Protein AF-A0A0R3TKX2-F1 (afdb_monomer_lite)

pLDDT: mean 76.36, std 22.13, range [23.97, 97.56]

Foldseek 3Di:
DVVVVVLVVLLPDPDDDPQNLLVSLCVQDPPVPFQADPVAAEEEEEEEDEPCVSLLSVLSNPPRVLVSLVSYHYAYEYEYADDPFFGFLQLSQLVLVVVLVCQQVDPDPPPPSYDHFKYKHAYSQKAQPDSPQDSDDDPFKEQQAQKEDEPVGIDGDDPLFQDHIIMDGPVNCVQLLTWFRPATFDDQRRNSSSLSCVQSPGDYHYDDPNSRYIYGYPPPPDTDHDPCNVVCNVVQRHPVSSVVGHSVPSDWDFPDWDDRPRHIYTYIYPDLPVVLVVCVVVVNLVVSLVSQVVDPLLLPALVSLLSNLVSCVSVVVLVVSLVSLVVVVVLVCPDDDDDPDDDDDDPDPPPDDPPPRPPSHVPPDDPPDDPLLSQLSSLQSNLVSCVSVVNNVSSLVSLLVSCVSPVPPVVSLVVCQQQVVDDPVNLVVLLVDPPPPDDPLVSVQSSLVSVPLDLQSRDPDRDPVPVVCCPPLVSLVSVLRNCVLLLQLVSNLVSLVVSCVVVVPDPSSLLSNLVSCLQQLVLVVLVVSLVVCCVVPVLALSSLQSQLSSCVSVVVLVSSLVSLVSSCVSPVLPLSSLQSNLVSCVSVLVLVSSLVSLVSSCNNPVSDLVSLLSNLLSCVVVVVLVVSLVSLVVSCVVPVQALSSLLSNLVSCVVVVVLVSSLVSLVSSVVSVLVSFQRGQLLVCLVSLQSNLVSCVSVVVLVSSLVSLVLSCVSPPLDLVSLQSNLVSCVVVVVLVSSLVSLVSSQVVDPDPVVNPVSVVSNVVSVVSVVVVVVVVPDDDDDDDDDDDDDDDDPPDDDDDDDDDDDDDDDDDDDDDDDDDPDDDDDDDDDDDDDDDDDRSVVSNDPPDDDDDDDDDDDDDDDDDDDDDDDDDDDDDDDDD

InterPro domains:
  IPR003859 Beta-1,4-galactosyltransferase [PR02050] (77-96)
  IPR003859 Beta-1,4-galactosyltransferase [PR02050] (118-137)
  IPR003859 Beta-1,4-galactosyltransferase [PR02050] (156-177)
  IPR003859 Beta-1,4-galactosyltransferase [PR02050] (178-196)
  IPR011990 Tetratricopeptide-like helical domain superfamily [G3DSA:1.25.40.10] (267-771)
  IPR011990 Tetratricopeptide-like helical domain superfamily [SSF48452] (273-504)
  IPR011990 Tetratricopeptide-like helical domain superfamily [SSF48452] (468-758)
  IPR019734 Tetratricopeptide repeat [PS50005] (686-719)
  IPR019734 Tetratricopeptide repeat [PS50005] (720-753)
  IPR019734 Tetratricopeptide repeat [SM00028] (269-302)
  IPR019734 Tetratricopeptide repeat [SM00028] (376-409)
  IPR019734 Tetratricopeptide repeat [SM00028] (473-506)
  IPR019734 Tetratricopeptide repeat [SM00028] (541-574)
  IPR019734 Tetratricopeptide repeat [SM00028] (575-608)
  IPR019734 Tetratricopeptide repeat [SM00028] (609-642)
  IPR019734 Tetratricopeptide repeat [SM00028] (686-719)
  IPR019734 Tetratricopeptide repeat [SM00028] (720-753)
  IPR027791 Galactosyltransferase, C-terminal [PF02709] (151-218)
  IPR027995 Galactosyltransferase, N-terminal [PF13733] (29-138)
  IPR029044 Nucleotide-diphospho-sugar transferases [G3DSA:3.90.550.10] (12-266)

Radius of gyration: 45.57 Å; chains: 1; bounding box: 114×72×145 Å

Structure (mmCIF, N/CA/C/O backbone):
data_AF-A0A0R3TKX2-F1
#
_entry.id   AF-A0A0R3TKX2-F1
#
loop_
_atom_site.group_PDB
_atom_site.id
_atom_site.type_symbol
_atom_site.label_atom_id
_atom_site.label_alt_id
_atom_site.label_comp_id
_atom_site.label_asym_id
_atom_site.label_entity_id
_atom_site.label_seq_id
_atom_site.pdbx_PDB_ins_code
_atom_site.Cartn_x
_atom_site.Cartn_y
_atom_site.Cartn_z
_atom_site.occupancy
_atom_site.B_iso_or_equiv
_atom_site.auth_seq_id
_atom_site.auth_comp_id
_atom_site.auth_asym_id
_atom_site.auth_atom_id
_atom_site.pdbx_PDB_model_num
ATOM 1 N N . MET A 1 1 ? -3.413 26.072 -56.556 1.00 30.45 1 MET A N 1
ATOM 2 C CA . MET A 1 1 ? -3.102 27.086 -55.526 1.00 30.45 1 MET A CA 1
ATOM 3 C C . MET A 1 1 ? -3.637 26.719 -54.142 1.00 30.45 1 MET A C 1
ATOM 5 O O . MET A 1 1 ? -2.856 26.841 -53.213 1.00 30.45 1 MET A O 1
ATOM 9 N N . SER A 1 2 ? -4.860 26.186 -53.974 1.00 31.34 2 SER A N 1
ATOM 10 C CA . SER A 1 2 ? -5.341 25.721 -52.649 1.00 31.34 2 SER A CA 1
ATOM 11 C C . SER A 1 2 ? -4.441 24.648 -52.010 1.00 31.34 2 SER A C 1
ATOM 13 O O . SER A 1 2 ? -4.045 24.799 -50.864 1.00 31.34 2 SER A O 1
ATOM 15 N N . LYS A 1 3 ? -3.979 23.656 -52.790 1.00 36.16 3 LYS A N 1
ATOM 16 C CA . LYS A 1 3 ? -3.030 22.618 -52.326 1.00 36.16 3 LYS A CA 1
ATOM 17 C C . LYS A 1 3 ? -1.671 23.153 -51.838 1.00 36.16 3 LYS A C 1
ATOM 19 O O . LYS A 1 3 ? -1.008 22.490 -51.055 1.00 36.16 3 LYS A O 1
ATOM 24 N N . ILE A 1 4 ? -1.239 24.326 -52.311 1.00 40.38 4 ILE A N 1
ATOM 25 C CA . ILE A 1 4 ? 0.057 24.926 -51.936 1.00 40.38 4 ILE A CA 1
ATOM 26 C C . ILE A 1 4 ? -0.070 25.688 -50.609 1.00 40.38 4 ILE A C 1
ATOM 28 O O . ILE A 1 4 ? 0.871 25.683 -49.821 1.00 40.38 4 ILE A O 1
ATOM 32 N N . HIS A 1 5 ? -1.242 26.279 -50.343 1.00 35.53 5 HIS A N 1
ATOM 33 C CA . HIS A 1 5 ? -1.545 26.973 -49.090 1.00 35.53 5 HIS A CA 1
ATOM 34 C C . HIS A 1 5 ? -1.652 25.992 -47.905 1.00 35.53 5 HIS A C 1
ATOM 36 O O . HIS A 1 5 ? -1.100 26.260 -46.841 1.00 35.53 5 HIS A O 1
ATOM 42 N N . ASP A 1 6 ? -2.232 24.803 -48.119 1.00 44.94 6 ASP A N 1
ATOM 43 C CA . ASP A 1 6 ? -2.278 23.731 -47.107 1.00 44.94 6 ASP A CA 1
ATOM 44 C C . ASP A 1 6 ? -0.886 23.173 -46.763 1.00 44.94 6 ASP A C 1
ATOM 46 O O . ASP A 1 6 ? -0.589 22.906 -45.599 1.00 44.94 6 ASP A O 1
ATOM 50 N N . LEU A 1 7 ? 0.010 23.054 -47.750 1.00 46.72 7 LEU A N 1
ATOM 51 C CA . LEU A 1 7 ? 1.398 22.621 -47.536 1.00 46.72 7 LEU A CA 1
ATOM 52 C C . LEU A 1 7 ? 2.183 23.606 -46.656 1.00 46.72 7 LEU A C 1
ATOM 54 O O . LEU A 1 7 ? 2.959 23.176 -45.808 1.00 46.72 7 LEU A O 1
ATOM 58 N N . THR A 1 8 ? 1.955 24.916 -46.806 1.00 45.56 8 THR A N 1
ATOM 59 C CA . THR A 1 8 ? 2.656 25.939 -46.008 1.00 45.56 8 THR A CA 1
ATOM 60 C C . THR A 1 8 ? 2.175 25.968 -44.558 1.00 45.56 8 THR A C 1
ATOM 62 O O . THR A 1 8 ? 2.999 26.092 -43.664 1.00 45.56 8 THR A O 1
ATOM 65 N N . VAL A 1 9 ? 0.874 25.793 -44.300 1.00 48.12 9 VAL A N 1
ATOM 66 C CA . VAL A 1 9 ? 0.319 25.721 -42.930 1.00 48.12 9 VAL A CA 1
ATOM 67 C C . VAL A 1 9 ? 0.715 24.415 -42.224 1.00 48.12 9 VAL A C 1
ATOM 69 O O . VAL A 1 9 ? 0.910 24.396 -41.011 1.00 48.12 9 VAL A O 1
ATOM 72 N N . THR A 1 10 ? 0.886 23.325 -42.978 1.00 50.16 10 THR A N 1
ATOM 73 C CA . THR A 1 10 ? 1.264 22.008 -42.436 1.00 50.16 10 THR A CA 1
ATOM 74 C C . THR A 1 10 ? 2.757 21.920 -42.097 1.00 50.16 10 THR A C 1
ATOM 76 O O . THR A 1 10 ? 3.102 21.328 -41.081 1.00 50.16 10 THR A O 1
ATOM 79 N N . LEU A 1 11 ? 3.635 22.576 -42.869 1.00 50.88 11 LEU A N 1
ATOM 80 C CA . LEU A 1 11 ? 5.092 22.625 -42.640 1.00 50.88 11 LEU A CA 1
ATOM 81 C C . LEU A 1 11 ? 5.507 23.225 -41.282 1.00 50.88 11 LEU A C 1
ATOM 83 O O . LEU A 1 11 ? 6.601 22.934 -40.808 1.00 50.88 11 LEU A O 1
ATOM 87 N N . TYR A 1 12 ? 4.643 24.027 -40.651 1.00 52.47 12 TYR A N 1
ATOM 88 C CA . TYR A 1 12 ? 4.894 24.653 -39.345 1.00 52.47 12 TYR A CA 1
ATOM 89 C C . TYR A 1 12 ? 4.168 23.966 -38.178 1.00 52.47 12 TYR A C 1
ATOM 91 O O . TYR A 1 12 ? 4.162 24.497 -37.066 1.00 52.47 12 TYR A O 1
ATOM 99 N N . LYS A 1 13 ? 3.561 22.788 -38.387 1.00 58.41 13 LYS A N 1
ATOM 100 C CA . LYS A 1 13 ? 3.035 21.987 -37.274 1.00 58.41 13 LYS A CA 1
ATOM 101 C C . LYS A 1 13 ? 4.197 21.320 -36.518 1.00 58.41 13 LYS A C 1
ATOM 103 O O . LYS A 1 13 ? 4.960 20.584 -37.140 1.00 58.41 13 LYS A O 1
ATOM 108 N N . PRO A 1 14 ? 4.322 21.519 -35.194 1.00 54.50 14 PRO A N 1
ATOM 109 C CA . PRO A 1 14 ? 5.411 20.931 -34.409 1.00 54.50 14 PRO A CA 1
ATOM 110 C C . PRO A 1 14 ? 5.346 19.393 -34.326 1.00 54.50 14 PRO A C 1
ATOM 112 O O . PRO A 1 14 ? 6.389 18.755 -34.220 1.00 54.50 14 PRO A O 1
ATOM 115 N N . ASP A 1 15 ? 4.155 18.797 -34.472 1.00 63.62 15 ASP A N 1
ATOM 116 C CA . ASP A 1 15 ? 3.900 17.366 -34.233 1.00 63.62 15 ASP A CA 1
ATOM 117 C C . ASP A 1 15 ? 3.436 16.609 -35.488 1.00 63.62 15 ASP A C 1
ATOM 119 O O . ASP A 1 15 ? 2.397 15.952 -35.506 1.00 63.62 15 ASP A O 1
ATOM 123 N N . LEU A 1 16 ? 4.201 16.713 -36.572 1.00 74.31 16 LEU A N 1
ATOM 124 C CA . LEU A 1 16 ? 3.937 15.971 -37.805 1.00 74.31 16 LEU A CA 1
ATOM 125 C C . LEU A 1 16 ? 4.215 14.467 -37.651 1.00 74.31 16 LEU A C 1
ATOM 127 O O . LEU A 1 16 ? 5.288 14.055 -37.197 1.00 74.31 16 LEU A O 1
ATOM 131 N N . THR A 1 17 ? 3.262 13.638 -38.078 1.00 82.81 17 THR A N 1
ATOM 132 C CA . THR A 1 17 ? 3.419 12.179 -38.133 1.00 82.81 17 THR A CA 1
ATOM 133 C C . THR A 1 17 ? 4.178 11.739 -39.389 1.00 82.81 17 THR A C 1
ATOM 135 O O . THR A 1 17 ? 4.122 12.387 -40.435 1.00 82.81 17 THR A O 1
ATOM 138 N N . TYR A 1 18 ? 4.847 10.581 -39.334 1.00 84.44 18 TYR A N 1
ATOM 139 C CA . TYR A 1 18 ? 5.553 10.022 -40.498 1.00 84.44 18 TYR A CA 1
ATOM 140 C C . TYR A 1 18 ? 4.631 9.739 -41.694 1.00 84.44 18 TYR A C 1
ATOM 142 O O . TYR A 1 18 ? 5.050 9.905 -42.839 1.00 84.44 18 TYR A O 1
ATOM 150 N N . ALA A 1 19 ? 3.368 9.379 -41.441 1.00 84.12 19 ALA A N 1
ATOM 151 C CA . ALA A 1 19 ? 2.365 9.191 -42.485 1.00 84.12 19 ALA A CA 1
ATOM 152 C C . ALA A 1 19 ? 2.000 10.510 -43.189 1.00 84.12 19 ALA A C 1
ATOM 154 O O . ALA A 1 19 ? 1.897 10.549 -44.414 1.00 84.12 19 ALA A O 1
ATOM 155 N N . GLU A 1 20 ? 1.850 11.608 -42.441 1.00 83.50 20 GLU A N 1
ATOM 156 C CA . GLU A 1 20 ? 1.605 12.935 -43.021 1.00 83.50 20 GLU A CA 1
ATOM 157 C C . GLU A 1 20 ? 2.812 13.422 -43.832 1.00 83.50 20 GLU A C 1
ATOM 159 O O . GLU A 1 20 ? 2.642 13.969 -44.922 1.00 83.50 20 GLU A O 1
ATOM 164 N N . MET A 1 21 ? 4.032 13.176 -43.344 1.00 85.38 21 MET A N 1
ATOM 165 C CA . MET A 1 21 ? 5.265 13.487 -44.073 1.00 85.38 21 MET A CA 1
ATOM 166 C C . MET A 1 21 ? 5.357 12.716 -45.396 1.00 85.38 21 MET A C 1
ATOM 168 O O . MET A 1 21 ? 5.667 13.311 -46.429 1.00 85.38 21 MET A O 1
ATOM 172 N N . ASP A 1 22 ? 5.036 11.418 -45.391 1.00 85.25 22 ASP A N 1
ATOM 173 C CA . ASP A 1 22 ? 4.975 10.603 -46.608 1.00 85.25 22 ASP A CA 1
ATOM 174 C C . ASP A 1 22 ? 3.894 11.091 -47.583 1.00 85.25 22 ASP A C 1
ATOM 176 O O . ASP A 1 22 ? 4.131 11.173 -48.792 1.00 85.25 22 ASP A O 1
ATOM 180 N N . GLY A 1 23 ? 2.721 11.473 -47.068 1.00 83.62 23 GLY A N 1
ATOM 181 C CA . GLY A 1 23 ? 1.644 12.059 -47.863 1.00 83.62 23 GLY A CA 1
ATOM 182 C C . GLY A 1 23 ? 2.067 13.364 -48.542 1.00 83.62 23 GLY A C 1
ATOM 183 O O . GLY A 1 23 ? 1.855 13.535 -49.742 1.00 83.62 23 GLY A O 1
ATOM 184 N N . MET A 1 24 ? 2.736 14.261 -47.811 1.00 81.62 24 MET A N 1
ATOM 185 C CA . MET A 1 24 ? 3.262 15.516 -48.362 1.00 81.62 24 MET A CA 1
ATOM 186 C C . MET A 1 24 ? 4.357 15.287 -49.408 1.00 81.62 24 MET A C 1
ATOM 188 O O . MET A 1 24 ? 4.347 15.942 -50.452 1.00 81.62 24 MET A O 1
ATOM 192 N N . ALA A 1 25 ? 5.274 14.346 -49.165 1.00 81.19 25 ALA A N 1
ATOM 193 C CA . ALA A 1 25 ? 6.288 13.971 -50.146 1.00 81.19 25 ALA A CA 1
ATOM 194 C C . ALA A 1 25 ? 5.640 13.421 -51.430 1.00 81.19 25 ALA A C 1
ATOM 196 O O . ALA A 1 25 ? 6.000 13.844 -52.528 1.00 81.19 25 ALA A O 1
ATOM 197 N N . SER A 1 26 ? 4.607 12.583 -51.294 1.00 81.12 26 SER A N 1
ATOM 198 C CA . SER A 1 26 ? 3.851 12.012 -52.420 1.00 81.12 26 SER A CA 1
ATOM 199 C C . SER A 1 26 ? 3.075 13.058 -53.234 1.00 81.12 26 SER A C 1
ATOM 201 O O . SER A 1 26 ? 2.848 12.873 -54.423 1.00 81.12 26 SER A O 1
ATOM 203 N N . LEU A 1 27 ? 2.673 14.183 -52.629 1.00 77.62 27 LEU A N 1
ATOM 204 C CA . LEU A 1 27 ? 2.037 15.291 -53.361 1.00 77.62 27 LEU A CA 1
ATOM 205 C C . LEU A 1 27 ? 3.020 16.059 -54.253 1.00 77.62 27 LEU A C 1
ATOM 207 O O . LEU A 1 27 ? 2.603 16.687 -55.226 1.00 77.62 27 LEU A O 1
ATOM 211 N N . ARG A 1 28 ? 4.307 16.056 -53.894 1.00 70.75 28 ARG A N 1
ATOM 212 C CA . ARG A 1 28 ? 5.374 16.749 -54.627 1.00 70.75 28 ARG A CA 1
ATOM 213 C C . ARG A 1 28 ? 6.048 15.846 -55.662 1.00 70.75 28 ARG A C 1
ATOM 215 O O . ARG A 1 28 ? 6.665 16.356 -56.593 1.00 70.75 28 ARG A O 1
ATOM 222 N N . TYR A 1 29 ? 5.929 14.533 -55.488 1.00 68.38 29 TYR A N 1
ATOM 223 C CA . TYR A 1 29 ? 6.631 13.518 -56.255 1.00 68.38 29 TYR A CA 1
ATOM 224 C C . TYR A 1 29 ? 5.720 12.311 -56.532 1.00 68.38 29 TYR A C 1
ATOM 226 O O . TYR A 1 29 ? 5.333 11.604 -55.603 1.00 68.38 29 TYR A O 1
ATOM 234 N N . ASP A 1 30 ? 5.429 12.044 -57.810 1.00 66.88 30 ASP A N 1
ATOM 235 C CA . ASP A 1 30 ? 4.774 10.806 -58.252 1.00 66.88 30 ASP A CA 1
ATOM 236 C C . ASP A 1 30 ? 5.814 9.838 -58.840 1.00 66.88 30 ASP A C 1
ATOM 238 O O . ASP A 1 30 ? 6.438 10.104 -59.873 1.00 66.88 30 ASP A O 1
ATOM 242 N N . LYS A 1 31 ? 5.982 8.678 -58.192 1.00 62.91 31 LYS A N 1
ATOM 243 C CA . LYS A 1 31 ? 6.887 7.604 -58.638 1.00 62.91 31 LYS A CA 1
ATOM 244 C C . LYS A 1 31 ? 6.578 7.111 -60.053 1.00 62.91 31 LYS A C 1
ATOM 246 O O . LYS A 1 31 ? 7.491 6.641 -60.731 1.00 62.91 31 LYS A O 1
ATOM 251 N N . ASN A 1 32 ? 5.326 7.206 -60.496 1.00 61.66 32 ASN A N 1
ATOM 252 C CA . ASN A 1 32 ? 4.887 6.687 -61.791 1.00 61.66 32 ASN A CA 1
ATOM 253 C C . ASN A 1 32 ? 5.266 7.599 -62.969 1.00 61.66 32 ASN A C 1
ATOM 255 O O . ASN A 1 32 ? 5.314 7.131 -64.106 1.00 61.66 32 ASN A O 1
ATOM 259 N N . GLU A 1 33 ? 5.572 8.875 -62.716 1.00 67.31 33 GLU A N 1
ATOM 260 C CA . GLU A 1 33 ? 5.948 9.843 -63.758 1.00 67.31 33 GLU A CA 1
ATOM 261 C C . GLU A 1 33 ? 7.466 9.885 -64.031 1.00 67.31 33 GLU A C 1
ATOM 263 O O . GLU A 1 33 ? 7.911 10.435 -65.044 1.00 67.31 33 GLU A O 1
ATOM 268 N N . CYS A 1 34 ? 8.287 9.263 -63.177 1.00 70.88 34 CYS A N 1
ATOM 269 C CA . CYS A 1 34 ? 9.744 9.272 -63.313 1.00 70.88 34 CYS A CA 1
ATOM 270 C C . CYS A 1 34 ? 10.253 8.262 -64.347 1.00 70.88 34 CYS A C 1
ATOM 272 O O . CYS A 1 34 ? 10.063 7.050 -64.235 1.00 70.88 34 CYS A O 1
ATOM 274 N N . ARG A 1 35 ? 11.016 8.749 -65.331 1.00 73.06 35 ARG A N 1
ATOM 275 C CA . ARG A 1 35 ? 11.704 7.895 -66.309 1.00 73.06 35 ARG A CA 1
ATOM 276 C C . ARG A 1 35 ? 13.008 7.362 -65.722 1.00 73.06 35 ARG A C 1
ATOM 278 O O . ARG A 1 35 ? 14.055 7.993 -65.834 1.00 73.06 35 ARG A O 1
ATOM 285 N N . ILE A 1 36 ? 12.941 6.183 -65.112 1.00 75.75 36 ILE A N 1
ATOM 286 C CA . ILE A 1 36 ? 14.120 5.506 -64.560 1.00 75.75 36 ILE A CA 1
ATOM 287 C C . ILE A 1 36 ? 14.999 4.985 -65.700 1.00 75.75 36 ILE A C 1
ATOM 289 O O . ILE A 1 36 ? 14.564 4.193 -66.542 1.00 75.75 36 ILE A O 1
ATOM 293 N N . ASN A 1 37 ? 16.267 5.387 -65.698 1.00 73.31 37 ASN A N 1
ATOM 294 C CA . ASN A 1 37 ? 17.264 4.830 -66.587 1.00 73.31 37 ASN A CA 1
ATOM 295 C C . ASN A 1 37 ? 17.725 3.468 -66.048 1.00 73.31 37 ASN A C 1
ATOM 297 O O . ASN A 1 37 ? 18.511 3.387 -65.106 1.00 73.31 37 ASN A O 1
ATOM 301 N N . LYS A 1 38 ? 17.263 2.383 -66.682 1.00 68.25 38 LYS A N 1
ATOM 302 C CA . LYS A 1 38 ? 17.618 1.001 -66.308 1.00 68.25 38 LYS A CA 1
ATOM 303 C C . LYS A 1 38 ? 19.120 0.697 -66.399 1.00 68.25 38 LYS A C 1
ATOM 305 O O . LYS A 1 38 ? 19.544 -0.333 -65.889 1.00 68.25 38 LYS A O 1
ATOM 310 N N . SER A 1 39 ? 19.920 1.551 -67.048 1.00 64.69 39 SER A N 1
ATOM 311 C CA . SER A 1 39 ? 21.379 1.397 -67.091 1.00 64.69 39 SER A CA 1
ATOM 312 C C . SER A 1 39 ? 22.084 1.869 -65.813 1.00 64.69 39 SER A C 1
ATOM 314 O O . SER A 1 39 ? 23.280 1.626 -65.671 1.00 64.69 39 SER A O 1
ATOM 316 N N . LEU A 1 40 ? 21.394 2.580 -64.914 1.00 69.12 40 LEU A N 1
ATOM 317 C CA . LEU A 1 40 ? 21.941 3.021 -63.631 1.00 69.12 40 LEU A CA 1
ATOM 318 C C . LEU A 1 40 ? 21.664 1.971 -62.550 1.00 69.12 40 LEU A C 1
ATOM 320 O O . LEU A 1 40 ? 20.541 1.488 -62.407 1.00 69.12 40 LEU A O 1
ATOM 324 N N . SER A 1 41 ? 22.693 1.631 -61.773 1.00 70.25 41 SER A N 1
ATOM 325 C CA . SER A 1 41 ? 22.568 0.683 -60.665 1.00 70.25 41 SER A CA 1
ATOM 326 C C . SER A 1 41 ? 21.635 1.218 -59.579 1.00 70.25 41 SER A C 1
ATOM 328 O O . SER A 1 41 ? 21.754 2.371 -59.164 1.00 70.25 41 SER A O 1
ATOM 330 N N . LYS A 1 42 ? 20.745 0.355 -59.079 1.00 87.50 42 LYS A N 1
ATOM 331 C CA . LYS A 1 42 ? 19.898 0.653 -57.921 1.00 87.50 42 LYS A CA 1
ATOM 332 C C . LYS A 1 42 ? 20.762 0.818 -56.663 1.00 87.50 42 LYS A C 1
ATOM 334 O O . LYS A 1 42 ? 21.679 0.024 -56.444 1.00 87.50 42 LYS A O 1
ATOM 339 N N . PHE A 1 43 ? 20.463 1.809 -55.828 1.00 92.56 43 PHE A N 1
ATOM 340 C CA . PHE A 1 43 ? 21.148 2.018 -54.546 1.00 92.56 43 PHE A CA 1
ATOM 341 C C . PHE A 1 43 ? 20.167 2.357 -53.418 1.00 92.56 43 PHE A C 1
ATOM 343 O O . PHE A 1 43 ? 19.044 2.794 -53.667 1.00 92.56 43 PHE A O 1
ATOM 350 N N . LEU A 1 44 ? 20.594 2.135 -52.175 1.00 95.56 44 LEU A N 1
ATOM 351 C CA . LEU A 1 44 ? 19.810 2.419 -50.973 1.00 95.56 44 LEU A CA 1
ATOM 352 C C . LEU A 1 44 ? 20.439 3.576 -50.195 1.00 95.56 44 LEU A C 1
ATOM 354 O O . LEU A 1 44 ? 21.623 3.521 -49.862 1.00 95.56 44 LEU A O 1
ATOM 358 N N . ILE A 1 45 ? 19.657 4.604 -49.878 1.00 96.56 45 ILE A N 1
ATOM 359 C CA . ILE A 1 45 ? 20.080 5.693 -48.994 1.00 96.56 45 ILE A CA 1
ATOM 360 C C . ILE A 1 45 ? 19.758 5.296 -47.559 1.00 96.56 45 ILE A C 1
ATOM 362 O O . ILE A 1 45 ? 18.603 5.031 -47.244 1.00 96.56 45 ILE A O 1
ATOM 366 N N . VAL A 1 46 ? 20.768 5.264 -46.695 1.00 97.56 46 VAL A N 1
ATOM 367 C CA . VAL A 1 46 ? 20.631 4.924 -45.278 1.00 97.56 46 VAL A CA 1
ATOM 368 C C . VAL A 1 46 ? 20.824 6.183 -44.445 1.00 97.56 46 VAL A C 1
ATOM 370 O O . VAL A 1 46 ? 21.897 6.788 -44.480 1.00 97.56 46 VAL A O 1
ATOM 373 N N . ILE A 1 47 ? 19.792 6.547 -43.686 1.00 96.62 47 ILE A N 1
ATOM 374 C CA . ILE A 1 47 ? 19.738 7.774 -42.890 1.00 96.62 47 ILE A CA 1
ATOM 375 C C . ILE A 1 47 ? 19.596 7.412 -41.409 1.00 96.62 47 ILE A C 1
ATOM 377 O O . ILE A 1 47 ? 18.537 6.928 -41.001 1.00 96.62 47 ILE A O 1
ATOM 381 N N . PRO A 1 48 ? 20.627 7.642 -40.583 1.00 94.75 48 PRO A N 1
ATOM 382 C CA . PRO A 1 48 ? 20.524 7.518 -39.140 1.00 94.75 48 PRO A CA 1
ATOM 383 C C . PRO A 1 48 ? 19.867 8.780 -38.569 1.00 94.75 48 PRO A C 1
ATOM 385 O O . PRO A 1 48 ? 20.295 9.897 -38.862 1.00 94.75 48 PRO A O 1
ATOM 388 N N . ALA A 1 49 ? 18.845 8.612 -37.733 1.00 90.50 49 ALA A N 1
ATOM 389 C CA . ALA A 1 49 ? 18.107 9.728 -37.150 1.00 90.50 49 ALA A CA 1
ATOM 390 C C . ALA A 1 49 ? 17.873 9.543 -35.644 1.00 90.50 49 ALA A C 1
ATOM 392 O O . ALA A 1 49 ? 17.696 8.429 -35.150 1.00 90.50 49 ALA A O 1
ATOM 393 N N . LYS A 1 50 ? 17.856 10.659 -34.915 1.00 87.25 50 LYS A N 1
ATOM 394 C CA . LYS A 1 50 ? 17.344 10.767 -33.547 1.00 87.25 50 LYS A CA 1
ATOM 395 C C . LYS A 1 50 ? 16.802 12.179 -33.367 1.00 87.25 50 LYS A C 1
ATOM 397 O O . LYS A 1 50 ? 17.570 13.128 -33.489 1.00 87.25 50 LYS A O 1
ATOM 402 N N . ASP A 1 51 ? 15.497 12.303 -33.143 1.00 81.56 51 ASP A N 1
ATOM 403 C CA . ASP A 1 51 ? 14.822 13.594 -32.960 1.00 81.56 51 ASP A CA 1
ATOM 404 C C . ASP A 1 51 ? 15.019 14.570 -34.148 1.00 81.56 51 ASP A C 1
ATOM 406 O O . ASP A 1 51 ? 15.080 15.783 -33.975 1.00 81.56 51 ASP A O 1
ATOM 410 N N . ARG A 1 52 ? 15.116 14.037 -35.381 1.00 85.75 52 ARG A N 1
ATOM 411 C CA . ARG A 1 52 ? 15.367 14.793 -36.635 1.00 85.75 52 ARG A CA 1
ATOM 412 C C . ARG A 1 52 ? 14.148 14.848 -37.571 1.00 85.75 52 ARG A C 1
ATOM 414 O O . ARG A 1 52 ? 14.281 14.743 -38.789 1.00 85.75 52 ARG A O 1
ATOM 421 N N . ARG A 1 53 ? 12.926 14.930 -37.030 1.00 84.75 53 ARG A N 1
ATOM 422 C CA . ARG A 1 53 ? 11.692 14.843 -37.847 1.00 84.75 53 ARG A CA 1
ATOM 423 C C . ARG A 1 53 ? 11.553 15.981 -38.857 1.00 84.75 53 ARG A C 1
ATOM 425 O O . ARG A 1 53 ? 11.167 15.736 -39.996 1.00 84.75 53 ARG A O 1
ATOM 432 N N . GLN A 1 54 ? 11.888 17.205 -38.454 1.00 82.88 54 GLN A N 1
ATOM 433 C CA . GLN A 1 54 ? 11.832 18.368 -39.345 1.00 82.88 54 GLN A CA 1
ATOM 434 C C . GLN A 1 54 ? 12.844 18.235 -40.490 1.00 82.88 54 GLN A C 1
ATOM 436 O O . GLN A 1 54 ? 12.494 18.448 -41.651 1.00 82.88 54 GLN A O 1
ATOM 441 N N . ASP A 1 55 ? 14.056 17.765 -40.190 1.00 87.81 55 ASP A N 1
ATOM 442 C CA . ASP A 1 55 ? 15.079 17.533 -41.211 1.00 87.81 55 ASP A CA 1
ATOM 443 C C . ASP A 1 55 ? 14.685 16.419 -42.170 1.00 87.81 55 ASP A C 1
ATOM 445 O O . ASP A 1 55 ? 14.880 16.540 -43.379 1.00 87.81 55 ASP A O 1
ATOM 449 N N . LEU A 1 56 ? 14.059 15.358 -41.651 1.00 90.06 56 LEU A N 1
ATOM 450 C CA . LEU A 1 56 ? 13.534 14.290 -42.489 1.00 90.06 56 LEU A CA 1
ATOM 451 C C . LEU A 1 56 ? 12.478 14.817 -43.464 1.00 90.06 56 LEU A C 1
ATOM 453 O O . LEU A 1 56 ? 12.475 14.412 -44.624 1.00 90.06 56 LEU A O 1
ATOM 457 N N . LEU A 1 57 ? 11.599 15.725 -43.033 1.00 88.00 57 LEU A N 1
ATOM 458 C CA . LEU A 1 57 ? 10.603 16.317 -43.925 1.00 88.00 57 LEU A CA 1
ATOM 459 C C . LEU A 1 57 ? 11.274 17.096 -45.060 1.00 88.00 57 LEU A C 1
ATOM 461 O O . LEU A 1 57 ? 10.965 16.865 -46.230 1.00 88.00 57 LEU A O 1
ATOM 465 N N . GLN A 1 58 ? 12.226 17.969 -44.727 1.00 87.12 58 GLN A N 1
ATOM 466 C CA . GLN A 1 58 ? 12.985 18.739 -45.713 1.00 87.12 58 GLN A CA 1
ATOM 467 C C . GLN A 1 58 ? 13.708 17.811 -46.705 1.00 87.12 58 GLN A C 1
ATOM 469 O O . GLN A 1 58 ? 13.662 18.026 -47.920 1.00 87.12 58 GLN A O 1
ATOM 474 N N . PHE A 1 59 ? 14.312 16.735 -46.195 1.00 91.38 59 PHE A N 1
ATOM 475 C CA . PHE A 1 59 ? 14.998 15.722 -46.989 1.00 91.38 59 PHE A CA 1
ATOM 476 C C . PHE A 1 59 ? 14.050 14.999 -47.956 1.00 91.38 59 PHE A C 1
ATOM 478 O O . PHE A 1 59 ? 14.332 14.913 -49.155 1.00 91.38 59 PHE A O 1
ATOM 485 N N . LEU A 1 60 ? 12.903 14.518 -47.464 1.00 89.94 60 LEU A N 1
ATOM 486 C CA . LEU A 1 60 ? 11.898 13.799 -48.258 1.00 89.94 60 LEU A CA 1
ATOM 487 C C . LEU A 1 60 ? 11.221 14.688 -49.307 1.00 89.94 60 LEU A C 1
ATOM 489 O O . LEU A 1 60 ? 10.814 14.193 -50.354 1.00 89.94 60 LEU A O 1
ATOM 493 N N . LEU A 1 61 ? 11.123 15.996 -49.069 1.00 87.44 61 LEU A N 1
ATOM 494 C CA . LEU A 1 61 ? 10.594 16.940 -50.054 1.00 87.44 61 LEU A CA 1
ATOM 495 C C . LEU A 1 61 ? 11.580 17.233 -51.196 1.00 87.44 61 LEU A C 1
ATOM 497 O O . LEU A 1 61 ? 11.149 17.651 -52.273 1.00 87.44 61 LEU A O 1
ATOM 501 N N . TYR A 1 62 ? 12.881 17.029 -50.981 1.00 88.44 62 TYR A N 1
ATOM 502 C CA . TYR A 1 62 ? 13.925 17.343 -51.957 1.00 88.44 62 TYR A CA 1
ATOM 503 C C . TYR A 1 62 ? 14.416 16.106 -52.725 1.00 88.44 62 TYR A C 1
ATOM 505 O O . TYR A 1 62 ? 14.402 16.080 -53.957 1.00 88.44 62 TYR A O 1
ATOM 513 N N . MET A 1 63 ? 14.840 15.063 -52.010 1.00 89.56 63 MET A N 1
ATOM 514 C CA . MET A 1 63 ? 15.654 13.975 -52.568 1.00 89.56 63 MET A CA 1
ATOM 515 C C . MET A 1 63 ? 14.932 13.068 -53.579 1.00 89.56 63 MET A C 1
ATOM 517 O O . MET A 1 63 ? 15.520 12.782 -54.624 1.00 89.56 63 MET A O 1
ATOM 521 N N . PRO A 1 64 ? 13.666 12.653 -53.370 1.00 87.00 64 PRO A N 1
ATOM 522 C CA . PRO A 1 64 ? 12.921 11.900 -54.383 1.00 87.00 64 PRO A CA 1
ATOM 523 C C . PRO A 1 64 ? 12.800 12.657 -55.714 1.00 87.00 64 PRO A C 1
ATOM 525 O O . PRO A 1 64 ? 13.030 12.085 -56.781 1.00 87.00 64 PRO A O 1
ATOM 528 N N . SER A 1 65 ? 12.534 13.968 -55.654 1.00 83.69 65 SER A N 1
ATOM 529 C CA . SER A 1 65 ? 12.461 14.834 -56.841 1.00 83.69 65 SER A CA 1
ATOM 530 C C . SER A 1 65 ? 13.823 14.966 -57.531 1.00 83.69 65 SER A C 1
ATOM 532 O O . SER A 1 65 ? 13.909 14.882 -58.757 1.00 83.69 65 SER A O 1
ATOM 534 N N . TYR A 1 66 ? 14.897 15.115 -56.749 1.00 87.19 66 TYR A N 1
ATOM 535 C CA . TYR A 1 66 ? 16.271 15.185 -57.251 1.00 87.19 66 TYR A CA 1
ATOM 536 C C . TYR A 1 66 ? 16.660 13.931 -58.053 1.00 87.19 66 TYR A C 1
ATOM 538 O O . TYR A 1 66 ? 17.140 14.034 -59.183 1.00 87.19 66 TYR A O 1
ATOM 546 N N . PHE A 1 67 ? 16.397 12.734 -57.523 1.00 86.31 67 PHE A N 1
ATOM 547 C CA . PHE A 1 67 ? 16.750 11.488 -58.215 1.00 86.31 67 PHE A CA 1
ATOM 548 C C . PHE A 1 67 ? 15.807 11.126 -59.361 1.00 86.31 67 PHE A C 1
ATOM 550 O O . PHE A 1 67 ? 16.253 10.502 -60.325 1.00 86.31 67 PHE A O 1
ATOM 557 N N . CYS A 1 68 ? 14.545 11.569 -59.311 1.00 81.25 68 CYS A N 1
ATOM 558 C CA . CYS A 1 68 ? 13.649 11.510 -60.468 1.00 81.25 68 CYS A CA 1
ATOM 559 C C . CYS A 1 68 ? 14.269 12.208 -61.677 1.00 81.25 68 CYS A C 1
ATOM 561 O O . CYS A 1 68 ? 14.309 11.649 -62.771 1.00 81.25 68 CYS A O 1
ATOM 563 N N . PHE A 1 69 ? 14.793 13.418 -61.452 1.00 81.81 69 PHE A N 1
ATOM 564 C CA . PHE A 1 69 ? 15.431 14.221 -62.486 1.00 81.81 69 PHE A CA 1
ATOM 565 C C . PHE A 1 69 ? 16.684 13.536 -63.050 1.00 81.81 69 PHE A C 1
ATOM 567 O O . PHE A 1 69 ? 16.901 13.551 -64.259 1.00 81.81 69 PHE A O 1
ATOM 574 N N . GLN A 1 70 ? 17.474 12.871 -62.200 1.00 81.94 70 GLN A N 1
ATOM 575 C CA . GLN A 1 70 ? 18.645 12.097 -62.632 1.00 81.94 70 GLN A CA 1
ATOM 576 C C . GLN A 1 70 ? 18.302 10.758 -63.313 1.00 81.94 70 GLN A C 1
ATOM 578 O O . GLN A 1 70 ? 19.189 10.103 -63.863 1.00 81.94 70 GLN A O 1
ATOM 583 N N . GLY A 1 71 ? 17.041 10.315 -63.264 1.00 80.06 71 GLY A N 1
ATOM 584 C CA . GLY A 1 71 ? 16.625 8.996 -63.744 1.00 80.06 71 GLY A CA 1
ATOM 585 C C . GLY A 1 71 ? 17.209 7.836 -62.927 1.00 80.06 71 GLY A C 1
ATOM 586 O O . GLY A 1 71 ? 17.356 6.735 -63.458 1.00 80.06 71 GLY A O 1
ATOM 587 N N . ALA A 1 72 ? 17.569 8.065 -61.662 1.00 81.88 72 ALA A N 1
ATOM 588 C CA . ALA A 1 72 ? 18.194 7.064 -60.803 1.00 81.88 72 ALA A CA 1
ATOM 589 C C . ALA A 1 72 ? 17.152 6.223 -60.044 1.00 81.88 72 ALA A C 1
ATOM 591 O O . ALA A 1 72 ? 16.142 6.739 -59.568 1.00 81.88 72 ALA A O 1
ATOM 592 N N . SER A 1 73 ? 17.411 4.919 -59.892 1.00 83.69 73 SER A N 1
ATOM 593 C CA . SER A 1 73 ? 16.577 4.034 -59.071 1.00 83.69 73 SER A CA 1
ATOM 594 C C . SER A 1 73 ? 17.102 4.005 -57.635 1.00 83.69 73 SER A C 1
ATOM 596 O O . SER A 1 73 ? 18.173 3.454 -57.385 1.00 83.69 73 SER A O 1
ATOM 598 N N . MET A 1 74 ? 16.334 4.544 -56.689 1.00 88.38 74 MET A N 1
ATOM 599 C CA . MET A 1 74 ? 16.705 4.582 -55.271 1.00 88.38 74 MET A CA 1
ATOM 600 C C . MET A 1 74 ? 15.582 4.103 -54.350 1.00 88.38 74 MET A C 1
ATOM 602 O O . MET A 1 74 ? 14.421 4.035 -54.747 1.00 88.38 74 MET A O 1
ATOM 606 N N . ASP A 1 75 ? 15.938 3.806 -53.106 1.00 91.25 75 ASP A N 1
ATOM 607 C CA . ASP A 1 75 ? 15.008 3.819 -51.981 1.00 91.25 75 ASP A CA 1
ATOM 608 C C . ASP A 1 75 ? 15.678 4.486 -50.776 1.00 91.25 75 ASP A C 1
ATOM 610 O O . ASP A 1 75 ? 16.908 4.563 -50.696 1.00 91.25 75 ASP A O 1
ATOM 614 N N . ILE A 1 76 ? 14.862 4.986 -49.850 1.00 94.50 76 ILE A N 1
ATOM 615 C CA . ILE A 1 76 ? 15.311 5.666 -48.634 1.00 94.50 76 ILE A CA 1
ATOM 616 C C . ILE A 1 76 ? 14.962 4.787 -47.434 1.00 94.50 76 ILE A C 1
ATOM 618 O O . ILE A 1 76 ? 13.812 4.380 -47.278 1.00 94.50 76 ILE A O 1
ATOM 622 N N . LEU A 1 77 ? 15.951 4.518 -46.587 1.00 96.62 77 LEU A N 1
ATOM 623 C CA . LEU A 1 77 ? 15.828 3.787 -45.333 1.00 96.62 77 LEU A CA 1
ATOM 624 C C . LEU A 1 77 ? 16.212 4.707 -44.173 1.00 96.62 77 LEU A C 1
ATOM 626 O O . LEU A 1 77 ? 17.380 5.059 -44.009 1.00 96.62 77 LEU A O 1
ATOM 630 N N . VAL A 1 78 ? 15.225 5.076 -43.363 1.00 96.00 78 VAL A N 1
ATOM 631 C CA . VAL A 1 78 ? 15.412 5.876 -42.151 1.00 96.00 78 VAL A CA 1
ATOM 632 C C . VAL A 1 78 ? 15.499 4.932 -40.963 1.00 96.00 78 VAL A C 1
ATOM 634 O O . VAL A 1 78 ? 14.565 4.174 -40.708 1.00 96.00 78 VAL A O 1
ATOM 637 N N . VAL A 1 79 ? 16.608 4.979 -40.231 1.00 94.94 79 VAL A N 1
ATOM 638 C CA . VAL A 1 79 ? 16.810 4.188 -39.014 1.00 94.94 79 VAL A CA 1
ATOM 639 C C . VAL A 1 79 ? 16.842 5.133 -37.827 1.00 94.94 79 VAL A C 1
ATOM 641 O O . VAL A 1 79 ? 17.815 5.858 -37.617 1.00 94.94 79 VAL A O 1
ATOM 644 N N . GLU A 1 80 ? 15.751 5.144 -37.071 1.00 90.31 80 GLU A N 1
ATOM 645 C CA . GLU A 1 80 ? 15.563 6.026 -35.929 1.00 90.31 80 GLU A CA 1
ATOM 646 C C . GLU A 1 80 ? 15.955 5.335 -34.618 1.00 90.31 80 GLU A C 1
ATOM 648 O O . GLU A 1 80 ? 15.576 4.187 -34.354 1.00 90.31 80 GLU A O 1
ATOM 653 N N . GLN A 1 81 ? 16.712 6.047 -33.781 1.00 86.00 81 GLN A N 1
ATOM 654 C CA . GLN A 1 81 ? 17.003 5.652 -32.405 1.00 86.00 81 GLN A CA 1
ATOM 655 C C . GLN A 1 81 ? 16.020 6.341 -31.456 1.00 86.00 81 GLN A C 1
ATOM 657 O O . GLN A 1 81 ? 16.100 7.548 -31.255 1.00 86.00 81 GLN A O 1
ATOM 662 N N . ARG A 1 82 ? 15.129 5.572 -30.822 1.00 71.25 82 ARG A N 1
ATOM 663 C CA . ARG A 1 82 ? 14.080 6.114 -29.933 1.00 71.25 82 ARG A CA 1
ATOM 664 C C . ARG A 1 82 ? 14.518 6.318 -28.476 1.00 71.25 82 ARG A C 1
ATOM 666 O O . ARG A 1 82 ? 13.745 6.817 -27.668 1.00 71.25 82 ARG A O 1
ATOM 673 N N . SER A 1 83 ? 15.717 5.879 -28.097 1.00 64.50 83 SER A N 1
ATOM 674 C CA . SER A 1 83 ? 16.122 5.873 -26.688 1.00 64.50 83 SER A CA 1
ATOM 675 C C . SER A 1 83 ? 16.588 7.243 -26.178 1.00 64.50 83 SER A C 1
ATOM 677 O O . SER A 1 83 ? 17.189 8.023 -26.920 1.00 64.50 83 SER A O 1
ATOM 679 N N . ASN A 1 84 ? 16.370 7.511 -24.883 1.00 58.56 84 ASN A N 1
ATOM 680 C CA . ASN A 1 84 ? 16.877 8.718 -24.213 1.00 58.56 84 ASN A CA 1
ATOM 681 C C . ASN A 1 84 ? 18.418 8.741 -24.127 1.00 58.56 84 ASN A C 1
ATOM 683 O O . ASN A 1 84 ? 18.997 9.806 -23.942 1.00 58.56 84 ASN A O 1
ATOM 687 N N . GLY A 1 85 ? 19.092 7.601 -24.322 1.00 63.88 85 GLY A N 1
ATOM 688 C CA . GLY A 1 85 ? 20.551 7.494 -24.315 1.00 63.88 85 GLY A CA 1
ATOM 689 C C . GLY A 1 85 ? 21.258 8.163 -25.501 1.00 63.88 85 GLY A C 1
ATOM 690 O O . GLY A 1 85 ? 20.650 8.569 -26.493 1.00 63.88 85 GLY A O 1
ATOM 691 N N . SER A 1 86 ? 22.583 8.266 -25.407 1.00 81.56 86 SER A N 1
ATOM 692 C CA . SER A 1 86 ? 23.459 8.914 -26.392 1.00 81.56 86 SER A CA 1
ATOM 693 C C . SER A 1 86 ? 23.245 8.420 -27.832 1.00 81.56 86 SER A C 1
ATOM 695 O O . SER A 1 86 ? 23.128 7.216 -28.086 1.00 81.56 86 SER A O 1
ATOM 697 N N . PHE A 1 87 ? 23.229 9.347 -28.795 1.00 87.12 87 PHE A N 1
ATOM 698 C CA . PHE A 1 87 ? 23.045 9.028 -30.218 1.00 87.12 87 PHE A CA 1
ATOM 699 C C . PHE A 1 87 ? 24.206 8.176 -30.741 1.00 87.12 87 PHE A C 1
ATOM 701 O O . PHE A 1 87 ? 25.362 8.482 -30.461 1.00 87.12 87 PHE A O 1
ATOM 708 N N . ASN A 1 88 ? 23.937 7.113 -31.504 1.00 91.19 88 ASN A N 1
ATOM 709 C CA . ASN A 1 88 ? 24.996 6.296 -32.096 1.00 91.19 88 ASN A CA 1
ATOM 710 C C . ASN A 1 88 ? 24.788 6.074 -33.595 1.00 91.19 88 ASN A C 1
ATOM 712 O O . ASN A 1 88 ? 24.210 5.079 -34.030 1.00 91.19 88 ASN A O 1
ATOM 716 N N . LYS A 1 89 ? 25.331 7.001 -34.384 1.00 93.19 89 LYS A N 1
ATOM 717 C CA . LYS A 1 89 ? 25.269 7.001 -35.850 1.00 93.19 89 LYS A CA 1
ATOM 718 C C . LYS A 1 89 ? 25.763 5.684 -36.469 1.00 93.19 89 LYS A C 1
ATOM 720 O O . LYS A 1 89 ? 25.092 5.110 -37.324 1.00 93.19 89 LYS A O 1
ATOM 725 N N . GLY A 1 90 ? 26.914 5.182 -36.013 1.00 94.00 90 GLY A N 1
ATOM 726 C CA . GLY A 1 90 ? 27.539 3.976 -36.565 1.00 94.00 90 GLY A CA 1
ATOM 727 C C . GLY A 1 90 ? 26.720 2.699 -36.352 1.00 94.00 90 GLY A C 1
ATOM 728 O O . GLY A 1 90 ? 26.577 1.897 -37.275 1.00 94.00 90 GLY A O 1
ATOM 729 N N . LEU A 1 91 ? 26.103 2.540 -35.178 1.00 92.81 91 LEU A N 1
ATOM 730 C CA . LEU A 1 91 ? 25.207 1.422 -34.884 1.00 92.81 91 LEU A CA 1
ATOM 731 C C . LEU A 1 91 ? 23.976 1.441 -35.788 1.00 92.81 91 LEU A C 1
ATOM 733 O O . LEU A 1 91 ? 23.579 0.384 -36.266 1.00 92.81 91 LEU A O 1
ATOM 737 N N . LEU A 1 92 ? 23.387 2.612 -36.042 1.00 94.88 92 LEU A N 1
ATOM 738 C CA . LEU A 1 92 ? 22.203 2.731 -36.898 1.00 94.88 92 LEU A CA 1
ATOM 739 C C . LEU A 1 92 ? 22.520 2.379 -38.354 1.00 94.88 92 LEU A C 1
ATOM 741 O O . LEU A 1 92 ? 21.752 1.652 -38.983 1.00 94.88 92 LEU A O 1
ATOM 745 N N . PHE A 1 93 ? 23.687 2.789 -38.862 1.00 96.81 93 PHE A N 1
ATOM 746 C CA . PHE A 1 93 ? 24.177 2.317 -40.159 1.00 96.81 93 PHE A CA 1
ATOM 747 C C . PHE A 1 93 ? 24.320 0.795 -40.194 1.00 96.81 93 PHE A C 1
ATOM 749 O O . PHE A 1 93 ? 23.850 0.141 -41.123 1.00 96.81 93 PHE A O 1
ATOM 756 N N . ASN A 1 94 ? 24.938 0.209 -39.170 1.00 96.94 94 ASN A N 1
ATOM 757 C CA . ASN A 1 94 ? 25.115 -1.237 -39.105 1.00 96.94 94 ASN A CA 1
ATOM 758 C C . ASN A 1 94 ? 23.776 -1.986 -38.983 1.00 96.94 94 ASN A C 1
ATOM 760 O O . ASN A 1 94 ? 23.595 -3.021 -39.623 1.00 96.94 94 ASN A O 1
ATOM 764 N N . ALA A 1 95 ? 22.831 -1.466 -38.197 1.00 95.00 95 ALA A N 1
ATOM 765 C CA . ALA A 1 95 ? 21.488 -2.019 -38.047 1.00 95.00 95 ALA A CA 1
ATOM 766 C C . ALA A 1 95 ? 20.737 -2.026 -39.385 1.00 95.00 95 ALA A C 1
ATOM 768 O O . ALA A 1 95 ? 20.153 -3.044 -39.748 1.00 95.00 95 ALA A O 1
ATOM 769 N N . ALA A 1 96 ? 20.837 -0.940 -40.159 1.00 96.31 96 ALA A N 1
ATOM 770 C CA . ALA A 1 96 ? 20.265 -0.849 -41.500 1.00 96.31 96 ALA A CA 1
ATOM 771 C C . ALA A 1 96 ? 20.761 -1.979 -42.413 1.00 96.31 96 ALA A C 1
ATOM 773 O O . ALA A 1 96 ? 19.970 -2.691 -43.028 1.00 96.31 96 ALA A O 1
ATOM 774 N N . ILE A 1 97 ? 22.081 -2.179 -42.461 1.00 96.88 97 ILE A N 1
ATOM 775 C CA . ILE A 1 97 ? 22.700 -3.215 -43.296 1.00 96.88 97 ILE A CA 1
ATOM 776 C C . ILE A 1 97 ? 22.286 -4.614 -42.836 1.00 96.88 97 ILE A C 1
ATOM 778 O O . ILE A 1 97 ? 22.041 -5.485 -43.667 1.00 96.88 97 ILE A O 1
ATOM 782 N N . ARG A 1 98 ? 22.136 -4.835 -41.527 1.00 94.44 98 ARG A N 1
ATOM 783 C CA . ARG A 1 98 ? 21.654 -6.115 -40.997 1.00 94.44 98 ARG A CA 1
ATOM 784 C C . ARG A 1 98 ? 20.196 -6.396 -41.348 1.00 94.44 98 ARG A C 1
ATOM 786 O O . ARG A 1 98 ? 19.880 -7.550 -41.621 1.00 94.44 98 ARG A O 1
ATOM 793 N N . GLU A 1 99 ? 19.321 -5.391 -41.371 1.00 94.25 99 GLU A N 1
ATOM 794 C CA . GLU A 1 99 ? 17.948 -5.586 -41.860 1.00 94.25 99 GLU A CA 1
ATOM 795 C C . GLU A 1 99 ? 17.907 -5.879 -43.363 1.00 94.25 99 GLU A C 1
ATOM 797 O O . GLU A 1 99 ? 17.134 -6.732 -43.790 1.00 94.25 99 GLU A O 1
ATOM 802 N N . VAL A 1 100 ? 18.779 -5.255 -44.160 1.00 94.31 100 VAL A N 1
ATOM 803 C CA . VAL A 1 100 ? 18.927 -5.587 -45.588 1.00 94.31 100 VAL A CA 1
ATOM 804 C C . VAL A 1 100 ? 19.411 -7.029 -45.772 1.00 94.31 100 VAL A C 1
ATOM 806 O O . VAL A 1 100 ? 18.844 -7.776 -46.566 1.00 94.31 100 VAL A O 1
ATOM 809 N N . ASP A 1 101 ? 20.411 -7.469 -45.003 1.00 92.88 101 ASP A N 1
ATOM 810 C CA . ASP A 1 101 ? 20.896 -8.855 -45.041 1.00 92.88 101 ASP A CA 1
ATOM 811 C C . ASP A 1 101 ? 19.794 -9.862 -44.643 1.00 92.88 101 ASP A C 1
ATOM 813 O O . ASP A 1 101 ? 19.688 -10.945 -45.229 1.00 92.88 101 ASP A O 1
ATOM 817 N N . ARG A 1 102 ? 18.933 -9.509 -43.678 1.00 91.25 102 ARG A N 1
ATOM 818 C CA . ARG A 1 102 ? 17.758 -10.316 -43.306 1.00 91.25 102 ARG A CA 1
ATOM 819 C C . ARG A 1 102 ? 16.702 -10.346 -44.404 1.00 91.25 102 ARG A C 1
ATOM 821 O O . ARG A 1 102 ? 16.176 -11.416 -44.679 1.00 91.25 102 ARG A O 1
ATOM 828 N N . ALA A 1 103 ? 16.417 -9.216 -45.047 1.00 90.44 103 ALA A N 1
ATOM 829 C CA . ALA A 1 103 ? 15.497 -9.162 -46.181 1.00 90.44 103 ALA A CA 1
ATOM 830 C C . ALA A 1 103 ? 15.995 -10.038 -47.345 1.00 90.44 103 ALA A C 1
ATOM 832 O O . ALA A 1 103 ? 15.223 -10.801 -47.915 1.00 90.44 103 ALA A O 1
ATOM 833 N N . ASN A 1 104 ? 17.302 -10.009 -47.632 1.00 88.62 104 ASN A N 1
ATOM 834 C CA . ASN A 1 104 ? 17.932 -10.839 -48.665 1.00 88.62 104 ASN A CA 1
ATOM 835 C C . ASN A 1 104 ? 17.901 -12.347 -48.356 1.00 88.62 104 ASN A C 1
ATOM 837 O O . ASN A 1 104 ? 17.875 -13.159 -49.278 1.00 88.62 104 ASN A O 1
ATOM 841 N N . SER A 1 105 ? 17.950 -12.729 -47.077 1.00 86.19 105 SER A N 1
ATOM 842 C CA . SER A 1 105 ? 17.926 -14.134 -46.631 1.00 86.19 105 SER A CA 1
ATOM 843 C C . SER A 1 105 ? 16.529 -14.636 -46.246 1.00 86.19 105 SER A C 1
ATOM 845 O O . SER A 1 105 ? 16.357 -15.821 -45.959 1.00 86.19 105 SER A O 1
ATOM 847 N N . GLY A 1 106 ? 15.536 -13.746 -46.224 1.00 79.31 106 GLY A N 1
ATOM 848 C CA . GLY A 1 106 ? 14.164 -14.039 -45.838 1.00 79.31 106 GLY A CA 1
ATOM 849 C C . GLY A 1 106 ? 13.389 -14.820 -46.898 1.00 79.31 106 GLY A C 1
ATOM 850 O O . GLY A 1 106 ? 13.767 -14.909 -48.062 1.00 79.31 106 GLY A O 1
ATOM 851 N N . SER A 1 107 ? 12.243 -15.369 -46.494 1.00 71.69 107 SER A N 1
ATOM 852 C CA . SER A 1 107 ? 11.360 -16.142 -47.376 1.00 71.69 107 SER A CA 1
ATOM 853 C C . SER A 1 107 ? 10.549 -15.287 -48.356 1.00 71.69 107 SER A C 1
ATOM 855 O O . SER A 1 107 ? 9.884 -15.848 -49.223 1.00 71.69 107 SER A O 1
ATOM 857 N N . ASN A 1 108 ? 10.557 -13.955 -48.213 1.00 80.25 108 ASN A N 1
ATOM 858 C CA . ASN A 1 108 ? 9.846 -13.036 -49.098 1.00 80.25 108 ASN A CA 1
ATOM 859 C C . ASN A 1 108 ? 10.801 -12.460 -50.165 1.00 80.25 108 ASN A C 1
ATOM 861 O O . ASN A 1 108 ? 11.502 -11.489 -49.880 1.00 80.25 108 ASN A O 1
ATOM 865 N N . PRO A 1 109 ? 10.802 -12.986 -51.404 1.00 73.81 109 PRO A N 1
ATOM 866 C CA . PRO A 1 109 ? 11.675 -12.500 -52.475 1.00 73.81 109 PRO A CA 1
ATOM 867 C C . PRO A 1 109 ? 11.295 -11.098 -52.982 1.00 73.81 109 PRO A C 1
ATOM 869 O O . PRO A 1 109 ? 12.020 -10.519 -53.787 1.00 73.81 109 PRO A O 1
ATOM 872 N N . HIS A 1 110 ? 10.158 -10.556 -52.534 1.00 81.94 110 HIS A N 1
ATOM 873 C CA . HIS A 1 110 ? 9.660 -9.230 -52.892 1.00 81.94 110 HIS A CA 1
ATOM 874 C C . HIS A 1 110 ? 9.792 -8.211 -51.750 1.00 81.94 110 HIS A C 1
ATOM 876 O O . HIS A 1 110 ? 9.149 -7.163 -51.801 1.00 81.94 110 HIS A O 1
ATOM 882 N N . ASP A 1 111 ? 10.594 -8.490 -50.714 1.00 87.62 111 ASP A N 1
ATOM 883 C CA . ASP A 1 111 ? 10.877 -7.490 -49.680 1.00 87.62 111 ASP A CA 1
ATOM 884 C C . ASP A 1 111 ? 11.539 -6.255 -50.313 1.00 87.62 111 ASP A C 1
ATOM 886 O O . ASP A 1 111 ? 12.517 -6.357 -51.055 1.00 87.62 111 ASP A O 1
ATOM 890 N N . ARG A 1 112 ? 11.002 -5.068 -50.010 1.00 89.19 112 ARG A N 1
ATOM 891 C CA . ARG A 1 112 ? 11.480 -3.795 -50.550 1.00 89.19 112 ARG A CA 1
ATOM 892 C C . ARG A 1 112 ? 12.955 -3.532 -50.262 1.00 89.19 112 ARG A C 1
ATOM 894 O O . ARG A 1 112 ? 13.581 -2.848 -51.062 1.00 89.19 112 ARG A O 1
ATOM 901 N N . LEU A 1 113 ? 13.497 -4.051 -49.158 1.00 91.06 113 LEU A N 1
ATOM 902 C CA . LEU A 1 113 ? 14.906 -3.891 -48.784 1.00 91.06 113 LEU A CA 1
ATOM 903 C C . LEU A 1 113 ? 15.833 -4.941 -49.418 1.00 91.06 113 LEU A C 1
ATOM 905 O O . LEU A 1 113 ? 17.047 -4.844 -49.248 1.00 91.06 113 LEU A O 1
ATOM 909 N N . ALA A 1 114 ? 15.303 -5.923 -50.154 1.00 89.50 114 ALA A N 1
ATOM 910 C CA . ALA A 1 114 ? 16.112 -6.944 -50.808 1.00 89.50 114 ALA A CA 1
ATOM 911 C C . ALA A 1 114 ? 16.735 -6.450 -52.133 1.00 89.50 114 ALA A C 1
ATOM 913 O O . ALA A 1 114 ? 16.188 -5.599 -52.839 1.00 89.50 114 ALA A O 1
ATOM 914 N N . GLY A 1 115 ? 17.887 -7.019 -52.495 1.00 87.19 115 GLY A N 1
ATOM 915 C CA . GLY A 1 115 ? 18.523 -6.845 -53.806 1.00 87.19 115 GLY A CA 1
ATOM 916 C C . GLY A 1 115 ? 19.404 -5.602 -53.980 1.00 87.19 115 GLY A C 1
ATOM 917 O O . GLY A 1 115 ? 19.728 -5.260 -55.118 1.00 87.19 115 GLY A O 1
ATOM 918 N N . TYR A 1 116 ? 19.804 -4.919 -52.901 1.00 91.69 116 TYR A N 1
ATOM 919 C CA . TYR A 1 116 ? 20.767 -3.808 -52.976 1.00 91.69 116 TYR A CA 1
ATOM 920 C C . TYR A 1 116 ? 22.188 -4.258 -52.657 1.00 91.69 116 TYR A C 1
ATOM 922 O O . TYR A 1 116 ? 22.437 -4.866 -51.620 1.00 91.69 116 TYR A O 1
ATOM 930 N N . ASP A 1 117 ? 23.128 -3.832 -53.501 1.00 92.31 117 ASP A N 1
ATOM 931 C CA . ASP A 1 117 ? 24.570 -4.015 -53.296 1.00 92.31 117 ASP A CA 1
ATOM 932 C C . ASP A 1 117 ? 25.337 -2.695 -53.121 1.00 92.31 117 ASP A C 1
ATOM 934 O O . ASP A 1 1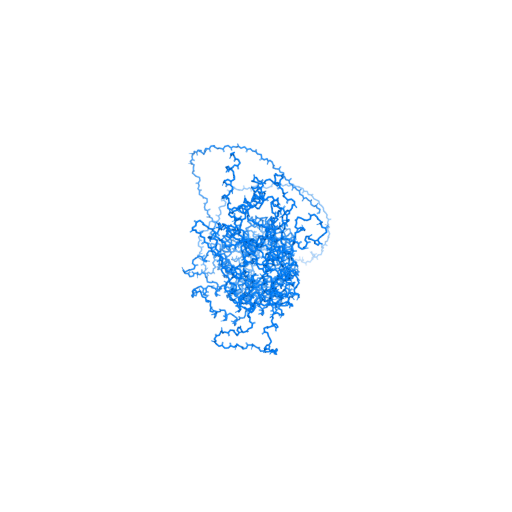17 ? 26.536 -2.711 -52.826 1.00 92.31 117 ASP A O 1
ATOM 938 N N . CYS A 1 118 ? 24.665 -1.554 -53.299 1.00 94.81 118 CYS A N 1
ATOM 939 C CA . CYS A 1 118 ? 25.234 -0.213 -53.195 1.00 94.81 118 CYS A CA 1
ATOM 940 C C . CYS A 1 118 ? 24.435 0.630 -52.193 1.00 94.81 118 CYS A C 1
ATOM 942 O O . CYS A 1 118 ? 23.215 0.756 -52.313 1.00 94.81 118 CYS A O 1
ATOM 944 N N . PHE A 1 119 ? 25.134 1.214 -51.221 1.00 97.00 119 PHE A N 1
ATOM 945 C CA . PHE A 1 119 ? 24.557 1.926 -50.082 1.00 97.00 119 PHE A CA 1
ATOM 946 C C . PHE A 1 119 ? 25.156 3.322 -49.967 1.00 97.00 119 PHE A C 1
ATOM 948 O O . PHE A 1 119 ? 26.375 3.469 -50.008 1.00 97.00 119 PHE A O 1
ATOM 955 N N . ALA A 1 120 ? 24.314 4.332 -49.778 1.00 96.81 120 ALA A N 1
ATOM 956 C CA . ALA A 1 120 ? 24.726 5.686 -49.437 1.00 96.81 120 ALA A CA 1
ATOM 957 C C . ALA A 1 120 ? 24.529 5.894 -47.932 1.00 96.81 120 ALA A C 1
ATOM 959 O O . ALA A 1 120 ? 23.395 5.981 -47.467 1.00 96.81 120 ALA A O 1
ATOM 960 N N . PHE A 1 121 ? 25.616 5.964 -47.167 1.00 97.38 121 PHE A N 1
ATOM 961 C CA . PHE A 1 121 ? 25.559 6.422 -45.779 1.00 97.38 121 PHE A CA 1
ATOM 962 C C . PHE A 1 121 ? 25.425 7.937 -45.797 1.00 97.38 121 PHE A C 1
ATOM 964 O O . PHE A 1 121 ? 26.326 8.610 -46.300 1.00 97.38 121 PHE A O 1
ATOM 971 N N . HIS A 1 122 ? 24.287 8.442 -45.324 1.00 96.50 122 HIS A N 1
ATOM 972 C CA . HIS A 1 122 ? 23.850 9.801 -45.608 1.00 96.50 122 HIS A CA 1
ATOM 973 C C . HIS A 1 122 ? 23.410 10.548 -44.342 1.00 96.50 122 HIS A C 1
ATOM 975 O O . HIS A 1 122 ? 22.538 10.087 -43.609 1.00 96.50 122 HIS A O 1
ATOM 981 N N . ASP A 1 123 ? 23.966 11.739 -44.124 1.00 94.00 123 ASP A N 1
ATOM 982 C CA . ASP A 1 123 ? 23.517 12.681 -43.094 1.00 94.00 123 ASP A CA 1
ATOM 983 C C . ASP A 1 123 ? 22.203 13.357 -43.512 1.00 94.00 123 ASP A C 1
ATOM 985 O O . ASP A 1 123 ? 22.103 13.891 -44.616 1.00 94.00 123 ASP A O 1
ATOM 989 N N . ILE A 1 124 ? 21.195 13.360 -42.640 1.00 92.38 124 ILE A N 1
ATOM 990 C CA . ILE A 1 124 ? 19.841 13.837 -42.974 1.00 92.38 124 ILE A CA 1
ATOM 991 C C . ILE A 1 124 ? 19.765 15.321 -43.368 1.00 92.38 124 ILE A C 1
ATOM 993 O O . ILE A 1 124 ? 18.865 15.727 -44.094 1.00 92.38 124 ILE A O 1
ATOM 997 N N . ASP A 1 125 ? 20.725 16.121 -42.914 1.00 90.38 125 ASP A N 1
ATOM 998 C CA . ASP A 1 125 ? 20.761 17.577 -43.065 1.00 90.38 125 ASP A CA 1
ATOM 999 C C . ASP A 1 125 ? 21.615 18.063 -44.240 1.00 90.38 125 ASP A C 1
ATOM 1001 O O . ASP A 1 125 ? 21.909 19.255 -44.340 1.00 90.38 125 ASP A O 1
ATOM 1005 N N . LYS A 1 126 ? 22.040 17.162 -45.132 1.00 91.88 126 LYS A N 1
ATOM 1006 C CA . LYS A 1 126 ? 22.856 17.503 -46.302 1.00 91.88 126 LYS A CA 1
ATOM 1007 C C . LYS A 1 126 ? 22.059 17.307 -47.585 1.00 91.88 126 LYS A C 1
ATOM 1009 O O . LYS A 1 126 ? 21.526 16.233 -47.821 1.00 91.88 126 LYS A O 1
ATOM 1014 N N . LEU A 1 127 ? 22.019 18.310 -48.457 1.00 92.69 127 LEU A N 1
ATOM 1015 C CA . LEU A 1 127 ? 21.372 18.203 -49.772 1.00 92.69 127 LEU A CA 1
ATOM 1016 C C . LEU A 1 127 ? 22.361 18.562 -50.886 1.00 92.69 127 LEU A C 1
ATOM 1018 O O . LEU A 1 127 ? 23.129 19.512 -50.722 1.00 92.69 127 LEU A O 1
ATOM 1022 N N . PRO A 1 128 ? 22.388 17.831 -52.014 1.00 92.00 128 PRO A N 1
ATOM 1023 C CA . PRO A 1 128 ? 23.276 18.168 -53.122 1.00 92.00 128 PRO A CA 1
ATOM 1024 C C . PRO A 1 128 ? 22.885 19.525 -53.719 1.00 92.00 128 PRO A C 1
ATOM 1026 O O . PRO A 1 128 ? 21.712 19.788 -53.963 1.00 92.00 128 PRO A O 1
ATOM 1029 N N . VAL A 1 129 ? 23.864 20.398 -53.973 1.00 88.56 129 VAL A N 1
ATOM 1030 C CA . VAL A 1 129 ? 23.594 21.726 -54.561 1.00 88.56 129 VAL A CA 1
ATOM 1031 C C . VAL A 1 129 ? 23.423 21.640 -56.076 1.00 88.56 129 VAL A C 1
ATOM 1033 O O . VAL A 1 129 ? 22.592 22.339 -56.655 1.00 88.56 129 VAL A O 1
ATOM 1036 N N . TYR A 1 130 ? 24.205 20.779 -56.725 1.00 86.00 130 TYR A N 1
ATOM 1037 C CA . TYR A 1 130 ? 24.224 20.657 -58.179 1.00 86.00 130 TYR A CA 1
ATOM 1038 C C . TYR A 1 130 ? 23.418 19.441 -58.662 1.00 86.00 130 TYR A C 1
ATOM 1040 O O . TYR A 1 130 ? 23.427 18.389 -58.016 1.00 86.00 130 TYR A O 1
ATOM 1048 N N . PRO A 1 131 ? 22.750 19.535 -59.826 1.00 80.62 131 PRO A N 1
ATOM 1049 C CA . PRO A 1 131 ? 21.846 18.495 -60.324 1.00 80.62 131 PRO A CA 1
ATOM 1050 C C . PRO A 1 131 ? 22.549 17.212 -60.787 1.00 80.62 131 PRO A C 1
ATOM 1052 O O . PRO A 1 131 ? 21.892 16.189 -60.934 1.00 80.62 131 PRO A O 1
ATOM 1055 N N . ASN A 1 132 ? 23.868 17.239 -60.996 1.00 78.19 132 ASN A N 1
ATOM 1056 C CA . ASN A 1 132 ? 24.615 16.154 -61.644 1.00 78.19 132 ASN A CA 1
ATOM 1057 C C . ASN A 1 132 ? 25.553 15.391 -60.692 1.00 78.19 132 ASN A C 1
ATOM 1059 O O . ASN A 1 132 ? 26.516 14.785 -61.154 1.00 78.19 132 ASN A O 1
ATOM 1063 N N . VAL A 1 133 ? 25.317 15.421 -59.375 1.00 84.81 133 VAL A N 1
ATOM 1064 C CA . VAL A 1 133 ? 26.180 14.703 -58.423 1.00 84.81 133 VAL A CA 1
ATOM 1065 C C . VAL A 1 133 ? 25.941 13.191 -58.549 1.00 84.81 133 VAL A C 1
ATOM 1067 O O . VAL A 1 133 ? 24.815 12.740 -58.323 1.00 84.81 133 VAL A O 1
ATOM 1070 N N . PRO A 1 134 ? 26.961 12.382 -58.903 1.00 81.50 134 PRO A N 1
ATOM 1071 C CA . PRO A 1 134 ? 26.758 10.970 -59.206 1.00 81.50 134 PRO A CA 1
ATOM 1072 C C . PRO A 1 134 ? 26.775 10.093 -57.942 1.00 81.50 134 PRO A C 1
ATOM 1074 O O . PRO A 1 134 ? 27.838 9.772 -57.401 1.00 81.50 134 PRO A O 1
ATOM 1077 N N . TYR A 1 135 ? 25.599 9.619 -57.523 1.00 90.50 135 TYR A N 1
ATOM 1078 C CA . TYR A 1 135 ? 25.427 8.623 -56.452 1.00 90.50 135 TYR A CA 1
ATOM 1079 C C . TYR A 1 135 ? 25.786 7.214 -56.937 1.00 90.50 135 TYR A C 1
ATOM 1081 O O . TYR A 1 135 ? 24.932 6.375 -57.211 1.00 90.50 135 TYR A O 1
ATOM 1089 N N . ILE A 1 136 ? 27.087 6.958 -57.088 1.00 89.75 136 ILE A N 1
ATOM 1090 C CA . ILE A 1 136 ? 27.603 5.718 -57.678 1.00 89.75 136 ILE A CA 1
ATOM 1091 C C . ILE A 1 136 ? 28.652 5.095 -56.758 1.00 89.75 136 ILE A C 1
ATOM 1093 O O . ILE A 1 136 ? 29.592 5.766 -56.323 1.00 89.75 136 ILE A O 1
ATOM 1097 N N . CYS A 1 137 ? 28.532 3.792 -56.507 1.00 92.38 137 CYS A N 1
ATOM 1098 C CA . CYS A 1 137 ? 29.571 3.020 -55.836 1.00 92.38 137 CYS A CA 1
ATOM 1099 C C . CYS A 1 137 ? 30.784 2.801 -56.753 1.00 92.38 137 CYS A C 1
ATOM 1101 O O . CYS A 1 137 ? 30.645 2.394 -57.906 1.00 92.38 137 CYS A O 1
ATOM 1103 N N . LYS A 1 138 ? 31.988 3.035 -56.224 1.00 93.31 138 LYS A N 1
ATOM 1104 C CA . LYS A 1 138 ? 33.265 2.781 -56.912 1.00 93.31 138 LYS A CA 1
ATOM 1105 C C . LYS A 1 138 ? 33.947 1.538 -56.331 1.00 93.31 138 LYS A C 1
ATOM 1107 O O . LYS A 1 138 ? 33.427 0.895 -55.421 1.00 93.31 138 LYS A O 1
ATOM 1112 N N . SER A 1 139 ? 35.122 1.182 -56.853 1.00 92.88 139 SER A N 1
ATOM 1113 C CA . SER A 1 139 ? 35.931 0.052 -56.358 1.00 92.88 139 SER A CA 1
ATOM 1114 C C . SER A 1 139 ? 36.356 0.204 -54.889 1.00 92.88 139 SER A C 1
ATOM 1116 O O . SER A 1 139 ? 36.552 -0.802 -54.205 1.00 92.88 139 SER A O 1
ATOM 1118 N N . GLY A 1 140 ? 36.418 1.436 -54.379 1.00 94.44 140 GLY A N 1
ATOM 1119 C CA . GLY A 1 140 ? 36.546 1.770 -52.959 1.00 94.44 140 GLY A CA 1
ATOM 1120 C C . GLY A 1 140 ? 35.466 2.762 -52.498 1.00 94.44 140 GLY A C 1
ATOM 1121 O O . GLY A 1 140 ? 34.652 3.186 -53.327 1.00 94.44 140 GLY A O 1
ATOM 1122 N N . PRO A 1 141 ? 35.449 3.134 -51.202 1.00 96.50 141 PRO A N 1
ATOM 1123 C CA . PRO A 1 141 ? 34.493 4.093 -50.652 1.00 96.50 141 PRO A CA 1
ATOM 1124 C C . PRO A 1 141 ? 34.486 5.399 -51.448 1.00 96.50 141 PRO A C 1
ATOM 1126 O O . PRO A 1 141 ? 35.545 5.979 -51.696 1.00 96.50 141 PRO A O 1
ATOM 1129 N N . HIS A 1 142 ? 33.310 5.868 -51.858 1.00 95.31 142 HIS A N 1
ATOM 1130 C CA . HIS A 1 142 ? 33.169 7.095 -52.643 1.00 95.31 142 HIS A CA 1
ATOM 1131 C C . HIS A 1 142 ? 32.541 8.185 -51.776 1.00 95.31 142 HIS A C 1
ATOM 1133 O O . HIS A 1 142 ? 31.331 8.210 -51.569 1.00 95.31 142 HIS A O 1
ATOM 1139 N N . CYS A 1 143 ? 33.381 9.064 -51.235 1.00 94.44 143 CYS A N 1
ATOM 1140 C CA . CYS A 1 143 ? 32.948 10.207 -50.441 1.00 94.44 143 CYS A CA 1
ATOM 1141 C C . CYS A 1 143 ? 32.465 11.304 -51.386 1.00 94.44 143 CYS A C 1
ATOM 1143 O O . CYS A 1 143 ? 33.272 11.838 -52.144 1.00 94.44 143 CYS A O 1
ATOM 1145 N N . LEU A 1 144 ? 31.171 11.618 -51.353 1.00 93.25 144 LEU A N 1
ATOM 1146 C CA . LEU A 1 144 ? 30.558 12.582 -52.267 1.00 93.25 144 LEU A CA 1
ATOM 1147 C C . LEU A 1 144 ? 30.684 14.026 -51.781 1.00 93.25 144 LEU A C 1
ATOM 1149 O O . LEU A 1 144 ? 30.519 14.933 -52.579 1.00 93.25 144 LEU A O 1
ATOM 1153 N N . MET A 1 145 ? 30.980 14.268 -50.505 1.00 92.69 145 MET A N 1
ATOM 1154 C CA . MET A 1 145 ? 31.036 15.622 -49.952 1.00 92.69 145 MET A CA 1
ATOM 1155 C C . MET A 1 145 ? 32.480 16.081 -49.726 1.00 92.69 145 MET A C 1
ATOM 1157 O O . MET A 1 145 ? 33.220 15.503 -48.928 1.00 92.69 145 MET A O 1
ATOM 1161 N N . THR A 1 146 ? 32.869 17.169 -50.387 1.00 90.25 146 THR A N 1
ATOM 1162 C CA . THR A 1 146 ? 34.150 17.865 -50.167 1.00 90.25 146 THR A CA 1
ATOM 1163 C C . THR A 1 146 ? 33.963 19.284 -49.638 1.00 90.25 146 THR A C 1
ATOM 1165 O O . THR A 1 146 ? 34.879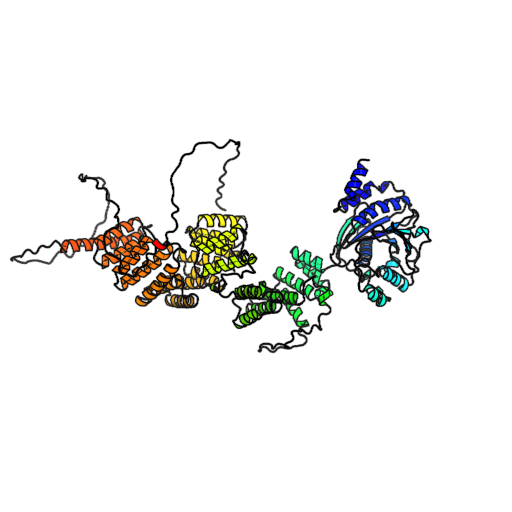 19.823 -49.021 1.00 90.25 146 THR A O 1
ATOM 1168 N N . GLU A 1 147 ? 32.784 19.874 -49.837 1.00 91.00 147 GLU A N 1
ATOM 1169 C CA . GLU A 1 147 ? 32.436 21.222 -49.394 1.00 91.00 147 GLU A CA 1
ATOM 1170 C C . GLU A 1 147 ? 31.023 21.238 -48.802 1.00 91.00 147 GLU A C 1
ATOM 1172 O O . GLU A 1 147 ? 30.073 20.744 -49.412 1.00 91.00 147 GLU A O 1
ATOM 1177 N N . ARG A 1 148 ? 30.896 21.831 -47.613 1.00 90.44 148 ARG A N 1
ATOM 1178 C CA . ARG A 1 148 ? 29.616 22.145 -46.970 1.00 90.44 148 ARG A CA 1
ATOM 1179 C C . ARG A 1 148 ? 29.312 23.621 -47.170 1.00 90.44 148 ARG A C 1
ATOM 1181 O O . ARG A 1 148 ? 30.133 24.452 -46.788 1.00 90.44 148 ARG A O 1
ATOM 1188 N N . ARG A 1 149 ? 28.156 23.942 -47.741 1.00 88.25 149 ARG A N 1
ATOM 1189 C CA . ARG A 1 149 ? 27.631 25.303 -47.889 1.00 88.25 149 ARG A CA 1
ATOM 1190 C C . ARG A 1 149 ? 26.482 25.534 -46.930 1.00 88.25 149 ARG A C 1
ATOM 1192 O O . ARG A 1 149 ? 25.686 24.638 -46.688 1.00 88.25 149 ARG A O 1
ATOM 1199 N N . TYR A 1 150 ? 26.380 26.755 -46.450 1.00 86.38 150 TYR A N 1
ATOM 1200 C CA . TYR A 1 150 ? 25.273 27.251 -45.652 1.00 86.38 150 TYR A CA 1
ATOM 1201 C C . TYR A 1 150 ? 25.060 28.738 -45.964 1.00 86.38 150 TYR A C 1
ATOM 1203 O O . TYR A 1 150 ? 25.840 29.332 -46.706 1.00 86.38 150 TYR A O 1
ATOM 1211 N N . GLU A 1 151 ? 24.008 29.357 -45.428 1.00 78.56 151 GLU A N 1
ATOM 1212 C CA . GLU A 1 151 ? 23.644 30.742 -45.781 1.00 78.56 151 GLU A CA 1
ATOM 1213 C C . GLU A 1 151 ? 24.767 31.758 -45.523 1.00 78.56 151 GLU A C 1
ATOM 1215 O O . GLU A 1 151 ? 24.977 32.673 -46.315 1.00 78.56 151 GLU A O 1
ATOM 1220 N N . SER A 1 152 ? 25.529 31.572 -44.443 1.00 77.56 152 SER A N 1
ATOM 1221 C CA . SER A 1 152 ? 26.599 32.480 -44.019 1.00 77.56 152 SER A CA 1
ATOM 1222 C C . SER A 1 152 ? 27.994 32.145 -44.574 1.00 77.56 152 SER A C 1
ATOM 1224 O O . SER A 1 152 ? 28.951 32.852 -44.255 1.00 77.56 152 SER A O 1
ATOM 1226 N N . GLY A 1 153 ? 28.152 31.098 -45.398 1.00 86.00 153 GLY A N 1
ATOM 1227 C CA . GLY A 1 153 ? 29.449 30.747 -45.988 1.00 86.00 153 GLY A CA 1
ATOM 1228 C C . GLY A 1 153 ? 29.620 29.278 -46.381 1.00 86.00 153 GLY A C 1
ATOM 1229 O O . GLY A 1 153 ? 28.666 28.563 -46.681 1.00 86.00 153 GLY A O 1
ATOM 1230 N N . PHE A 1 154 ? 30.874 28.821 -46.416 1.00 87.94 154 PHE A N 1
ATOM 1231 C CA . PHE A 1 154 ? 31.218 27.442 -46.764 1.00 87.94 154 PHE A CA 1
ATOM 1232 C C . PHE A 1 154 ? 32.405 26.914 -45.950 1.00 87.94 154 PHE A C 1
ATOM 1234 O O . PHE A 1 154 ? 33.228 27.678 -45.442 1.00 87.94 154 PHE A O 1
ATOM 1241 N N . ARG A 1 155 ? 32.513 25.585 -45.848 1.00 87.62 155 ARG A N 1
ATOM 1242 C CA . ARG A 1 155 ? 33.590 24.882 -45.144 1.00 87.62 155 ARG A CA 1
ATOM 1243 C C . ARG A 1 155 ? 34.071 23.680 -45.954 1.00 87.62 155 ARG A C 1
ATOM 1245 O O . ARG A 1 155 ? 33.292 22.777 -46.263 1.00 87.62 155 ARG A O 1
ATOM 1252 N N . ILE A 1 156 ? 35.365 23.653 -46.263 1.00 87.31 156 ILE A N 1
ATOM 1253 C CA . ILE A 1 156 ? 36.006 22.546 -46.987 1.00 87.31 156 ILE A CA 1
ATOM 1254 C C . ILE A 1 156 ? 36.344 21.420 -46.003 1.00 87.31 156 ILE A C 1
ATOM 1256 O O . ILE A 1 156 ? 36.846 21.664 -44.903 1.00 87.31 156 ILE A O 1
ATOM 1260 N N . SER A 1 157 ? 36.061 20.180 -46.393 1.00 86.69 157 SER A N 1
ATOM 1261 C CA . SER A 1 157 ? 36.400 18.984 -45.619 1.00 86.69 157 SER A CA 1
ATOM 1262 C C . SER A 1 157 ? 37.905 18.698 -45.661 1.00 86.69 157 SER A C 1
ATOM 1264 O O . SER A 1 157 ? 38.547 18.821 -46.702 1.00 86.69 157 SER A O 1
ATOM 1266 N N . TYR A 1 158 ? 38.479 18.280 -44.532 1.00 88.94 158 TYR A N 1
ATOM 1267 C CA . TYR A 1 158 ? 39.896 17.913 -44.447 1.00 88.94 158 TYR A CA 1
ATOM 1268 C C . TYR A 1 158 ? 40.180 16.562 -45.130 1.00 88.94 158 TYR A C 1
ATOM 1270 O O . TYR A 1 158 ? 39.279 15.765 -45.392 1.00 88.94 158 TYR A O 1
ATOM 1278 N N . SER A 1 159 ? 41.450 16.283 -45.436 1.00 85.19 159 SER A N 1
ATOM 1279 C CA . SER A 1 159 ? 41.847 15.160 -46.305 1.00 85.19 159 SER A CA 1
ATOM 1280 C C . SER A 1 159 ? 41.474 13.772 -45.766 1.00 85.19 159 SER A C 1
ATOM 1282 O O . SER A 1 159 ? 41.188 12.866 -46.558 1.00 85.19 159 SER A O 1
ATOM 1284 N N . THR A 1 160 ? 41.430 13.603 -44.442 1.00 88.69 160 THR A N 1
ATOM 1285 C CA . THR A 1 160 ? 41.046 12.353 -43.766 1.00 88.69 160 THR A CA 1
ATOM 1286 C C . THR A 1 160 ? 39.555 12.246 -43.443 1.00 88.69 160 THR A C 1
ATOM 1288 O O . THR A 1 160 ? 39.123 11.221 -42.941 1.00 88.69 160 THR A O 1
ATOM 1291 N N . PHE A 1 161 ? 38.737 13.244 -43.776 1.00 89.62 161 PHE A N 1
ATOM 1292 C CA . PHE A 1 161 ? 37.303 13.217 -43.484 1.00 89.62 161 PHE A CA 1
ATOM 1293 C C . PHE A 1 161 ? 36.563 12.193 -44.361 1.00 89.62 161 PHE A C 1
ATOM 1295 O O . PHE A 1 161 ? 36.561 12.332 -45.590 1.00 89.62 161 PHE A O 1
ATOM 1302 N N . LEU A 1 162 ? 35.908 11.191 -43.770 1.00 93.25 162 LEU A N 1
ATOM 1303 C CA . LEU A 1 162 ? 35.063 10.229 -44.486 1.00 93.25 162 LEU A CA 1
ATOM 1304 C C . LEU A 1 162 ? 33.651 10.196 -43.882 1.00 93.25 162 LEU A C 1
ATOM 1306 O O . LEU A 1 162 ? 33.268 9.236 -43.225 1.00 93.25 162 LEU A O 1
ATOM 1310 N N . GLY A 1 163 ? 32.881 11.255 -44.137 1.00 89.94 163 GLY A N 1
ATOM 1311 C CA . GLY A 1 163 ? 31.532 11.442 -43.599 1.00 89.94 163 GLY A CA 1
ATOM 1312 C C . GLY A 1 163 ? 30.618 12.260 -44.511 1.00 89.94 163 GLY A C 1
ATOM 1313 O O . GLY A 1 163 ? 30.940 12.516 -45.677 1.00 89.94 163 GLY A O 1
ATOM 1314 N N . GLY A 1 164 ? 29.473 12.692 -43.982 1.00 90.06 164 GLY A N 1
ATOM 1315 C CA . GLY A 1 164 ? 28.431 13.398 -44.732 1.00 90.06 164 GLY A CA 1
ATOM 1316 C C . GLY A 1 164 ? 27.648 12.471 -45.652 1.00 90.06 164 GLY A C 1
ATOM 1317 O O . GLY A 1 164 ? 26.566 12.013 -45.303 1.00 90.06 164 GLY A O 1
ATOM 1318 N N . ILE A 1 165 ? 28.200 12.212 -46.840 1.00 95.19 165 ILE A N 1
ATOM 1319 C CA . ILE A 1 165 ? 27.631 11.275 -47.807 1.00 95.19 165 ILE A CA 1
ATOM 1320 C C . ILE A 1 165 ? 28.747 10.398 -48.358 1.00 95.19 165 ILE A C 1
ATOM 1322 O O . ILE A 1 165 ? 29.665 10.882 -49.032 1.00 95.19 165 ILE A O 1
ATOM 1326 N N . VAL A 1 166 ? 28.673 9.098 -48.081 1.00 96.62 166 VAL A N 1
ATOM 1327 C CA . VAL A 1 166 ? 29.673 8.126 -48.533 1.00 96.62 166 VAL A CA 1
ATOM 1328 C C . VAL A 1 166 ? 28.988 6.903 -49.127 1.00 96.62 166 VAL A C 1
ATOM 1330 O O . VAL A 1 166 ? 28.175 6.253 -48.473 1.00 96.62 166 VAL A O 1
ATOM 1333 N N . MET A 1 167 ? 29.341 6.573 -50.370 1.00 96.56 167 MET A N 1
ATOM 1334 C CA . MET A 1 167 ? 28.857 5.369 -51.040 1.00 96.56 167 MET A CA 1
ATOM 1335 C C . MET A 1 167 ? 29.758 4.179 -50.715 1.00 96.56 167 MET A C 1
ATOM 1337 O O . MET A 1 167 ? 30.981 4.254 -50.887 1.00 96.56 167 MET A O 1
ATOM 1341 N N . PHE A 1 168 ? 29.141 3.061 -50.345 1.00 97.25 168 PHE A N 1
ATOM 1342 C CA . PHE A 1 168 ? 29.801 1.787 -50.099 1.00 97.25 168 PHE A CA 1
ATOM 1343 C C . PHE A 1 168 ? 29.105 0.644 -50.831 1.00 97.25 168 PHE A C 1
ATOM 1345 O O . PHE A 1 168 ? 27.880 0.574 -50.896 1.00 97.25 168 PHE A O 1
ATOM 1352 N N . THR A 1 169 ? 29.889 -0.313 -51.320 1.00 96.88 169 THR A N 1
ATOM 1353 C CA . THR A 1 169 ? 29.349 -1.615 -51.732 1.00 96.88 169 THR A CA 1
ATOM 1354 C C . THR A 1 169 ? 29.177 -2.544 -50.532 1.00 96.88 169 THR A C 1
ATOM 1356 O O . THR A 1 169 ? 29.917 -2.434 -49.546 1.00 96.88 169 THR A O 1
ATOM 1359 N N . ARG A 1 170 ? 28.282 -3.539 -50.630 1.00 95.12 170 ARG A N 1
ATOM 1360 C CA . ARG A 1 170 ? 28.107 -4.564 -49.580 1.00 95.12 170 ARG A CA 1
ATOM 1361 C C . ARG A 1 170 ? 29.427 -5.238 -49.191 1.00 95.12 170 ARG A C 1
ATOM 1363 O O . ARG A 1 170 ? 29.690 -5.468 -48.010 1.00 95.12 170 ARG A O 1
ATOM 1370 N N . LYS A 1 171 ? 30.279 -5.505 -50.187 1.00 96.00 171 LYS A N 1
ATOM 1371 C CA . LYS A 1 171 ? 31.602 -6.126 -50.026 1.00 96.00 171 LYS A CA 1
ATOM 1372 C C . LYS A 1 171 ? 32.605 -5.218 -49.308 1.00 96.00 171 LYS A C 1
ATOM 1374 O O . LYS A 1 171 ? 33.461 -5.710 -48.577 1.00 96.00 171 LYS A O 1
ATOM 1379 N N . GLN A 1 172 ? 32.533 -3.901 -49.512 1.00 97.19 172 GLN A N 1
ATOM 1380 C CA . GLN A 1 172 ? 33.377 -2.944 -48.787 1.00 97.19 172 GLN A CA 1
ATOM 1381 C C . GLN A 1 172 ? 32.980 -2.878 -47.311 1.00 97.19 172 GLN A C 1
ATOM 1383 O O . GLN A 1 172 ? 33.852 -2.999 -46.453 1.00 97.19 172 GLN A O 1
ATOM 1388 N N . LEU A 1 173 ? 31.677 -2.780 -47.019 1.00 96.88 173 LEU A N 1
ATOM 1389 C CA . LEU A 1 173 ? 31.163 -2.774 -45.645 1.00 96.88 173 LEU A CA 1
ATOM 1390 C C . LEU A 1 173 ? 31.531 -4.059 -44.896 1.00 96.88 173 LEU A C 1
ATOM 1392 O O . LEU A 1 173 ? 31.914 -4.003 -43.733 1.00 96.88 173 LEU A O 1
ATOM 1396 N N . GLU A 1 174 ? 31.506 -5.211 -45.566 1.00 95.44 174 GLU A N 1
ATOM 1397 C CA . GLU A 1 174 ? 31.927 -6.482 -44.967 1.00 95.44 174 GLU A CA 1
ATOM 1398 C C . GLU A 1 174 ? 33.402 -6.497 -44.548 1.00 95.44 174 GLU A C 1
ATOM 1400 O O . GLU A 1 174 ? 33.746 -6.957 -43.453 1.00 95.44 174 GLU A O 1
ATOM 1405 N N . LYS A 1 175 ? 34.274 -5.986 -45.428 1.00 96.12 175 LYS A N 1
ATOM 1406 C CA . LYS A 1 175 ? 35.717 -5.897 -45.182 1.00 96.12 175 LYS A CA 1
ATOM 1407 C C . LYS A 1 175 ? 36.021 -4.942 -44.036 1.00 96.12 175 LYS A C 1
ATOM 1409 O O . LYS A 1 175 ? 36.804 -5.285 -43.161 1.00 96.12 175 LYS A O 1
ATOM 1414 N N . MET A 1 176 ? 35.378 -3.777 -44.031 1.00 96.31 176 MET A N 1
ATOM 1415 C CA . MET A 1 176 ? 35.547 -2.746 -43.001 1.00 96.31 176 MET A CA 1
ATOM 1416 C C . MET A 1 176 ? 34.865 -3.097 -41.671 1.00 96.31 176 MET A C 1
ATOM 1418 O O . MET A 1 176 ? 35.042 -2.380 -40.688 1.00 96.31 176 MET A O 1
ATOM 1422 N N . ASN A 1 177 ? 34.070 -4.174 -41.637 1.00 96.56 177 ASN A N 1
ATOM 1423 C CA . ASN A 1 177 ? 33.141 -4.460 -40.548 1.00 96.56 177 ASN A CA 1
ATOM 1424 C C . ASN A 1 177 ? 32.218 -3.256 -40.262 1.00 96.56 177 ASN A C 1
ATOM 1426 O O . ASN A 1 177 ? 32.003 -2.903 -39.112 1.00 96.56 177 ASN A O 1
ATOM 1430 N N . GLY A 1 178 ? 31.692 -2.598 -41.297 1.00 95.75 178 GLY A N 1
ATOM 1431 C CA . GLY A 1 178 ? 30.813 -1.429 -41.176 1.00 95.75 178 GLY A CA 1
ATOM 1432 C C . GLY A 1 178 ? 31.429 -0.243 -40.423 1.00 95.75 178 GLY A C 1
ATOM 1433 O O . GLY A 1 178 ? 32.637 -0.014 -40.485 1.00 95.75 178 GLY A O 1
ATOM 1434 N N . ALA A 1 179 ? 30.580 0.524 -39.736 1.00 96.06 179 ALA A N 1
ATOM 1435 C CA . ALA A 1 179 ? 30.978 1.654 -38.890 1.00 96.06 179 ALA A CA 1
ATOM 1436 C C . ALA A 1 179 ? 31.224 1.205 -37.436 1.00 96.06 179 ALA A C 1
ATOM 1438 O O . ALA A 1 179 ? 30.714 0.166 -37.023 1.00 96.06 179 ALA A O 1
ATOM 1439 N N . SER A 1 180 ? 31.965 1.969 -36.627 1.00 94.50 180 SER A N 1
ATOM 1440 C CA . SER A 1 180 ? 32.119 1.661 -35.192 1.00 94.50 180 SER A CA 1
ATOM 1441 C C . SER A 1 180 ? 30.810 1.848 -34.418 1.00 94.50 180 SER A C 1
ATOM 1443 O O . SER A 1 180 ? 30.124 2.855 -34.583 1.00 94.50 180 SER A O 1
ATOM 1445 N N . ASN A 1 181 ? 30.495 0.921 -33.505 1.00 92.25 181 ASN A N 1
ATOM 1446 C CA . ASN A 1 181 ? 29.382 1.072 -32.561 1.00 92.25 181 ASN A CA 1
ATOM 1447 C C . ASN A 1 181 ? 29.800 1.802 -31.271 1.00 92.25 181 ASN A C 1
ATOM 1449 O O . ASN A 1 181 ? 28.970 1.979 -30.376 1.00 92.25 181 ASN A O 1
ATOM 1453 N N . SER A 1 182 ? 31.068 2.200 -31.141 1.00 89.12 182 SER A N 1
ATOM 1454 C CA . SER A 1 182 ? 31.644 2.717 -29.891 1.00 89.12 182 SER A CA 1
ATOM 1455 C C . SER A 1 182 ? 31.546 4.235 -29.744 1.00 89.12 182 SER A C 1
ATOM 1457 O O . SER A 1 182 ? 31.608 4.737 -28.626 1.00 89.12 182 SER A O 1
ATOM 1459 N N . PHE A 1 183 ? 31.357 4.973 -30.839 1.00 88.94 183 PHE A N 1
ATOM 1460 C CA . PHE A 1 183 ? 31.191 6.426 -30.783 1.00 88.94 183 PHE A CA 1
ATOM 1461 C C . PHE A 1 183 ? 29.763 6.774 -30.348 1.00 88.94 183 PHE A C 1
ATOM 1463 O O . PHE A 1 183 ? 28.792 6.552 -31.074 1.00 88.94 183 PHE A O 1
ATOM 1470 N N . LEU A 1 184 ? 29.631 7.250 -29.111 1.00 87.81 184 LEU A N 1
ATOM 1471 C CA . LEU A 1 184 ? 28.392 7.764 -28.531 1.00 87.81 184 LEU A CA 1
ATOM 1472 C C . LEU A 1 184 ? 28.393 9.288 -28.633 1.00 87.81 184 LEU A C 1
ATOM 1474 O O . LEU A 1 184 ? 29.375 9.908 -28.254 1.00 87.81 184 LEU A O 1
ATOM 1478 N N . ASN A 1 185 ? 27.285 9.883 -29.063 1.00 89.25 185 ASN A N 1
ATOM 1479 C CA . ASN A 1 185 ? 27.163 11.307 -29.378 1.00 89.25 185 ASN A CA 1
ATOM 1480 C C . ASN A 1 185 ? 28.085 11.748 -30.532 1.00 89.25 185 ASN A C 1
ATOM 1482 O O . ASN A 1 185 ? 28.591 10.920 -31.287 1.00 89.25 185 ASN A O 1
ATOM 1486 N N . TRP A 1 186 ? 28.234 13.058 -30.731 1.00 86.69 186 TRP A N 1
ATOM 1487 C CA . TRP A 1 186 ? 28.873 13.615 -31.921 1.00 86.69 186 TRP A CA 1
ATOM 1488 C C . TRP A 1 186 ? 30.405 13.616 -31.825 1.00 86.69 186 TRP A C 1
ATOM 1490 O O . TRP A 1 186 ? 30.975 14.048 -30.817 1.00 86.69 186 TRP A O 1
ATOM 1500 N N . GLY A 1 187 ? 31.071 13.225 -32.915 1.00 88.69 187 GLY A N 1
ATOM 1501 C CA . GLY A 1 187 ? 32.499 13.426 -33.136 1.00 88.69 187 GLY A CA 1
ATOM 1502 C C . GLY A 1 187 ? 33.331 12.142 -33.129 1.00 88.69 187 GLY A C 1
ATOM 1503 O O . GLY A 1 187 ? 33.232 11.315 -32.223 1.00 88.69 187 GLY A O 1
ATOM 1504 N N . GLY A 1 188 ? 34.241 12.056 -34.103 1.00 89.50 188 GLY A N 1
ATOM 1505 C CA . GLY A 1 188 ? 35.229 10.989 -34.275 1.00 89.50 188 GLY A CA 1
ATOM 1506 C C . GLY A 1 188 ? 34.744 9.783 -35.085 1.00 89.50 188 GLY A C 1
ATOM 1507 O O . GLY A 1 188 ? 35.562 9.013 -35.575 1.00 89.50 188 GLY A O 1
ATOM 1508 N N . GLU A 1 189 ? 33.441 9.636 -35.311 1.00 92.81 189 GLU A N 1
ATOM 1509 C CA . GLU A 1 189 ? 32.872 8.500 -36.039 1.00 92.81 189 GLU A CA 1
ATOM 1510 C C . GLU A 1 189 ? 33.224 8.499 -37.537 1.00 92.81 189 GLU A C 1
ATOM 1512 O O . GLU A 1 189 ? 33.548 7.454 -38.103 1.00 92.81 189 GLU A O 1
ATOM 1517 N N . ASP A 1 190 ? 33.222 9.675 -38.173 1.00 92.38 190 ASP A N 1
ATOM 1518 C CA . ASP A 1 190 ? 33.588 9.834 -39.586 1.00 92.38 190 ASP A CA 1
ATOM 1519 C C . ASP A 1 190 ? 35.108 9.633 -39.802 1.00 92.38 190 ASP A C 1
ATOM 1521 O O . ASP A 1 190 ? 35.551 9.168 -40.856 1.00 92.38 190 ASP A O 1
ATOM 1525 N N . ASP A 1 191 ? 35.925 9.946 -38.790 1.00 93.88 191 ASP A N 1
ATOM 1526 C CA . ASP A 1 191 ? 37.376 9.711 -38.801 1.00 93.88 191 ASP A CA 1
ATOM 1527 C C . ASP A 1 191 ? 37.705 8.224 -38.606 1.00 93.88 191 ASP A C 1
ATOM 1529 O O . ASP A 1 191 ? 38.604 7.681 -39.255 1.00 93.88 191 ASP A O 1
ATOM 1533 N N . ASP A 1 192 ? 36.946 7.530 -37.755 1.00 94.81 192 ASP A N 1
ATOM 1534 C CA . ASP A 1 192 ? 37.055 6.082 -37.591 1.00 94.81 192 ASP A CA 1
ATOM 1535 C C . ASP A 1 192 ? 36.689 5.340 -38.885 1.00 94.81 192 ASP A C 1
ATOM 1537 O O . ASP A 1 192 ? 37.399 4.417 -39.285 1.00 94.81 192 ASP A O 1
ATOM 1541 N N . LEU A 1 193 ? 35.662 5.791 -39.616 1.00 94.56 193 LEU A N 1
ATOM 1542 C CA . LEU A 1 193 ? 35.339 5.248 -40.941 1.00 94.56 193 LEU A CA 1
ATOM 1543 C C . LEU A 1 193 ? 36.520 5.345 -41.912 1.00 94.56 193 LEU A C 1
ATOM 1545 O O . LEU A 1 193 ? 36.807 4.385 -42.639 1.00 94.56 193 LEU A O 1
ATOM 1549 N N . TRP A 1 194 ? 37.234 6.475 -41.916 1.00 94.56 194 TRP A N 1
ATOM 1550 C CA . TRP A 1 194 ? 38.456 6.613 -42.705 1.00 94.56 194 TRP A CA 1
ATOM 1551 C C . TRP A 1 194 ? 39.526 5.614 -42.249 1.00 94.56 194 TRP A C 1
ATOM 1553 O O . TRP A 1 194 ? 40.152 4.959 -43.090 1.00 94.56 194 TRP A O 1
ATOM 1563 N N . ASN A 1 195 ? 39.717 5.458 -40.933 1.00 94.38 195 ASN A N 1
ATOM 1564 C CA . ASN A 1 195 ? 40.735 4.565 -40.369 1.00 94.38 195 ASN A CA 1
ATOM 1565 C C . ASN A 1 195 ? 40.467 3.122 -40.790 1.00 94.38 195 ASN A C 1
ATOM 1567 O O . ASN A 1 195 ? 41.368 2.444 -41.284 1.00 94.38 195 ASN A O 1
ATOM 1571 N N . ARG A 1 196 ? 39.208 2.686 -40.707 1.00 95.44 196 ARG A N 1
ATOM 1572 C CA . ARG A 1 196 ? 38.764 1.365 -41.165 1.00 95.44 196 ARG A CA 1
ATOM 1573 C C . ARG A 1 196 ? 39.068 1.140 -42.635 1.00 95.44 196 ARG A C 1
ATOM 1575 O O . ARG A 1 196 ? 39.638 0.107 -42.976 1.00 95.44 196 ARG A O 1
ATOM 1582 N N . ALA A 1 197 ? 38.748 2.105 -43.502 1.00 95.38 197 ALA A N 1
ATOM 1583 C CA . ALA A 1 197 ? 39.042 2.004 -44.932 1.00 95.38 197 ALA A CA 1
ATOM 1584 C C . ALA A 1 197 ? 40.550 1.847 -45.191 1.00 95.38 197 ALA A C 1
ATOM 1586 O O . ALA A 1 197 ? 40.953 1.021 -46.015 1.00 95.38 197 ALA A O 1
ATOM 1587 N N . LYS A 1 198 ? 41.387 2.577 -44.442 1.00 94.38 198 LYS A N 1
ATOM 1588 C CA . LYS A 1 198 ? 42.848 2.450 -44.503 1.00 94.38 198 LYS A CA 1
ATOM 1589 C C . LYS A 1 198 ? 43.359 1.103 -44.002 1.00 94.38 198 LYS A C 1
ATOM 1591 O O . LYS A 1 198 ? 44.196 0.510 -44.672 1.00 94.38 198 LYS A O 1
ATOM 1596 N N . ILE A 1 199 ? 42.855 0.611 -42.870 1.00 94.81 199 ILE A N 1
ATOM 1597 C CA . ILE A 1 199 ? 43.247 -0.677 -42.274 1.00 94.81 199 ILE A CA 1
ATOM 1598 C C . ILE A 1 199 ? 43.065 -1.825 -43.276 1.00 94.81 199 ILE A C 1
ATOM 1600 O O . ILE A 1 199 ? 43.883 -2.741 -43.325 1.00 94.81 199 ILE A O 1
ATOM 1604 N N . VAL A 1 200 ? 42.018 -1.763 -44.105 1.00 95.50 200 VAL A N 1
ATOM 1605 C CA . VAL A 1 200 ? 41.724 -2.784 -45.124 1.00 95.50 200 VAL A CA 1
ATOM 1606 C C . VAL A 1 200 ? 42.223 -2.429 -46.529 1.00 95.50 200 VAL A C 1
ATOM 1608 O O . VAL A 1 200 ? 41.826 -3.075 -47.501 1.00 95.50 200 VAL A O 1
ATOM 1611 N N . ASN A 1 201 ? 43.103 -1.427 -46.647 1.00 95.12 201 ASN A N 1
ATOM 1612 C CA . ASN A 1 201 ? 43.729 -0.976 -47.894 1.00 95.12 201 ASN A CA 1
ATOM 1613 C C . ASN A 1 201 ? 42.733 -0.610 -49.013 1.00 95.12 201 ASN A C 1
ATOM 1615 O O . ASN A 1 201 ? 42.961 -0.913 -50.186 1.00 95.12 201 ASN A O 1
ATOM 1619 N N . LEU A 1 202 ? 41.622 0.050 -48.674 1.00 95.56 202 LEU A N 1
ATOM 1620 C CA . LEU A 1 202 ? 40.684 0.588 -49.660 1.00 95.56 202 LEU A CA 1
ATOM 1621 C C . LEU A 1 202 ? 41.033 2.037 -50.026 1.00 95.56 202 LEU A C 1
ATOM 1623 O O . LEU A 1 202 ? 41.215 2.893 -49.162 1.00 95.56 202 LEU A O 1
ATOM 1627 N N . THR A 1 203 ? 41.076 2.332 -51.326 1.00 95.12 203 THR A N 1
ATOM 1628 C CA . THR A 1 203 ? 41.264 3.698 -51.832 1.00 95.12 203 THR A CA 1
ATOM 1629 C C . THR A 1 203 ? 39.955 4.481 -51.756 1.00 95.12 203 THR A C 1
ATOM 1631 O O . THR A 1 203 ? 38.946 4.063 -52.322 1.00 95.12 203 THR A O 1
ATOM 1634 N N . VAL A 1 204 ? 39.974 5.634 -51.083 1.00 94.50 204 VAL A N 1
ATOM 1635 C CA . VAL A 1 204 ? 38.824 6.546 -51.013 1.00 94.50 204 VAL A CA 1
ATOM 1636 C C . VAL A 1 204 ? 38.776 7.417 -52.268 1.00 94.50 204 VAL A C 1
ATOM 1638 O O . VAL A 1 204 ? 39.748 8.093 -52.604 1.00 94.50 204 VAL A O 1
ATOM 1641 N N . TYR A 1 205 ? 37.631 7.427 -52.943 1.00 94.00 205 TYR A N 1
ATOM 1642 C CA . TYR A 1 205 ? 37.358 8.279 -54.096 1.00 94.00 205 TYR A CA 1
ATOM 1643 C C . TYR A 1 205 ? 36.651 9.559 -53.653 1.00 94.00 205 TYR A C 1
ATOM 1645 O O . TYR A 1 205 ? 35.755 9.506 -52.810 1.00 94.00 205 TYR A O 1
ATOM 1653 N N . ARG A 1 206 ? 37.018 10.695 -54.253 1.00 91.06 206 ARG A N 1
ATOM 1654 C CA . ARG A 1 206 ? 36.392 12.004 -54.017 1.00 91.06 206 ARG A CA 1
ATOM 1655 C C . ARG A 1 206 ? 36.046 12.700 -55.345 1.00 91.06 206 ARG A C 1
ATOM 1657 O O . ARG A 1 206 ? 36.745 12.450 -56.334 1.00 91.06 206 ARG A O 1
ATOM 1664 N N . PRO A 1 207 ? 34.989 13.525 -55.387 1.00 87.50 207 PRO A N 1
ATOM 1665 C CA . PRO A 1 207 ? 34.581 14.297 -56.560 1.00 87.50 207 PRO A CA 1
ATOM 1666 C C . PRO A 1 207 ? 35.535 15.453 -56.883 1.00 87.50 207 PRO A C 1
ATOM 1668 O O . PRO A 1 207 ? 36.355 15.859 -56.056 1.00 87.50 207 PRO A O 1
ATOM 1671 N N . LYS A 1 208 ? 35.410 15.997 -58.099 1.00 76.94 208 LYS A N 1
ATOM 1672 C CA . LYS A 1 208 ? 36.091 17.234 -58.516 1.00 76.94 208 LYS A CA 1
ATOM 1673 C C . LYS A 1 208 ? 35.196 18.442 -58.201 1.00 76.94 208 LYS A C 1
ATOM 1675 O O . LYS A 1 208 ? 34.004 18.373 -58.462 1.00 76.94 208 LYS A O 1
ATOM 1680 N N . GLN A 1 209 ? 35.787 19.520 -57.668 1.00 72.00 209 GLN A N 1
ATOM 1681 C CA . GLN A 1 209 ? 35.167 20.804 -57.263 1.00 72.00 209 GLN A CA 1
ATOM 1682 C C . GLN A 1 209 ? 33.628 20.804 -57.145 1.00 72.00 209 GLN A C 1
ATOM 1684 O O . GLN A 1 209 ? 33.108 20.525 -56.068 1.00 72.00 209 GLN A O 1
ATOM 1689 N N . GLU A 1 210 ? 32.905 21.111 -58.225 1.00 76.75 210 GLU A N 1
ATOM 1690 C CA . GLU A 1 210 ? 31.451 21.339 -58.209 1.00 76.75 210 GLU A CA 1
ATOM 1691 C C . GLU A 1 210 ? 30.631 20.090 -57.846 1.00 76.75 210 GLU A C 1
ATOM 1693 O O . GLU A 1 210 ? 29.600 20.199 -57.193 1.00 76.75 210 GLU A O 1
ATOM 1698 N N . GLU A 1 211 ? 31.107 18.884 -58.157 1.00 83.88 211 GLU A N 1
ATOM 1699 C CA . GLU A 1 211 ? 30.402 17.632 -57.839 1.00 83.88 211 GLU A CA 1
ATOM 1700 C C . GLU A 1 211 ? 30.386 17.314 -56.330 1.00 83.88 211 GLU A C 1
ATOM 1702 O O . GLU A 1 211 ? 29.674 16.409 -55.899 1.00 83.88 211 GLU A O 1
ATOM 1707 N N . GLY A 1 212 ? 31.184 18.028 -55.526 1.00 88.50 212 GLY A N 1
ATOM 1708 C CA . GLY A 1 212 ? 31.379 17.759 -54.102 1.00 88.50 212 GLY A CA 1
ATOM 1709 C C . GLY A 1 212 ? 30.688 18.718 -53.135 1.00 88.50 212 GLY A C 1
ATOM 1710 O O . GLY A 1 212 ? 31.012 18.708 -51.943 1.00 88.50 212 GLY A O 1
ATOM 1711 N N . VAL A 1 213 ? 29.788 19.568 -53.633 1.00 90.94 213 VAL A N 1
ATOM 1712 C CA . VAL A 1 213 ? 29.184 20.671 -52.873 1.00 90.94 213 VAL A CA 1
ATOM 1713 C C . VAL A 1 213 ? 27.781 20.315 -52.376 1.00 90.94 213 VAL A C 1
ATOM 1715 O O . VAL A 1 213 ? 26.870 20.065 -53.170 1.00 90.94 213 VAL A O 1
ATOM 1718 N N . TYR A 1 214 ? 27.601 20.362 -51.056 1.00 93.00 214 TYR A N 1
ATOM 1719 C CA . TYR A 1 214 ? 26.342 20.056 -50.374 1.00 93.00 214 TYR A CA 1
ATOM 1720 C C . TYR A 1 214 ? 25.904 21.207 -49.469 1.00 93.00 214 TYR A C 1
ATOM 1722 O O . TYR A 1 214 ? 26.734 21.807 -48.790 1.00 93.00 214 TYR A O 1
ATOM 1730 N N . TYR A 1 215 ? 24.607 21.502 -49.447 1.00 91.56 215 TYR A N 1
ATOM 1731 C CA . TYR A 1 215 ? 23.997 22.473 -48.545 1.00 91.56 215 TYR A CA 1
ATOM 1732 C C . TYR A 1 215 ? 23.649 21.802 -47.211 1.00 91.56 215 TYR A C 1
ATOM 1734 O O . TYR A 1 215 ? 23.000 20.756 -47.209 1.00 91.56 215 TYR A O 1
ATOM 1742 N N . GLU A 1 216 ? 24.102 22.385 -46.100 1.00 89.31 216 GLU A N 1
ATOM 1743 C CA . GLU A 1 216 ? 23.768 21.991 -44.728 1.00 89.31 216 GLU A CA 1
ATOM 1744 C C . GLU A 1 216 ? 22.734 22.972 -44.176 1.00 89.31 216 GLU A C 1
ATOM 1746 O O . GLU A 1 216 ? 23.045 24.145 -43.971 1.00 89.31 216 GLU A O 1
ATOM 1751 N N . PHE A 1 217 ? 21.501 22.500 -43.987 1.00 83.06 217 PHE A N 1
ATOM 1752 C CA . PHE A 1 217 ? 20.358 23.366 -43.670 1.00 83.06 217 PHE A CA 1
ATOM 1753 C C . PHE A 1 217 ? 20.006 23.436 -42.175 1.00 83.06 217 PHE A C 1
ATOM 1755 O O . PHE A 1 217 ? 19.197 24.273 -41.793 1.00 83.06 217 PHE A O 1
ATOM 1762 N N . ASP A 1 218 ? 20.630 22.606 -41.332 1.00 78.06 218 ASP A N 1
ATOM 1763 C CA . ASP A 1 218 ? 20.404 22.559 -39.879 1.00 78.06 218 ASP A CA 1
ATOM 1764 C C . ASP A 1 218 ? 21.730 22.713 -39.107 1.00 78.06 218 ASP A C 1
ATOM 1766 O O . ASP A 1 218 ? 22.379 21.755 -38.672 1.00 78.06 218 ASP A O 1
ATOM 1770 N N . ILE A 1 219 ? 22.191 23.962 -39.019 1.00 69.00 219 ILE A N 1
ATOM 1771 C CA . ILE A 1 219 ? 23.496 24.323 -38.438 1.00 69.00 219 ILE A CA 1
ATOM 1772 C C . ILE A 1 219 ? 23.395 24.490 -36.918 1.00 69.00 219 ILE A C 1
ATOM 1774 O O . ILE A 1 219 ? 24.363 24.214 -36.206 1.00 69.00 219 ILE A O 1
ATOM 1778 N N . ASP A 1 220 ? 22.225 24.906 -36.431 1.00 70.81 220 ASP A N 1
ATOM 1779 C CA . ASP A 1 220 ? 21.983 25.272 -35.033 1.00 70.81 220 ASP A CA 1
ATOM 1780 C C . ASP A 1 220 ? 21.552 24.083 -34.158 1.00 70.81 220 ASP A C 1
ATOM 1782 O O . ASP A 1 220 ? 21.361 24.232 -32.947 1.00 70.81 220 ASP A O 1
ATOM 1786 N N . HIS A 1 221 ? 21.445 22.880 -34.734 1.00 75.94 221 HIS A N 1
ATOM 1787 C CA . HIS A 1 221 ? 21.177 21.662 -33.977 1.00 75.94 221 HIS A CA 1
ATOM 1788 C C . HIS A 1 221 ? 22.168 21.481 -32.822 1.00 75.94 221 HIS A C 1
ATOM 1790 O O . HIS A 1 221 ? 23.390 21.464 -33.008 1.00 75.94 221 HIS A O 1
ATOM 1796 N N . LYS A 1 222 ? 21.651 21.274 -31.606 1.00 75.19 222 LYS A N 1
ATOM 1797 C CA . LYS A 1 222 ? 22.471 21.109 -30.402 1.00 75.19 222 LYS A CA 1
ATOM 1798 C C . LYS A 1 222 ? 23.235 19.780 -30.442 1.00 75.19 222 LYS A C 1
ATOM 1800 O O . LYS A 1 222 ? 22.702 18.720 -30.122 1.00 75.19 222 LYS A O 1
ATOM 1805 N N . ARG A 1 223 ? 24.524 19.835 -30.785 1.00 81.12 223 ARG A N 1
ATOM 1806 C CA . ARG A 1 223 ? 25.410 18.660 -30.846 1.00 81.12 223 ARG A CA 1
ATOM 1807 C C . ARG A 1 223 ? 26.121 18.444 -29.511 1.00 81.12 223 ARG A C 1
ATOM 1809 O O . ARG A 1 223 ? 27.061 19.160 -29.174 1.00 81.12 223 ARG A O 1
ATOM 1816 N N . ILE A 1 224 ? 25.691 17.437 -28.750 1.00 83.88 224 ILE A N 1
ATOM 1817 C CA . ILE A 1 224 ? 26.439 16.957 -27.577 1.00 83.88 224 ILE A CA 1
ATOM 1818 C C . ILE A 1 224 ? 27.701 16.254 -28.090 1.00 83.88 224 ILE A C 1
ATOM 1820 O O . ILE A 1 224 ? 27.602 15.314 -28.873 1.00 83.88 224 ILE A O 1
ATOM 1824 N N . MET A 1 225 ? 28.885 16.711 -27.688 1.00 86.94 225 MET A N 1
ATOM 1825 C CA . MET A 1 225 ? 30.145 16.118 -28.145 1.00 86.94 225 MET A CA 1
ATOM 1826 C C . MET A 1 225 ? 30.526 14.910 -27.293 1.00 86.94 225 MET A C 1
ATOM 1828 O O . MET A 1 225 ? 30.386 14.935 -26.073 1.00 86.94 225 MET A O 1
ATOM 1832 N N . ASN A 1 226 ? 31.071 13.878 -27.930 1.00 86.62 226 ASN A N 1
ATOM 1833 C CA . ASN A 1 226 ? 31.668 12.747 -27.231 1.00 86.62 226 ASN A CA 1
ATOM 1834 C C . ASN A 1 226 ? 32.964 13.193 -26.512 1.00 86.62 226 ASN A C 1
ATOM 1836 O O . ASN A 1 226 ? 33.884 13.669 -27.202 1.00 86.62 226 ASN A O 1
ATOM 1840 N N . PRO A 1 227 ? 33.068 13.066 -25.172 1.00 86.38 227 PRO A N 1
ATOM 1841 C CA . PRO A 1 227 ? 34.279 13.435 -24.438 1.00 86.38 227 PRO A CA 1
ATOM 1842 C C . PRO A 1 227 ? 35.470 12.538 -24.807 1.00 86.38 227 PRO A C 1
ATOM 1844 O O . PRO A 1 227 ? 36.573 13.046 -24.995 1.00 86.38 227 PRO A O 1
ATOM 1847 N N . ASP A 1 228 ? 35.226 11.249 -25.053 1.00 87.62 228 ASP A N 1
ATOM 1848 C CA . ASP A 1 228 ? 36.260 10.223 -25.243 1.00 87.62 228 ASP A CA 1
ATOM 1849 C C . ASP A 1 228 ? 36.676 10.047 -26.713 1.00 87.62 228 ASP A C 1
ATOM 1851 O O . ASP A 1 228 ? 37.442 9.145 -27.054 1.00 87.62 228 ASP A O 1
ATOM 1855 N N . ARG A 1 229 ? 36.169 10.883 -27.632 1.00 86.94 229 ARG A N 1
ATOM 1856 C CA . ARG A 1 229 ? 36.362 10.704 -29.088 1.00 86.94 229 ARG A CA 1
ATOM 1857 C C . ARG A 1 229 ? 37.825 10.575 -29.506 1.00 86.94 229 ARG A C 1
ATOM 1859 O O . ARG A 1 229 ? 38.136 9.789 -30.396 1.00 86.94 229 ARG A O 1
ATOM 1866 N N . PHE A 1 230 ? 38.718 11.342 -28.881 1.00 90.75 230 PHE A N 1
ATOM 1867 C CA . PHE A 1 230 ? 40.140 11.326 -29.220 1.00 90.75 230 PHE A CA 1
ATOM 1868 C C . PHE A 1 230 ? 40.827 10.065 -28.694 1.00 90.75 230 PHE A C 1
ATOM 1870 O O . PHE A 1 230 ? 41.602 9.454 -29.428 1.00 90.75 230 PHE A O 1
ATOM 1877 N N . ASP A 1 231 ? 40.481 9.628 -27.483 1.00 88.25 231 ASP A N 1
ATOM 1878 C CA . ASP A 1 231 ? 41.017 8.403 -26.887 1.00 88.25 231 ASP A CA 1
ATOM 1879 C C . ASP A 1 231 ? 40.535 7.164 -27.641 1.00 88.25 231 ASP A C 1
ATOM 1881 O O . ASP A 1 231 ? 41.317 6.252 -27.914 1.00 88.25 231 ASP A O 1
ATOM 1885 N N . LEU A 1 232 ? 39.264 7.148 -28.053 1.00 88.19 232 LEU A N 1
ATOM 1886 C CA . LEU A 1 232 ? 38.712 6.097 -28.904 1.00 88.19 232 LEU A CA 1
ATOM 1887 C C . LEU A 1 232 ? 39.447 6.030 -30.247 1.00 88.19 232 LEU A C 1
ATOM 1889 O O . LEU A 1 232 ? 39.865 4.945 -30.652 1.00 88.19 232 LEU A O 1
ATOM 1893 N N . LEU A 1 233 ? 39.658 7.171 -30.910 1.00 90.31 233 LEU A N 1
ATOM 1894 C CA . LEU A 1 233 ? 40.386 7.230 -32.180 1.00 90.31 233 LEU A CA 1
ATOM 1895 C C . LEU A 1 233 ? 41.848 6.794 -32.052 1.00 90.31 233 LEU A C 1
ATOM 1897 O O . LEU A 1 233 ? 42.357 6.115 -32.942 1.00 90.31 233 LEU A O 1
ATOM 1901 N N . ALA A 1 234 ? 42.526 7.161 -30.965 1.00 87.56 234 ALA A N 1
ATOM 1902 C CA . ALA A 1 234 ? 43.919 6.789 -30.740 1.00 87.56 234 ALA A CA 1
ATOM 1903 C C . ALA A 1 234 ? 44.067 5.292 -30.420 1.00 87.56 234 ALA A C 1
ATOM 1905 O O . ALA A 1 234 ? 44.907 4.605 -31.003 1.00 87.56 234 ALA A O 1
ATOM 1906 N N . ASN A 1 235 ? 43.223 4.768 -29.527 1.00 81.06 235 ASN A N 1
ATOM 1907 C CA . ASN A 1 235 ? 43.386 3.426 -28.968 1.00 81.06 235 ASN A CA 1
ATOM 1908 C C . ASN A 1 235 ? 42.735 2.321 -29.812 1.00 81.06 235 ASN A C 1
ATOM 1910 O O . ASN A 1 235 ? 43.079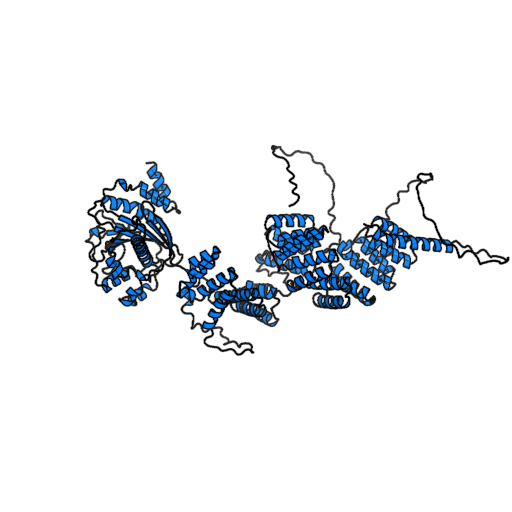 1.147 -29.661 1.00 81.06 235 ASN A O 1
ATOM 1914 N N . ARG A 1 236 ? 41.801 2.663 -30.711 1.00 78.19 236 ARG A N 1
ATOM 1915 C CA . ARG A 1 236 ? 41.028 1.686 -31.501 1.00 78.19 236 ARG A CA 1
ATOM 1916 C C . ARG A 1 236 ? 41.363 1.684 -32.991 1.00 78.19 236 ARG A C 1
ATOM 1918 O O . ARG A 1 236 ? 40.583 1.167 -33.787 1.00 78.19 236 ARG A O 1
ATOM 1925 N N . ASN A 1 237 ? 42.543 2.172 -33.367 1.00 82.56 237 ASN A N 1
ATOM 1926 C CA . ASN A 1 237 ? 42.997 2.247 -34.757 1.00 82.56 237 ASN A CA 1
ATOM 1927 C C . ASN A 1 237 ? 43.845 1.032 -35.194 1.00 82.56 237 ASN A C 1
ATOM 1929 O O . ASN A 1 237 ? 44.999 1.171 -35.599 1.00 82.56 237 ASN A O 1
ATOM 1933 N N . ASN A 1 238 ? 43.314 -0.187 -35.070 1.00 90.06 238 ASN A N 1
ATOM 1934 C CA . ASN A 1 238 ? 43.969 -1.389 -35.590 1.00 90.06 238 ASN A CA 1
ATOM 1935 C C . ASN A 1 238 ? 42.956 -2.443 -36.070 1.00 90.06 238 ASN A C 1
ATOM 1937 O O . ASN A 1 238 ? 41.758 -2.366 -35.805 1.00 90.06 238 ASN A O 1
ATOM 1941 N N . TYR A 1 239 ? 43.445 -3.449 -36.800 1.00 91.88 239 TYR A N 1
ATOM 1942 C CA . TYR A 1 239 ? 42.589 -4.485 -37.387 1.00 91.88 239 TYR A CA 1
ATOM 1943 C C . TYR A 1 239 ? 41.811 -5.290 -36.336 1.00 91.88 239 TYR A C 1
ATOM 1945 O O . TYR A 1 239 ? 40.649 -5.624 -36.559 1.00 91.88 239 TYR A O 1
ATOM 1953 N N . LYS A 1 240 ? 42.428 -5.579 -35.183 1.00 90.00 240 LYS A N 1
ATOM 1954 C CA . LYS A 1 240 ? 41.785 -6.344 -34.109 1.00 90.00 240 LYS A CA 1
ATOM 1955 C C . LYS A 1 240 ? 40.606 -5.563 -33.525 1.00 90.00 240 LYS A C 1
ATOM 1957 O O . LYS A 1 240 ? 39.488 -6.063 -33.533 1.00 90.00 240 LYS A O 1
ATOM 1962 N N . SER A 1 241 ? 40.826 -4.309 -33.127 1.00 86.62 241 SER A N 1
ATOM 1963 C CA . SER A 1 241 ? 39.769 -3.451 -32.576 1.00 86.62 241 SER A CA 1
ATOM 1964 C C . SER A 1 241 ? 38.636 -3.183 -33.570 1.00 86.62 241 SER A C 1
ATOM 1966 O O . SER A 1 241 ? 37.484 -3.091 -33.155 1.00 86.62 241 SER A O 1
ATOM 1968 N N . MET A 1 242 ? 38.938 -3.093 -34.871 1.00 92.75 242 MET A N 1
ATOM 1969 C CA . MET A 1 242 ? 37.933 -2.980 -35.936 1.00 92.75 242 MET A CA 1
ATOM 1970 C C . MET A 1 242 ? 37.075 -4.247 -36.063 1.00 92.75 242 MET A C 1
ATOM 1972 O O . MET A 1 242 ? 35.872 -4.160 -36.310 1.00 92.75 242 MET A O 1
ATOM 1976 N N . MET A 1 243 ? 37.671 -5.432 -35.912 1.00 92.38 243 MET A N 1
ATOM 1977 C CA . MET A 1 243 ? 36.936 -6.696 -36.004 1.00 92.38 243 MET A CA 1
ATOM 1978 C C . MET A 1 243 ? 36.132 -7.023 -34.747 1.00 92.38 243 MET A C 1
ATOM 1980 O O . MET A 1 243 ? 35.133 -7.727 -34.867 1.00 92.38 243 MET A O 1
ATOM 1984 N N . ASP A 1 244 ? 36.508 -6.468 -33.595 1.00 89.81 244 ASP A N 1
ATOM 1985 C CA . ASP A 1 244 ? 35.781 -6.603 -32.325 1.00 89.81 244 ASP A CA 1
ATOM 1986 C C . ASP A 1 244 ? 34.638 -5.577 -32.171 1.00 89.81 244 ASP A C 1
ATOM 1988 O O . ASP A 1 244 ? 33.835 -5.667 -31.243 1.00 89.81 244 ASP A O 1
ATOM 1992 N N . ASP A 1 245 ? 34.534 -4.598 -33.074 1.00 89.38 245 ASP A N 1
ATOM 1993 C CA . ASP A 1 245 ? 33.509 -3.555 -33.036 1.00 89.38 245 ASP A CA 1
ATOM 1994 C C . ASP A 1 245 ? 33.086 -3.112 -34.433 1.00 89.38 245 ASP A C 1
ATOM 1996 O O . ASP A 1 245 ? 33.843 -2.451 -35.142 1.00 89.38 245 ASP A O 1
ATOM 2000 N N . GLY A 1 246 ? 31.850 -3.428 -34.810 1.00 92.69 246 GLY A N 1
ATOM 2001 C CA . GLY A 1 246 ? 31.241 -2.931 -36.035 1.00 92.69 246 GLY A CA 1
ATOM 2002 C C . GLY A 1 246 ? 29.998 -3.713 -36.449 1.00 92.69 246 GLY A C 1
ATOM 2003 O O . GLY A 1 246 ? 29.229 -4.157 -35.596 1.00 92.69 246 GLY A O 1
ATOM 2004 N N . LEU A 1 247 ? 29.798 -3.903 -37.751 1.00 94.44 247 LEU A N 1
ATOM 2005 C CA . LEU A 1 247 ? 28.622 -4.536 -38.354 1.00 94.44 247 LEU A CA 1
ATOM 2006 C C . LEU A 1 247 ? 28.282 -5.898 -37.733 1.00 94.44 247 LEU A C 1
ATOM 2008 O O . LEU A 1 247 ? 27.128 -6.156 -37.384 1.00 94.44 247 LEU A O 1
ATOM 2012 N N . ARG A 1 248 ? 29.281 -6.767 -37.547 1.00 90.75 248 ARG A N 1
ATOM 2013 C CA . ARG A 1 248 ? 29.081 -8.103 -36.961 1.00 90.75 248 ARG A CA 1
ATOM 2014 C C . ARG A 1 248 ? 28.618 -8.043 -35.502 1.00 90.75 248 ARG A C 1
ATOM 2016 O O . ARG A 1 248 ? 27.788 -8.855 -35.096 1.00 90.75 248 ARG A O 1
ATOM 2023 N N . GLN A 1 249 ? 29.100 -7.056 -34.750 1.00 91.94 249 GLN A N 1
ATOM 2024 C CA . GLN A 1 249 ? 28.817 -6.851 -33.324 1.00 91.94 249 GLN A CA 1
ATOM 2025 C C . GLN A 1 249 ? 27.663 -5.878 -33.059 1.00 91.94 249 GLN A C 1
ATOM 2027 O O . GLN A 1 249 ? 27.365 -5.586 -31.903 1.00 91.94 249 GLN A O 1
ATOM 2032 N N . ALA A 1 250 ? 27.004 -5.373 -34.104 1.00 86.19 250 ALA A N 1
ATOM 2033 C CA . ALA A 1 250 ? 25.877 -4.466 -33.959 1.00 86.19 250 ALA A CA 1
ATOM 2034 C C . ALA A 1 250 ? 24.723 -5.158 -33.219 1.00 86.19 250 ALA A C 1
ATOM 2036 O O . ALA A 1 250 ? 24.041 -6.026 -33.772 1.00 86.19 250 ALA A O 1
ATOM 2037 N N . ASN A 1 251 ? 24.528 -4.765 -31.960 1.00 80.44 251 ASN A N 1
ATOM 2038 C CA . ASN A 1 251 ? 23.453 -5.236 -31.100 1.00 80.44 251 ASN A CA 1
ATOM 2039 C C . ASN A 1 251 ? 22.363 -4.167 -31.015 1.00 80.44 251 ASN A C 1
ATOM 2041 O O . ASN A 1 251 ? 22.610 -3.051 -30.560 1.00 80.44 251 ASN A O 1
ATOM 2045 N N . TYR A 1 252 ? 21.168 -4.517 -31.469 1.00 81.00 252 TYR A N 1
ATOM 2046 C CA . TYR A 1 252 ? 20.008 -3.641 -31.487 1.00 81.00 252 TYR A CA 1
ATOM 2047 C C . TYR A 1 252 ? 18.741 -4.494 -31.499 1.00 81.00 252 TYR A C 1
ATOM 2049 O O . TYR A 1 252 ? 18.750 -5.645 -31.949 1.00 81.00 252 TYR A O 1
ATOM 2057 N N . LYS A 1 253 ? 17.633 -3.912 -31.039 1.00 75.00 253 LYS A N 1
ATOM 2058 C CA . LYS A 1 253 ? 16.308 -4.504 -31.208 1.00 75.00 253 LYS A CA 1
ATOM 2059 C C . LYS A 1 253 ? 15.489 -3.642 -32.156 1.00 75.00 253 LYS A C 1
ATOM 2061 O O . LYS A 1 253 ? 15.286 -2.459 -31.887 1.00 75.00 253 LYS A O 1
ATOM 2066 N N . LEU A 1 254 ? 15.004 -4.254 -33.235 1.00 79.44 254 LEU A N 1
ATOM 2067 C CA . LEU A 1 254 ? 13.970 -3.660 -34.071 1.00 79.44 254 LEU A CA 1
ATOM 2068 C C . LEU A 1 254 ? 12.663 -3.641 -33.268 1.00 79.44 254 LEU A C 1
ATOM 2070 O O . LEU A 1 254 ? 12.173 -4.689 -32.843 1.00 79.44 254 LEU A O 1
ATOM 2074 N N . VAL A 1 255 ? 12.151 -2.445 -33.003 1.00 75.88 255 VAL A N 1
ATOM 2075 C CA . VAL A 1 255 ? 10.870 -2.229 -32.322 1.00 75.88 255 VAL A CA 1
ATOM 2076 C C . VAL A 1 255 ? 9.741 -2.313 -33.329 1.00 75.88 255 VAL A C 1
ATOM 2078 O O . VAL A 1 255 ? 8.745 -2.985 -33.088 1.00 75.88 255 VAL A O 1
ATOM 2081 N N . GLU A 1 256 ? 9.920 -1.628 -34.453 1.00 78.81 256 GLU A N 1
ATOM 2082 C CA . GLU A 1 256 ? 8.890 -1.442 -35.458 1.00 78.81 256 GLU A CA 1
ATOM 2083 C C . GLU A 1 256 ? 9.541 -1.189 -36.819 1.00 78.81 256 GLU A C 1
ATOM 2085 O O . GLU A 1 256 ? 10.586 -0.538 -36.904 1.00 78.81 256 GLU A O 1
ATOM 2090 N N . ARG A 1 257 ? 8.916 -1.713 -37.874 1.00 87.81 257 ARG A N 1
ATOM 2091 C CA . ARG A 1 257 ? 9.233 -1.416 -39.270 1.00 87.81 257 ARG A CA 1
ATOM 2092 C C . ARG A 1 257 ? 7.947 -0.982 -39.958 1.00 87.81 257 ARG A C 1
ATOM 2094 O O . ARG A 1 257 ? 6.958 -1.708 -39.887 1.00 87.81 257 ARG A O 1
ATOM 2101 N N . VAL A 1 258 ? 7.987 0.157 -40.641 1.00 86.69 258 VAL A N 1
ATOM 2102 C CA . VAL A 1 258 ? 6.869 0.660 -41.447 1.00 86.69 258 VAL A CA 1
ATOM 2103 C C . VAL A 1 258 ? 7.378 1.029 -42.835 1.00 86.69 258 VAL A C 1
ATOM 2105 O O . VAL A 1 258 ? 8.308 1.825 -42.978 1.00 86.69 258 VAL A O 1
ATOM 2108 N N . ASP A 1 259 ? 6.757 0.459 -43.863 1.00 90.38 259 ASP A N 1
ATOM 2109 C CA . ASP A 1 259 ? 7.097 0.704 -45.263 1.00 90.38 259 ASP A CA 1
ATOM 2110 C C . ASP A 1 259 ? 6.126 1.759 -45.829 1.00 90.38 259 ASP A C 1
ATOM 2112 O O . ASP A 1 259 ? 5.035 1.431 -46.292 1.00 90.38 259 ASP A O 1
ATOM 2116 N N . TYR A 1 260 ? 6.512 3.037 -45.770 1.00 89.06 260 TYR A N 1
ATOM 2117 C CA . TYR A 1 260 ? 5.770 4.160 -46.367 1.00 89.06 260 TYR A CA 1
ATOM 2118 C C . TYR A 1 260 ? 5.977 4.225 -47.883 1.00 89.06 260 TYR A C 1
ATOM 2120 O O . TYR A 1 260 ? 6.847 3.545 -48.415 1.00 89.06 260 TYR A O 1
ATOM 2128 N N . ASN A 1 261 ? 5.257 5.067 -48.629 1.00 85.12 261 ASN A N 1
ATOM 2129 C CA . ASN A 1 261 ? 5.431 5.108 -50.085 1.00 85.12 261 ASN A CA 1
ATOM 2130 C C . ASN A 1 261 ? 6.834 5.583 -50.488 1.00 85.12 261 ASN A C 1
ATOM 2132 O O . ASN A 1 261 ? 7.471 4.974 -51.353 1.00 85.12 261 ASN A O 1
ATOM 2136 N N . ASN A 1 262 ? 7.365 6.625 -49.848 1.00 84.50 262 ASN A N 1
ATOM 2137 C CA . ASN A 1 262 ? 8.631 7.252 -50.235 1.00 84.50 262 ASN A CA 1
ATOM 2138 C C . ASN A 1 262 ? 9.854 6.682 -49.510 1.00 84.50 262 ASN A C 1
ATOM 2140 O O . ASN A 1 262 ? 10.942 6.678 -50.083 1.00 84.50 262 ASN A O 1
ATOM 2144 N N . PHE A 1 263 ? 9.687 6.117 -48.314 1.00 89.75 263 PHE A N 1
ATOM 2145 C CA . PHE A 1 263 ? 10.788 5.596 -47.497 1.00 89.75 263 PHE A CA 1
ATOM 2146 C C . PHE A 1 263 ? 10.362 4.391 -46.650 1.00 89.75 263 PHE A C 1
ATOM 2148 O O . PHE A 1 263 ? 9.178 4.139 -46.458 1.00 89.75 263 PHE A O 1
ATOM 2155 N N . VAL A 1 264 ? 11.336 3.640 -46.148 1.00 89.00 264 VAL A N 1
ATOM 2156 C CA . VAL A 1 264 ? 11.144 2.615 -45.117 1.00 89.00 264 VAL A CA 1
ATOM 2157 C C . VAL A 1 264 ? 11.660 3.178 -43.800 1.00 89.00 264 VAL A C 1
ATOM 2159 O O . VAL A 1 264 ? 12.762 3.725 -43.750 1.00 89.00 264 VAL A O 1
ATOM 2162 N N . TRP A 1 265 ? 10.870 3.057 -42.740 1.00 89.38 265 TRP A N 1
ATOM 2163 C CA . TRP A 1 265 ? 11.228 3.506 -41.401 1.00 89.38 265 TRP A CA 1
ATOM 2164 C C . TRP A 1 265 ? 11.474 2.309 -40.491 1.00 89.38 265 TRP A C 1
ATOM 2166 O O . TRP A 1 265 ? 10.625 1.425 -40.368 1.00 89.38 265 TRP A O 1
ATOM 2176 N N . LEU A 1 266 ? 12.639 2.294 -39.848 1.00 85.06 266 LEU A N 1
ATOM 2177 C CA . LEU A 1 266 ? 13.009 1.335 -38.819 1.00 85.06 266 LEU A CA 1
ATOM 2178 C C . LEU A 1 266 ? 13.164 2.065 -37.495 1.00 85.06 266 LEU A C 1
ATOM 2180 O O . LEU A 1 266 ? 13.992 2.963 -37.362 1.00 85.06 266 LEU A O 1
ATOM 2184 N N . ASN A 1 267 ? 12.422 1.617 -36.496 1.00 72.50 267 ASN A N 1
ATOM 2185 C CA . ASN A 1 267 ? 12.552 2.091 -35.133 1.00 72.50 267 ASN A CA 1
ATOM 2186 C C . ASN A 1 267 ? 13.409 1.103 -34.338 1.00 72.50 267 ASN A C 1
ATOM 2188 O O . ASN A 1 267 ? 13.060 -0.075 -34.207 1.00 72.50 267 ASN A O 1
ATOM 2192 N N . THR A 1 268 ? 14.532 1.571 -33.801 1.00 57.12 268 THR A N 1
ATOM 2193 C CA . THR A 1 268 ? 15.483 0.741 -33.058 1.00 57.12 268 THR A CA 1
ATOM 2194 C C . THR A 1 268 ? 15.719 1.285 -31.651 1.00 57.12 268 THR A C 1
ATOM 2196 O O . THR A 1 268 ? 15.777 2.494 -31.421 1.00 57.12 268 THR A O 1
ATOM 2199 N N . ILE A 1 269 ? 15.867 0.377 -30.683 1.00 58.06 269 ILE A N 1
ATOM 2200 C CA . ILE A 1 269 ? 16.283 0.717 -29.316 1.00 58.06 269 ILE A CA 1
ATOM 2201 C C . ILE A 1 269 ? 17.671 0.129 -29.068 1.00 58.06 269 ILE A C 1
ATOM 2203 O O . ILE A 1 269 ? 17.904 -1.063 -29.290 1.00 58.06 269 ILE A O 1
ATOM 2207 N N . LYS A 1 270 ? 18.577 0.989 -28.589 1.00 51.97 270 LYS A N 1
ATOM 2208 C CA . LYS A 1 270 ? 19.917 0.625 -28.115 1.00 51.97 270 LYS A CA 1
ATOM 2209 C C . LYS A 1 270 ? 19.927 0.262 -26.620 1.00 51.97 270 LYS A C 1
ATOM 2211 O O . LYS A 1 270 ? 20.721 -0.575 -26.192 1.00 51.97 270 LYS A O 1
ATOM 2216 N N . ASP A 1 271 ? 18.990 0.809 -25.847 1.00 63.69 271 ASP A N 1
ATOM 2217 C CA . ASP A 1 271 ? 18.980 0.702 -24.387 1.00 63.69 271 ASP A CA 1
ATOM 2218 C C . ASP A 1 271 ? 18.103 -0.466 -23.925 1.00 63.69 271 ASP A C 1
ATOM 2220 O O . ASP A 1 271 ? 16.886 -0.362 -23.768 1.00 63.69 271 ASP A O 1
ATOM 2224 N N . THR A 1 272 ? 18.748 -1.616 -23.714 1.00 65.44 272 THR A N 1
ATOM 2225 C CA . THR A 1 272 ? 18.100 -2.830 -23.183 1.00 65.44 272 THR A CA 1
ATOM 2226 C C . THR A 1 272 ? 17.430 -2.565 -21.826 1.00 65.44 272 THR A C 1
ATOM 2228 O O . THR A 1 272 ? 16.384 -3.146 -21.558 1.00 65.44 272 THR A O 1
ATOM 2231 N N . LEU A 1 273 ? 17.990 -1.656 -21.014 1.00 69.75 273 LEU A N 1
ATOM 2232 C CA . LEU A 1 273 ? 17.433 -1.233 -19.724 1.00 69.75 273 LEU A CA 1
ATOM 2233 C C . LEU A 1 273 ? 16.111 -0.475 -19.883 1.00 69.75 273 LEU A C 1
ATOM 2235 O O . LEU A 1 273 ? 15.120 -0.896 -19.309 1.00 69.75 273 LEU A O 1
ATOM 2239 N N . LEU A 1 274 ? 16.045 0.533 -20.758 1.00 69.50 274 LEU A N 1
ATOM 2240 C CA . LEU A 1 274 ? 14.806 1.286 -20.993 1.00 69.50 274 LEU A CA 1
ATOM 2241 C C . LEU A 1 274 ? 13.673 0.378 -21.493 1.00 69.50 274 LEU A C 1
ATOM 2243 O O . LEU A 1 274 ? 12.517 0.511 -21.100 1.00 69.50 274 LEU A O 1
ATOM 2247 N N . LEU A 1 275 ? 14.003 -0.576 -22.366 1.00 72.56 275 LEU A N 1
ATOM 2248 C CA . LEU A 1 275 ? 13.034 -1.572 -22.806 1.00 72.56 275 LEU A CA 1
ATOM 2249 C C . LEU A 1 275 ? 12.614 -2.509 -21.664 1.00 72.56 275 LEU A C 1
ATOM 2251 O O . LEU A 1 275 ? 11.444 -2.884 -21.605 1.00 72.56 275 LEU A O 1
ATOM 2255 N N . ALA A 1 276 ? 13.539 -2.902 -20.786 1.00 79.50 276 ALA A N 1
ATOM 2256 C CA . ALA A 1 276 ? 13.209 -3.679 -19.598 1.00 79.50 276 ALA A CA 1
ATOM 2257 C C . ALA A 1 276 ? 12.268 -2.892 -18.675 1.00 79.50 276 ALA A C 1
ATOM 2259 O O . ALA A 1 276 ? 11.253 -3.449 -18.270 1.00 79.50 276 ALA A O 1
ATOM 2260 N N . ASP A 1 277 ? 12.511 -1.599 -18.455 1.00 80.62 277 ASP A N 1
ATOM 2261 C CA . ASP A 1 277 ? 11.652 -0.730 -17.643 1.00 80.62 277 ASP A CA 1
ATOM 2262 C C . ASP A 1 277 ? 10.238 -0.626 -18.222 1.00 80.62 277 ASP A C 1
ATOM 2264 O O . ASP A 1 277 ? 9.249 -0.791 -17.508 1.00 80.62 277 ASP A O 1
ATOM 2268 N N . VAL A 1 278 ? 10.112 -0.440 -19.541 1.00 81.62 278 VAL A N 1
ATOM 2269 C CA . VAL A 1 278 ? 8.804 -0.444 -20.221 1.00 81.62 278 VAL A CA 1
ATOM 2270 C C . VAL A 1 278 ? 8.101 -1.793 -20.054 1.00 81.62 278 VAL A C 1
ATOM 2272 O O . VAL A 1 278 ? 6.900 -1.836 -19.784 1.00 81.62 278 VAL A O 1
ATOM 2275 N N . LEU A 1 279 ? 8.828 -2.908 -20.184 1.00 84.06 279 LEU A N 1
ATOM 2276 C CA . LEU A 1 279 ? 8.255 -4.243 -19.995 1.00 84.06 279 LEU A CA 1
ATOM 2277 C C . LEU A 1 279 ? 7.785 -4.458 -18.550 1.00 84.06 279 LEU A C 1
ATOM 2279 O O . LEU A 1 279 ? 6.677 -4.960 -18.359 1.00 84.06 279 LEU A O 1
ATOM 2283 N N . ILE A 1 280 ? 8.573 -4.038 -17.559 1.00 89.81 280 ILE A N 1
ATOM 2284 C CA . ILE A 1 280 ? 8.240 -4.117 -16.130 1.00 89.81 280 ILE A CA 1
ATOM 2285 C C . ILE A 1 280 ? 6.991 -3.288 -15.824 1.00 89.81 280 ILE A C 1
ATOM 2287 O O . ILE A 1 280 ? 6.045 -3.811 -15.235 1.00 89.81 280 ILE A O 1
ATOM 2291 N N . ASN A 1 281 ? 6.941 -2.040 -16.296 1.00 87.50 281 ASN A N 1
ATOM 2292 C CA . ASN A 1 281 ? 5.798 -1.148 -16.095 1.00 87.50 281 ASN A CA 1
ATOM 2293 C C . ASN A 1 281 ? 4.534 -1.637 -16.818 1.00 87.50 281 ASN A C 1
ATOM 2295 O O . ASN A 1 281 ? 3.425 -1.415 -16.344 1.00 87.50 281 ASN A O 1
ATOM 2299 N N . SER A 1 282 ? 4.685 -2.366 -17.928 1.00 87.88 282 SER A N 1
ATOM 2300 C CA . SER A 1 282 ? 3.569 -3.024 -18.624 1.00 87.88 282 SER A CA 1
ATOM 2301 C C . SER A 1 282 ? 3.127 -4.360 -17.999 1.00 87.88 282 SER A C 1
ATOM 2303 O O . SER A 1 282 ? 2.255 -5.029 -18.553 1.00 87.88 282 SER A O 1
ATOM 2305 N N . GLY A 1 283 ? 3.742 -4.790 -16.889 1.00 89.81 283 GLY A N 1
ATOM 2306 C CA . GLY A 1 283 ? 3.436 -6.053 -16.204 1.00 89.81 283 GLY A CA 1
ATOM 2307 C C . GLY A 1 283 ? 3.995 -7.313 -16.881 1.00 89.81 283 GLY A C 1
ATOM 2308 O O . GLY A 1 283 ? 3.647 -8.432 -16.511 1.00 89.81 283 GLY A O 1
ATOM 2309 N N . GLN A 1 284 ? 4.869 -7.174 -17.880 1.00 91.19 284 GLN A N 1
ATOM 2310 C CA . GLN A 1 284 ? 5.404 -8.283 -18.680 1.00 91.19 284 GLN A CA 1
ATOM 2311 C C . GLN A 1 284 ? 6.741 -8.799 -18.129 1.00 91.19 284 GLN A C 1
ATOM 2313 O O . GLN A 1 284 ? 7.761 -8.839 -18.825 1.00 91.19 284 GLN A O 1
ATOM 2318 N N . TYR A 1 285 ? 6.732 -9.225 -16.867 1.00 93.38 285 TYR A N 1
ATOM 2319 C CA . TYR A 1 285 ? 7.933 -9.551 -16.091 1.00 93.38 285 TYR A CA 1
ATOM 2320 C C . TYR A 1 285 ? 8.787 -10.681 -16.695 1.00 93.38 285 TYR A C 1
ATOM 2322 O O . TYR A 1 285 ? 10.003 -10.540 -16.800 1.00 93.38 285 TYR A O 1
ATOM 2330 N N . HIS A 1 286 ? 8.185 -11.772 -17.188 1.00 91.62 286 HIS A N 1
ATOM 2331 C CA . HIS A 1 286 ? 8.943 -12.878 -17.803 1.00 91.62 286 HIS A CA 1
ATOM 2332 C C . HIS A 1 286 ? 9.734 -12.448 -19.048 1.00 91.62 286 HIS A C 1
ATOM 2334 O O . HIS A 1 286 ? 10.859 -12.900 -19.260 1.00 91.62 286 HIS A O 1
ATOM 2340 N N . ARG A 1 287 ? 9.174 -11.538 -19.858 1.00 84.88 287 ARG A N 1
ATOM 2341 C CA . ARG A 1 287 ? 9.859 -10.995 -21.041 1.00 84.88 287 ARG A CA 1
ATOM 2342 C C . ARG A 1 287 ? 11.014 -10.082 -20.643 1.00 84.88 287 ARG A C 1
ATOM 2344 O O . ARG A 1 287 ? 12.037 -10.092 -21.323 1.00 84.88 287 ARG A O 1
ATOM 2351 N N . ALA A 1 288 ? 10.855 -9.314 -19.564 1.00 86.19 288 ALA A N 1
ATOM 2352 C CA . ALA A 1 288 ? 11.923 -8.485 -19.013 1.00 86.19 288 ALA A CA 1
ATOM 2353 C C . ALA A 1 288 ? 13.080 -9.348 -18.478 1.00 86.19 288 ALA A C 1
ATOM 2355 O O . ALA A 1 288 ? 14.234 -9.080 -18.801 1.00 86.19 288 ALA A O 1
ATOM 2356 N N . ILE A 1 289 ? 12.780 -10.434 -17.756 1.00 88.75 289 ILE A N 1
ATOM 2357 C CA . ILE A 1 289 ? 13.784 -11.382 -17.242 1.00 88.75 289 ILE A CA 1
ATOM 2358 C C . ILE A 1 289 ? 14.597 -12.005 -18.383 1.00 88.75 289 ILE A C 1
ATOM 2360 O O . ILE A 1 289 ? 15.826 -12.022 -18.326 1.00 88.75 289 ILE A O 1
ATOM 2364 N N . ASP A 1 290 ? 13.934 -12.514 -19.424 1.00 84.06 290 ASP A N 1
ATOM 2365 C CA . ASP A 1 290 ? 14.613 -13.104 -20.585 1.00 84.06 290 ASP A CA 1
ATOM 2366 C C . ASP A 1 290 ? 15.472 -12.059 -21.320 1.00 84.06 290 ASP A C 1
ATOM 2368 O O . ASP A 1 290 ? 16.637 -12.302 -21.633 1.00 84.06 290 ASP A O 1
ATOM 2372 N N . LEU A 1 291 ? 14.944 -10.845 -21.513 1.00 78.56 291 LEU A N 1
ATOM 2373 C CA . LEU A 1 291 ? 15.679 -9.737 -22.124 1.00 78.56 291 LEU A CA 1
ATOM 2374 C C . LEU A 1 291 ? 16.958 -9.377 -21.348 1.00 78.56 291 LEU A C 1
ATOM 2376 O O . LEU A 1 291 ? 18.015 -9.225 -21.962 1.00 78.56 291 LEU A O 1
ATOM 2380 N N . LEU A 1 292 ? 16.867 -9.247 -20.022 1.00 80.38 292 LEU A N 1
ATOM 2381 C CA . LEU A 1 292 ? 17.994 -8.877 -19.163 1.00 80.38 292 LEU A CA 1
ATOM 2382 C C . LEU A 1 292 ? 19.031 -10.007 -19.059 1.00 80.38 292 LEU A C 1
ATOM 2384 O O . LEU A 1 292 ? 20.228 -9.734 -19.095 1.00 80.38 292 LEU A O 1
ATOM 2388 N N . ASN A 1 293 ? 18.603 -11.273 -19.018 1.00 79.50 293 ASN A N 1
ATOM 2389 C CA . ASN A 1 293 ? 19.516 -12.421 -18.954 1.00 79.50 293 ASN A CA 1
ATOM 2390 C C . ASN A 1 293 ? 20.294 -12.671 -20.253 1.00 79.50 293 ASN A C 1
ATOM 2392 O O . ASN A 1 293 ? 21.405 -13.199 -20.199 1.00 79.50 293 ASN A O 1
ATOM 2396 N N . ARG A 1 294 ? 19.738 -12.298 -21.414 1.00 73.62 294 ARG A N 1
ATOM 2397 C CA . ARG A 1 294 ? 20.420 -12.414 -22.717 1.00 73.62 294 ARG A CA 1
ATOM 2398 C C . ARG A 1 294 ? 21.626 -11.484 -22.849 1.00 73.62 294 ARG A C 1
ATOM 2400 O O . ARG A 1 294 ? 22.496 -11.743 -23.676 1.00 73.62 294 ARG A O 1
ATOM 2407 N N . ASN A 1 295 ? 21.674 -10.400 -22.076 1.00 63.84 295 ASN A N 1
ATOM 2408 C CA . ASN A 1 295 ? 22.780 -9.452 -22.091 1.00 63.84 295 ASN A CA 1
ATOM 2409 C C . ASN A 1 295 ? 23.718 -9.723 -20.907 1.00 63.84 295 ASN A C 1
ATOM 2411 O O . ASN A 1 295 ? 23.435 -9.322 -19.782 1.00 63.84 295 ASN A O 1
ATOM 2415 N N . GLU A 1 296 ? 24.850 -10.378 -21.176 1.00 62.53 296 GLU A N 1
ATOM 2416 C CA . GLU A 1 296 ? 25.834 -10.793 -20.164 1.00 62.53 296 GLU A CA 1
ATOM 2417 C C . GLU A 1 296 ? 26.278 -9.634 -19.255 1.00 62.53 296 GLU A C 1
ATOM 2419 O O . GLU A 1 296 ? 26.264 -9.764 -18.034 1.00 62.53 296 GLU A O 1
ATOM 2424 N N . LYS A 1 297 ? 26.531 -8.449 -19.828 1.00 60.78 297 LYS A N 1
ATOM 2425 C CA . LYS A 1 297 ? 26.956 -7.263 -19.065 1.00 60.78 297 LYS A CA 1
ATOM 2426 C C . LYS A 1 297 ? 25.882 -6.752 -18.103 1.00 60.78 297 LYS A C 1
ATOM 2428 O O . LYS A 1 297 ? 26.203 -6.324 -17.000 1.00 60.78 297 LYS A O 1
ATOM 2433 N N . LEU A 1 298 ? 24.609 -6.788 -18.504 1.00 65.50 298 LEU A N 1
ATOM 2434 C CA . LEU A 1 298 ? 23.499 -6.350 -17.646 1.00 65.50 298 LEU A CA 1
ATOM 2435 C C . LEU A 1 298 ? 23.131 -7.405 -16.605 1.00 65.50 298 LEU A C 1
ATOM 2437 O O . LEU A 1 298 ? 22.788 -7.057 -15.481 1.00 65.50 298 LEU A O 1
ATOM 2441 N N . ARG A 1 299 ? 23.250 -8.687 -16.955 1.00 69.62 299 ARG A N 1
ATOM 2442 C CA . ARG A 1 299 ? 23.083 -9.799 -16.016 1.00 69.62 299 ARG A CA 1
ATOM 2443 C C . ARG A 1 299 ? 24.124 -9.763 -14.891 1.00 69.62 299 ARG A C 1
ATOM 2445 O O . ARG A 1 299 ? 23.854 -10.221 -13.781 1.00 69.62 299 ARG A O 1
ATOM 2452 N N . GLU A 1 300 ? 25.314 -9.240 -15.164 1.00 67.31 300 GLU A N 1
ATOM 2453 C CA . GLU A 1 300 ? 26.375 -9.077 -14.166 1.00 67.31 300 GLU A CA 1
ATOM 2454 C C . GLU A 1 300 ? 26.342 -7.733 -13.435 1.00 67.31 300 GLU A C 1
ATOM 2456 O O . GLU A 1 300 ? 26.809 -7.666 -12.300 1.00 67.31 300 GLU A O 1
ATOM 2461 N N . SER A 1 301 ? 25.741 -6.702 -14.035 1.00 70.31 301 SER A N 1
ATOM 2462 C CA . SER A 1 301 ? 25.555 -5.388 -13.415 1.00 70.31 301 SER A CA 1
ATOM 2463 C C . SER A 1 301 ? 24.685 -5.456 -12.157 1.00 70.31 301 SER A C 1
ATOM 2465 O O . SER A 1 301 ? 23.673 -6.163 -12.113 1.00 70.31 301 SER A O 1
ATOM 2467 N N . TYR A 1 302 ? 25.038 -4.650 -11.153 1.00 74.94 302 TYR A N 1
ATOM 2468 C CA . TYR A 1 302 ? 24.290 -4.553 -9.903 1.00 74.94 302 TYR A CA 1
ATOM 2469 C C . TYR A 1 302 ? 22.832 -4.103 -10.129 1.00 74.94 302 TYR A C 1
ATOM 2471 O O . TYR A 1 302 ? 21.898 -4.728 -9.620 1.00 74.94 302 TYR A O 1
ATOM 2479 N N . TYR A 1 303 ? 22.615 -3.098 -10.988 1.00 78.31 303 TYR A N 1
ATOM 2480 C CA . TYR A 1 303 ? 21.277 -2.596 -11.328 1.00 78.31 303 TYR A CA 1
ATOM 2481 C C . TYR A 1 303 ? 20.452 -3.602 -12.146 1.00 78.31 303 TYR A C 1
ATOM 2483 O O . TYR A 1 303 ? 19.280 -3.837 -11.854 1.00 78.31 303 TYR A O 1
ATOM 2491 N N . GLY A 1 304 ? 21.064 -4.271 -13.129 1.00 77.19 304 GLY A N 1
ATOM 2492 C CA . GLY A 1 304 ? 20.364 -5.275 -13.936 1.00 77.19 304 GLY A CA 1
ATOM 2493 C C . GLY A 1 304 ? 19.905 -6.482 -13.112 1.00 77.19 304 GLY A C 1
ATOM 2494 O O . GLY A 1 304 ? 18.776 -6.948 -13.271 1.00 77.19 304 GLY A O 1
ATOM 2495 N N . ARG A 1 305 ? 20.725 -6.944 -12.159 1.00 84.88 305 ARG A N 1
ATOM 2496 C CA . ARG A 1 305 ? 20.327 -7.991 -11.205 1.00 84.88 305 ARG A CA 1
ATOM 2497 C C . ARG A 1 305 ? 19.187 -7.540 -10.287 1.00 84.88 305 ARG A C 1
ATOM 2499 O O . ARG A 1 305 ? 18.318 -8.354 -9.982 1.00 84.88 305 ARG A O 1
ATOM 2506 N N . PHE A 1 306 ? 19.163 -6.271 -9.872 1.00 88.06 306 PHE A N 1
ATOM 2507 C CA . PHE A 1 306 ? 18.069 -5.720 -9.065 1.00 88.06 306 PHE A CA 1
ATOM 2508 C C . PHE A 1 306 ? 16.743 -5.763 -9.832 1.00 88.06 306 PHE A C 1
ATOM 2510 O O . PHE A 1 306 ? 15.763 -6.298 -9.314 1.00 88.06 306 PHE A O 1
ATOM 2517 N N . LEU A 1 307 ? 16.732 -5.324 -11.095 1.00 88.38 307 LEU A N 1
ATOM 2518 C CA . LEU A 1 307 ? 15.546 -5.408 -11.954 1.00 88.38 307 LEU A CA 1
ATOM 2519 C C . LEU A 1 307 ? 15.086 -6.859 -12.172 1.00 88.38 307 LEU A C 1
ATOM 2521 O O . LEU A 1 307 ? 13.889 -7.144 -12.114 1.00 88.38 307 LEU A O 1
ATOM 2525 N N . ILE A 1 308 ? 16.019 -7.800 -12.367 1.00 89.81 308 ILE A N 1
ATOM 2526 C CA . ILE A 1 308 ? 15.696 -9.232 -12.482 1.00 89.81 308 ILE A CA 1
ATOM 2527 C C . ILE A 1 308 ? 15.038 -9.749 -11.192 1.00 89.81 308 ILE A C 1
ATOM 2529 O O . ILE A 1 308 ? 14.001 -10.412 -11.259 1.00 89.81 308 ILE A O 1
ATOM 2533 N N . ALA A 1 309 ? 15.605 -9.441 -10.022 1.00 92.38 309 ALA A N 1
ATOM 2534 C CA . ALA A 1 309 ? 15.043 -9.848 -8.734 1.00 92.38 309 ALA A CA 1
ATOM 2535 C C . ALA A 1 309 ? 13.649 -9.245 -8.501 1.00 92.38 309 ALA A C 1
ATOM 2537 O O . ALA A 1 309 ? 12.741 -9.944 -8.047 1.00 92.38 309 ALA A O 1
ATOM 2538 N N . GLN A 1 310 ? 13.451 -7.977 -8.872 1.00 93.81 310 GLN A N 1
ATOM 2539 C CA . GLN A 1 310 ? 12.157 -7.303 -8.789 1.00 93.81 310 GLN A CA 1
ATOM 2540 C C . GLN A 1 310 ? 11.108 -7.983 -9.681 1.00 93.81 310 GLN A C 1
ATOM 2542 O O . GLN A 1 310 ? 9.980 -8.211 -9.241 1.00 93.81 310 GLN A O 1
ATOM 2547 N N . CYS A 1 311 ? 11.480 -8.372 -10.906 1.00 94.00 311 CYS A N 1
ATOM 2548 C CA . CYS A 1 311 ? 10.601 -9.128 -11.799 1.00 94.00 311 CYS A CA 1
ATOM 2549 C C . CYS A 1 311 ? 10.208 -10.484 -11.198 1.00 94.00 311 CYS A C 1
ATOM 2551 O O . CYS A 1 311 ? 9.028 -10.829 -11.201 1.00 94.00 311 CYS A O 1
ATOM 2553 N N . TYR A 1 312 ? 11.169 -11.239 -10.652 1.00 94.50 312 TYR A N 1
ATOM 2554 C CA . TYR A 1 312 ? 10.879 -12.519 -9.998 1.00 94.50 312 TYR A CA 1
ATOM 2555 C C . TYR A 1 312 ? 9.946 -12.355 -8.797 1.00 94.50 312 TYR A C 1
ATOM 2557 O O . TYR A 1 312 ? 8.993 -13.121 -8.661 1.00 94.50 312 TYR A O 1
ATOM 2565 N N . PHE A 1 313 ? 10.157 -11.324 -7.974 1.00 94.50 313 PHE A N 1
ATOM 2566 C CA . PHE A 1 313 ? 9.274 -11.011 -6.852 1.00 94.50 313 PHE A CA 1
ATOM 2567 C C . PHE A 1 313 ? 7.835 -10.729 -7.313 1.00 94.50 313 PHE A C 1
ATOM 2569 O O . PHE A 1 313 ? 6.892 -11.281 -6.747 1.00 94.50 313 PHE A O 1
ATOM 2576 N N . LYS A 1 314 ? 7.653 -9.936 -8.379 1.00 92.50 314 LYS A N 1
ATOM 2577 C CA . LYS A 1 314 ? 6.328 -9.655 -8.964 1.00 92.50 314 LYS A CA 1
ATOM 2578 C C . LYS A 1 314 ? 5.675 -10.886 -9.609 1.00 92.50 314 LYS A C 1
ATOM 2580 O O . LYS A 1 314 ? 4.454 -10.976 -9.626 1.00 92.50 314 LYS A O 1
ATOM 2585 N N . CYS A 1 315 ? 6.467 -11.849 -10.079 1.00 91.44 315 CYS A N 1
ATOM 2586 C CA . CYS A 1 315 ? 6.001 -13.160 -10.545 1.00 91.44 315 CYS A CA 1
ATOM 2587 C C . CYS A 1 315 ? 5.713 -14.169 -9.415 1.00 91.44 315 CYS A C 1
ATOM 2589 O O . CYS A 1 315 ? 5.411 -15.320 -9.719 1.00 91.44 315 CYS A O 1
ATOM 2591 N N . HIS A 1 316 ? 5.844 -13.789 -8.137 1.00 90.62 316 HIS A N 1
ATOM 2592 C CA . HIS A 1 316 ? 5.784 -14.697 -6.978 1.00 90.62 316 HIS A CA 1
ATOM 2593 C C . HIS A 1 316 ? 6.870 -15.799 -6.955 1.00 90.62 316 HIS A C 1
ATOM 2595 O O . HIS A 1 316 ? 6.761 -16.770 -6.208 1.00 90.62 316 HIS A O 1
ATOM 2601 N N . GLY A 1 317 ? 7.952 -15.637 -7.726 1.00 91.88 317 GLY A N 1
ATOM 2602 C CA . GLY A 1 317 ? 9.148 -16.488 -7.700 1.00 91.88 317 GLY A CA 1
ATOM 2603 C C . GLY A 1 317 ? 10.116 -16.052 -6.600 1.00 91.88 317 GLY A C 1
ATOM 2604 O O . GLY A 1 317 ? 11.168 -15.471 -6.870 1.00 91.88 317 GLY A O 1
ATOM 2605 N N . PHE A 1 318 ? 9.727 -16.240 -5.336 1.00 92.94 318 PHE A N 1
ATOM 2606 C CA . PHE A 1 318 ? 10.461 -15.690 -4.187 1.00 92.94 318 PHE A CA 1
ATOM 2607 C C . PHE A 1 318 ? 11.846 -16.323 -3.984 1.00 92.94 318 PHE A C 1
ATOM 2609 O O . PHE A 1 318 ? 12.777 -15.638 -3.564 1.00 92.94 318 PHE A O 1
ATOM 2616 N N . VAL A 1 319 ? 12.005 -17.611 -4.299 1.00 91.88 319 VAL A N 1
ATOM 2617 C CA . VAL A 1 319 ? 13.284 -18.326 -4.152 1.00 91.88 319 VAL A CA 1
ATOM 2618 C C . VAL A 1 319 ? 14.272 -17.880 -5.231 1.00 91.88 319 VAL A C 1
ATOM 2620 O O . VAL A 1 319 ? 15.442 -17.639 -4.948 1.00 91.88 319 VAL A O 1
ATOM 2623 N N . GLU A 1 320 ? 13.801 -17.710 -6.463 1.00 90.81 320 GLU A N 1
ATOM 2624 C CA . GLU A 1 320 ? 14.583 -17.203 -7.588 1.00 90.81 320 GLU A CA 1
ATOM 2625 C C . GLU A 1 320 ? 15.017 -15.756 -7.352 1.00 90.81 320 GLU A C 1
ATOM 2627 O O . GLU A 1 320 ? 16.183 -15.426 -7.574 1.00 90.81 320 GLU A O 1
ATOM 2632 N N . ALA A 1 321 ? 14.110 -14.915 -6.841 1.00 91.56 321 ALA A N 1
ATOM 2633 C CA . ALA A 1 321 ? 14.435 -13.553 -6.432 1.00 91.56 321 ALA A CA 1
ATOM 2634 C C . ALA A 1 321 ? 15.545 -13.545 -5.370 1.00 91.56 321 ALA A C 1
ATOM 2636 O O . ALA A 1 321 ? 16.530 -12.823 -5.524 1.00 91.56 321 ALA A O 1
ATOM 2637 N N . LEU A 1 322 ? 15.433 -14.390 -4.337 1.00 90.06 322 LEU A N 1
ATOM 2638 C CA . LEU A 1 322 ? 16.439 -14.494 -3.279 1.00 90.06 322 LEU A CA 1
ATOM 2639 C C . LEU A 1 322 ? 17.799 -14.955 -3.821 1.00 90.06 322 LEU A C 1
ATOM 2641 O O . LEU A 1 322 ? 18.811 -14.324 -3.536 1.00 90.06 322 LEU A O 1
ATOM 2645 N N . ASN A 1 323 ? 17.825 -15.974 -4.685 1.00 87.00 323 ASN A N 1
ATOM 2646 C CA . ASN A 1 323 ? 19.057 -16.458 -5.314 1.00 87.00 323 ASN A CA 1
ATOM 2647 C C . ASN A 1 323 ? 19.779 -15.357 -6.108 1.00 87.00 323 ASN A C 1
ATOM 2649 O O . ASN A 1 323 ? 21.007 -15.274 -6.093 1.00 87.00 323 ASN A O 1
ATOM 2653 N N . VAL A 1 324 ? 19.040 -14.501 -6.821 1.00 85.25 324 VAL A N 1
ATOM 2654 C CA . VAL A 1 324 ? 19.634 -13.368 -7.552 1.00 85.25 324 VAL A CA 1
ATOM 2655 C C . VAL A 1 324 ? 20.206 -12.330 -6.581 1.00 85.25 324 VAL A C 1
ATOM 2657 O O . VAL A 1 324 ? 21.309 -11.834 -6.815 1.00 85.25 324 VAL A O 1
ATOM 2660 N N . LEU A 1 325 ? 19.499 -12.041 -5.484 1.00 84.25 325 LEU A N 1
ATOM 2661 C CA . LEU A 1 325 ? 19.901 -11.063 -4.465 1.00 84.25 325 LEU A CA 1
ATOM 2662 C C . LEU A 1 325 ? 21.089 -11.529 -3.608 1.00 84.25 325 LEU A C 1
ATOM 2664 O O . LEU A 1 325 ? 21.931 -10.707 -3.250 1.00 84.25 325 LEU A O 1
ATOM 2668 N N . ASP A 1 326 ? 21.196 -12.815 -3.280 1.00 78.50 326 ASP A N 1
ATOM 2669 C CA . ASP A 1 326 ? 22.307 -13.363 -2.484 1.00 78.50 326 ASP A CA 1
ATOM 2670 C C . ASP A 1 326 ? 23.611 -13.401 -3.295 1.00 78.50 326 ASP A C 1
ATOM 2672 O O . ASP A 1 326 ? 24.697 -13.092 -2.794 1.00 78.50 326 ASP A O 1
ATOM 2676 N N . ASN A 1 327 ? 23.501 -13.670 -4.599 1.00 67.19 327 ASN A N 1
ATOM 2677 C CA . ASN A 1 327 ? 24.625 -13.618 -5.536 1.00 67.19 327 ASN A CA 1
ATOM 2678 C C . ASN A 1 327 ? 25.186 -12.199 -5.744 1.00 67.19 327 ASN A C 1
ATOM 2680 O O . ASN A 1 327 ? 26.292 -12.049 -6.269 1.00 67.19 327 ASN A O 1
ATOM 2684 N N . MET A 1 328 ? 24.462 -11.147 -5.346 1.00 65.88 328 MET A N 1
ATOM 2685 C CA . MET A 1 328 ? 25.005 -9.784 -5.311 1.00 65.88 328 MET A CA 1
ATOM 2686 C C . MET A 1 328 ? 25.995 -9.582 -4.152 1.00 65.88 328 MET A C 1
ATOM 2688 O O . MET A 1 328 ? 26.968 -8.849 -4.309 1.00 65.88 328 MET A O 1
ATOM 2692 N N . GLU A 1 329 ? 25.794 -10.247 -3.009 1.00 55.66 329 GLU A N 1
ATOM 2693 C CA . GLU A 1 329 ? 26.643 -10.092 -1.816 1.00 55.66 329 GLU A CA 1
ATOM 2694 C C . GLU A 1 329 ? 27.903 -10.956 -1.861 1.00 55.66 329 GLU A C 1
ATOM 2696 O O . GLU A 1 329 ? 28.940 -10.557 -1.332 1.00 55.66 329 GLU A O 1
ATOM 2701 N N . ALA A 1 330 ? 27.850 -12.119 -2.515 1.00 44.66 330 ALA A N 1
ATOM 2702 C CA . ALA A 1 330 ? 29.019 -12.984 -2.691 1.00 44.66 330 ALA A CA 1
ATOM 2703 C C . ALA A 1 330 ? 30.191 -12.258 -3.388 1.00 44.66 330 ALA A C 1
ATOM 2705 O O . ALA A 1 330 ? 31.350 -12.517 -3.066 1.00 44.66 330 ALA A O 1
ATOM 2706 N N . ASN A 1 331 ? 29.887 -11.288 -4.260 1.00 38.62 331 ASN A N 1
ATOM 2707 C CA . ASN A 1 331 ? 30.879 -10.446 -4.934 1.00 38.62 331 ASN A CA 1
ATOM 2708 C C . ASN A 1 331 ? 31.387 -9.269 -4.077 1.00 38.62 331 ASN A C 1
ATOM 2710 O O . ASN A 1 331 ? 32.460 -8.748 -4.360 1.00 38.62 331 ASN A O 1
ATOM 2714 N N . GLN A 1 332 ? 30.672 -8.871 -3.016 1.00 43.50 332 GLN A N 1
ATOM 2715 C CA . GLN A 1 332 ? 31.155 -7.894 -2.024 1.00 43.50 332 GLN A CA 1
ATOM 2716 C C . GLN A 1 332 ? 31.945 -8.564 -0.882 1.00 43.50 332 GLN A C 1
ATOM 2718 O O . GLN A 1 332 ? 32.804 -7.945 -0.259 1.00 43.50 332 GLN A O 1
ATOM 2723 N N . ARG A 1 333 ? 31.672 -9.846 -0.596 1.00 39.66 333 ARG A N 1
ATOM 2724 C CA . ARG A 1 333 ? 32.183 -10.596 0.568 1.00 39.66 333 ARG A CA 1
ATOM 2725 C C . ARG A 1 333 ? 33.439 -11.437 0.316 1.00 39.66 333 ARG A C 1
ATOM 2727 O O . ARG A 1 333 ? 33.826 -12.203 1.199 1.00 39.66 333 ARG A O 1
ATOM 2734 N N . SER A 1 334 ? 34.149 -11.278 -0.804 1.00 33.53 334 SER A N 1
ATOM 2735 C CA . SER A 1 334 ? 35.413 -11.999 -1.064 1.00 33.53 334 SER A CA 1
ATOM 2736 C C . SER A 1 334 ? 36.596 -11.585 -0.161 1.00 33.53 334 SER A C 1
ATOM 2738 O O . SER A 1 334 ? 37.739 -11.915 -0.468 1.00 33.53 334 SER A O 1
ATOM 2740 N N . GLY A 1 335 ? 36.343 -10.891 0.958 1.00 32.94 335 GLY A N 1
ATOM 2741 C CA . GLY A 1 335 ? 37.349 -10.491 1.947 1.00 32.94 335 GLY A CA 1
ATOM 2742 C C . GLY A 1 335 ? 37.067 -10.860 3.411 1.00 32.94 335 GLY A C 1
ATOM 2743 O O . GLY A 1 335 ? 37.996 -10.793 4.208 1.00 32.94 335 GLY A O 1
ATOM 2744 N N . LEU A 1 336 ? 35.858 -11.274 3.817 1.00 29.59 336 LEU A N 1
ATOM 2745 C CA . LEU A 1 336 ? 35.541 -11.462 5.248 1.00 29.59 336 LEU A CA 1
ATOM 2746 C C . LEU A 1 336 ? 34.673 -12.706 5.498 1.00 29.59 336 LEU A C 1
ATOM 2748 O O . LEU A 1 336 ? 33.490 -12.742 5.168 1.00 29.59 336 LEU A O 1
ATOM 2752 N N . ARG A 1 337 ? 35.270 -13.733 6.123 1.00 24.89 337 ARG A N 1
ATOM 2753 C CA . ARG A 1 337 ? 34.553 -14.884 6.699 1.00 24.89 337 ARG A CA 1
ATOM 2754 C C . ARG A 1 337 ? 33.962 -14.485 8.054 1.00 24.89 337 ARG A C 1
ATOM 2756 O O . ARG A 1 337 ? 34.714 -14.040 8.915 1.00 24.89 337 ARG A O 1
ATOM 2763 N N . PHE A 1 338 ? 32.670 -14.726 8.282 1.00 33.34 338 PHE A N 1
ATOM 2764 C CA . PHE A 1 338 ? 32.056 -14.581 9.608 1.00 33.34 338 PHE A CA 1
ATOM 2765 C C . PHE A 1 338 ? 31.712 -15.941 10.220 1.00 33.34 338 PHE A C 1
ATOM 2767 O O . PHE A 1 338 ? 31.015 -16.752 9.615 1.00 33.34 338 PHE A O 1
ATOM 2774 N N . SER A 1 339 ? 32.185 -16.166 11.447 1.00 25.11 339 SER A N 1
ATOM 2775 C CA . SER A 1 339 ? 31.615 -17.140 12.375 1.00 25.11 339 SER A CA 1
ATOM 2776 C C . SER A 1 339 ? 30.405 -16.516 13.073 1.00 25.11 339 SER A C 1
ATOM 2778 O O . SER A 1 339 ? 30.471 -15.387 13.558 1.00 25.11 339 SER A O 1
ATOM 2780 N N . SER A 1 340 ? 29.316 -17.273 13.149 1.00 32.69 340 SER A N 1
ATOM 2781 C CA . SER A 1 340 ? 28.094 -16.981 13.899 1.00 32.69 340 SER A CA 1
ATOM 2782 C C . SER A 1 340 ? 28.396 -16.665 15.372 1.00 32.69 340 SER A C 1
ATOM 2784 O O . SER A 1 340 ? 28.782 -17.570 16.111 1.00 32.69 340 SER A O 1
ATOM 2786 N N . GLY A 1 341 ? 28.212 -15.415 15.814 1.00 31.11 341 GLY A N 1
ATOM 2787 C CA . GLY A 1 341 ? 28.197 -15.122 17.255 1.00 31.11 341 GLY A CA 1
ATOM 2788 C C . GLY A 1 341 ? 28.481 -13.698 17.746 1.00 31.11 341 GLY A C 1
ATOM 2789 O O . GLY A 1 341 ? 28.284 -13.471 18.933 1.00 31.11 341 GLY A O 1
ATOM 2790 N N . ALA A 1 342 ? 28.908 -12.729 16.927 1.00 26.16 342 ALA A N 1
ATOM 2791 C CA . ALA A 1 342 ? 29.249 -11.396 17.446 1.00 26.16 342 ALA A CA 1
ATOM 2792 C C . ALA A 1 342 ? 28.766 -10.245 16.552 1.00 26.16 342 ALA A C 1
ATOM 2794 O O . ALA A 1 342 ? 28.928 -10.284 15.333 1.00 26.16 342 ALA A O 1
ATOM 2795 N N . PHE A 1 343 ? 28.202 -9.218 17.203 1.00 29.97 343 PHE A N 1
ATOM 2796 C CA . PHE A 1 343 ? 28.001 -7.861 16.688 1.00 29.97 343 PHE A CA 1
ATOM 2797 C C . PHE A 1 343 ? 29.244 -7.412 15.908 1.00 29.97 343 PHE A C 1
ATOM 2799 O O . PHE A 1 343 ? 30.350 -7.387 16.451 1.00 29.97 343 PHE A O 1
ATOM 2806 N N . ILE A 1 344 ? 29.072 -7.086 14.629 1.00 32.38 344 ILE A N 1
ATOM 2807 C CA . ILE A 1 344 ? 30.184 -6.701 13.762 1.00 32.38 344 ILE A CA 1
ATOM 2808 C C . ILE A 1 344 ? 30.562 -5.250 14.062 1.00 32.38 344 ILE A C 1
ATOM 2810 O O . ILE A 1 344 ? 29.751 -4.333 13.965 1.00 32.38 344 ILE A O 1
ATOM 2814 N N . HIS A 1 345 ? 31.821 -5.090 14.452 1.00 23.97 345 HIS A N 1
ATOM 2815 C CA . HIS A 1 345 ? 32.524 -3.849 14.738 1.00 23.97 345 HIS A CA 1
ATOM 2816 C C . HIS A 1 345 ? 32.698 -3.004 13.457 1.00 23.97 345 HIS A C 1
ATOM 2818 O O . HIS A 1 345 ? 33.098 -3.530 12.419 1.00 23.97 345 HIS A O 1
ATOM 2824 N N . PHE A 1 346 ? 32.436 -1.694 13.539 1.00 25.69 346 PHE A N 1
ATOM 2825 C CA . PHE A 1 346 ? 32.669 -0.705 12.472 1.00 25.69 346 PHE A CA 1
ATOM 2826 C C . PHE A 1 346 ? 34.151 -0.611 12.054 1.00 25.69 346 PHE A C 1
ATOM 2828 O O . PHE A 1 346 ? 35.010 -0.636 12.946 1.00 25.69 346 PHE A O 1
ATOM 2835 N N . PRO A 1 347 ? 34.481 -0.346 10.771 1.00 30.38 347 PRO A N 1
ATOM 2836 C CA . PRO A 1 347 ? 35.769 0.222 10.402 1.00 30.38 347 PRO A CA 1
ATOM 2837 C C . PRO A 1 347 ? 35.709 1.764 10.321 1.00 30.38 347 PRO A C 1
ATOM 2839 O O . PRO A 1 347 ? 35.104 2.339 9.426 1.00 30.38 347 PRO A O 1
ATOM 2842 N N . ASN A 1 348 ? 36.426 2.388 11.263 1.00 29.67 348 ASN A N 1
ATOM 2843 C CA . ASN A 1 348 ? 36.982 3.753 11.326 1.00 29.67 348 ASN A CA 1
ATOM 2844 C C . ASN A 1 348 ? 36.064 5.014 11.354 1.00 29.67 348 ASN A C 1
ATOM 2846 O O . ASN A 1 348 ? 35.105 5.137 10.598 1.00 29.67 348 ASN A O 1
ATOM 2850 N N . PRO A 1 349 ? 36.429 6.049 12.149 1.00 34.00 349 PRO A N 1
ATOM 2851 C CA . PRO A 1 349 ? 35.606 7.229 12.453 1.00 34.00 349 PRO A CA 1
ATOM 2852 C C . PRO A 1 349 ? 35.607 8.310 11.351 1.00 34.00 349 PRO A C 1
ATOM 2854 O O . PRO A 1 349 ? 35.426 9.489 11.641 1.00 34.00 349 PRO A O 1
ATOM 2857 N N . LYS A 1 350 ? 35.856 7.938 10.089 1.00 35.03 350 LYS A N 1
ATOM 2858 C CA . LYS A 1 350 ? 35.898 8.875 8.947 1.00 35.03 350 LYS A CA 1
ATOM 2859 C C . LYS A 1 350 ? 34.993 8.502 7.767 1.00 35.03 350 LYS A C 1
ATOM 2861 O O . LYS A 1 350 ? 35.052 9.185 6.753 1.00 35.03 350 LYS A O 1
ATOM 2866 N N . GLY A 1 351 ? 34.153 7.471 7.887 1.00 35.78 351 GLY A N 1
ATOM 2867 C CA . GLY A 1 351 ? 33.012 7.278 6.980 1.00 35.78 351 GLY A CA 1
ATOM 2868 C C . GLY A 1 351 ? 33.337 7.192 5.483 1.00 35.78 351 GLY A C 1
ATOM 2869 O O . GLY A 1 351 ? 32.534 7.632 4.669 1.00 35.78 351 GLY A O 1
ATOM 2870 N N . GLN A 1 352 ? 34.490 6.641 5.096 1.00 28.16 352 GLN A N 1
ATOM 2871 C CA . GLN A 1 352 ? 34.742 6.269 3.702 1.00 28.16 352 GLN A CA 1
ATOM 2872 C C . GLN A 1 352 ? 34.649 4.750 3.566 1.00 28.16 352 GLN A C 1
ATOM 2874 O O . GLN A 1 352 ? 35.475 4.024 4.118 1.00 28.16 352 GLN A O 1
ATOM 2879 N N . LEU A 1 353 ? 33.629 4.286 2.834 1.00 33.75 353 LEU A N 1
ATOM 2880 C CA . LEU A 1 353 ? 33.621 2.944 2.259 1.00 33.75 353 LEU A CA 1
ATOM 2881 C C . LEU A 1 353 ? 34.793 2.839 1.277 1.00 33.75 353 LEU A C 1
ATOM 2883 O O . LEU A 1 353 ? 34.961 3.710 0.421 1.00 33.75 353 LEU A O 1
ATOM 2887 N N . ASP A 1 354 ? 35.577 1.767 1.386 1.00 27.86 354 ASP A N 1
ATOM 2888 C CA . ASP A 1 354 ? 36.580 1.394 0.389 1.00 27.86 354 ASP A CA 1
ATOM 2889 C C . ASP A 1 354 ? 35.873 1.122 -0.955 1.00 27.86 354 ASP A C 1
ATOM 2891 O O . ASP A 1 354 ? 35.368 0.035 -1.227 1.00 27.86 354 ASP A O 1
ATOM 2895 N N . LEU A 1 355 ? 35.805 2.155 -1.797 1.00 36.88 355 LEU A N 1
ATOM 2896 C CA . LEU A 1 355 ? 35.146 2.208 -3.111 1.00 36.88 355 LEU A CA 1
ATOM 2897 C C . LEU A 1 355 ? 35.920 1.472 -4.225 1.00 36.88 355 LEU A C 1
ATOM 2899 O O . LEU A 1 355 ? 35.745 1.747 -5.410 1.00 36.88 355 LEU A O 1
ATOM 2903 N N . THR A 1 356 ? 36.809 0.540 -3.888 1.00 30.62 356 THR A N 1
ATOM 2904 C CA . THR A 1 356 ? 37.810 0.026 -4.838 1.00 30.62 356 THR A CA 1
ATOM 2905 C C . THR A 1 356 ? 37.312 -1.093 -5.765 1.00 30.62 356 THR A C 1
ATOM 2907 O O . THR A 1 356 ? 38.083 -1.549 -6.608 1.00 30.62 356 THR A O 1
ATOM 2910 N N . ALA A 1 357 ? 36.033 -1.497 -5.698 1.00 35.19 357 ALA A N 1
ATOM 2911 C CA . ALA A 1 357 ? 35.487 -2.596 -6.513 1.00 35.19 357 ALA A CA 1
ATOM 2912 C C . ALA A 1 357 ? 34.408 -2.237 -7.570 1.00 35.19 357 ALA A C 1
ATOM 2914 O O . ALA A 1 357 ? 34.011 -3.125 -8.318 1.00 35.19 357 ALA A O 1
ATOM 2915 N N . SER A 1 358 ? 33.939 -0.988 -7.714 1.00 41.31 358 SER A N 1
ATOM 2916 C CA . SER A 1 358 ? 32.721 -0.681 -8.511 1.00 41.31 358 SER A CA 1
ATOM 2917 C C . SER A 1 358 ? 32.919 0.188 -9.765 1.00 41.31 358 SER A C 1
ATOM 2919 O O . SER A 1 358 ? 32.020 0.925 -10.171 1.00 41.31 358 SER A O 1
ATOM 2921 N N . VAL A 1 359 ? 34.061 0.078 -10.455 1.00 38.62 359 VAL A N 1
ATOM 2922 C CA . VAL A 1 359 ? 34.320 0.834 -11.706 1.00 38.62 359 VAL A CA 1
ATOM 2923 C C . VAL A 1 359 ? 33.308 0.505 -12.831 1.00 38.62 359 VAL A C 1
ATOM 2925 O O . VAL A 1 359 ? 33.157 1.284 -13.768 1.00 38.62 359 VAL A O 1
ATOM 2928 N N . LEU A 1 360 ? 32.553 -0.599 -12.733 1.00 41.47 360 LEU A N 1
ATOM 2929 C CA . LEU A 1 360 ? 31.499 -0.971 -13.692 1.00 41.47 360 LEU A CA 1
ATOM 2930 C C . LEU A 1 360 ? 30.086 -0.445 -13.359 1.00 41.47 360 LEU A C 1
ATOM 2932 O O . LEU A 1 360 ? 29.252 -0.393 -14.263 1.00 41.47 360 LEU A O 1
ATOM 2936 N N . ASP A 1 361 ? 29.795 -0.022 -12.124 1.00 49.12 361 ASP A N 1
ATOM 2937 C CA . ASP A 1 361 ? 28.400 0.184 -11.684 1.00 49.12 361 ASP A CA 1
ATOM 2938 C C . ASP A 1 361 ? 27.839 1.590 -11.933 1.00 49.12 361 ASP A C 1
ATOM 2940 O O . ASP A 1 361 ? 26.629 1.744 -12.078 1.00 49.12 361 ASP A O 1
ATOM 2944 N N . HIS A 1 362 ? 28.680 2.618 -12.084 1.00 50.03 362 HIS A N 1
ATOM 2945 C CA . HIS A 1 362 ? 28.190 3.972 -12.389 1.00 50.03 362 HIS A CA 1
ATOM 2946 C C . HIS A 1 362 ? 27.620 4.118 -13.805 1.00 50.03 362 HIS A C 1
ATOM 2948 O O . HIS A 1 362 ? 26.877 5.055 -14.076 1.00 50.03 362 HIS A O 1
ATOM 2954 N N . THR A 1 363 ? 27.956 3.202 -14.714 1.00 48.81 363 THR A N 1
ATOM 2955 C CA . THR A 1 363 ? 27.604 3.335 -16.136 1.00 48.81 363 THR A CA 1
ATOM 2956 C C . THR A 1 363 ? 26.145 3.014 -16.463 1.00 48.81 363 THR A C 1
ATOM 2958 O O . THR A 1 363 ? 25.667 3.432 -17.515 1.00 48.81 363 THR A O 1
ATOM 2961 N N . TYR A 1 364 ? 25.435 2.298 -15.585 1.00 56.69 364 TYR A N 1
ATOM 2962 C CA . TYR A 1 364 ? 24.059 1.836 -15.822 1.00 56.69 364 TYR A CA 1
ATOM 2963 C C . TYR A 1 364 ? 23.033 2.406 -14.834 1.00 56.69 364 TYR A C 1
ATOM 2965 O O . TYR A 1 364 ? 21.861 2.042 -14.907 1.00 56.69 364 TYR A O 1
ATOM 2973 N N . LEU A 1 365 ? 23.463 3.266 -13.906 1.00 62.31 365 LEU A N 1
ATOM 2974 C CA . LEU A 1 365 ? 22.572 3.907 -12.942 1.00 62.31 365 LEU A CA 1
ATOM 2975 C C . LEU A 1 365 ? 21.750 5.017 -13.620 1.00 62.31 365 LEU A C 1
ATOM 2977 O O . LEU A 1 365 ? 22.309 5.788 -14.404 1.00 62.31 365 LEU A O 1
ATOM 2981 N N . PRO A 1 366 ? 20.446 5.134 -13.310 1.00 62.31 366 PRO A N 1
ATOM 2982 C CA . PRO A 1 366 ? 19.650 6.290 -13.709 1.00 62.31 366 PRO A CA 1
ATOM 2983 C C . PRO A 1 366 ? 20.226 7.598 -13.146 1.00 62.31 366 PRO A C 1
ATOM 2985 O O . PRO A 1 366 ? 20.829 7.613 -12.069 1.00 62.31 366 PRO A O 1
ATOM 2988 N N . GLU A 1 367 ? 20.016 8.711 -13.853 1.00 57.91 367 GLU A N 1
ATOM 2989 C CA . GLU A 1 367 ? 20.438 10.036 -13.382 1.00 57.91 367 GLU A CA 1
ATOM 2990 C C . GLU A 1 367 ? 19.821 10.351 -12.008 1.00 57.91 367 GLU A C 1
ATOM 2992 O O . GLU A 1 367 ? 18.619 10.197 -11.802 1.00 57.91 367 GLU A O 1
ATOM 2997 N N . GLY A 1 368 ? 20.656 10.782 -11.058 1.00 60.44 368 GLY A N 1
ATOM 2998 C CA . GLY A 1 368 ? 20.233 11.125 -9.695 1.00 60.44 368 GLY A CA 1
ATOM 2999 C C . GLY A 1 368 ? 20.199 9.961 -8.696 1.00 60.44 368 GLY A C 1
ATOM 3000 O O . GLY A 1 368 ? 20.033 10.216 -7.507 1.00 60.44 368 GLY A O 1
ATOM 3001 N N . VAL A 1 369 ? 20.409 8.710 -9.128 1.00 66.88 369 VAL A N 1
ATOM 3002 C CA . VAL A 1 369 ? 20.437 7.541 -8.229 1.00 66.88 369 VAL A CA 1
ATOM 3003 C C . VAL A 1 369 ? 21.864 7.254 -7.767 1.00 66.88 369 VAL A C 1
ATOM 3005 O O . VAL A 1 369 ? 22.753 6.971 -8.573 1.00 66.88 369 VAL A O 1
ATOM 3008 N N . SER A 1 370 ? 22.096 7.293 -6.454 1.00 72.12 370 SER A N 1
ATOM 3009 C CA . SER A 1 370 ? 23.377 6.890 -5.870 1.00 72.12 370 SER A CA 1
ATOM 3010 C C . SER A 1 370 ? 23.463 5.370 -5.691 1.00 72.12 370 SER A C 1
ATOM 3012 O O . SER A 1 370 ? 22.460 4.657 -5.617 1.00 72.12 370 SER A O 1
ATOM 3014 N N . VAL A 1 371 ? 24.688 4.859 -5.545 1.00 71.00 371 VAL A N 1
ATOM 3015 C CA . VAL A 1 371 ? 24.913 3.445 -5.205 1.00 71.00 371 VAL A CA 1
ATOM 3016 C C . VAL A 1 371 ? 24.275 3.098 -3.850 1.00 71.00 371 VAL A C 1
ATOM 3018 O O . VAL A 1 371 ? 23.731 2.008 -3.717 1.00 71.00 371 VAL A O 1
ATOM 3021 N N . SER A 1 372 ? 24.267 4.025 -2.879 1.00 70.06 372 SER A N 1
ATOM 3022 C CA . SER A 1 372 ? 23.658 3.810 -1.554 1.00 70.06 372 SER A CA 1
ATOM 3023 C C . SER A 1 372 ? 22.129 3.684 -1.597 1.00 70.06 372 SER A C 1
ATOM 3025 O O . SER A 1 372 ? 21.554 2.854 -0.897 1.00 70.06 372 SER A O 1
ATOM 3027 N N . MET A 1 373 ? 21.455 4.445 -2.465 1.00 77.50 373 MET A N 1
ATOM 3028 C CA . MET A 1 373 ? 20.006 4.314 -2.678 1.00 77.50 373 MET A CA 1
ATOM 3029 C C . MET A 1 373 ? 19.658 2.958 -3.304 1.00 77.50 373 MET A C 1
ATOM 3031 O O . MET A 1 373 ? 18.678 2.310 -2.927 1.00 77.50 373 MET A O 1
ATOM 3035 N N . LEU A 1 374 ? 20.489 2.488 -4.242 1.00 81.88 374 LEU A N 1
ATOM 3036 C CA . LEU A 1 374 ? 20.293 1.184 -4.868 1.00 81.88 374 LEU A CA 1
ATOM 3037 C C . LEU A 1 374 ? 20.564 0.031 -3.887 1.00 81.88 374 LEU A C 1
ATOM 3039 O O . LEU A 1 374 ? 19.783 -0.917 -3.849 1.00 81.88 374 LEU A O 1
ATOM 3043 N N . THR A 1 375 ? 21.612 0.104 -3.060 1.00 83.00 375 THR A N 1
ATOM 3044 C CA . THR A 1 375 ? 21.886 -0.915 -2.026 1.00 83.00 375 THR A CA 1
ATOM 3045 C C . THR A 1 375 ? 20.790 -0.953 -0.958 1.00 83.00 375 THR A C 1
ATOM 3047 O O . THR A 1 375 ? 20.400 -2.043 -0.521 1.00 83.00 375 THR A O 1
ATOM 3050 N N . SER A 1 376 ? 20.238 0.206 -0.581 1.00 84.94 376 SER A N 1
ATOM 3051 C CA . SER A 1 376 ? 19.055 0.287 0.281 1.00 84.94 376 SER A CA 1
ATOM 3052 C C . SER A 1 376 ? 17.850 -0.412 -0.359 1.00 84.94 376 SER A C 1
ATOM 3054 O O . SER A 1 376 ? 17.266 -1.316 0.241 1.00 84.94 376 SER A O 1
ATOM 3056 N N . SER A 1 377 ? 17.554 -0.103 -1.626 1.00 89.19 377 SER A N 1
ATOM 3057 C CA . SER A 1 377 ? 16.445 -0.707 -2.384 1.00 89.19 377 SER A CA 1
ATOM 3058 C C . SER A 1 377 ? 16.581 -2.229 -2.540 1.00 89.19 377 SER A C 1
ATOM 3060 O O . SER A 1 377 ? 15.596 -2.965 -2.443 1.00 89.19 377 SER A O 1
ATOM 3062 N N . VAL A 1 378 ? 17.804 -2.728 -2.745 1.00 89.12 378 VAL A N 1
ATOM 3063 C CA . VAL A 1 378 ? 18.118 -4.167 -2.779 1.00 89.12 378 VAL A CA 1
ATOM 3064 C C . VAL A 1 378 ? 17.816 -4.823 -1.428 1.00 89.12 378 VAL A C 1
ATOM 3066 O O . VAL A 1 378 ? 17.177 -5.878 -1.382 1.00 89.12 378 VAL A O 1
ATOM 3069 N N . SER A 1 379 ? 18.231 -4.192 -0.328 1.00 88.88 379 SER A N 1
ATOM 3070 C CA . SER A 1 379 ? 17.998 -4.691 1.034 1.00 88.88 379 SER A CA 1
ATOM 3071 C C . SER A 1 379 ? 16.508 -4.684 1.392 1.00 88.88 379 SER A C 1
ATOM 3073 O O . SER A 1 379 ? 15.998 -5.664 1.939 1.00 88.88 379 SER A O 1
ATOM 3075 N N . LEU A 1 380 ? 15.778 -3.636 0.994 1.00 93.25 380 LEU A N 1
ATOM 3076 C CA . LEU A 1 380 ? 14.326 -3.532 1.141 1.00 93.25 380 LEU A CA 1
ATOM 3077 C C . LEU A 1 380 ? 13.607 -4.673 0.404 1.00 93.25 380 LEU A C 1
ATOM 3079 O O . LEU A 1 380 ? 12.784 -5.376 0.997 1.00 93.25 380 LEU A O 1
ATOM 3083 N N . LEU A 1 381 ? 13.957 -4.910 -0.867 1.00 93.75 381 LEU A N 1
ATOM 3084 C CA . LEU A 1 381 ? 13.385 -6.000 -1.661 1.00 93.75 381 LEU A CA 1
ATOM 3085 C C . LEU A 1 381 ? 13.678 -7.368 -1.032 1.00 93.75 381 LEU A C 1
ATOM 3087 O O . LEU A 1 381 ? 12.796 -8.228 -0.994 1.00 93.75 381 LEU A O 1
ATOM 3091 N N . ARG A 1 382 ? 14.881 -7.570 -0.481 1.00 91.44 382 ARG A N 1
ATOM 3092 C CA . ARG A 1 382 ? 15.215 -8.805 0.240 1.00 91.44 382 ARG A CA 1
ATOM 3093 C C . ARG A 1 382 ? 14.356 -8.979 1.495 1.00 91.44 382 ARG A C 1
ATOM 3095 O O . ARG A 1 382 ? 13.866 -10.080 1.749 1.00 91.44 382 ARG A O 1
ATOM 3102 N N . GLY A 1 383 ? 14.115 -7.900 2.240 1.00 91.50 383 GLY A N 1
ATOM 3103 C CA . GLY A 1 383 ? 13.171 -7.884 3.358 1.00 91.50 383 GLY A CA 1
ATOM 3104 C C . GLY A 1 383 ? 11.778 -8.364 2.938 1.00 91.50 383 GLY A C 1
ATOM 3105 O O . GLY A 1 383 ? 11.237 -9.291 3.543 1.00 91.50 383 GLY A O 1
ATOM 3106 N N . HIS A 1 384 ? 11.248 -7.829 1.833 1.00 92.62 384 HIS A N 1
ATOM 3107 C CA . HIS A 1 384 ? 9.947 -8.231 1.277 1.00 92.62 384 HIS A CA 1
ATOM 3108 C C . HIS A 1 384 ? 9.893 -9.700 0.854 1.00 92.62 384 HIS A C 1
ATOM 3110 O O . HIS A 1 384 ? 8.919 -10.394 1.154 1.00 92.62 384 HIS A O 1
ATOM 3116 N N . VAL A 1 385 ? 10.947 -10.200 0.205 1.00 93.44 385 VAL A N 1
ATOM 3117 C CA . VAL A 1 385 ? 11.073 -11.619 -0.160 1.00 93.44 385 VAL A CA 1
ATOM 3118 C C . VAL A 1 385 ? 11.053 -12.503 1.091 1.00 93.44 385 VAL A C 1
ATOM 3120 O O . VAL A 1 385 ? 10.336 -13.502 1.127 1.00 93.44 385 VAL A O 1
ATOM 3123 N N . HIS A 1 386 ? 11.769 -12.130 2.155 1.00 91.25 386 HIS A N 1
ATOM 3124 C CA . HIS A 1 386 ? 11.754 -12.883 3.410 1.00 91.25 386 HIS A CA 1
ATOM 3125 C C . HIS A 1 386 ? 10.397 -12.851 4.116 1.00 91.25 386 HIS A C 1
ATOM 3127 O O . HIS A 1 386 ? 9.984 -13.881 4.648 1.00 91.25 386 HIS A O 1
ATOM 3133 N N . VAL A 1 387 ? 9.673 -11.726 4.089 1.00 88.62 387 VAL A N 1
ATOM 3134 C CA . VAL A 1 387 ? 8.289 -11.662 4.594 1.00 88.62 387 VAL A CA 1
ATOM 3135 C C . VAL A 1 387 ? 7.378 -12.601 3.803 1.00 88.62 387 VAL A C 1
ATOM 3137 O O . VAL A 1 387 ? 6.570 -13.308 4.405 1.00 88.62 387 VAL A O 1
ATOM 3140 N N . ALA A 1 388 ? 7.513 -12.648 2.476 1.00 87.62 388 ALA A N 1
ATOM 3141 C CA . ALA A 1 388 ? 6.739 -13.555 1.629 1.00 87.62 388 ALA A CA 1
ATOM 3142 C C . ALA A 1 388 ? 7.063 -15.037 1.901 1.00 87.62 388 ALA A C 1
ATOM 3144 O O . ALA A 1 388 ? 6.166 -15.876 1.895 1.00 87.62 388 ALA A O 1
ATOM 3145 N N . LEU A 1 389 ? 8.323 -15.346 2.223 1.00 88.56 389 LEU A N 1
ATOM 3146 C CA . LEU A 1 389 ? 8.785 -16.673 2.649 1.00 88.56 389 LEU A CA 1
ATOM 3147 C C . LEU A 1 389 ? 8.515 -16.979 4.136 1.00 88.56 389 LEU A C 1
ATOM 3149 O O . LEU A 1 389 ? 8.949 -18.017 4.631 1.00 88.56 389 LEU A O 1
ATOM 3153 N N . ASN A 1 390 ? 7.813 -16.097 4.855 1.00 85.56 390 ASN A N 1
ATOM 3154 C CA . ASN A 1 390 ? 7.494 -16.222 6.281 1.00 85.56 390 ASN A CA 1
ATOM 3155 C C . ASN A 1 390 ? 8.719 -16.245 7.231 1.00 85.56 390 ASN A C 1
ATOM 3157 O O . ASN A 1 390 ? 8.633 -16.703 8.369 1.00 85.56 390 ASN A O 1
ATOM 3161 N N . ASN A 1 391 ? 9.857 -15.698 6.797 1.00 88.25 391 ASN A N 1
ATOM 3162 C CA . ASN A 1 391 ? 11.093 -15.572 7.576 1.00 88.25 391 ASN A CA 1
ATOM 3163 C C . ASN A 1 391 ? 11.219 -14.171 8.201 1.00 88.25 391 ASN A C 1
ATOM 3165 O O . ASN A 1 391 ? 12.075 -13.370 7.819 1.00 88.25 391 ASN A O 1
ATOM 3169 N N . ILE A 1 392 ? 10.374 -13.874 9.193 1.00 84.19 392 ILE A N 1
ATOM 3170 C CA . ILE A 1 392 ? 10.248 -12.529 9.791 1.00 84.19 392 ILE A CA 1
ATOM 3171 C C . ILE A 1 392 ? 11.565 -12.039 10.420 1.00 84.19 392 ILE A C 1
ATOM 3173 O O . ILE A 1 392 ? 11.932 -10.880 10.252 1.00 84.19 392 ILE A O 1
ATOM 3177 N N . ALA A 1 393 ? 12.317 -12.914 11.095 1.00 82.81 393 ALA A N 1
ATOM 3178 C CA . ALA A 1 393 ? 13.573 -12.531 11.748 1.00 82.81 393 ALA A CA 1
ATOM 3179 C C . ALA A 1 393 ? 14.616 -11.993 10.751 1.00 82.81 393 ALA A C 1
ATOM 3181 O O . ALA A 1 393 ? 15.256 -10.977 11.007 1.00 82.81 393 ALA A O 1
ATOM 3182 N N . LEU A 1 394 ? 14.752 -12.643 9.590 1.00 86.38 394 LEU A N 1
ATOM 3183 C CA . LEU A 1 394 ? 15.658 -12.197 8.529 1.00 86.38 394 LEU A CA 1
ATOM 3184 C C . LEU A 1 394 ? 15.121 -10.961 7.806 1.00 86.38 394 LEU A C 1
ATOM 3186 O O . LEU A 1 394 ? 15.904 -10.094 7.423 1.00 86.38 394 LEU A O 1
ATOM 3190 N N . ALA A 1 395 ? 13.800 -10.848 7.647 1.00 88.19 395 ALA A N 1
ATOM 3191 C CA . ALA A 1 395 ? 13.189 -9.653 7.077 1.00 88.19 395 ALA A CA 1
ATOM 3192 C C . ALA A 1 395 ? 13.531 -8.401 7.895 1.00 88.19 395 ALA A C 1
ATOM 3194 O O . ALA A 1 395 ? 13.983 -7.409 7.332 1.00 88.19 395 ALA A O 1
ATOM 3195 N N . ILE A 1 396 ? 13.416 -8.483 9.225 1.00 83.88 396 ILE A N 1
ATOM 3196 C CA . ILE A 1 396 ? 13.761 -7.393 10.148 1.00 83.88 396 ILE A CA 1
ATOM 3197 C C . ILE A 1 396 ? 15.212 -6.942 9.957 1.00 83.88 396 ILE A C 1
ATOM 3199 O O . ILE A 1 396 ? 15.474 -5.746 9.866 1.00 83.88 396 ILE A O 1
ATOM 3203 N N . VAL A 1 397 ? 16.156 -7.883 9.875 1.00 85.31 397 VAL A N 1
ATOM 3204 C CA . VAL A 1 397 ? 17.579 -7.558 9.678 1.00 85.31 397 VAL A CA 1
ATOM 3205 C C . VAL A 1 397 ? 17.791 -6.797 8.368 1.00 85.31 397 VAL A C 1
ATOM 3207 O O . VAL A 1 397 ? 18.494 -5.791 8.359 1.00 85.31 397 VAL A O 1
ATOM 3210 N N . ASN A 1 398 ? 17.147 -7.232 7.284 1.00 86.62 398 ASN A N 1
ATOM 3211 C CA . ASN A 1 398 ? 17.277 -6.590 5.976 1.00 86.62 398 ASN A CA 1
ATOM 3212 C C . ASN A 1 398 ? 16.592 -5.218 5.908 1.00 86.62 398 ASN A C 1
ATOM 3214 O O . ASN A 1 398 ? 17.137 -4.309 5.290 1.00 86.62 398 ASN A O 1
ATOM 3218 N N . TYR A 1 399 ? 15.448 -5.030 6.571 1.00 88.00 399 TYR A N 1
ATOM 3219 C CA . TYR A 1 399 ? 14.820 -3.710 6.665 1.00 88.00 399 TYR A CA 1
ATOM 3220 C C . TYR A 1 399 ? 15.664 -2.732 7.491 1.00 88.00 399 TYR A C 1
ATOM 3222 O O . TYR A 1 399 ? 15.818 -1.579 7.096 1.00 88.00 399 TYR A O 1
ATOM 3230 N N . LYS A 1 400 ? 16.279 -3.191 8.593 1.00 83.00 400 LYS A N 1
ATOM 3231 C CA . LYS A 1 400 ? 17.235 -2.368 9.355 1.00 83.00 400 LYS A CA 1
ATOM 3232 C C . LYS A 1 400 ? 18.431 -1.974 8.498 1.00 83.00 400 LYS A C 1
ATOM 3234 O O . LYS A 1 400 ? 18.882 -0.838 8.575 1.00 83.00 400 LYS A O 1
ATOM 3239 N N . GLU A 1 401 ? 18.930 -2.892 7.676 1.00 83.12 401 GLU A N 1
ATOM 3240 C CA . GLU A 1 401 ? 20.027 -2.593 6.758 1.00 83.12 401 GLU A CA 1
ATOM 3241 C C . GLU A 1 401 ? 19.611 -1.594 5.671 1.00 83.12 401 GLU A C 1
ATOM 3243 O O . GLU A 1 401 ? 20.326 -0.626 5.441 1.00 83.12 401 GLU A O 1
ATOM 3248 N N . ALA A 1 402 ? 18.426 -1.748 5.073 1.00 85.19 402 ALA A N 1
ATOM 3249 C CA . ALA A 1 402 ? 17.901 -0.799 4.090 1.00 85.19 402 ALA A CA 1
ATOM 3250 C C . ALA A 1 402 ? 17.843 0.633 4.648 1.00 85.19 402 ALA A C 1
ATOM 3252 O O . ALA A 1 402 ? 18.339 1.568 4.019 1.00 85.19 402 ALA A O 1
ATOM 3253 N N . PHE A 1 403 ? 17.316 0.786 5.864 1.00 81.94 403 PHE A N 1
ATOM 3254 C CA . PHE A 1 403 ? 17.213 2.079 6.534 1.00 81.94 403 PHE A CA 1
ATOM 3255 C C . PHE A 1 403 ? 18.580 2.661 6.944 1.00 81.94 403 PHE A C 1
ATOM 3257 O O . PHE A 1 403 ? 18.781 3.870 6.907 1.00 81.94 403 PHE A O 1
ATOM 3264 N N . ARG A 1 404 ? 19.559 1.814 7.292 1.00 77.75 404 ARG A N 1
ATOM 3265 C CA . ARG A 1 404 ? 20.940 2.262 7.562 1.00 77.75 404 ARG A CA 1
ATOM 3266 C C . ARG A 1 404 ? 21.640 2.804 6.320 1.00 77.75 404 ARG A C 1
ATOM 3268 O O . ARG A 1 404 ? 22.445 3.722 6.442 1.00 77.75 404 ARG A O 1
ATOM 3275 N N . GLN A 1 405 ? 21.377 2.208 5.160 1.00 75.62 405 GLN A N 1
ATOM 3276 C CA . GLN A 1 405 ? 21.978 2.612 3.886 1.00 75.62 405 GLN A CA 1
ATOM 3277 C C . GLN A 1 405 ? 21.330 3.886 3.326 1.00 75.62 405 GLN A C 1
ATOM 3279 O O . GLN A 1 405 ? 22.017 4.705 2.715 1.00 75.62 405 GLN A O 1
ATOM 3284 N N . ASP A 1 406 ? 20.025 4.055 3.552 1.00 76.06 406 ASP A N 1
ATOM 3285 C CA . ASP A 1 406 ? 19.266 5.244 3.170 1.00 76.06 406 ASP A CA 1
ATOM 3286 C C . ASP A 1 406 ? 18.233 5.615 4.256 1.00 76.06 406 ASP A C 1
ATOM 3288 O O . ASP A 1 406 ? 17.178 4.975 4.346 1.00 76.06 406 ASP A O 1
ATOM 3292 N N . PRO A 1 407 ? 18.498 6.670 5.054 1.00 76.25 407 PRO A N 1
ATOM 3293 C CA . PRO A 1 407 ? 17.567 7.172 6.068 1.00 76.25 407 PRO A CA 1
ATOM 3294 C C . PRO A 1 407 ? 16.236 7.700 5.510 1.00 76.25 407 PRO A C 1
ATOM 3296 O O . PRO A 1 407 ? 15.304 7.933 6.283 1.00 76.25 407 PRO A O 1
ATOM 3299 N N . PHE A 1 408 ? 16.130 7.904 4.192 1.00 78.44 408 PHE A N 1
ATOM 3300 C CA . PHE A 1 408 ? 14.903 8.331 3.512 1.00 78.44 408 PHE A CA 1
ATOM 3301 C C . PHE A 1 408 ? 14.059 7.160 3.000 1.00 78.44 408 PHE A C 1
ATOM 3303 O O . PHE A 1 408 ? 12.961 7.374 2.484 1.00 78.44 408 PHE A O 1
ATOM 3310 N N . CYS A 1 409 ? 14.518 5.915 3.173 1.00 83.75 409 CYS A N 1
ATOM 3311 C CA . CYS A 1 409 ? 13.742 4.720 2.858 1.00 83.75 409 CYS A CA 1
ATOM 3312 C C . CYS A 1 409 ? 12.625 4.505 3.899 1.00 83.75 409 CYS A C 1
ATOM 3314 O O . CYS A 1 409 ? 12.693 3.615 4.752 1.00 83.75 409 CYS A O 1
ATOM 3316 N N . PHE A 1 410 ? 11.580 5.336 3.832 1.00 81.75 410 PHE A N 1
ATOM 3317 C CA . PHE A 1 410 ? 10.448 5.302 4.760 1.00 81.75 410 PHE A CA 1
ATOM 3318 C C . PHE A 1 410 ? 9.720 3.954 4.743 1.00 81.75 410 PHE A C 1
ATOM 3320 O O . PHE A 1 410 ? 9.327 3.459 5.794 1.00 81.75 410 PHE A O 1
ATOM 3327 N N . GLU A 1 411 ? 9.620 3.304 3.579 1.00 87.12 411 GLU A N 1
ATOM 3328 C CA . GLU A 1 411 ? 8.985 1.987 3.463 1.00 87.12 411 GLU A CA 1
ATOM 3329 C C . GLU A 1 411 ? 9.667 0.942 4.366 1.00 87.12 411 GLU A C 1
ATOM 3331 O O . GLU A 1 411 ? 8.990 0.148 5.013 1.00 87.12 411 GLU A O 1
ATOM 3336 N N . ALA A 1 412 ? 11.001 0.947 4.481 1.00 86.31 412 ALA A N 1
ATOM 3337 C CA . ALA A 1 412 ? 11.699 0.028 5.385 1.00 86.31 412 ALA A CA 1
ATOM 3338 C C . ALA A 1 412 ? 11.324 0.284 6.852 1.00 86.31 412 ALA A C 1
ATOM 3340 O O . ALA A 1 412 ? 11.098 -0.660 7.615 1.00 86.31 412 ALA A O 1
ATOM 3341 N N . LEU A 1 413 ? 11.238 1.559 7.235 1.00 81.94 413 LEU A N 1
ATOM 3342 C CA . LEU A 1 413 ? 10.875 1.975 8.584 1.00 81.94 413 LEU A CA 1
ATOM 3343 C C . LEU A 1 413 ? 9.425 1.610 8.918 1.00 81.94 413 LEU A C 1
ATOM 3345 O O . LEU A 1 413 ? 9.176 1.021 9.968 1.00 81.94 413 LEU A O 1
ATOM 3349 N N . GLU A 1 414 ? 8.492 1.882 8.011 1.00 79.00 414 GLU A N 1
ATOM 3350 C CA . GLU A 1 414 ? 7.082 1.510 8.137 1.00 79.00 414 GLU A CA 1
ATOM 3351 C C . GLU A 1 414 ? 6.934 -0.004 8.359 1.00 79.00 414 GLU A C 1
ATOM 3353 O O . GLU A 1 414 ? 6.231 -0.450 9.270 1.00 79.00 414 GLU A O 1
ATOM 3358 N N . ARG A 1 415 ? 7.671 -0.829 7.598 1.00 83.81 415 ARG A N 1
ATOM 3359 C CA . ARG A 1 415 ? 7.671 -2.287 7.799 1.00 83.81 415 ARG A CA 1
ATOM 3360 C C . ARG A 1 415 ? 8.226 -2.681 9.163 1.00 83.81 415 ARG A C 1
ATOM 3362 O O . ARG A 1 415 ? 7.647 -3.553 9.810 1.00 83.81 415 ARG A O 1
ATOM 3369 N N . LEU A 1 416 ? 9.301 -2.048 9.631 1.00 80.06 416 LEU A N 1
ATOM 3370 C CA . LEU A 1 416 ? 9.859 -2.306 10.963 1.00 80.06 416 LEU A CA 1
ATOM 3371 C C . LEU A 1 416 ? 8.894 -1.924 12.089 1.00 80.06 416 LEU A C 1
ATOM 3373 O O . LEU A 1 416 ? 8.771 -2.686 13.051 1.00 80.06 416 LEU A O 1
ATOM 3377 N N . GLN A 1 417 ? 8.201 -0.792 11.953 1.00 75.56 417 GLN A N 1
ATOM 3378 C CA . GLN A 1 417 ? 7.165 -0.343 12.883 1.00 75.56 417 GLN A CA 1
ATOM 3379 C C . GLN A 1 417 ? 5.987 -1.327 12.897 1.00 75.56 417 GLN A C 1
ATOM 3381 O O . GLN A 1 417 ? 5.614 -1.807 13.964 1.00 75.56 417 GLN A O 1
ATOM 3386 N N . SER A 1 418 ? 5.484 -1.735 11.725 1.00 72.88 418 SER A N 1
ATOM 3387 C CA . SER A 1 418 ? 4.388 -2.715 11.610 1.00 72.88 418 SER A CA 1
ATOM 3388 C C . SER A 1 418 ? 4.714 -4.083 12.233 1.00 72.88 418 SER A C 1
ATOM 3390 O O . SER A 1 418 ? 3.824 -4.799 12.685 1.00 72.88 418 SER A O 1
ATOM 3392 N N . LEU A 1 419 ? 5.999 -4.457 12.270 1.00 73.06 419 LEU A N 1
ATOM 3393 C CA . LEU A 1 419 ? 6.485 -5.705 12.864 1.00 73.06 419 LEU A CA 1
ATOM 3394 C C . LEU A 1 419 ? 6.883 -5.566 14.343 1.00 73.06 419 LEU A C 1
ATOM 3396 O O . LEU A 1 419 ? 7.252 -6.578 14.944 1.00 73.06 419 LEU A O 1
ATOM 3400 N N . GLU A 1 420 ? 6.828 -4.354 14.909 1.00 67.75 420 GLU A N 1
ATOM 3401 C CA . GLU A 1 420 ? 7.309 -4.001 16.257 1.00 67.75 420 GLU A CA 1
ATOM 3402 C C . GLU A 1 420 ? 8.771 -4.403 16.509 1.00 67.75 420 GLU A C 1
ATOM 3404 O O . GLU A 1 420 ? 9.175 -4.804 17.599 1.00 67.75 420 GLU A O 1
ATOM 3409 N N . ALA A 1 421 ? 9.597 -4.322 15.470 1.00 68.75 421 ALA A N 1
ATOM 3410 C CA . ALA A 1 421 ? 10.944 -4.882 15.471 1.00 68.75 421 ALA A CA 1
ATOM 3411 C C . ALA A 1 421 ? 12.046 -3.906 15.936 1.00 68.75 421 ALA A C 1
ATOM 3413 O O . ALA A 1 421 ? 13.243 -4.216 15.837 1.00 68.75 421 ALA A O 1
ATOM 3414 N N . MET A 1 422 ? 11.645 -2.726 16.414 1.00 67.31 422 MET A N 1
ATOM 3415 C CA . MET A 1 422 ? 12.518 -1.621 16.815 1.00 67.31 422 MET A CA 1
ATOM 3416 C C . MET A 1 422 ? 12.847 -1.697 18.309 1.00 67.31 422 MET A C 1
ATOM 3418 O O . MET A 1 422 ? 11.965 -1.541 19.159 1.00 67.31 422 MET A O 1
ATOM 3422 N N . CYS A 1 423 ? 14.120 -1.913 18.650 1.00 68.25 423 CYS A N 1
ATOM 3423 C CA . CYS A 1 423 ? 14.568 -1.854 20.041 1.00 68.25 423 CYS A CA 1
ATOM 3424 C C . CYS A 1 423 ? 14.907 -0.414 20.461 1.00 68.25 423 CYS A C 1
ATOM 3426 O O . CYS A 1 423 ? 15.055 0.478 19.627 1.00 68.25 423 CYS A O 1
ATOM 3428 N N . GLU A 1 424 ? 15.054 -0.178 21.767 1.00 65.25 424 GLU A N 1
ATOM 3429 C CA . GLU A 1 424 ? 15.460 1.138 22.289 1.00 65.25 424 GLU A CA 1
ATOM 3430 C C . GLU A 1 424 ? 16.814 1.606 21.733 1.00 65.25 424 GLU A C 1
ATOM 3432 O O . GLU A 1 424 ? 17.047 2.804 21.582 1.00 65.25 424 GLU A O 1
ATOM 3437 N N . ASP A 1 425 ? 17.714 0.680 21.400 1.00 65.81 425 ASP A N 1
ATOM 3438 C CA . ASP A 1 425 ? 19.010 1.030 20.819 1.00 65.81 425 ASP A CA 1
ATOM 3439 C C . ASP A 1 425 ? 18.898 1.446 19.347 1.00 65.81 425 ASP A C 1
ATOM 3441 O O . ASP A 1 425 ? 19.609 2.362 18.933 1.00 65.81 425 ASP A O 1
ATOM 3445 N N . ASP A 1 426 ? 17.973 0.859 18.578 1.00 68.00 426 ASP A N 1
ATOM 3446 C CA . ASP A 1 426 ? 17.672 1.310 17.212 1.00 68.00 426 ASP A CA 1
ATOM 3447 C C . ASP A 1 426 ? 17.086 2.733 17.236 1.00 68.00 426 ASP A C 1
ATOM 3449 O O . ASP A 1 426 ? 17.451 3.580 16.426 1.00 68.00 426 ASP A O 1
ATOM 3453 N N . GLN A 1 427 ? 16.237 3.032 18.224 1.00 65.56 427 GLN A N 1
ATOM 3454 C CA . GLN A 1 427 ? 15.661 4.365 18.430 1.00 65.56 427 GLN A CA 1
ATOM 3455 C C . GLN A 1 427 ? 16.735 5.414 18.756 1.00 65.56 427 GLN A C 1
ATOM 3457 O O . GLN A 1 427 ? 16.748 6.497 18.174 1.00 65.56 427 GLN A O 1
ATOM 3462 N N . LYS A 1 428 ? 17.706 5.076 19.614 1.00 67.44 428 LYS A N 1
ATOM 3463 C CA . LYS A 1 428 ? 18.869 5.943 19.888 1.00 67.44 428 LYS A CA 1
ATOM 3464 C C . LYS A 1 428 ? 19.768 6.148 18.669 1.00 67.44 428 LYS A C 1
ATOM 3466 O O . LYS A 1 428 ? 20.532 7.110 18.646 1.00 67.44 428 LYS A O 1
ATOM 3471 N N . GLN A 1 429 ? 19.776 5.215 17.716 1.00 67.44 429 GLN A N 1
ATOM 3472 C CA . GLN A 1 429 ? 20.495 5.389 16.452 1.00 67.44 429 GLN A CA 1
ATOM 3473 C C . GLN A 1 429 ? 19.731 6.326 15.518 1.00 67.44 429 GLN A C 1
ATOM 3475 O O . GLN A 1 429 ? 20.365 7.177 14.901 1.00 67.44 429 GLN A O 1
ATOM 3480 N N . ILE A 1 430 ? 18.396 6.232 15.479 1.00 66.69 430 ILE A N 1
ATOM 3481 C CA . ILE A 1 430 ? 17.548 7.157 14.717 1.00 66.69 430 ILE A CA 1
ATOM 3482 C C . ILE A 1 430 ? 17.736 8.596 15.196 1.00 66.69 430 ILE A C 1
ATOM 3484 O O . ILE A 1 430 ? 17.998 9.470 14.381 1.00 66.69 430 ILE A O 1
ATOM 3488 N N . SER A 1 431 ? 17.724 8.829 16.511 1.00 63.41 431 SER A N 1
ATOM 3489 C CA . SER A 1 431 ? 17.932 10.164 17.100 1.00 63.41 431 SER A CA 1
ATOM 3490 C C . SER A 1 431 ? 19.359 10.718 16.941 1.00 63.41 431 SER A C 1
ATOM 3492 O O . SER A 1 431 ? 19.714 11.732 17.535 1.00 63.41 431 SER A O 1
ATOM 3494 N N . LYS A 1 432 ? 20.251 9.973 16.279 1.00 66.19 432 LYS A N 1
ATOM 3495 C CA . LYS A 1 432 ? 21.639 10.359 15.987 1.00 66.19 432 LYS A CA 1
ATOM 3496 C C . LYS A 1 432 ? 21.906 10.415 14.483 1.00 66.19 432 LYS A C 1
ATOM 3498 O O . LYS A 1 432 ? 23.064 10.563 14.091 1.00 66.19 432 LYS A O 1
ATOM 3503 N N . LEU A 1 433 ? 20.877 10.240 13.653 1.00 65.44 433 LEU A N 1
ATOM 3504 C CA . LEU A 1 433 ? 21.004 10.341 12.206 1.00 65.44 433 LEU A CA 1
ATOM 3505 C C . LEU A 1 433 ? 21.327 11.783 11.830 1.00 65.44 433 LEU A C 1
ATOM 3507 O O . LEU A 1 433 ? 20.560 12.702 12.103 1.00 65.44 433 LEU A O 1
ATOM 3511 N N . ASP A 1 434 ? 22.465 11.966 11.171 1.00 60.28 434 ASP A N 1
ATOM 3512 C CA . ASP A 1 434 ? 22.833 13.250 10.591 1.00 60.28 434 ASP A CA 1
ATOM 3513 C C . ASP A 1 434 ? 22.047 13.410 9.279 1.00 60.28 434 ASP A C 1
ATOM 3515 O O . ASP A 1 434 ? 22.474 12.960 8.212 1.00 60.28 434 ASP A O 1
ATOM 3519 N N . LEU A 1 435 ? 20.825 13.947 9.370 1.00 66.25 435 LEU A N 1
ATOM 3520 C CA . LEU A 1 435 ? 19.959 14.214 8.218 1.00 66.25 435 LEU A CA 1
ATOM 3521 C C . LEU A 1 435 ? 20.511 15.414 7.435 1.00 66.25 435 LEU A C 1
ATOM 3523 O O . LEU A 1 435 ? 20.058 16.552 7.575 1.00 66.25 435 LEU A O 1
ATOM 3527 N N . VAL A 1 436 ? 21.532 15.151 6.618 1.00 58.59 436 VAL A N 1
ATOM 3528 C CA . VAL A 1 436 ? 22.220 16.160 5.804 1.00 58.59 436 VAL A CA 1
ATOM 3529 C C . VAL A 1 436 ? 21.205 16.913 4.935 1.00 58.59 436 VAL A C 1
ATOM 3531 O O . VAL A 1 436 ? 20.569 16.328 4.062 1.00 58.59 436 VAL A O 1
ATOM 3534 N N . GLY A 1 437 ? 21.075 18.224 5.162 1.00 59.31 437 GLY A N 1
ATOM 3535 C CA . GLY A 1 437 ? 20.203 19.115 4.385 1.00 59.31 437 GLY A CA 1
ATOM 3536 C C . GLY A 1 437 ? 18.912 19.561 5.083 1.00 59.31 437 GLY A C 1
ATOM 3537 O O . GLY A 1 437 ? 18.234 20.437 4.548 1.00 59.31 437 GLY A O 1
ATOM 3538 N N . PHE A 1 438 ? 18.591 19.038 6.271 1.00 64.69 438 PHE A N 1
ATOM 3539 C CA . PHE A 1 438 ? 17.430 19.476 7.058 1.00 64.69 438 PHE A CA 1
ATOM 3540 C C . PHE A 1 438 ? 17.807 20.509 8.129 1.00 64.69 438 PHE A C 1
ATOM 3542 O O . PHE A 1 438 ? 18.904 20.481 8.689 1.00 64.69 438 PHE A O 1
ATOM 3549 N N . SER A 1 439 ? 16.892 21.444 8.417 1.00 68.12 439 SER A N 1
ATOM 3550 C CA . SER A 1 439 ? 17.024 22.323 9.584 1.00 68.12 439 SER A CA 1
ATOM 3551 C C . SER A 1 439 ? 16.847 21.508 10.877 1.00 68.12 439 SER A C 1
ATOM 3553 O O . SER A 1 439 ? 16.152 20.491 10.857 1.00 68.12 439 SER A O 1
ATOM 3555 N N . PRO A 1 440 ? 17.398 21.949 12.024 1.00 70.62 440 PRO A N 1
ATOM 3556 C CA . PRO A 1 440 ? 17.227 21.252 13.304 1.00 70.62 440 PRO A CA 1
ATOM 3557 C C . PRO A 1 440 ? 15.755 20.994 13.677 1.00 70.62 440 PRO A C 1
ATOM 3559 O O . PRO A 1 440 ? 15.428 19.978 14.285 1.00 70.62 440 PRO A O 1
ATOM 3562 N N . GLU A 1 441 ? 14.856 21.896 13.276 1.00 65.94 441 GLU A N 1
ATOM 3563 C CA . GLU A 1 441 ? 13.407 21.781 13.489 1.00 65.94 441 GLU A CA 1
ATOM 3564 C C . GLU A 1 441 ? 12.783 20.672 12.629 1.00 65.94 441 GLU A C 1
ATOM 3566 O O . GLU A 1 441 ? 11.937 19.921 13.110 1.00 65.94 441 GLU A O 1
ATOM 3571 N N . MET A 1 442 ? 13.226 20.534 11.375 1.00 65.50 442 MET A N 1
ATOM 3572 C CA . MET A 1 442 ? 12.799 19.450 10.488 1.00 65.50 442 MET A CA 1
ATOM 3573 C C . MET A 1 442 ? 13.336 18.099 10.941 1.00 65.50 442 MET A C 1
ATOM 3575 O O . MET A 1 442 ? 12.600 17.119 10.906 1.00 65.50 442 MET A O 1
ATOM 3579 N N . THR A 1 443 ? 14.583 18.048 11.411 1.00 69.38 443 THR A N 1
ATOM 3580 C CA . THR A 1 443 ? 15.162 16.833 11.994 1.00 69.38 443 THR A CA 1
ATOM 3581 C C . THR A 1 443 ? 14.327 16.358 13.177 1.00 69.38 443 THR A C 1
ATOM 3583 O O . THR A 1 443 ? 13.956 15.192 13.220 1.00 69.38 443 THR A O 1
ATOM 3586 N N . SER A 1 444 ? 13.918 17.266 14.072 1.00 67.94 444 SER A N 1
ATOM 3587 C CA . SER A 1 444 ? 13.048 16.920 15.203 1.00 67.94 444 SER A CA 1
ATOM 3588 C C . SER A 1 444 ? 11.666 16.410 14.770 1.00 67.94 444 SER A C 1
ATOM 3590 O O . SER A 1 444 ? 11.142 15.487 15.393 1.00 67.94 444 SER A O 1
ATOM 3592 N N . LEU A 1 445 ? 11.073 16.968 13.706 1.00 67.94 445 LEU A N 1
ATOM 3593 C CA . LEU A 1 445 ? 9.789 16.490 13.181 1.00 67.94 445 LEU A CA 1
ATOM 3594 C C . LEU A 1 445 ? 9.919 15.113 12.513 1.00 67.94 445 LEU A C 1
ATOM 3596 O O . LEU A 1 445 ? 9.096 14.236 12.760 1.00 67.94 445 LEU A O 1
ATOM 3600 N N . VAL A 1 446 ? 10.951 14.910 11.692 1.00 68.88 446 VAL A N 1
ATOM 3601 C CA . VAL A 1 446 ? 11.228 13.619 11.042 1.00 68.88 446 VAL A CA 1
ATOM 3602 C C . VAL A 1 446 ? 11.531 12.551 12.092 1.00 68.88 446 VAL A C 1
ATOM 3604 O O . VAL A 1 446 ? 10.990 11.454 12.012 1.00 68.88 446 VAL A O 1
ATOM 3607 N N . GLU A 1 447 ? 12.301 12.881 13.131 1.00 68.00 447 GLU A N 1
ATOM 3608 C CA . GLU A 1 447 ? 12.507 12.006 14.287 1.00 68.00 447 GLU A CA 1
ATOM 3609 C C . GLU A 1 447 ? 11.184 11.668 14.984 1.00 68.00 447 GLU A C 1
ATOM 3611 O O . GLU A 1 447 ? 10.942 10.499 15.271 1.00 68.00 447 GLU A O 1
ATOM 3616 N N . ALA A 1 448 ? 10.292 12.639 15.205 1.00 65.19 448 ALA A N 1
ATOM 3617 C CA . ALA A 1 448 ? 8.981 12.377 15.803 1.00 65.19 448 ALA A CA 1
ATOM 3618 C C . ALA A 1 448 ? 8.119 11.438 14.938 1.00 65.19 448 ALA A C 1
ATOM 3620 O O . ALA A 1 448 ? 7.493 10.518 15.464 1.00 65.19 448 ALA A O 1
ATOM 3621 N N . ILE A 1 449 ? 8.135 11.613 13.611 1.00 66.81 449 ILE A N 1
ATOM 3622 C CA . ILE A 1 449 ? 7.461 10.714 12.659 1.00 66.81 449 ILE A CA 1
ATOM 3623 C C . ILE A 1 449 ? 8.096 9.312 12.702 1.00 66.81 449 ILE A C 1
ATOM 3625 O O . ILE A 1 449 ? 7.395 8.299 12.657 1.00 66.81 449 ILE A O 1
ATOM 3629 N N . TYR A 1 450 ? 9.422 9.229 12.824 1.00 66.50 450 TYR A N 1
ATOM 3630 C CA . TYR A 1 450 ? 10.161 7.966 12.802 1.00 66.50 450 TYR A CA 1
ATOM 3631 C C . TYR A 1 450 ? 10.069 7.173 14.110 1.00 66.50 450 TYR A C 1
ATOM 3633 O O . TYR A 1 450 ? 10.107 5.939 14.097 1.00 66.50 450 TYR A O 1
ATOM 3641 N N . MET A 1 451 ? 9.920 7.857 15.244 1.00 61.50 451 MET A N 1
ATOM 3642 C CA . MET A 1 451 ? 9.920 7.261 16.582 1.00 61.50 451 MET A CA 1
ATOM 3643 C C . MET A 1 451 ? 8.567 6.678 17.007 1.00 61.50 451 MET A C 1
ATOM 3645 O O . MET A 1 451 ? 8.470 6.199 18.137 1.00 61.50 451 MET A O 1
ATOM 3649 N N . ARG A 1 452 ? 7.566 6.665 16.107 1.00 61.88 452 ARG A N 1
ATOM 3650 C CA . ARG A 1 452 ? 6.195 6.136 16.263 1.00 61.88 452 ARG A CA 1
ATOM 3651 C C . ARG A 1 452 ? 6.161 4.784 16.997 1.00 61.88 452 ARG A C 1
ATOM 3653 O O . ARG A 1 452 ? 6.160 3.721 16.383 1.00 61.88 452 ARG A O 1
ATOM 3660 N N . LYS A 1 453 ? 6.142 4.831 18.332 1.00 50.62 453 LYS A N 1
ATOM 3661 C CA . LYS A 1 453 ? 5.885 3.681 19.214 1.00 50.62 453 LYS A CA 1
ATOM 3662 C C . LYS A 1 453 ? 4.511 3.790 19.858 1.00 50.62 453 LYS A C 1
ATOM 3664 O O . LYS A 1 453 ? 3.811 2.789 19.945 1.00 50.62 453 LYS A O 1
ATOM 3669 N N . HIS A 1 454 ? 4.105 5.001 20.236 1.00 55.00 454 HIS A N 1
ATOM 3670 C CA . HIS A 1 454 ? 2.797 5.275 20.813 1.00 55.00 454 HIS A CA 1
ATOM 3671 C C . HIS A 1 454 ? 2.215 6.543 20.178 1.00 55.00 454 HIS A C 1
ATOM 3673 O O . HIS A 1 454 ? 2.936 7.536 20.068 1.00 55.00 454 HIS A O 1
ATOM 3679 N N . PRO A 1 455 ? 0.931 6.543 19.770 1.00 55.25 455 PRO A N 1
ATOM 3680 C CA . PRO A 1 455 ? 0.266 7.744 19.264 1.00 55.25 455 PRO A CA 1
ATOM 3681 C C . PRO A 1 455 ? 0.369 8.924 20.241 1.00 55.25 455 PRO A C 1
ATOM 3683 O O . PRO A 1 455 ? 0.414 10.068 19.806 1.00 55.25 455 PRO A O 1
ATOM 3686 N N . GLU A 1 456 ? 0.465 8.631 21.547 1.00 53.97 456 GLU A N 1
ATOM 3687 C CA . GLU A 1 456 ? 0.498 9.581 22.671 1.00 53.97 456 GLU A CA 1
ATOM 3688 C C . GLU A 1 456 ? 1.697 10.539 22.689 1.00 53.97 456 GLU A C 1
ATOM 3690 O O . GLU A 1 456 ? 1.592 11.623 23.260 1.00 53.97 456 GLU A O 1
ATOM 3695 N N . ASP A 1 457 ? 2.800 10.180 22.025 1.00 57.75 457 ASP A N 1
ATOM 3696 C CA . ASP A 1 457 ? 4.040 10.967 22.014 1.00 57.75 457 ASP A CA 1
ATOM 3697 C C . ASP A 1 457 ? 4.113 11.968 20.842 1.00 57.75 457 ASP A C 1
ATOM 3699 O O . ASP A 1 457 ? 5.115 12.670 20.678 1.00 57.75 457 ASP A O 1
ATOM 3703 N N . PHE A 1 458 ? 3.074 12.048 20.000 1.00 61.94 458 PHE A N 1
ATOM 3704 C CA . PHE A 1 458 ? 3.079 12.933 18.836 1.00 61.94 458 PHE A CA 1
ATOM 3705 C C . PHE A 1 458 ? 2.948 14.413 19.252 1.00 61.94 458 PHE A C 1
ATOM 3707 O O . PHE A 1 458 ? 1.999 14.777 19.955 1.00 61.94 458 PHE A O 1
ATOM 3714 N N . PRO A 1 459 ? 3.854 15.311 18.815 1.00 62.88 459 PRO A N 1
ATOM 3715 C CA . PRO A 1 459 ? 3.786 16.717 19.191 1.00 62.88 459 PRO A CA 1
ATOM 3716 C C . PRO A 1 459 ? 2.543 17.375 18.580 1.00 62.88 459 PRO A C 1
ATOM 3718 O O . PRO A 1 459 ? 2.421 17.523 17.367 1.00 62.88 459 PRO A O 1
ATOM 3721 N N . THR A 1 460 ? 1.627 17.843 19.430 1.00 61.16 460 THR A N 1
ATOM 3722 C CA . THR A 1 460 ? 0.402 18.537 18.990 1.00 61.16 460 THR A CA 1
ATOM 3723 C C . THR A 1 460 ? 0.673 19.910 18.363 1.00 61.16 460 THR A C 1
ATOM 3725 O O . THR A 1 460 ? -0.204 20.462 17.702 1.00 61.16 460 THR A O 1
ATOM 3728 N N . ASN A 1 461 ? 1.870 20.475 18.572 1.00 63.94 461 ASN A N 1
ATOM 3729 C CA . ASN A 1 461 ? 2.292 21.768 18.035 1.00 63.94 461 ASN A CA 1
ATOM 3730 C C . ASN A 1 461 ? 3.434 21.588 17.030 1.00 63.94 461 ASN A C 1
ATOM 3732 O O . ASN A 1 461 ? 4.551 21.234 17.403 1.00 63.94 461 ASN A O 1
ATOM 3736 N N . ILE A 1 462 ? 3.150 21.890 15.765 1.00 64.75 462 ILE A N 1
ATOM 3737 C CA . ILE A 1 462 ? 4.143 21.933 14.689 1.00 64.75 462 ILE A CA 1
ATOM 3738 C C . ILE A 1 462 ? 4.907 23.269 14.792 1.00 64.75 462 ILE A C 1
ATOM 3740 O O . ILE A 1 462 ? 4.260 24.303 14.982 1.00 64.75 462 ILE A O 1
ATOM 3744 N N . PRO A 1 463 ? 6.252 23.290 14.691 1.00 63.56 463 PRO A N 1
ATOM 3745 C CA . PRO A 1 463 ? 7.044 24.523 14.754 1.00 63.56 463 PRO A CA 1
ATOM 3746 C C . PRO A 1 463 ? 6.620 25.570 13.708 1.00 63.56 463 PRO A C 1
ATOM 3748 O O . PRO A 1 463 ? 6.275 25.214 12.582 1.00 63.56 463 PRO A O 1
ATOM 3751 N N . CYS A 1 464 ? 6.730 26.867 14.035 1.00 54.50 464 CYS A N 1
ATOM 3752 C CA . CYS A 1 464 ? 6.285 27.984 13.178 1.00 54.50 464 CYS A CA 1
ATOM 3753 C C . CYS A 1 464 ? 6.973 28.081 11.794 1.00 54.50 464 CYS A C 1
ATOM 3755 O O . CYS A 1 464 ? 6.552 28.881 10.968 1.00 54.50 464 CYS A O 1
ATOM 3757 N N . GLY A 1 465 ? 8.020 27.294 11.515 1.00 59.78 465 GLY A N 1
ATOM 3758 C CA . GLY A 1 465 ? 8.660 27.207 10.192 1.00 59.78 465 GLY A CA 1
ATOM 3759 C C . GLY A 1 465 ? 8.056 26.154 9.252 1.00 59.78 465 GLY A C 1
ATOM 3760 O O . GLY A 1 465 ? 8.421 26.109 8.081 1.00 59.78 465 GLY A O 1
ATOM 3761 N N . LEU A 1 466 ? 7.147 25.308 9.751 1.00 65.25 466 LEU A N 1
ATOM 3762 C CA . LEU A 1 466 ? 6.610 24.125 9.064 1.00 65.25 466 LEU A CA 1
ATOM 3763 C C . LEU A 1 466 ? 5.088 24.164 8.916 1.00 65.25 466 LEU A C 1
ATOM 3765 O O . LEU A 1 466 ? 4.438 23.128 8.799 1.00 65.25 466 LEU A O 1
ATOM 3769 N N . GLU A 1 467 ? 4.517 25.368 8.887 1.00 67.00 467 GLU A N 1
ATOM 3770 C CA . GLU A 1 467 ? 3.076 25.583 8.727 1.00 67.00 467 GLU A CA 1
ATOM 3771 C C . GLU A 1 467 ? 2.452 24.821 7.540 1.00 67.00 467 GLU A C 1
ATOM 3773 O O . GLU A 1 467 ? 1.378 24.255 7.744 1.00 67.00 467 GLU A O 1
ATOM 3778 N N . PRO A 1 468 ? 3.101 24.678 6.361 1.00 70.50 468 PRO A N 1
ATOM 3779 C CA . PRO A 1 468 ? 2.541 23.887 5.260 1.00 70.50 468 PRO A CA 1
ATOM 3780 C C . PRO A 1 468 ? 2.349 22.398 5.590 1.00 70.50 468 PRO A C 1
ATOM 3782 O O . PRO A 1 468 ? 1.433 21.769 5.072 1.00 70.50 468 PRO A O 1
ATOM 3785 N N . LEU A 1 469 ? 3.173 21.820 6.476 1.00 68.38 469 LEU A N 1
ATOM 3786 C CA . LEU A 1 469 ? 3.058 20.408 6.874 1.00 68.38 469 LEU A CA 1
ATOM 3787 C C . LEU A 1 469 ? 1.876 20.155 7.814 1.00 68.38 469 LEU A C 1
ATOM 3789 O O . LEU A 1 469 ? 1.452 19.012 7.963 1.00 68.38 469 LEU A O 1
ATOM 3793 N N . LYS A 1 470 ? 1.306 21.204 8.421 1.00 70.69 470 LYS A N 1
ATOM 3794 C CA . LYS A 1 470 ? 0.091 21.098 9.240 1.00 70.69 470 LYS A CA 1
ATOM 3795 C C . LYS A 1 470 ? -1.115 20.625 8.437 1.00 70.69 470 LYS A C 1
ATOM 3797 O O . LYS A 1 470 ? -2.021 20.028 9.010 1.00 70.69 470 LYS A O 1
ATOM 3802 N N . GLU A 1 471 ? -1.114 20.899 7.138 1.00 75.00 471 GLU A N 1
ATOM 3803 C CA . GLU A 1 471 ? -2.155 20.469 6.210 1.00 75.00 471 GLU A CA 1
ATOM 3804 C C . GLU A 1 471 ? -1.824 19.129 5.528 1.00 75.00 471 GLU A C 1
ATOM 3806 O O . GLU A 1 471 ? -2.656 18.602 4.797 1.00 75.00 471 GLU A O 1
ATOM 3811 N N . SER A 1 472 ? -0.644 18.540 5.783 1.00 79.25 472 SER A N 1
ATOM 3812 C CA . SER A 1 472 ? -0.272 17.232 5.221 1.00 79.25 472 SER A CA 1
ATOM 3813 C C . SER A 1 472 ? -1.162 16.133 5.787 1.00 79.25 472 SER A C 1
ATOM 3815 O O . SER A 1 472 ? -1.349 16.040 7.006 1.00 79.25 472 SER A O 1
ATOM 3817 N N . PHE A 1 473 ? -1.658 15.252 4.919 1.00 78.06 473 PHE A N 1
ATOM 3818 C CA . PHE A 1 473 ? -2.587 14.201 5.322 1.00 78.06 473 PHE A CA 1
ATOM 3819 C C . PHE A 1 473 ? -1.976 13.260 6.372 1.00 78.06 473 PHE A C 1
ATOM 3821 O O . PHE A 1 473 ? -2.678 12.873 7.301 1.00 78.06 473 PHE A O 1
ATOM 3828 N N . GLU A 1 474 ? -0.679 12.934 6.292 1.00 76.00 474 GLU A N 1
ATOM 3829 C CA . GLU A 1 474 ? -0.013 12.040 7.248 1.00 76.00 474 GLU A CA 1
ATOM 3830 C C . GLU A 1 474 ? 0.028 12.642 8.652 1.00 76.00 474 GLU A C 1
ATOM 3832 O O . GLU A 1 474 ? -0.191 11.949 9.643 1.00 76.00 474 GLU A O 1
ATOM 3837 N N . VAL A 1 475 ? 0.287 13.947 8.754 1.00 76.25 475 VAL A N 1
ATOM 3838 C CA . VAL A 1 475 ? 0.345 14.659 10.038 1.00 76.25 475 VAL A CA 1
ATOM 3839 C C . VAL A 1 475 ? -1.045 14.735 10.662 1.00 76.25 475 VAL A C 1
ATOM 3841 O O . VAL A 1 475 ? -1.211 14.476 11.855 1.00 76.25 475 VAL A O 1
ATOM 3844 N N . ILE A 1 476 ? -2.054 15.038 9.845 1.00 79.12 476 ILE A N 1
ATOM 3845 C CA . ILE A 1 476 ? -3.453 15.087 10.268 1.00 79.12 476 ILE A CA 1
ATOM 3846 C C . ILE A 1 476 ? -3.950 13.688 10.681 1.00 79.12 476 ILE A C 1
ATOM 3848 O O . ILE A 1 476 ? -4.643 13.557 11.691 1.00 79.12 476 ILE A O 1
ATOM 3852 N N . LEU A 1 477 ? -3.569 12.633 9.956 1.00 82.44 477 LEU A N 1
ATOM 3853 C CA . LEU A 1 477 ? -3.925 11.251 10.279 1.00 82.44 477 LEU A CA 1
ATOM 3854 C C . LEU A 1 477 ? -3.259 10.782 11.579 1.00 82.44 477 LEU A C 1
ATOM 3856 O O . LEU A 1 477 ? -3.934 10.216 12.435 1.00 82.44 477 LEU A O 1
ATOM 3860 N N . ASN A 1 478 ? -1.975 11.092 11.784 1.00 77.69 478 ASN A N 1
ATOM 3861 C CA . ASN A 1 478 ? -1.280 10.811 13.045 1.00 77.69 478 ASN A CA 1
ATOM 3862 C C . ASN A 1 478 ? -1.944 11.531 14.228 1.00 77.69 478 ASN A C 1
ATOM 3864 O O . ASN A 1 478 ? -2.110 10.957 15.304 1.00 77.69 478 ASN A O 1
ATOM 3868 N N . LEU A 1 479 ? -2.396 12.771 14.022 1.00 79.44 479 LEU A N 1
ATOM 3869 C CA . LEU A 1 479 ? -3.176 13.496 15.019 1.00 79.44 479 LEU A CA 1
ATOM 3870 C C . LEU A 1 479 ? -4.526 12.807 15.297 1.00 79.44 479 LEU A C 1
ATOM 3872 O O . LEU A 1 479 ? -4.964 12.756 16.447 1.00 79.44 479 LEU A O 1
ATOM 3876 N N . ALA A 1 480 ? -5.182 12.251 14.275 1.00 84.44 480 ALA A N 1
ATOM 3877 C CA . ALA A 1 480 ? -6.406 11.468 14.439 1.00 84.44 480 ALA A CA 1
ATOM 3878 C C . ALA A 1 480 ? -6.163 10.188 15.260 1.00 84.44 480 ALA A C 1
ATOM 3880 O O . ALA A 1 480 ? -6.964 9.868 16.136 1.00 84.44 480 ALA A O 1
ATOM 3881 N N . GLU A 1 481 ? -5.052 9.486 15.033 1.00 80.31 481 GLU A N 1
ATOM 3882 C CA . GLU A 1 481 ? -4.657 8.310 15.820 1.00 80.31 481 GLU A CA 1
ATOM 3883 C C . GLU A 1 481 ? -4.318 8.650 17.275 1.00 80.31 481 GLU A C 1
ATOM 3885 O O . GLU A 1 481 ? -4.708 7.913 18.181 1.00 80.31 481 GLU A O 1
ATOM 3890 N N . PHE A 1 482 ? -3.657 9.785 17.520 1.00 79.12 482 PHE A N 1
ATOM 3891 C CA . PHE A 1 482 ? -3.458 10.313 18.872 1.00 79.12 482 PHE A CA 1
ATOM 3892 C C . PHE A 1 482 ? -4.798 10.560 19.570 1.00 79.12 482 PHE A C 1
ATOM 3894 O O . PHE A 1 482 ? -5.038 10.093 20.682 1.00 79.12 482 PHE A O 1
ATOM 3901 N N . TYR A 1 483 ? -5.723 11.254 18.900 1.00 81.94 483 TYR A N 1
ATOM 3902 C CA . TYR A 1 483 ? -7.053 11.483 19.460 1.00 81.94 483 TYR A CA 1
ATOM 3903 C C . TYR A 1 483 ? -7.839 10.180 19.667 1.00 81.94 483 TYR A C 1
ATOM 3905 O O . TYR A 1 483 ? -8.666 10.110 20.577 1.00 81.94 483 TYR A O 1
ATOM 3913 N N . LEU A 1 484 ? -7.575 9.146 18.865 1.00 83.44 484 LEU A N 1
ATOM 3914 C CA . LEU A 1 484 ? -8.156 7.819 19.032 1.00 83.44 484 LEU A CA 1
ATOM 3915 C C . LEU A 1 484 ? -7.613 7.110 20.280 1.00 83.44 484 LEU A C 1
ATOM 3917 O O . LEU A 1 484 ? -8.413 6.520 21.005 1.00 83.44 484 LEU A O 1
ATOM 3921 N N . SER A 1 485 ? -6.308 7.193 20.570 1.00 77.19 485 SER A N 1
ATOM 3922 C CA . SER A 1 485 ? -5.719 6.552 21.760 1.00 77.19 485 SER A CA 1
ATOM 3923 C C . SER A 1 485 ? -6.249 7.153 23.062 1.00 77.19 485 SER A C 1
ATOM 3925 O O . SER A 1 485 ? -6.541 6.424 24.007 1.00 77.19 485 SER A O 1
ATOM 3927 N N . ILE A 1 486 ? -6.496 8.467 23.078 1.00 77.88 486 ILE A N 1
ATOM 3928 C CA . ILE A 1 486 ? -7.129 9.153 24.213 1.00 77.88 486 ILE A CA 1
ATOM 3929 C C . ILE A 1 486 ? -8.671 9.076 24.199 1.00 77.88 486 ILE A C 1
ATOM 3931 O O . ILE A 1 486 ? -9.327 9.764 24.979 1.00 77.88 486 ILE A O 1
ATOM 3935 N N . ASN A 1 487 ? -9.270 8.254 23.325 1.00 79.38 487 ASN A N 1
ATOM 3936 C CA . ASN A 1 487 ? -10.719 8.030 23.192 1.00 79.38 487 ASN A CA 1
ATOM 3937 C C . ASN A 1 487 ? -11.564 9.283 22.866 1.00 79.38 487 ASN A C 1
ATOM 3939 O O . ASN A 1 487 ? -12.740 9.381 23.223 1.00 79.38 487 ASN A O 1
ATOM 3943 N N . HIS A 1 488 ? -10.998 10.251 22.146 1.00 84.06 488 HIS A N 1
ATOM 3944 C CA . HIS A 1 488 ? -11.651 11.514 21.797 1.00 84.06 488 HIS A CA 1
ATOM 3945 C C . HIS A 1 488 ? -12.369 11.446 20.429 1.00 84.06 488 HIS A C 1
ATOM 3947 O O . HIS A 1 488 ? -12.056 12.190 19.494 1.00 84.06 488 HIS A O 1
ATOM 3953 N N . TYR A 1 489 ? -13.377 10.576 20.304 1.00 86.81 489 TYR A N 1
ATOM 3954 C CA . TYR A 1 489 ? -13.985 10.191 19.017 1.00 86.81 489 TYR A CA 1
ATOM 3955 C C . TYR A 1 489 ? -14.566 11.340 18.174 1.00 86.81 489 TYR A C 1
ATOM 3957 O O . TYR A 1 489 ? -14.505 11.267 16.948 1.00 86.81 489 TYR A O 1
ATOM 3965 N N . LYS A 1 490 ? -15.085 12.422 18.778 1.00 86.69 490 LYS A N 1
ATOM 3966 C CA . LYS A 1 490 ? -15.637 13.556 18.005 1.00 86.69 490 LYS A CA 1
ATOM 3967 C C . LYS A 1 490 ? -14.573 14.311 17.205 1.00 86.69 490 LYS A C 1
ATOM 3969 O O . LYS A 1 490 ? -14.784 14.576 16.028 1.00 86.69 490 LYS A O 1
ATOM 3974 N N . LYS A 1 491 ? -13.411 14.592 17.807 1.00 86.25 491 LYS A N 1
ATOM 3975 C CA . LYS A 1 491 ? -12.277 15.209 17.092 1.00 86.25 491 LYS A CA 1
ATOM 3976 C C . LYS A 1 491 ? -11.734 14.282 16.017 1.00 86.25 491 LYS A C 1
ATOM 3978 O O . LYS A 1 491 ? -11.442 14.744 14.924 1.00 86.25 491 LYS A O 1
ATOM 3983 N N . VAL A 1 492 ? -11.647 12.977 16.298 1.00 90.44 492 VAL A N 1
ATOM 3984 C CA . VAL A 1 492 ? -11.245 11.994 15.277 1.00 90.44 492 VAL A CA 1
ATOM 3985 C C . VAL A 1 492 ? -12.215 12.037 14.097 1.00 90.44 492 VAL A C 1
ATOM 3987 O O . VAL A 1 492 ? -11.778 12.057 12.951 1.00 90.44 492 VAL A O 1
ATOM 3990 N N . TYR A 1 493 ? -13.524 12.117 14.352 1.00 91.75 493 TYR A N 1
ATOM 3991 C CA . TYR A 1 493 ? -14.525 12.264 13.298 1.00 91.75 493 TYR A CA 1
ATOM 3992 C C . TYR A 1 493 ? -14.335 13.551 12.485 1.00 91.75 493 TYR A C 1
ATOM 3994 O O . TYR A 1 493 ? -14.327 13.481 11.262 1.00 91.75 493 TYR A O 1
ATOM 4002 N N . GLU A 1 494 ? -14.157 14.706 13.129 1.00 90.38 494 GLU A N 1
ATOM 4003 C CA . GLU A 1 494 ? -13.927 15.989 12.441 1.00 90.38 494 GLU A CA 1
ATOM 4004 C C . GLU A 1 494 ? -12.677 15.939 11.554 1.00 90.38 494 GLU A C 1
ATOM 4006 O O . GLU A 1 494 ? -12.715 16.334 10.391 1.00 90.38 494 GLU A O 1
ATOM 4011 N N . ILE A 1 495 ? -11.585 15.390 12.090 1.00 89.56 495 ILE A N 1
ATOM 4012 C CA . ILE A 1 495 ? -10.308 15.269 11.391 1.00 89.56 495 ILE A CA 1
ATOM 4013 C C . ILE A 1 495 ? -10.414 14.309 10.200 1.00 89.56 495 ILE A C 1
ATOM 4015 O O . ILE A 1 495 ? -10.026 14.654 9.088 1.00 89.56 495 ILE A O 1
ATOM 4019 N N . THR A 1 496 ? -10.958 13.110 10.418 1.00 92.00 496 THR A N 1
ATOM 4020 C CA . THR A 1 496 ? -11.097 12.099 9.357 1.00 92.00 496 THR A CA 1
ATOM 4021 C C . THR A 1 496 ? -12.111 12.511 8.294 1.00 92.00 496 THR A C 1
ATOM 4023 O O . THR A 1 496 ? -11.884 12.241 7.123 1.00 92.00 496 THR A O 1
ATOM 4026 N N . SER A 1 497 ? -13.188 13.214 8.663 1.00 91.31 497 SER A N 1
ATOM 4027 C CA . SER A 1 497 ? -14.138 13.765 7.685 1.00 91.31 497 SER A CA 1
ATOM 4028 C C . SER A 1 497 ? -13.459 14.797 6.792 1.00 91.31 497 SER A C 1
ATOM 4030 O O . SER A 1 497 ? -13.620 14.734 5.582 1.00 91.31 497 SER A O 1
ATOM 4032 N N . ARG A 1 498 ? -12.630 15.680 7.368 1.00 90.12 498 ARG A N 1
ATOM 4033 C CA . ARG A 1 498 ? -11.848 16.650 6.595 1.00 90.12 498 ARG A CA 1
ATOM 4034 C C . ARG A 1 498 ? -10.881 15.970 5.622 1.00 90.12 498 ARG A C 1
ATOM 4036 O O . ARG A 1 498 ? -10.811 16.375 4.471 1.00 90.12 498 ARG A O 1
ATOM 4043 N N . ILE A 1 499 ? -10.183 14.913 6.054 1.00 88.88 499 ILE A N 1
ATOM 4044 C CA . ILE A 1 499 ? -9.310 14.135 5.155 1.00 88.88 499 ILE A CA 1
ATOM 4045 C C . ILE A 1 499 ? -10.121 13.542 3.996 1.00 88.88 499 ILE A C 1
ATOM 4047 O O . ILE A 1 499 ? -9.680 13.609 2.856 1.00 88.88 499 ILE A O 1
ATOM 4051 N N . LEU A 1 500 ? -11.299 12.975 4.272 1.00 89.50 500 LEU A N 1
ATOM 4052 C CA . LEU A 1 500 ? -12.138 12.346 3.248 1.00 89.50 500 LEU A CA 1
ATOM 4053 C C . LEU A 1 500 ? -12.883 13.352 2.351 1.00 89.50 500 LEU A C 1
ATOM 4055 O O . LEU A 1 500 ? -13.356 12.970 1.284 1.00 89.50 500 LEU A O 1
ATOM 4059 N N . GLU A 1 501 ? -12.996 14.620 2.749 1.00 89.06 501 GLU A N 1
ATOM 4060 C CA . GLU A 1 501 ? -13.458 15.695 1.861 1.00 89.06 501 GLU A CA 1
ATOM 4061 C C . GLU A 1 501 ? -12.411 16.004 0.778 1.00 89.06 501 GLU A C 1
ATOM 4063 O O . GLU A 1 501 ? -12.779 16.179 -0.386 1.00 89.06 501 GLU A O 1
ATOM 4068 N N . ASP A 1 502 ? -11.123 16.008 1.143 1.00 86.81 502 ASP A N 1
ATOM 4069 C CA . ASP A 1 502 ? -10.005 16.272 0.226 1.00 86.81 502 ASP A CA 1
ATOM 4070 C C . ASP A 1 502 ? -9.610 15.025 -0.596 1.00 86.81 502 ASP A C 1
ATOM 4072 O O . ASP A 1 502 ? -9.416 15.105 -1.811 1.00 86.81 502 ASP A O 1
ATOM 4076 N N . ASP A 1 503 ? -9.524 13.860 0.054 1.00 86.81 503 ASP A N 1
ATOM 4077 C CA . ASP A 1 503 ? -9.233 12.551 -0.543 1.00 86.81 503 ASP A CA 1
ATOM 4078 C C . ASP A 1 503 ? -10.276 11.506 -0.095 1.00 86.81 503 ASP A C 1
ATOM 4080 O O . ASP A 1 503 ? -10.066 10.771 0.879 1.00 86.81 503 ASP A O 1
ATOM 4084 N N . PRO A 1 504 ? -11.404 11.385 -0.825 1.00 85.19 504 PRO A N 1
ATOM 4085 C CA . PRO A 1 504 ? -12.503 10.490 -0.456 1.00 85.19 504 PRO A CA 1
ATOM 4086 C C . PRO A 1 504 ? -12.140 9.006 -0.368 1.00 85.19 504 PRO A C 1
ATOM 4088 O O . PRO A 1 504 ? -12.924 8.219 0.165 1.00 85.19 504 PRO A O 1
ATOM 4091 N N . LEU A 1 505 ? -11.000 8.594 -0.929 1.00 81.31 505 LEU A N 1
ATOM 4092 C CA . LEU A 1 505 ? -10.622 7.189 -1.088 1.00 81.31 505 LEU A CA 1
ATOM 4093 C C . LEU A 1 505 ? -9.314 6.845 -0.366 1.00 81.31 505 LEU A C 1
ATOM 4095 O O . LEU A 1 505 ? -8.698 5.821 -0.672 1.00 81.31 505 LEU A O 1
ATOM 4099 N N . ASN A 1 506 ? -8.919 7.654 0.619 1.00 86.75 506 ASN A N 1
ATOM 4100 C CA . ASN A 1 506 ? -7.697 7.438 1.378 1.00 86.75 506 ASN A CA 1
ATOM 4101 C C . ASN A 1 506 ? -7.712 6.083 2.132 1.00 86.75 506 ASN A C 1
ATOM 4103 O O . ASN A 1 506 ? -8.517 5.900 3.055 1.00 86.75 506 ASN A O 1
ATOM 4107 N N . PRO A 1 507 ? -6.824 5.127 1.799 1.00 81.38 507 PRO A N 1
ATOM 4108 C CA . PRO A 1 507 ? -6.893 3.764 2.328 1.00 81.38 507 PRO A CA 1
ATOM 4109 C C . PRO A 1 507 ? -6.561 3.663 3.822 1.00 81.38 507 PRO A C 1
ATOM 4111 O O . PRO A 1 507 ? -7.088 2.775 4.488 1.00 81.38 507 PRO A O 1
ATOM 4114 N N . GLU A 1 508 ? -5.736 4.569 4.351 1.00 83.50 508 GLU A N 1
ATOM 4115 C CA . GLU A 1 508 ? -5.311 4.569 5.757 1.00 83.50 508 GLU A CA 1
ATOM 4116 C C . GLU A 1 508 ? -6.337 5.275 6.661 1.00 83.50 508 GLU A C 1
ATOM 4118 O O . GLU A 1 508 ? -6.560 4.879 7.805 1.00 83.50 508 GLU A O 1
ATOM 4123 N N . CYS A 1 509 ? -7.029 6.296 6.142 1.00 90.06 509 CYS A N 1
ATOM 4124 C CA . CYS A 1 509 ? -8.049 7.031 6.892 1.00 90.06 509 CYS A CA 1
ATOM 4125 C C . CYS A 1 509 ? -9.368 6.250 7.028 1.00 90.06 509 CYS A C 1
ATOM 4127 O O . CYS A 1 509 ? -10.008 6.257 8.086 1.00 90.06 509 CYS A O 1
ATOM 4129 N N . LEU A 1 510 ? -9.780 5.552 5.965 1.00 91.94 510 LEU A N 1
ATOM 4130 C CA . LEU A 1 510 ? -11.076 4.875 5.886 1.00 91.94 510 LEU A CA 1
ATOM 4131 C C . LEU A 1 510 ? -11.347 3.865 7.028 1.00 91.94 510 LEU A C 1
ATOM 4133 O O . LEU A 1 510 ? -12.451 3.912 7.578 1.00 91.94 510 LEU A O 1
ATOM 4137 N N . PRO A 1 511 ? -10.415 2.981 7.456 1.00 91.31 511 PRO A N 1
ATOM 4138 C CA . PRO A 1 511 ? -10.664 2.041 8.551 1.00 91.31 511 PRO A CA 1
ATOM 4139 C C . PRO A 1 511 ? -10.952 2.751 9.878 1.00 91.31 511 PRO A C 1
ATOM 4141 O O . PRO A 1 511 ? -11.849 2.337 10.623 1.00 91.31 511 PRO A O 1
ATOM 4144 N N . ILE A 1 512 ? -10.229 3.844 10.151 1.00 90.62 512 ILE A N 1
ATOM 4145 C CA . ILE A 1 512 ? -10.425 4.681 11.339 1.00 90.62 512 ILE A CA 1
ATOM 4146 C C . ILE A 1 512 ? -11.786 5.372 11.246 1.00 90.62 512 ILE A C 1
ATOM 4148 O O . ILE A 1 512 ? -12.591 5.263 12.171 1.00 90.62 512 ILE A O 1
ATOM 4152 N N . HIS A 1 513 ? -12.090 6.008 10.114 1.00 93.88 513 HIS A N 1
ATOM 4153 C CA . HIS A 1 513 ? -13.347 6.726 9.921 1.00 93.88 513 HIS A CA 1
ATOM 4154 C C . HIS A 1 513 ? -14.574 5.808 10.060 1.00 93.88 513 HIS A C 1
ATOM 4156 O O . HIS A 1 513 ? -15.499 6.123 10.807 1.00 93.88 513 HIS A O 1
ATOM 4162 N N . ILE A 1 514 ? -14.558 4.625 9.435 1.00 94.62 514 ILE A N 1
ATOM 4163 C CA . ILE A 1 514 ? -15.623 3.609 9.549 1.00 94.62 514 ILE A CA 1
ATOM 4164 C C . ILE A 1 514 ? -15.824 3.179 11.008 1.00 94.62 514 ILE A C 1
ATOM 4166 O O . ILE A 1 514 ? -16.960 3.079 11.484 1.00 94.62 514 ILE A O 1
ATOM 4170 N N . SER A 1 515 ? -14.726 2.946 11.731 1.00 91.50 515 SER A N 1
ATOM 4171 C CA . SER A 1 515 ? -14.770 2.563 13.145 1.00 91.50 515 SER A CA 1
ATOM 4172 C C . SER A 1 515 ? -15.369 3.677 14.009 1.00 91.50 515 SER A C 1
ATOM 4174 O O . SER A 1 515 ? -16.167 3.407 14.902 1.00 91.50 515 SER A O 1
ATOM 4176 N N . ILE A 1 516 ? -15.067 4.942 13.715 1.00 91.81 516 ILE A N 1
ATOM 4177 C CA . ILE A 1 516 ? -15.629 6.086 14.440 1.00 91.81 516 ILE A CA 1
ATOM 4178 C C . ILE A 1 516 ? -17.104 6.322 14.107 1.00 91.81 516 ILE A C 1
ATOM 4180 O O . ILE A 1 516 ? -17.890 6.568 15.020 1.00 91.81 516 ILE A O 1
ATOM 4184 N N . LEU A 1 517 ? -17.518 6.187 12.843 1.00 92.88 517 LEU A N 1
ATOM 4185 C CA . LEU A 1 517 ? -18.933 6.249 12.457 1.00 92.88 517 LEU A CA 1
ATOM 4186 C C . LEU A 1 517 ? -19.769 5.223 13.231 1.00 92.88 517 LEU A C 1
ATOM 4188 O O . LEU A 1 517 ? -20.866 5.529 13.697 1.00 92.88 517 LEU A O 1
ATOM 4192 N N . LYS A 1 518 ? -19.213 4.021 13.416 1.00 91.50 518 LYS A N 1
ATOM 4193 C CA . LYS A 1 518 ? -19.777 2.962 14.256 1.00 91.50 518 LYS A CA 1
ATOM 4194 C C . LYS A 1 518 ? -19.855 3.372 15.730 1.00 91.50 518 LYS A C 1
ATOM 4196 O O . LYS A 1 518 ? -20.908 3.197 16.335 1.00 91.50 518 LYS A O 1
ATOM 4201 N N . MET A 1 519 ? -18.777 3.914 16.299 1.00 87.19 519 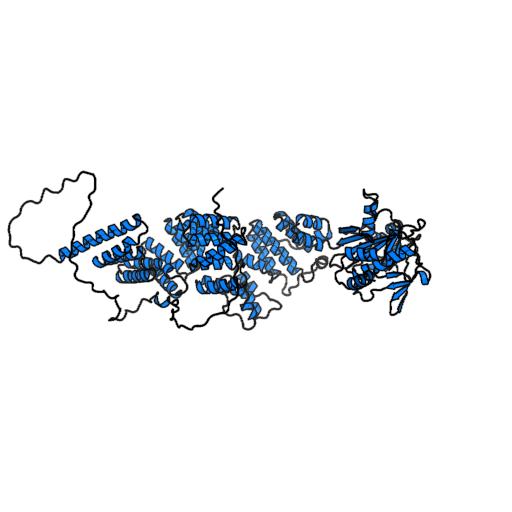MET A N 1
ATOM 4202 C CA . MET A 1 519 ? -18.725 4.332 17.711 1.00 87.19 519 MET A CA 1
ATOM 4203 C C . MET A 1 519 ? -19.642 5.524 18.030 1.00 87.19 519 MET A C 1
ATOM 4205 O O . MET A 1 519 ? -20.150 5.623 19.144 1.00 87.19 519 MET A O 1
ATOM 4209 N N . LEU A 1 520 ? -19.874 6.413 17.061 1.00 89.06 520 LEU A N 1
ATOM 4210 C CA . LEU A 1 520 ? -20.774 7.567 17.171 1.00 89.06 520 LEU A CA 1
ATOM 4211 C C . LEU A 1 520 ? -22.216 7.270 16.717 1.00 89.06 520 LEU A C 1
ATOM 4213 O O . LEU A 1 520 ? -23.034 8.186 16.688 1.00 89.06 520 LEU A O 1
ATOM 4217 N N . ASP A 1 521 ? -22.525 6.018 16.363 1.00 89.31 521 ASP A N 1
ATOM 4218 C CA . ASP A 1 521 ? -23.833 5.549 15.871 1.00 89.31 521 ASP A CA 1
ATOM 4219 C C . ASP A 1 521 ? -24.387 6.332 14.658 1.00 89.31 521 ASP A C 1
ATOM 4221 O O . ASP A 1 521 ? -25.593 6.478 14.451 1.00 89.31 521 ASP A O 1
ATOM 4225 N N . LYS A 1 522 ? -23.489 6.820 13.792 1.00 91.81 522 LYS A N 1
ATOM 4226 C CA . LYS A 1 522 ? -23.821 7.515 12.537 1.00 91.81 522 LYS A CA 1
ATOM 4227 C C . LYS A 1 522 ? -24.123 6.519 11.416 1.00 91.81 522 LYS A C 1
ATOM 4229 O O . LYS A 1 522 ? -23.381 6.373 10.446 1.00 91.81 522 LYS A O 1
ATOM 4234 N N . THR A 1 523 ? -25.224 5.789 11.570 1.00 93.06 523 THR A N 1
ATOM 4235 C CA . THR A 1 523 ? -25.599 4.671 10.684 1.00 93.06 523 THR A CA 1
ATOM 4236 C C . THR A 1 523 ? -25.893 5.079 9.240 1.00 93.06 523 THR A C 1
ATOM 4238 O O . THR A 1 523 ? -25.559 4.321 8.329 1.00 93.06 523 THR A O 1
ATOM 4241 N N . ASN A 1 524 ? -26.470 6.264 9.018 1.00 94.62 524 ASN A N 1
ATOM 4242 C CA . ASN A 1 524 ? -26.781 6.776 7.678 1.00 94.62 524 ASN A CA 1
ATOM 4243 C C . ASN A 1 524 ? -25.510 7.098 6.881 1.00 94.62 524 ASN A C 1
ATOM 4245 O O . ASN A 1 524 ? -25.368 6.648 5.745 1.00 94.62 524 ASN A O 1
ATOM 4249 N N . ASP A 1 525 ? -24.568 7.811 7.501 1.00 92.69 525 ASP A N 1
ATOM 4250 C CA . ASP A 1 525 ? -23.287 8.171 6.883 1.00 92.69 525 ASP A CA 1
ATOM 4251 C C . ASP A 1 525 ? -22.473 6.905 6.573 1.00 92.69 525 ASP A C 1
ATOM 4253 O O . ASP A 1 525 ? -21.931 6.744 5.480 1.00 92.69 525 ASP A O 1
ATOM 4257 N N . LEU A 1 526 ? -22.480 5.939 7.501 1.00 95.00 526 LEU A N 1
ATOM 4258 C CA . LEU A 1 526 ? -21.832 4.643 7.312 1.00 95.00 526 LEU A CA 1
ATOM 4259 C C . LEU A 1 526 ? -22.455 3.832 6.165 1.00 95.00 526 LEU A C 1
ATOM 4261 O O . LEU A 1 526 ? -21.732 3.170 5.423 1.00 95.00 526 LEU A O 1
ATOM 4265 N N . PHE A 1 527 ? -23.778 3.883 5.996 1.00 95.12 527 PHE A N 1
ATOM 4266 C CA . PHE A 1 527 ? -24.462 3.236 4.875 1.00 95.12 527 PHE A CA 1
ATOM 4267 C C . PHE A 1 527 ? -24.078 3.863 3.532 1.00 95.12 527 PHE A C 1
ATOM 4269 O O . PHE A 1 527 ? -23.769 3.140 2.583 1.00 95.12 527 PHE A O 1
ATOM 4276 N N . ALA A 1 528 ? -24.071 5.198 3.457 1.00 93.88 528 ALA A N 1
ATOM 4277 C CA . ALA A 1 528 ? -23.687 5.927 2.252 1.00 93.88 528 ALA A CA 1
ATOM 4278 C C . ALA A 1 528 ? -22.245 5.591 1.841 1.00 93.88 528 ALA A C 1
ATOM 4280 O O . ALA A 1 528 ? -22.011 5.176 0.703 1.00 93.88 528 ALA A O 1
ATOM 4281 N N . LEU A 1 529 ? -21.308 5.658 2.794 1.00 93.12 529 LEU A N 1
ATOM 4282 C CA . LEU A 1 529 ? -19.903 5.330 2.566 1.00 93.12 529 LEU A CA 1
ATOM 4283 C C . LEU A 1 529 ? -19.712 3.864 2.149 1.00 93.12 529 LEU A C 1
ATOM 4285 O O . LEU A 1 529 ? -18.973 3.575 1.210 1.00 93.12 529 LEU A O 1
ATOM 4289 N N . ALA A 1 530 ? -20.400 2.924 2.803 1.00 94.25 530 ALA A N 1
ATOM 4290 C CA . ALA A 1 530 ? -20.294 1.506 2.471 1.00 94.25 530 ALA A CA 1
ATOM 4291 C C . ALA A 1 530 ? -20.753 1.206 1.032 1.00 94.25 530 ALA A C 1
ATOM 4293 O O . ALA A 1 530 ? -20.065 0.483 0.310 1.00 94.25 530 ALA A O 1
ATOM 4294 N N . ASN A 1 531 ? -21.870 1.791 0.585 1.00 93.06 531 ASN A N 1
ATOM 4295 C CA . ASN A 1 531 ? -22.351 1.621 -0.790 1.00 93.06 531 ASN A CA 1
ATOM 4296 C C . ASN A 1 531 ? -21.408 2.258 -1.814 1.00 93.06 531 ASN A C 1
ATOM 4298 O O . ASN A 1 531 ? -21.119 1.650 -2.847 1.00 93.06 531 ASN A O 1
ATOM 4302 N N . GLN A 1 532 ? -20.881 3.447 -1.509 1.00 92.44 532 GLN A N 1
ATOM 4303 C CA . GLN A 1 532 ? -19.887 4.107 -2.349 1.00 92.44 532 GLN A CA 1
ATOM 4304 C C . GLN A 1 532 ? -18.644 3.221 -2.521 1.00 92.44 532 GLN A C 1
ATOM 4306 O O . GLN A 1 532 ? -18.241 2.942 -3.651 1.00 92.44 532 GLN A O 1
ATOM 4311 N N . LEU A 1 533 ? -18.087 2.691 -1.429 1.00 92.44 533 LEU A N 1
ATOM 4312 C CA . LEU A 1 533 ? -16.900 1.833 -1.474 1.00 92.44 533 LEU A CA 1
ATOM 4313 C C . LEU A 1 533 ? -17.133 0.530 -2.243 1.00 92.44 533 LEU A C 1
ATOM 4315 O O . LEU A 1 533 ? -16.248 0.101 -2.978 1.00 92.44 533 LEU A O 1
ATOM 4319 N N . VAL A 1 534 ? -18.309 -0.094 -2.125 1.00 93.56 534 VAL A N 1
ATOM 4320 C CA . VAL A 1 534 ? -18.635 -1.307 -2.897 1.00 93.56 534 VAL A CA 1
ATOM 4321 C C . VAL A 1 534 ? -18.756 -1.007 -4.391 1.00 93.56 534 VAL A C 1
ATOM 4323 O O . VAL A 1 534 ? -18.311 -1.817 -5.203 1.00 93.56 534 VAL A O 1
ATOM 4326 N N . SER A 1 535 ? -19.313 0.152 -4.759 1.00 91.50 535 SER A N 1
ATOM 4327 C CA . SER A 1 535 ? -19.446 0.554 -6.164 1.00 91.50 535 SER A CA 1
ATOM 4328 C C . SER A 1 535 ? -18.096 0.847 -6.835 1.00 91.50 535 SER A C 1
ATOM 4330 O O . SER A 1 535 ? -17.911 0.510 -8.002 1.00 91.50 535 SER A O 1
ATOM 4332 N N . ILE A 1 536 ? -17.138 1.415 -6.092 1.00 91.00 536 ILE A N 1
ATOM 4333 C CA . ILE A 1 536 ? -15.823 1.816 -6.615 1.00 91.00 536 ILE A CA 1
ATOM 4334 C C . ILE A 1 536 ? -14.797 0.676 -6.492 1.00 91.00 536 ILE A C 1
ATOM 4336 O O . ILE A 1 536 ? -14.055 0.403 -7.436 1.00 91.00 536 ILE A O 1
ATOM 4340 N N . TYR A 1 537 ? -14.766 -0.030 -5.356 1.00 88.31 537 TYR A N 1
ATOM 4341 C CA . TYR A 1 537 ? -13.767 -1.055 -5.031 1.00 88.31 537 TYR A CA 1
ATOM 4342 C C . TYR A 1 537 ? -14.389 -2.393 -4.587 1.00 88.31 537 TYR A C 1
ATOM 4344 O O . TYR A 1 537 ? -14.175 -2.842 -3.456 1.00 88.31 537 TYR A O 1
ATOM 4352 N N . PRO A 1 538 ? -15.079 -3.126 -5.480 1.00 90.62 538 PRO A N 1
ATOM 4353 C CA . PRO A 1 538 ? -15.747 -4.382 -5.121 1.00 90.62 538 PRO A CA 1
ATOM 4354 C C . PRO A 1 538 ? -14.785 -5.508 -4.703 1.00 90.62 538 PRO A C 1
ATOM 4356 O O . PRO A 1 538 ? -15.202 -6.465 -4.048 1.00 90.62 538 PRO A O 1
ATOM 4359 N N . LYS A 1 539 ? -13.504 -5.408 -5.083 1.00 89.44 539 LYS A N 1
ATOM 4360 C CA . LYS A 1 539 ? -12.437 -6.365 -4.740 1.00 89.44 539 LYS A CA 1
ATOM 4361 C C . LYS A 1 539 ? -11.577 -5.933 -3.547 1.00 89.44 539 LYS A C 1
ATOM 4363 O O . LYS A 1 539 ? -10.646 -6.640 -3.193 1.00 89.44 539 LYS A O 1
ATOM 4368 N N . SER A 1 540 ? -11.837 -4.770 -2.950 1.00 90.56 540 SER A N 1
ATOM 4369 C CA . SER A 1 540 ? -11.069 -4.323 -1.786 1.00 90.56 540 SER A CA 1
ATOM 4370 C C . SER A 1 540 ? -11.686 -4.850 -0.493 1.00 90.56 540 SER A C 1
ATOM 4372 O O . SER A 1 540 ? -12.907 -4.817 -0.317 1.00 90.56 540 SER A O 1
ATOM 4374 N N . ALA A 1 541 ? -10.843 -5.281 0.448 1.00 92.75 541 ALA A N 1
ATOM 4375 C CA . ALA A 1 541 ? -11.273 -5.707 1.778 1.00 92.75 541 ALA A CA 1
ATOM 4376 C C . ALA A 1 541 ? -12.027 -4.595 2.532 1.00 92.75 541 ALA A C 1
ATOM 4378 O O . ALA A 1 541 ? -12.958 -4.877 3.290 1.00 92.75 541 ALA A O 1
ATOM 4379 N N . ILE A 1 542 ? -11.681 -3.326 2.282 1.00 93.25 542 ILE A N 1
ATOM 4380 C CA . ILE A 1 542 ? -12.245 -2.182 3.006 1.00 93.25 542 ILE A CA 1
ATOM 4381 C C . ILE A 1 542 ? -13.734 -1.958 2.725 1.00 93.25 542 ILE A C 1
ATOM 4383 O O . ILE A 1 542 ? -14.492 -1.619 3.633 1.00 93.25 542 ILE A O 1
ATOM 4387 N N . ALA A 1 543 ? -14.181 -2.228 1.496 1.00 93.75 543 ALA A N 1
ATOM 4388 C CA . ALA A 1 543 ? -15.583 -2.101 1.107 1.00 93.75 543 ALA A CA 1
ATOM 4389 C C . ALA A 1 543 ? -16.461 -3.123 1.852 1.00 93.75 543 ALA A C 1
ATOM 4391 O O . ALA A 1 543 ? -17.531 -2.806 2.384 1.00 93.75 543 ALA A O 1
ATOM 4392 N N . TRP A 1 544 ? -15.971 -4.359 1.960 1.00 95.62 544 TRP A N 1
ATOM 4393 C CA . TRP A 1 544 ? -16.644 -5.433 2.692 1.00 95.62 544 TRP A CA 1
ATOM 4394 C C . TRP A 1 544 ? -16.587 -5.241 4.213 1.00 95.62 544 TRP A C 1
ATOM 4396 O O . TRP A 1 544 ? -17.504 -5.639 4.931 1.00 95.62 544 TRP A O 1
ATOM 4406 N N . PHE A 1 545 ? -15.552 -4.569 4.712 1.00 96.00 545 PHE A N 1
ATOM 4407 C CA . PHE A 1 545 ? -15.477 -4.147 6.106 1.00 96.00 545 PHE A CA 1
ATOM 4408 C C . PHE A 1 545 ? -16.467 -3.029 6.447 1.00 96.00 545 PHE A C 1
ATOM 4410 O O . PHE A 1 545 ? -17.140 -3.121 7.475 1.00 96.00 545 PHE A O 1
ATOM 4417 N N . ALA A 1 546 ? -16.623 -2.021 5.584 1.00 95.31 546 ALA A N 1
ATOM 4418 C CA . ALA A 1 546 ? -17.606 -0.952 5.767 1.00 95.31 546 ALA A CA 1
ATOM 4419 C C . ALA A 1 546 ? -19.039 -1.509 5.827 1.00 95.31 546 ALA A C 1
ATOM 4421 O O . ALA A 1 546 ? -19.777 -1.250 6.779 1.00 95.31 546 ALA A O 1
ATOM 4422 N N . THR A 1 547 ? -19.404 -2.352 4.855 1.00 95.38 547 THR A N 1
ATOM 4423 C CA . THR A 1 547 ? -20.719 -3.020 4.811 1.00 95.38 547 THR A CA 1
ATOM 4424 C C . THR A 1 547 ? -20.937 -3.953 6.002 1.00 95.38 547 THR A C 1
ATOM 4426 O O . THR A 1 547 ? -21.995 -3.916 6.629 1.00 95.38 547 THR A O 1
ATOM 4429 N N . GLY A 1 548 ? -19.927 -4.741 6.378 1.00 95.75 548 GLY A N 1
ATOM 4430 C CA . GLY A 1 548 ? -19.975 -5.589 7.568 1.00 95.75 548 GLY A CA 1
ATOM 4431 C C . GLY A 1 548 ? -20.195 -4.794 8.858 1.00 95.75 548 GLY A C 1
ATOM 4432 O O . GLY A 1 548 ? -21.038 -5.156 9.680 1.00 95.75 548 GLY A O 1
ATOM 4433 N N . THR A 1 549 ? -19.501 -3.666 9.008 1.00 95.75 549 THR A N 1
ATOM 4434 C CA . THR A 1 549 ? -19.625 -2.769 10.167 1.00 95.75 549 THR A CA 1
ATOM 4435 C C . THR A 1 549 ? -20.995 -2.086 10.213 1.00 95.75 549 THR A C 1
ATOM 4437 O O . THR A 1 549 ? -21.598 -1.994 11.285 1.00 95.75 549 THR A O 1
ATOM 4440 N N . TYR A 1 550 ? -21.544 -1.696 9.059 1.00 96.06 550 TYR A N 1
ATOM 4441 C CA . TYR A 1 550 ? -22.923 -1.214 8.939 1.00 96.06 550 TYR A CA 1
ATOM 4442 C C . TYR A 1 550 ? -23.945 -2.269 9.397 1.00 96.06 550 TYR A C 1
ATOM 4444 O O . TYR A 1 550 ? -24.838 -1.979 10.203 1.00 96.06 550 TYR A O 1
ATOM 4452 N N . CYS A 1 551 ? -23.795 -3.520 8.948 1.00 95.06 551 CYS A N 1
ATOM 4453 C CA . CYS A 1 551 ? -24.646 -4.627 9.388 1.00 95.06 551 CYS A CA 1
ATOM 4454 C C . CYS A 1 551 ? -24.544 -4.866 10.902 1.00 95.06 551 CYS A C 1
ATOM 4456 O O . CYS A 1 551 ? -25.558 -5.135 11.548 1.00 95.06 551 CYS A O 1
ATOM 4458 N N . LEU A 1 552 ? -23.356 -4.694 11.496 1.00 93.31 552 LEU A N 1
ATOM 4459 C CA . LEU A 1 552 ? -23.204 -4.731 12.951 1.00 93.31 552 LEU A CA 1
ATOM 4460 C C . LEU A 1 552 ? -23.977 -3.604 13.643 1.00 93.31 552 LEU A C 1
ATOM 4462 O O . LEU A 1 552 ? -24.467 -3.806 14.748 1.00 93.31 552 LEU A O 1
ATOM 4466 N N . SER A 1 553 ? -24.044 -2.395 13.073 1.00 91.06 553 SER A N 1
ATOM 4467 C CA . SER A 1 553 ? -24.769 -1.268 13.703 1.00 91.06 553 SER A CA 1
ATOM 4468 C C . SER A 1 553 ? -26.270 -1.476 13.666 1.00 91.06 553 SER A C 1
ATOM 4470 O O . SER A 1 553 ? -26.965 -1.195 14.634 1.00 91.06 553 SER A O 1
ATOM 4472 N N . THR A 1 554 ? -26.755 -2.078 12.586 1.00 92.44 554 THR A N 1
ATOM 4473 C CA . THR A 1 554 ? -28.165 -2.444 12.422 1.00 92.44 554 THR A CA 1
ATOM 4474 C C . THR A 1 554 ? -28.544 -3.761 13.114 1.00 92.44 554 THR A C 1
ATOM 4476 O O . THR A 1 554 ? -29.674 -4.217 12.961 1.00 92.44 554 THR A O 1
ATOM 4479 N N . ARG A 1 555 ? -27.625 -4.368 13.887 1.00 89.62 555 ARG A N 1
ATOM 4480 C CA . ARG A 1 555 ? -27.800 -5.643 14.617 1.00 89.62 555 ARG A CA 1
ATOM 4481 C C . ARG A 1 555 ? -28.166 -6.843 13.728 1.00 89.62 555 ARG A C 1
ATOM 4483 O O . ARG A 1 555 ? -28.783 -7.801 14.181 1.00 89.62 555 ARG A O 1
ATOM 4490 N N . LYS A 1 556 ? -27.763 -6.821 12.454 1.00 92.81 556 LYS A N 1
ATOM 4491 C CA . LYS A 1 556 ? -27.931 -7.933 11.500 1.00 92.81 556 LYS A CA 1
ATOM 4492 C C . LYS A 1 556 ? -26.675 -8.810 11.498 1.00 92.81 556 LYS A C 1
ATOM 4494 O O . LYS A 1 556 ? -25.865 -8.741 10.570 1.00 92.81 556 LYS A O 1
ATOM 4499 N N . HIS A 1 557 ? -26.488 -9.598 12.556 1.00 92.44 557 HIS A N 1
ATOM 4500 C CA . HIS A 1 557 ? -25.221 -10.293 12.825 1.00 92.44 557 HIS A CA 1
ATOM 4501 C C . HIS A 1 557 ? -24.847 -11.323 11.745 1.00 92.44 557 HIS A C 1
ATOM 4503 O O . HIS A 1 557 ? -23.699 -11.356 11.307 1.00 92.44 557 HIS A O 1
ATOM 4509 N N . ASP A 1 558 ? -25.808 -12.085 11.212 1.00 92.38 558 ASP A N 1
ATOM 4510 C CA . ASP A 1 558 ? -25.540 -13.068 10.150 1.00 92.38 558 ASP A CA 1
ATOM 4511 C C . ASP A 1 558 ? -24.978 -12.438 8.868 1.00 92.38 558 ASP A C 1
ATOM 4513 O O . ASP A 1 558 ? -24.009 -12.937 8.288 1.00 92.38 558 ASP A O 1
ATOM 4517 N N . LEU A 1 559 ? -25.562 -11.315 8.432 1.00 94.62 559 LEU A N 1
ATOM 4518 C CA . LEU A 1 559 ? -25.077 -10.569 7.267 1.00 94.62 559 LEU A CA 1
ATOM 4519 C C . LEU A 1 559 ? -23.705 -9.952 7.548 1.00 94.62 559 LEU A C 1
ATOM 4521 O O . LEU A 1 559 ? -22.815 -10.037 6.701 1.00 94.62 559 LEU A O 1
ATOM 4525 N N . ALA A 1 560 ? -23.501 -9.412 8.754 1.00 96.00 560 ALA A N 1
ATOM 4526 C CA . ALA A 1 560 ? -22.204 -8.891 9.169 1.00 96.00 560 ALA A CA 1
ATOM 4527 C C . ALA A 1 560 ? -21.105 -9.961 9.076 1.00 96.00 560 ALA A C 1
ATOM 4529 O O . ALA A 1 560 ? -20.078 -9.723 8.441 1.00 96.00 560 ALA A O 1
ATOM 4530 N N . LYS A 1 561 ? -21.341 -11.165 9.619 1.00 96.25 561 LYS A N 1
ATOM 4531 C CA . LYS A 1 561 ? -20.391 -12.290 9.551 1.00 96.25 561 LYS A CA 1
ATOM 4532 C C . LYS A 1 561 ? -20.041 -12.653 8.105 1.00 96.25 561 LYS A C 1
ATOM 4534 O O . LYS A 1 561 ? -18.870 -12.879 7.802 1.00 96.25 561 LYS A O 1
ATOM 4539 N N . ARG A 1 562 ? -21.021 -12.681 7.192 1.00 95.75 562 ARG A N 1
ATOM 4540 C CA . ARG A 1 562 ? -20.789 -12.981 5.764 1.00 95.75 562 ARG A CA 1
ATOM 4541 C C . ARG A 1 562 ? -19.894 -11.936 5.092 1.00 95.75 562 ARG A C 1
ATOM 4543 O O . ARG A 1 562 ? -18.905 -12.308 4.461 1.00 95.75 562 ARG A O 1
ATOM 4550 N N . HIS A 1 563 ? -20.203 -10.649 5.249 1.00 95.50 563 HIS A N 1
ATOM 4551 C CA . HIS A 1 563 ? -19.420 -9.573 4.632 1.00 95.50 563 HIS A CA 1
ATOM 4552 C C . HIS A 1 563 ? -18.011 -9.461 5.233 1.00 95.50 563 HIS A C 1
ATOM 4554 O O . HIS A 1 563 ? -17.039 -9.341 4.494 1.00 95.50 563 HIS A O 1
ATOM 4560 N N . LEU A 1 564 ? -17.862 -9.619 6.550 1.00 96.38 564 LEU A N 1
ATOM 4561 C CA . LEU A 1 564 ? -16.554 -9.575 7.216 1.00 96.38 564 LEU A CA 1
ATOM 4562 C C . LEU A 1 564 ? -15.671 -10.791 6.880 1.00 96.38 564 LEU A C 1
ATOM 4564 O O . LEU A 1 564 ? -14.459 -10.651 6.714 1.00 96.38 564 LEU A O 1
ATOM 4568 N N . ARG A 1 565 ? -16.257 -11.981 6.686 1.00 95.94 565 ARG A N 1
ATOM 4569 C CA . ARG A 1 565 ? -15.527 -13.143 6.139 1.00 95.94 565 ARG A CA 1
ATOM 4570 C C . ARG A 1 565 ? -15.030 -12.891 4.720 1.00 95.94 565 ARG A C 1
ATOM 4572 O O . ARG A 1 565 ? -13.929 -13.306 4.382 1.00 95.94 565 ARG A O 1
ATOM 4579 N N . LYS A 1 566 ? -15.808 -12.180 3.900 1.00 94.75 566 LYS A N 1
ATOM 4580 C CA . LYS A 1 566 ? -15.347 -11.757 2.576 1.00 94.75 566 LYS A CA 1
ATOM 4581 C C . LYS A 1 566 ? -14.194 -10.754 2.683 1.00 94.75 566 LYS A C 1
ATOM 4583 O O . LYS A 1 566 ? -13.179 -10.957 2.034 1.00 94.75 566 LYS A O 1
ATOM 4588 N N . ALA A 1 567 ? -14.289 -9.756 3.565 1.00 95.00 567 ALA A N 1
ATOM 4589 C CA . ALA A 1 567 ? -13.208 -8.793 3.801 1.00 95.00 567 ALA A CA 1
ATOM 4590 C C . ALA A 1 567 ? -11.882 -9.476 4.189 1.00 95.00 567 ALA A C 1
ATOM 4592 O O . ALA A 1 567 ? -10.842 -9.193 3.603 1.00 95.00 567 ALA A O 1
ATOM 4593 N N . THR A 1 568 ? -11.935 -10.424 5.128 1.00 94.00 568 THR A N 1
ATOM 4594 C CA . THR A 1 568 ? -10.757 -11.194 5.578 1.00 94.00 568 THR A CA 1
ATOM 4595 C C . THR A 1 568 ? -10.230 -12.186 4.535 1.00 94.00 568 THR A C 1
ATOM 4597 O O . THR A 1 568 ? -9.074 -12.602 4.619 1.00 94.00 568 THR A O 1
ATOM 4600 N N . HIS A 1 569 ? -11.052 -12.578 3.554 1.00 93.44 569 HIS A N 1
ATOM 4601 C CA . HIS A 1 569 ? -10.620 -13.394 2.419 1.00 93.44 569 HIS A CA 1
ATOM 4602 C C . HIS A 1 569 ? -9.856 -12.570 1.376 1.00 93.44 569 HIS A C 1
ATOM 4604 O O . HIS A 1 569 ? -8.835 -13.042 0.883 1.00 93.44 569 HIS A O 1
ATOM 4610 N N . GLU A 1 570 ? -10.325 -11.352 1.076 1.00 91.75 570 GLU A N 1
ATOM 4611 C CA . GLU A 1 570 ? -9.636 -10.433 0.156 1.00 91.75 570 GLU A CA 1
ATOM 4612 C C . GLU A 1 570 ? -8.292 -9.967 0.737 1.00 91.75 570 GLU A C 1
ATOM 4614 O O . GLU A 1 570 ? -7.281 -9.967 0.037 1.00 91.75 570 GLU A O 1
ATOM 4619 N N . ASP A 1 571 ? -8.255 -9.628 2.033 1.00 86.62 571 ASP A N 1
ATOM 4620 C CA . ASP A 1 571 ? -7.011 -9.337 2.746 1.00 86.62 571 ASP A CA 1
ATOM 4621 C C . ASP A 1 571 ? -6.964 -10.005 4.127 1.00 86.62 571 ASP A C 1
ATOM 4623 O O . ASP A 1 571 ? -7.599 -9.586 5.099 1.00 86.62 571 ASP A O 1
ATOM 4627 N N . ARG A 1 572 ? -6.116 -11.032 4.233 1.00 87.56 572 ARG A N 1
ATOM 4628 C CA . ARG A 1 572 ? -5.889 -11.767 5.481 1.00 87.56 572 ARG A CA 1
ATOM 4629 C C . ARG A 1 572 ? -5.163 -10.935 6.542 1.00 87.56 572 ARG A C 1
ATOM 4631 O O . ARG A 1 572 ? -5.284 -11.250 7.726 1.00 87.56 572 ARG A O 1
ATOM 4638 N N . ARG A 1 573 ? -4.396 -9.916 6.144 1.00 85.25 573 ARG A N 1
ATOM 4639 C CA . ARG A 1 573 ? -3.646 -9.019 7.040 1.00 85.25 573 ARG A CA 1
ATOM 4640 C C . ARG A 1 573 ? -4.461 -7.795 7.450 1.00 85.25 573 ARG A C 1
ATOM 4642 O O . ARG A 1 573 ? -3.950 -6.962 8.191 1.00 85.25 573 ARG A O 1
ATOM 4649 N N . PHE A 1 574 ? -5.724 -7.696 7.041 1.00 87.81 574 PHE A N 1
ATOM 4650 C CA . PHE A 1 574 ? -6.565 -6.577 7.432 1.00 87.81 574 PHE A CA 1
ATOM 4651 C C . PHE A 1 574 ? -7.123 -6.760 8.851 1.00 87.81 574 PHE A C 1
ATOM 4653 O O . PHE A 1 574 ? -8.177 -7.360 9.076 1.00 87.81 574 PHE A O 1
ATOM 4660 N N . GLY A 1 575 ? -6.380 -6.255 9.839 1.00 87.19 575 GLY A N 1
ATOM 4661 C CA . GLY A 1 575 ? -6.657 -6.470 11.262 1.00 87.19 575 GLY A CA 1
ATOM 4662 C C . GLY A 1 575 ? -8.032 -5.974 11.725 1.00 87.19 575 GLY A C 1
ATOM 4663 O O . GLY A 1 575 ? -8.700 -6.658 12.502 1.00 87.19 575 GLY A O 1
ATOM 4664 N N . TYR A 1 576 ? -8.488 -4.821 11.221 1.00 91.19 576 TYR A N 1
ATOM 4665 C CA . TYR A 1 576 ? -9.779 -4.233 11.601 1.00 91.19 576 TYR A CA 1
ATOM 4666 C C . TYR A 1 576 ? -10.964 -5.139 11.236 1.00 91.19 576 TYR A C 1
ATOM 4668 O O . TYR A 1 576 ? -11.919 -5.251 12.008 1.00 91.19 576 TYR A O 1
ATOM 4676 N N . ALA A 1 577 ? -10.884 -5.856 10.109 1.00 94.44 577 ALA A N 1
ATOM 4677 C CA . ALA A 1 577 ? -11.915 -6.813 9.716 1.00 94.44 577 ALA A CA 1
ATOM 4678 C C . ALA A 1 577 ? -11.966 -8.037 10.639 1.00 94.44 577 ALA A C 1
ATOM 4680 O O . ALA A 1 577 ? -13.061 -8.482 10.981 1.00 94.44 577 ALA A O 1
ATOM 4681 N N . TRP A 1 578 ? -10.816 -8.546 11.098 1.00 95.62 578 TRP A N 1
ATOM 4682 C CA . TRP A 1 578 ? -10.772 -9.625 12.094 1.00 95.62 578 TRP A CA 1
ATOM 4683 C C . TRP A 1 578 ? -11.371 -9.197 13.434 1.00 95.62 578 TRP A C 1
ATOM 4685 O O . TRP A 1 578 ? -12.139 -9.952 14.029 1.00 95.62 578 TRP A O 1
ATOM 4695 N N . LEU A 1 579 ? -11.072 -7.974 13.883 1.00 94.38 579 LEU A N 1
ATOM 4696 C CA . LEU A 1 579 ? -11.635 -7.418 15.113 1.00 94.38 579 LEU A CA 1
ATOM 4697 C C . LEU A 1 579 ? -13.165 -7.286 15.019 1.00 94.38 579 LEU A C 1
ATOM 4699 O O . LEU A 1 579 ? -13.884 -7.755 15.899 1.00 94.38 579 LEU A O 1
ATOM 4703 N N . ALA A 1 580 ? -13.680 -6.722 13.922 1.00 95.06 580 ALA A N 1
ATOM 4704 C CA . ALA A 1 580 ? -15.121 -6.620 13.691 1.00 95.06 580 ALA A CA 1
ATOM 4705 C C . ALA A 1 580 ? -15.801 -7.992 13.546 1.00 95.06 580 ALA A C 1
ATOM 4707 O O . ALA A 1 580 ? -16.926 -8.169 14.014 1.00 95.06 580 ALA A O 1
ATOM 4708 N N . LEU A 1 581 ? -15.131 -8.977 12.937 1.00 96.19 581 LEU A N 1
ATOM 4709 C CA . LEU A 1 581 ? -15.644 -10.346 12.848 1.00 96.19 581 LEU A CA 1
ATOM 4710 C C . LEU A 1 581 ? -15.753 -10.988 14.238 1.00 96.19 581 LEU A C 1
ATOM 4712 O O . LEU A 1 581 ? -16.742 -11.662 14.522 1.00 96.19 581 LEU A O 1
ATOM 4716 N N . GLY A 1 582 ? -14.786 -10.722 15.121 1.00 96.12 582 GLY A N 1
ATOM 4717 C CA . GLY A 1 582 ? -14.857 -11.093 16.533 1.00 96.12 582 GLY A CA 1
ATOM 4718 C C . GLY A 1 582 ? -16.071 -10.479 17.233 1.00 96.12 582 GLY A C 1
ATOM 4719 O O . GLY A 1 582 ? -16.819 -11.207 17.884 1.00 96.12 582 GLY A O 1
ATOM 4720 N N . HIS A 1 583 ? -16.343 -9.182 17.023 1.00 94.94 583 HIS A N 1
ATOM 4721 C CA . HIS A 1 583 ? -17.541 -8.529 17.573 1.00 94.94 583 HIS A CA 1
ATOM 4722 C C . HIS A 1 583 ? -18.840 -9.166 17.057 1.00 94.94 583 HIS A C 1
ATOM 4724 O O . HIS A 1 583 ? -19.789 -9.322 17.822 1.00 94.94 583 HIS A O 1
ATOM 4730 N N . ALA A 1 584 ? -18.885 -9.553 15.778 1.00 95.81 584 ALA A N 1
ATOM 4731 C CA . ALA A 1 584 ? -20.040 -10.223 15.182 1.00 95.81 584 ALA A CA 1
ATOM 4732 C C . ALA A 1 584 ? -20.329 -11.575 15.852 1.00 95.81 584 ALA A C 1
ATOM 4734 O O . ALA A 1 584 ? -21.467 -11.850 16.219 1.00 95.81 584 ALA A O 1
ATOM 4735 N N . HIS A 1 585 ? -19.292 -12.394 16.053 1.00 95.88 585 HIS A N 1
ATOM 4736 C CA . HIS A 1 585 ? -19.406 -13.682 16.741 1.00 95.88 585 HIS A CA 1
ATOM 4737 C C . HIS A 1 585 ? -19.761 -13.523 18.225 1.00 95.88 585 HIS A C 1
ATOM 4739 O O . HIS A 1 585 ? -20.616 -14.246 18.734 1.00 95.88 585 HIS A O 1
ATOM 4745 N N . ALA A 1 586 ? -19.159 -12.545 18.908 1.00 94.56 586 ALA A N 1
ATOM 4746 C CA . ALA A 1 586 ? -19.461 -12.239 20.304 1.00 94.56 586 ALA A CA 1
ATOM 4747 C C . ALA A 1 586 ? -20.926 -11.812 20.499 1.00 94.56 586 ALA A C 1
ATOM 4749 O O . ALA A 1 586 ? -21.560 -12.209 21.474 1.00 94.56 586 ALA A O 1
ATOM 4750 N N . ALA A 1 587 ? -21.490 -11.047 19.558 1.00 91.19 587 ALA A N 1
ATOM 4751 C CA . ALA A 1 587 ? -22.885 -10.611 19.612 1.00 91.19 587 ALA A CA 1
ATOM 4752 C C . ALA A 1 587 ? -23.897 -11.767 19.455 1.00 91.19 587 ALA A C 1
ATOM 4754 O O . ALA A 1 587 ? -25.009 -11.671 19.975 1.00 91.19 587 ALA A O 1
ATOM 4755 N N . ASP A 1 588 ? -23.498 -12.863 18.801 1.00 91.62 588 ASP A N 1
ATOM 4756 C CA . ASP A 1 588 ? -24.274 -14.108 18.682 1.00 91.62 588 ASP A CA 1
ATOM 4757 C C . ASP A 1 588 ? -23.962 -15.136 19.789 1.00 91.62 588 ASP A C 1
ATOM 4759 O O . ASP A 1 588 ? -24.528 -16.228 19.795 1.00 91.62 588 ASP A O 1
ATOM 4763 N N . ASN A 1 589 ? -23.096 -14.794 20.753 1.00 90.94 589 ASN A N 1
ATOM 4764 C CA . ASN A 1 589 ? -22.581 -15.685 21.805 1.00 90.94 589 ASN A CA 1
ATOM 4765 C C . ASN A 1 589 ? -21.787 -16.903 21.279 1.00 90.94 589 ASN A C 1
ATOM 4767 O O . ASN A 1 589 ? -21.681 -17.932 21.947 1.00 90.94 589 ASN A O 1
ATOM 4771 N N . GLU A 1 590 ? -21.183 -16.799 20.092 1.00 94.88 590 GLU A N 1
ATOM 4772 C CA . GLU A 1 590 ? -20.281 -17.815 19.529 1.00 94.88 590 GLU A CA 1
ATOM 4773 C C . GLU A 1 590 ? -18.847 -17.617 20.069 1.00 94.88 590 GLU A C 1
ATOM 4775 O O . GLU A 1 590 ? -17.927 -17.257 19.330 1.00 94.88 590 GLU A O 1
ATOM 4780 N N . HIS A 1 591 ? -18.654 -17.835 21.377 1.00 95.12 591 HIS A N 1
ATOM 4781 C CA . HIS A 1 591 ? -17.430 -17.463 22.108 1.00 95.12 591 HIS A CA 1
ATOM 4782 C C . HIS A 1 591 ? -16.132 -18.038 21.512 1.00 95.12 591 HIS A C 1
ATOM 4784 O O . HIS A 1 591 ? -15.164 -17.301 21.328 1.00 95.12 591 HIS A O 1
ATOM 4790 N N . ASP A 1 592 ? -16.099 -19.324 21.147 1.00 94.19 592 ASP A N 1
ATOM 4791 C CA . ASP A 1 592 ? -14.887 -19.960 20.601 1.00 94.19 592 ASP A CA 1
ATOM 4792 C C . ASP A 1 592 ? -14.454 -19.335 19.263 1.00 94.19 592 ASP A C 1
ATOM 4794 O O . ASP A 1 592 ? -13.266 -19.112 19.014 1.00 94.19 592 ASP A O 1
ATOM 4798 N N . GLN A 1 593 ? -15.425 -19.007 18.403 1.00 95.25 593 GLN A N 1
ATOM 4799 C CA . GLN A 1 593 ? -15.166 -18.369 17.110 1.00 95.25 593 GLN A CA 1
ATOM 4800 C C . GLN A 1 593 ? -14.744 -16.907 17.295 1.00 95.25 593 GLN A C 1
ATOM 4802 O O . GLN A 1 593 ? -13.835 -16.441 16.603 1.00 95.25 593 GLN A O 1
ATOM 4807 N N . ALA A 1 594 ? -15.341 -16.205 18.265 1.00 96.44 594 ALA A N 1
ATOM 4808 C CA . ALA A 1 594 ? -14.944 -14.851 18.632 1.00 96.44 594 ALA A CA 1
ATOM 4809 C C . ALA A 1 594 ? -13.489 -14.808 19.131 1.00 96.44 594 ALA A C 1
ATOM 4811 O O . ALA A 1 594 ? -12.690 -14.016 18.631 1.00 96.44 594 ALA A O 1
ATOM 4812 N N . ILE A 1 595 ? -13.107 -15.711 20.043 1.00 95.69 595 ILE A N 1
ATOM 4813 C CA . ILE A 1 595 ? -11.736 -15.811 20.570 1.00 95.69 595 ILE A CA 1
ATOM 4814 C C . ILE A 1 595 ? -10.737 -16.106 19.447 1.00 95.69 595 ILE A C 1
ATOM 4816 O O . ILE A 1 595 ? -9.671 -15.490 19.410 1.00 95.69 595 ILE A O 1
ATOM 4820 N N . ALA A 1 596 ? -11.068 -16.999 18.508 1.00 95.50 596 ALA A N 1
ATOM 4821 C CA . ALA A 1 596 ? -10.205 -17.288 17.364 1.00 95.50 596 ALA A CA 1
ATOM 4822 C C . ALA A 1 596 ? -9.971 -16.039 16.493 1.00 95.50 596 ALA A C 1
ATOM 4824 O O . ALA A 1 596 ? -8.823 -15.729 16.164 1.00 95.50 596 ALA A O 1
ATOM 4825 N N . ALA A 1 597 ? -11.036 -15.290 16.183 1.00 95.56 597 ALA A N 1
ATOM 4826 C CA . ALA A 1 597 ? -10.949 -14.053 15.409 1.00 95.56 597 ALA A CA 1
ATOM 4827 C C . ALA A 1 597 ? -10.138 -12.967 16.140 1.00 95.56 597 ALA A C 1
ATOM 4829 O O . ALA A 1 597 ? -9.252 -12.349 15.541 1.00 95.56 597 ALA A O 1
ATOM 4830 N N . TYR A 1 598 ? -10.351 -12.777 17.445 1.00 96.19 598 TYR A N 1
ATOM 4831 C CA . TYR A 1 598 ? -9.565 -11.818 18.222 1.00 96.19 598 TYR A CA 1
ATOM 4832 C C . TYR A 1 598 ? -8.096 -12.227 18.367 1.00 96.19 598 TYR A C 1
ATOM 4834 O O . TYR A 1 598 ? -7.226 -11.364 18.297 1.00 96.19 598 TYR A O 1
ATOM 4842 N N . CYS A 1 599 ? -7.784 -13.522 18.496 1.00 93.62 599 CYS A N 1
ATOM 4843 C CA . CYS A 1 599 ? -6.398 -14.002 18.490 1.00 93.62 599 CYS A CA 1
ATOM 4844 C C . CYS A 1 599 ? -5.696 -13.660 17.171 1.00 93.62 599 CYS A C 1
ATOM 4846 O O . CYS A 1 599 ? -4.556 -13.196 17.185 1.00 93.62 599 CYS A O 1
ATOM 4848 N N . THR A 1 600 ? -6.371 -13.848 16.032 1.00 91.94 600 THR A N 1
ATOM 4849 C CA . THR A 1 600 ? -5.822 -13.435 14.732 1.00 91.94 600 THR A CA 1
ATOM 4850 C C . THR A 1 600 ? -5.696 -11.919 14.619 1.00 91.94 600 THR A C 1
ATOM 4852 O O . THR A 1 600 ? -4.681 -11.436 14.122 1.00 91.94 600 THR A O 1
ATOM 4855 N N . ALA A 1 601 ? -6.658 -11.158 15.151 1.00 92.19 601 ALA A N 1
ATOM 4856 C CA . ALA A 1 601 ? -6.575 -9.702 15.198 1.00 92.19 601 ALA A CA 1
ATOM 4857 C C . ALA A 1 601 ? -5.380 -9.233 16.043 1.00 92.19 601 ALA A C 1
ATOM 4859 O O . ALA A 1 601 ? -4.647 -8.366 15.593 1.00 92.19 601 ALA A O 1
ATOM 4860 N N . ALA A 1 602 ? -5.118 -9.846 17.201 1.00 89.75 602 ALA A N 1
ATOM 4861 C CA . ALA A 1 602 ? -3.985 -9.519 18.074 1.00 89.75 602 ALA A CA 1
ATOM 4862 C C . ALA A 1 602 ? -2.613 -9.844 17.448 1.00 89.75 602 ALA A C 1
ATOM 4864 O O . ALA A 1 602 ? -1.609 -9.227 17.787 1.00 89.75 602 ALA A O 1
ATOM 4865 N N . GLN A 1 603 ? -2.547 -10.814 16.530 1.00 84.88 603 GLN A N 1
ATOM 4866 C CA . GLN A 1 603 ? -1.311 -11.125 15.798 1.00 84.88 603 GLN A CA 1
ATOM 4867 C C . GLN A 1 603 ? -0.970 -10.065 14.744 1.00 84.88 603 GLN A C 1
ATOM 4869 O O . GLN A 1 603 ? 0.212 -9.873 14.436 1.00 84.88 603 GLN A O 1
ATOM 4874 N N . VAL A 1 604 ? -2.005 -9.428 14.186 1.00 82.44 604 VAL A N 1
ATOM 4875 C CA . VAL A 1 604 ? -1.920 -8.429 13.115 1.00 82.44 604 VAL A CA 1
ATOM 4876 C C . VAL A 1 604 ? -1.834 -7.012 13.689 1.00 82.44 604 VAL A C 1
ATOM 4878 O O . VAL A 1 604 ? -0.913 -6.278 13.355 1.00 82.44 604 VAL A O 1
ATOM 4881 N N . ILE A 1 605 ? -2.759 -6.641 14.578 1.00 80.81 605 ILE A N 1
ATOM 4882 C CA . ILE A 1 605 ? -2.790 -5.367 15.304 1.00 80.81 605 ILE A CA 1
ATOM 4883 C C . ILE A 1 605 ? -2.056 -5.560 16.629 1.00 80.81 605 ILE A C 1
ATOM 4885 O O . ILE A 1 605 ? -2.671 -5.814 17.665 1.00 80.81 605 ILE A O 1
ATOM 4889 N N . ARG A 1 606 ? -0.730 -5.471 16.592 1.00 73.38 606 ARG A N 1
ATOM 4890 C CA . ARG A 1 606 ? 0.085 -5.656 17.800 1.00 73.38 606 ARG A CA 1
ATOM 4891 C C . ARG A 1 606 ? 0.162 -4.402 18.676 1.00 73.38 606 ARG A C 1
ATOM 4893 O O . ARG A 1 606 ? 0.196 -4.514 19.897 1.00 73.38 606 ARG A O 1
ATOM 4900 N N . THR A 1 607 ? 0.045 -3.227 18.056 1.00 70.50 607 THR A N 1
ATOM 4901 C CA . THR A 1 607 ? 0.168 -1.922 18.721 1.00 70.50 607 THR A CA 1
ATOM 4902 C C . THR A 1 607 ? -1.012 -1.575 19.629 1.00 70.50 607 THR A C 1
ATOM 4904 O O . THR A 1 607 ? -0.907 -0.673 20.457 1.00 70.50 607 THR A O 1
ATOM 4907 N N . SER A 1 608 ? -2.149 -2.263 19.485 1.00 80.12 608 SER A N 1
ATOM 4908 C CA . SER A 1 608 ? -3.378 -1.969 20.223 1.00 80.12 608 SER A CA 1
ATOM 4909 C C . SER A 1 608 ? -3.658 -3.017 21.294 1.00 80.12 608 SER A C 1
ATOM 4911 O O . SER A 1 608 ? -3.609 -4.220 21.041 1.00 80.12 608 SER A O 1
ATOM 4913 N N . HIS A 1 609 ? -4.060 -2.569 22.484 1.00 86.56 609 HIS A N 1
ATOM 4914 C CA . HIS A 1 609 ? -4.535 -3.447 23.557 1.00 86.56 609 HIS A CA 1
ATOM 4915 C C . HIS A 1 609 ? -5.965 -3.966 23.324 1.00 86.56 609 HIS A C 1
ATOM 4917 O O . HIS A 1 609 ? -6.380 -4.920 23.986 1.00 86.56 609 HIS A O 1
ATOM 4923 N N . ILE A 1 610 ? -6.712 -3.386 22.377 1.00 89.25 610 ILE A N 1
ATOM 4924 C CA . ILE A 1 610 ? -8.141 -3.656 22.154 1.00 89.25 610 ILE A CA 1
ATOM 4925 C C . ILE A 1 610 ? -8.440 -5.124 21.799 1.00 89.25 610 ILE A C 1
ATOM 4927 O O . ILE A 1 610 ? -9.318 -5.709 22.439 1.00 89.25 610 ILE A O 1
ATOM 4931 N N . PRO A 1 611 ? -7.732 -5.789 20.859 1.00 92.69 611 PRO A N 1
ATOM 4932 C CA . PRO A 1 611 ? -7.979 -7.207 20.592 1.00 92.69 611 PRO A CA 1
ATOM 4933 C C . PRO A 1 611 ? -7.791 -8.076 21.840 1.00 92.69 611 PRO A C 1
ATOM 4935 O O . PRO A 1 611 ? -8.562 -8.999 22.085 1.00 92.69 611 PRO A O 1
ATOM 4938 N N . MET A 1 612 ? -6.790 -7.759 22.663 1.00 92.19 612 MET A N 1
ATOM 4939 C CA . MET A 1 612 ? -6.492 -8.519 23.872 1.00 92.19 612 MET A CA 1
ATOM 4940 C C . MET A 1 612 ? -7.514 -8.280 24.990 1.00 92.19 612 MET A C 1
ATOM 4942 O O . MET A 1 612 ? -7.819 -9.213 25.736 1.00 92.19 612 MET A O 1
ATOM 4946 N N . LEU A 1 613 ? -8.090 -7.076 25.062 1.00 94.19 613 LEU A N 1
ATOM 4947 C CA . LEU A 1 613 ? -9.198 -6.759 25.963 1.00 94.19 613 LEU A CA 1
ATOM 4948 C C . LEU A 1 613 ? -10.379 -7.683 25.659 1.00 94.19 613 LEU A C 1
ATOM 4950 O O . LEU A 1 613 ? -10.843 -8.395 26.548 1.00 94.19 613 LEU A O 1
ATOM 4954 N N . TYR A 1 614 ? -10.797 -7.758 24.393 1.00 95.31 614 TYR A N 1
ATOM 4955 C CA . TYR A 1 614 ? -11.929 -8.595 23.996 1.00 95.31 614 TYR A CA 1
ATOM 4956 C C . TYR A 1 614 ? -11.665 -10.101 24.126 1.00 95.31 614 TYR A C 1
ATOM 4958 O O . TYR A 1 614 ? -12.586 -10.842 24.462 1.00 95.31 614 TYR A O 1
ATOM 4966 N N . ILE A 1 615 ? -10.417 -10.567 23.976 1.00 95.25 615 ILE A N 1
ATOM 4967 C CA . ILE A 1 615 ? -10.047 -11.948 24.348 1.00 95.25 615 ILE A CA 1
ATOM 4968 C C . ILE A 1 615 ? -10.341 -12.195 25.836 1.00 95.25 615 ILE A C 1
ATOM 4970 O O . ILE A 1 615 ? -10.935 -13.214 26.189 1.00 95.25 615 ILE A O 1
ATOM 4974 N N . GLY A 1 616 ? -9.952 -11.263 26.711 1.00 94.75 616 GLY A N 1
ATOM 4975 C CA . GLY A 1 616 ? -10.230 -11.336 28.146 1.00 94.75 616 GLY A CA 1
ATOM 4976 C C . GLY A 1 616 ? -11.729 -11.361 28.463 1.00 94.75 616 GLY A C 1
ATOM 4977 O O . GLY A 1 616 ? -12.169 -12.205 29.244 1.00 94.75 616 GLY A O 1
ATOM 4978 N N . VAL A 1 617 ? -12.511 -10.495 27.812 1.00 94.31 617 VAL A N 1
ATOM 4979 C CA . VAL A 1 617 ? -13.976 -10.421 27.967 1.00 94.31 617 VAL A CA 1
ATOM 4980 C C . VAL A 1 617 ? -14.651 -11.733 27.567 1.00 94.31 617 VAL A C 1
ATOM 4982 O O . VAL A 1 617 ? -15.463 -12.268 28.323 1.00 94.31 617 VAL A O 1
ATOM 4985 N N . GLU A 1 618 ? -14.288 -12.307 26.419 1.00 95.12 618 GLU A N 1
ATOM 4986 C CA . GLU A 1 618 ? -14.879 -13.568 25.954 1.00 95.12 618 GLU A CA 1
ATOM 4987 C C . GLU A 1 618 ? -14.465 -14.770 26.820 1.00 95.12 618 GLU A C 1
ATOM 4989 O O . GLU A 1 618 ? -15.278 -15.665 27.075 1.00 95.12 618 GLU A O 1
ATOM 4994 N N . TYR A 1 619 ? -13.246 -14.783 27.377 1.00 94.81 619 TYR A N 1
ATOM 4995 C CA . TYR A 1 619 ? -12.888 -15.774 28.400 1.00 94.81 619 TYR A CA 1
ATOM 4996 C C . TYR A 1 619 ? -13.712 -15.620 29.686 1.00 94.81 619 TYR A C 1
ATOM 4998 O O . TYR A 1 619 ? -14.029 -16.624 30.324 1.00 94.81 619 TYR A O 1
ATOM 5006 N N . GLY A 1 620 ? -14.085 -14.393 30.060 1.00 91.94 620 GLY A N 1
ATOM 5007 C CA . GLY A 1 620 ? -14.991 -14.137 31.181 1.00 91.94 620 GLY A CA 1
ATOM 5008 C C . GLY A 1 620 ? -16.379 -14.720 30.915 1.00 91.94 620 GLY A C 1
ATOM 5009 O O . GLY A 1 620 ? -16.870 -15.533 31.697 1.00 91.94 620 GLY A O 1
ATOM 5010 N N . ARG A 1 621 ? -16.957 -14.397 29.751 1.00 90.56 621 ARG A N 1
ATOM 5011 C CA . ARG A 1 621 ? -18.292 -14.860 29.325 1.00 90.56 621 ARG A CA 1
ATOM 5012 C C . ARG A 1 621 ? -18.392 -16.373 29.136 1.00 90.56 621 ARG A C 1
ATOM 5014 O O . ARG A 1 621 ? -19.397 -16.965 29.510 1.00 90.56 621 ARG A O 1
ATOM 5021 N N . SER A 1 622 ? -17.338 -17.011 28.627 1.00 91.75 622 SER A N 1
ATOM 5022 C CA . SER A 1 622 ? -17.252 -18.478 28.513 1.00 91.75 622 SER A CA 1
ATOM 5023 C C . SER A 1 622 ? -17.047 -19.195 29.859 1.00 91.75 622 SER A C 1
ATOM 5025 O O . SER A 1 622 ? -17.044 -20.424 29.914 1.00 91.75 622 SER A O 1
ATOM 5027 N N . GLY A 1 623 ? -16.879 -18.452 30.961 1.00 88.44 623 GLY A N 1
ATOM 5028 C CA . GLY A 1 623 ? -16.720 -18.985 32.315 1.00 88.44 623 GLY A CA 1
ATOM 5029 C C . GLY A 1 623 ? -15.273 -19.290 32.717 1.00 88.44 623 GLY A C 1
ATOM 5030 O O . GLY A 1 623 ? -15.023 -19.704 33.853 1.00 88.44 623 GLY A O 1
ATOM 5031 N N . ASN A 1 624 ? -14.289 -19.047 31.846 1.00 93.12 624 ASN A N 1
ATOM 5032 C CA . ASN A 1 624 ? -12.871 -19.238 32.150 1.00 93.12 624 ASN A CA 1
ATOM 5033 C C . ASN A 1 624 ? -12.251 -18.003 32.827 1.00 93.12 624 ASN A C 1
ATOM 5035 O O . ASN A 1 624 ? -11.346 -17.337 32.313 1.00 93.12 624 ASN A O 1
ATOM 5039 N N . LYS A 1 625 ? -12.727 -17.724 34.043 1.00 91.50 625 LYS A N 1
ATOM 5040 C CA . LYS A 1 625 ? -12.421 -16.494 34.789 1.00 91.50 625 LYS A CA 1
ATOM 5041 C C . LYS A 1 625 ? -10.924 -16.267 35.056 1.00 91.50 625 LYS A C 1
ATOM 5043 O O . LYS A 1 625 ? -10.465 -15.129 35.069 1.00 91.50 625 LYS A O 1
ATOM 5048 N N . LYS A 1 626 ? -10.132 -17.332 35.251 1.00 91.50 626 LYS A N 1
ATOM 5049 C CA . LYS A 1 626 ? -8.680 -17.218 35.519 1.00 91.50 626 LYS A CA 1
ATOM 5050 C C . LYS A 1 626 ? -7.890 -16.758 34.294 1.00 91.50 626 LYS A C 1
ATOM 5052 O O . LYS A 1 626 ? -6.962 -15.962 34.429 1.00 91.50 626 LYS A O 1
ATOM 5057 N N . LEU A 1 627 ? -8.229 -17.272 33.108 1.00 93.31 627 LEU A N 1
ATOM 5058 C CA . LEU A 1 627 ? -7.599 -16.808 31.870 1.00 93.31 627 LEU A CA 1
ATOM 5059 C C . LEU A 1 627 ? -8.025 -15.375 31.556 1.00 93.31 627 LEU A C 1
ATOM 5061 O O . LEU A 1 627 ? -7.160 -14.566 31.223 1.00 93.31 627 LEU A O 1
ATOM 5065 N N . ALA A 1 628 ? -9.308 -15.053 31.751 1.00 95.12 628 ALA A N 1
ATOM 5066 C CA . ALA A 1 628 ? -9.827 -13.694 31.610 1.00 95.12 628 ALA A CA 1
ATOM 5067 C C . ALA A 1 628 ? -9.018 -12.692 32.447 1.00 95.12 628 ALA A C 1
ATOM 5069 O O . ALA A 1 628 ? -8.512 -11.706 31.918 1.00 95.12 628 ALA A O 1
ATOM 5070 N N . GLU A 1 629 ? -8.791 -12.994 33.730 1.00 93.44 629 GLU A N 1
ATOM 5071 C CA . GLU A 1 629 ? -8.016 -12.135 34.632 1.00 93.44 629 GLU A CA 1
ATOM 5072 C C . GLU A 1 629 ? -6.582 -11.908 34.135 1.00 93.44 629 GLU A C 1
ATOM 5074 O O . GLU A 1 629 ? -6.074 -10.788 34.189 1.00 93.44 629 GLU A O 1
ATOM 5079 N N . ARG A 1 630 ? -5.920 -12.957 33.630 1.00 94.31 630 ARG A N 1
ATOM 5080 C CA . ARG A 1 630 ? -4.545 -12.860 33.124 1.00 94.31 630 ARG A CA 1
ATOM 5081 C C . ARG A 1 630 ? -4.457 -11.942 31.905 1.00 94.31 630 ARG A C 1
ATOM 5083 O O . ARG A 1 630 ? -3.556 -11.106 31.862 1.00 94.31 630 ARG A O 1
ATOM 5090 N N . PHE A 1 631 ? -5.368 -12.091 30.942 1.00 94.25 631 PHE A N 1
ATOM 5091 C CA . PHE A 1 631 ? -5.410 -11.231 29.757 1.00 94.25 631 PHE A CA 1
ATOM 5092 C C . PHE A 1 631 ? -5.761 -9.788 30.125 1.00 94.25 631 PHE A C 1
ATOM 5094 O O . PHE A 1 631 ? -5.050 -8.878 29.710 1.00 94.25 631 PHE A O 1
ATOM 5101 N N . LEU A 1 632 ? -6.766 -9.579 30.981 1.00 94.69 632 LEU A N 1
ATOM 5102 C CA . LEU A 1 632 ? -7.187 -8.240 31.396 1.00 94.69 632 LEU A CA 1
ATOM 5103 C C . LEU A 1 632 ? -6.126 -7.501 32.234 1.00 94.69 632 LEU A C 1
ATOM 5105 O O . LEU A 1 632 ? -5.930 -6.296 32.080 1.00 94.69 632 LEU A O 1
ATOM 5109 N N . LYS A 1 633 ? -5.386 -8.206 33.101 1.00 93.69 633 LYS A N 1
ATOM 5110 C CA . LYS A 1 633 ? -4.241 -7.625 33.827 1.00 93.69 633 LYS A CA 1
ATOM 5111 C C . LYS A 1 633 ? -3.094 -7.260 32.891 1.00 93.69 633 LYS A C 1
ATOM 5113 O O . LYS A 1 633 ? -2.439 -6.244 33.108 1.00 93.69 633 LYS A O 1
ATOM 5118 N N . HIS A 1 634 ? -2.858 -8.065 31.855 1.00 91.50 634 HIS A N 1
ATOM 5119 C CA . HIS A 1 634 ? -1.873 -7.729 30.834 1.00 91.50 634 HIS A CA 1
ATOM 5120 C C . HIS A 1 634 ? -2.305 -6.487 30.043 1.00 91.50 634 HIS A C 1
ATOM 5122 O O . HIS A 1 634 ? -1.514 -5.558 29.908 1.00 91.50 634 HIS A O 1
ATOM 5128 N N . THR A 1 635 ? -3.567 -6.386 29.614 1.00 91.31 635 THR A N 1
ATOM 5129 C CA . THR A 1 635 ? -4.063 -5.167 28.950 1.00 91.31 635 THR A CA 1
ATOM 5130 C C . THR A 1 635 ? -4.020 -3.941 29.847 1.00 91.31 635 THR A C 1
ATOM 5132 O O . THR A 1 635 ? -3.693 -2.867 29.361 1.00 91.31 635 THR A O 1
ATOM 5135 N N . LEU A 1 636 ? -4.260 -4.089 31.154 1.00 92.44 636 LEU A N 1
ATOM 5136 C CA . LEU A 1 636 ? -4.119 -2.986 32.107 1.00 92.44 636 LEU A CA 1
ATOM 5137 C C . LEU A 1 636 ? -2.673 -2.472 32.187 1.00 92.44 636 LEU A C 1
ATOM 5139 O O . LEU A 1 636 ? -2.462 -1.280 32.373 1.00 92.44 636 LEU A O 1
ATOM 5143 N N . SER A 1 637 ? -1.676 -3.351 32.031 1.00 90.00 637 SER A N 1
ATOM 5144 C CA . SER A 1 637 ? -0.270 -2.926 31.977 1.00 90.00 637 SER A CA 1
ATOM 5145 C C . SER A 1 637 ? 0.082 -2.154 30.701 1.00 90.00 637 SER A C 1
ATOM 5147 O O . SER A 1 637 ? 1.008 -1.351 30.732 1.00 90.00 637 SER A O 1
ATOM 5149 N N . LEU A 1 638 ? -0.669 -2.369 29.613 1.00 84.81 638 LEU A N 1
ATOM 5150 C CA . LEU A 1 638 ? -0.513 -1.645 28.349 1.00 84.81 638 LEU A CA 1
ATOM 5151 C C . LEU A 1 638 ? -1.263 -0.305 28.364 1.00 84.81 638 LEU A C 1
ATOM 5153 O O . LEU A 1 638 ? -0.712 0.704 27.944 1.00 84.81 638 LEU A O 1
ATOM 5157 N N . ALA A 1 639 ? -2.499 -0.292 28.870 1.00 84.06 639 ALA A N 1
ATOM 5158 C CA . ALA A 1 639 ? -3.364 0.884 28.928 1.00 84.06 639 ALA A CA 1
ATOM 5159 C C . ALA A 1 639 ? -3.988 1.039 30.333 1.00 84.06 639 ALA A C 1
ATOM 5161 O O . ALA A 1 639 ? -5.111 0.585 30.571 1.00 84.06 639 ALA A O 1
ATOM 5162 N N . PRO A 1 640 ? -3.286 1.688 31.284 1.00 86.44 640 PRO A N 1
ATOM 5163 C CA . PRO A 1 640 ? -3.732 1.777 32.679 1.00 86.44 640 PRO A CA 1
ATOM 5164 C C . PRO A 1 640 ? -5.004 2.606 32.895 1.00 86.44 640 PRO A C 1
ATOM 5166 O O . PRO A 1 640 ? -5.733 2.380 33.861 1.00 86.44 640 PRO A O 1
ATOM 5169 N N . ASN A 1 641 ? -5.254 3.578 32.015 1.00 84.19 641 ASN A N 1
ATOM 5170 C CA . ASN A 1 641 ? -6.315 4.574 32.176 1.00 84.19 641 ASN A CA 1
ATOM 5171 C C . ASN A 1 641 ? -7.562 4.292 31.328 1.00 84.19 641 ASN A C 1
ATOM 5173 O O . ASN A 1 641 ? -8.524 5.055 31.424 1.00 84.19 641 ASN A O 1
ATOM 5177 N N . ASP A 1 642 ? -7.565 3.229 30.515 1.00 86.94 642 ASP A N 1
ATOM 5178 C CA . ASP A 1 642 ? -8.707 2.896 29.664 1.00 86.94 642 ASP A CA 1
ATOM 5179 C C . ASP A 1 642 ? -9.925 2.494 30.527 1.00 86.94 642 ASP A C 1
ATOM 5181 O O . ASP A 1 642 ? -9.872 1.480 31.240 1.00 86.94 642 ASP A O 1
ATOM 5185 N N . PRO A 1 643 ? -11.041 3.254 30.474 1.00 90.00 643 PRO A N 1
ATOM 5186 C CA . PRO A 1 643 ? -12.234 2.937 31.247 1.00 90.00 643 PRO A CA 1
ATOM 5187 C C . PRO A 1 643 ? -12.816 1.556 30.929 1.00 90.00 643 PRO A C 1
ATOM 5189 O O . PRO A 1 643 ? -13.378 0.930 31.827 1.00 90.00 643 PRO A O 1
ATOM 5192 N N . ALA A 1 644 ? -12.688 1.069 29.688 1.00 90.12 644 ALA A N 1
ATOM 5193 C CA . ALA A 1 644 ? -13.233 -0.226 29.286 1.00 90.12 644 ALA A CA 1
ATOM 5194 C C . ALA A 1 644 ? -12.485 -1.380 29.972 1.00 90.12 644 ALA A C 1
ATOM 5196 O O . ALA A 1 644 ? -13.105 -2.283 30.529 1.00 90.12 644 ALA A O 1
ATOM 5197 N N . VAL A 1 645 ? -11.150 -1.309 30.031 1.00 92.62 645 VAL A N 1
ATOM 5198 C CA . VAL A 1 645 ? -10.319 -2.311 30.724 1.00 92.62 645 VAL A CA 1
ATOM 5199 C C . VAL A 1 645 ? -10.641 -2.345 32.222 1.00 92.62 645 VAL A C 1
ATOM 5201 O O . VAL A 1 645 ? -10.795 -3.418 32.810 1.00 92.62 645 VAL A O 1
ATOM 5204 N N . LEU A 1 646 ? -10.773 -1.170 32.847 1.00 94.06 646 LEU A N 1
ATOM 5205 C CA . LEU A 1 646 ? -11.116 -1.045 34.266 1.00 94.06 646 LEU A CA 1
ATOM 5206 C C . LEU A 1 646 ? -12.538 -1.555 34.565 1.00 94.06 646 LEU A C 1
ATOM 5208 O O . LEU A 1 646 ? -12.751 -2.217 35.583 1.00 94.06 646 LEU A O 1
ATOM 5212 N N . HIS A 1 647 ? -13.500 -1.288 33.677 1.00 94.56 647 HIS A N 1
ATOM 5213 C CA . HIS A 1 647 ? -14.882 -1.768 33.788 1.00 94.56 647 HIS A CA 1
ATOM 5214 C C . HIS A 1 647 ? -14.972 -3.297 33.715 1.00 94.56 647 HIS A C 1
ATOM 5216 O O . HIS A 1 647 ? -15.624 -3.912 34.564 1.00 94.56 647 HIS A O 1
ATOM 5222 N N . GLU A 1 648 ? -14.263 -3.920 32.775 1.00 94.69 648 GLU A N 1
ATOM 5223 C CA . GLU A 1 648 ? -14.246 -5.378 32.612 1.00 94.69 648 GLU A CA 1
ATOM 5224 C C . GLU A 1 648 ? -13.528 -6.080 33.776 1.00 94.69 648 GLU A C 1
ATOM 5226 O O . GLU A 1 648 ? -14.021 -7.077 34.307 1.00 94.69 648 GLU A O 1
ATOM 5231 N N . LEU A 1 649 ? -12.422 -5.517 34.283 1.00 94.12 649 LEU A N 1
ATOM 5232 C CA . LEU A 1 649 ? -11.782 -6.009 35.511 1.00 94.12 649 LEU A CA 1
ATOM 5233 C C . LEU A 1 649 ? -12.694 -5.884 36.736 1.00 94.12 649 LEU A C 1
ATOM 5235 O O . LEU A 1 649 ? -12.721 -6.787 37.577 1.00 94.12 649 LEU A O 1
ATOM 5239 N N . GLY A 1 650 ? -13.439 -4.784 36.850 1.00 94.50 650 GLY A N 1
ATOM 5240 C CA . GLY A 1 650 ? -14.431 -4.591 37.905 1.00 94.50 650 GLY A CA 1
ATOM 5241 C C . GLY A 1 650 ? -15.540 -5.642 37.849 1.00 94.50 650 GLY A C 1
ATOM 5242 O O . GLY A 1 650 ? -15.858 -6.264 38.864 1.00 94.50 650 GLY A O 1
ATOM 5243 N N . THR A 1 651 ? -16.056 -5.905 36.649 1.00 94.12 651 THR A N 1
ATOM 5244 C CA . THR A 1 651 ? -17.087 -6.921 36.391 1.00 94.12 651 THR A CA 1
ATOM 5245 C C . THR A 1 651 ? -16.578 -8.329 36.717 1.00 94.12 651 THR A C 1
ATOM 5247 O O . THR A 1 651 ? -17.240 -9.079 37.433 1.00 94.12 651 THR A O 1
ATOM 5250 N N . LEU A 1 652 ? -15.351 -8.667 36.316 1.00 94.12 652 LEU A N 1
ATOM 5251 C CA . LEU A 1 652 ? -14.746 -9.960 36.637 1.00 94.12 652 LEU A CA 1
ATOM 5252 C C . LEU A 1 652 ? -14.525 -10.148 38.152 1.00 94.12 652 LEU A C 1
ATOM 5254 O O . LEU A 1 652 ? -14.770 -11.227 38.691 1.00 94.12 652 LEU A O 1
ATOM 5258 N N . ASN A 1 653 ? -14.093 -9.104 38.870 1.00 93.56 653 ASN A N 1
ATOM 5259 C CA . ASN A 1 653 ? -13.935 -9.162 40.330 1.00 93.56 653 ASN A CA 1
ATOM 5260 C C . ASN A 1 653 ? -15.279 -9.300 41.060 1.00 93.56 653 ASN A C 1
ATOM 5262 O O . ASN A 1 653 ? -15.342 -9.997 42.076 1.00 93.56 653 ASN A O 1
ATOM 5266 N N . TYR A 1 654 ? -16.350 -8.700 40.530 1.00 93.31 654 TYR A N 1
ATOM 5267 C CA . TYR A 1 654 ? -17.710 -8.911 41.031 1.00 93.31 654 TYR A CA 1
ATOM 5268 C C . TYR A 1 654 ? -18.106 -10.389 40.934 1.00 93.31 654 TYR A C 1
ATOM 5270 O O . TYR A 1 654 ? -18.592 -10.970 41.904 1.00 93.31 654 TYR A O 1
ATOM 5278 N N . GLU A 1 655 ? -17.812 -11.034 39.803 1.00 90.50 655 GLU A N 1
ATOM 5279 C CA . GLU A 1 655 ? -18.055 -12.467 39.611 1.00 90.50 655 GLU A CA 1
ATOM 5280 C C . GLU A 1 655 ? -17.171 -13.383 40.471 1.00 90.50 655 GLU A C 1
ATOM 5282 O O . GLU A 1 655 ? -17.518 -14.552 40.675 1.00 90.50 655 GLU A O 1
ATOM 5287 N N . PHE A 1 656 ? -16.027 -12.886 40.946 1.00 90.75 656 PHE A N 1
ATOM 5288 C CA . PHE A 1 656 ? -15.186 -13.546 41.947 1.00 90.75 656 PHE A CA 1
ATOM 5289 C C . PHE A 1 656 ? -15.639 -13.281 43.386 1.00 90.75 656 PHE A C 1
ATOM 5291 O O . PHE A 1 656 ? -14.986 -13.755 44.312 1.00 90.75 656 PHE A O 1
ATOM 5298 N N . THR A 1 657 ? -16.744 -12.555 43.596 1.00 91.88 657 THR A N 1
ATOM 5299 C CA . THR A 1 657 ? -17.261 -12.125 44.911 1.00 91.88 657 THR A CA 1
ATOM 5300 C C . THR A 1 657 ? -16.328 -11.192 45.693 1.00 91.88 657 THR A C 1
ATOM 5302 O O . THR A 1 657 ? -16.556 -10.914 46.868 1.00 91.88 657 THR A O 1
ATOM 5305 N N . ASN A 1 658 ? -15.308 -10.636 45.034 1.00 94.00 658 ASN A N 1
ATOM 5306 C CA . ASN A 1 658 ? -14.396 -9.659 45.623 1.00 94.00 658 ASN A CA 1
ATOM 5307 C C . ASN A 1 658 ? -14.972 -8.247 45.439 1.00 94.00 658 ASN A C 1
ATOM 5309 O O . ASN A 1 658 ? -14.514 -7.466 44.602 1.00 94.00 658 ASN A O 1
ATOM 5313 N N . PHE A 1 659 ? -16.020 -7.923 46.197 1.00 94.06 659 PHE A N 1
ATOM 5314 C CA . PHE A 1 659 ? -16.780 -6.685 45.999 1.00 94.06 659 PHE A CA 1
ATOM 5315 C C . PHE A 1 659 ? -15.960 -5.411 46.272 1.00 94.06 659 PHE A C 1
ATOM 5317 O O . PHE A 1 659 ? -16.113 -4.431 45.546 1.00 94.06 659 PHE A O 1
ATOM 5324 N N . ASP A 1 660 ? -15.028 -5.431 47.232 1.00 94.00 660 ASP A N 1
ATOM 5325 C CA . ASP A 1 660 ? -14.155 -4.285 47.529 1.00 94.00 660 ASP A CA 1
ATOM 5326 C C . ASP A 1 660 ? -13.203 -3.936 46.377 1.00 94.00 660 ASP A C 1
ATOM 5328 O O . ASP A 1 660 ? -12.981 -2.762 46.069 1.00 94.00 660 ASP A O 1
ATOM 5332 N N . THR A 1 661 ? -12.605 -4.944 45.731 1.00 94.19 661 THR A N 1
ATOM 5333 C CA . THR A 1 661 ? -11.715 -4.713 44.582 1.00 94.19 661 THR A CA 1
ATOM 5334 C C . THR A 1 661 ? -12.519 -4.332 43.348 1.00 94.19 661 THR A C 1
ATOM 5336 O O . THR A 1 661 ? -12.105 -3.428 42.623 1.00 94.19 661 THR A O 1
ATOM 5339 N N . ALA A 1 662 ? -13.685 -4.953 43.145 1.00 95.25 662 ALA A N 1
ATOM 5340 C CA . ALA A 1 662 ? -14.617 -4.588 42.085 1.00 95.25 662 ALA A CA 1
ATOM 5341 C C . ALA A 1 662 ? -15.015 -3.108 42.179 1.00 95.25 662 ALA A C 1
ATOM 5343 O O . ALA A 1 662 ? -14.899 -2.384 41.191 1.00 95.25 662 ALA A O 1
ATOM 5344 N N . LEU A 1 663 ? -15.380 -2.633 43.375 1.00 95.06 663 LEU A N 1
ATOM 5345 C CA . LEU A 1 663 ? -15.745 -1.236 43.597 1.00 95.06 663 LEU A CA 1
ATOM 5346 C C . LEU A 1 663 ? -14.592 -0.281 43.254 1.00 95.06 663 LEU A C 1
ATOM 5348 O O . LEU A 1 663 ? -14.815 0.713 42.567 1.00 95.06 663 LEU A O 1
ATOM 5352 N N . LYS A 1 664 ? -13.353 -0.592 43.663 1.00 95.25 664 LYS A N 1
ATOM 5353 C CA . LYS A 1 664 ? -12.173 0.234 43.339 1.00 95.25 664 LYS A CA 1
ATOM 5354 C C . LYS A 1 664 ? -11.963 0.376 41.831 1.00 95.25 664 LYS A C 1
ATOM 5356 O O . LYS A 1 664 ? -11.745 1.489 41.354 1.00 95.25 664 LYS A O 1
ATOM 5361 N N . TYR A 1 665 ? -12.039 -0.730 41.088 1.00 95.31 665 TYR A N 1
ATOM 5362 C CA . TYR A 1 665 ? -11.875 -0.709 39.633 1.00 95.31 665 TYR A CA 1
ATOM 5363 C C . TYR A 1 66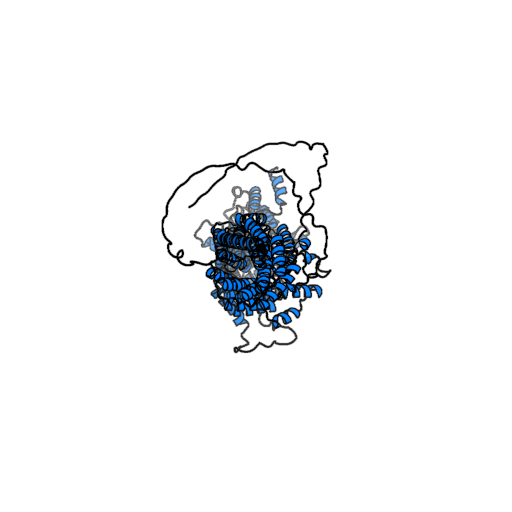5 ? -13.023 0.024 38.936 1.00 95.31 665 TYR A C 1
ATOM 5365 O O . TYR A 1 665 ? -12.765 0.874 38.089 1.00 95.31 665 TYR A O 1
ATOM 5373 N N . LEU A 1 666 ? -14.276 -0.223 39.332 1.00 95.06 666 LEU A N 1
ATOM 5374 C CA . LEU A 1 666 ? -15.440 0.451 38.749 1.00 95.06 666 LEU A CA 1
ATOM 5375 C C . LEU A 1 666 ? -15.459 1.955 39.057 1.00 95.06 666 LEU A C 1
ATOM 5377 O O . LEU A 1 666 ? -15.800 2.748 38.186 1.00 95.06 666 LEU A O 1
ATOM 5381 N 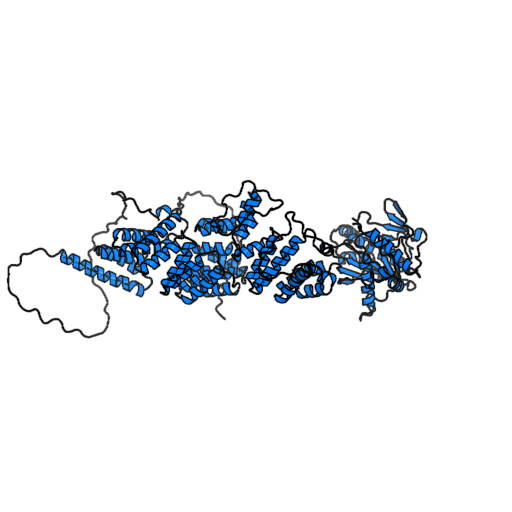N . GLN A 1 667 ? -15.039 2.378 40.252 1.00 93.44 667 GLN A N 1
ATOM 5382 C CA . GLN A 1 667 ? -14.890 3.800 40.582 1.00 93.44 667 GLN A CA 1
ATOM 5383 C C . GLN A 1 667 ? -13.768 4.468 39.783 1.00 93.44 667 GLN A C 1
ATOM 5385 O O . GLN A 1 667 ? -13.912 5.621 39.378 1.00 93.44 667 GLN A O 1
ATOM 5390 N N . ALA A 1 668 ? -12.652 3.771 39.552 1.00 92.88 668 ALA A N 1
ATOM 5391 C CA . ALA A 1 668 ? -11.593 4.265 38.676 1.00 92.88 668 ALA A CA 1
ATOM 5392 C C . ALA A 1 668 ? -12.097 4.396 37.229 1.00 92.88 668 ALA A C 1
ATOM 5394 O O . ALA A 1 668 ? -11.925 5.453 36.628 1.00 92.88 668 ALA A O 1
ATOM 5395 N N . ALA A 1 669 ? -12.808 3.383 36.720 1.00 92.50 669 ALA A N 1
ATOM 5396 C CA . ALA A 1 669 ? -13.450 3.421 35.407 1.00 92.50 669 ALA A CA 1
ATOM 5397 C C . ALA A 1 669 ? -14.434 4.594 35.292 1.00 92.50 669 ALA A C 1
ATOM 5399 O O . ALA A 1 669 ? -14.400 5.325 34.310 1.00 92.50 669 ALA A O 1
ATOM 5400 N N . TYR A 1 670 ? -15.259 4.822 36.319 1.00 90.81 670 TYR A N 1
ATOM 5401 C CA . TYR A 1 670 ? -16.194 5.946 36.384 1.00 90.81 670 TYR A CA 1
ATOM 5402 C C . TYR A 1 670 ? -15.475 7.298 36.329 1.00 90.81 670 TYR A C 1
ATOM 5404 O O . TYR A 1 670 ? -15.863 8.165 35.554 1.00 90.81 670 TYR A O 1
ATOM 5412 N N . LYS A 1 671 ? -14.385 7.476 37.089 1.00 90.19 671 LYS A N 1
ATOM 5413 C CA . LYS A 1 671 ? -13.576 8.707 37.045 1.00 90.19 671 LYS A CA 1
ATOM 5414 C C . LYS A 1 671 ? -12.977 8.950 35.658 1.00 90.19 671 LYS A C 1
ATOM 5416 O O . LYS A 1 671 ? -13.068 10.070 35.160 1.00 90.19 671 LYS A O 1
ATOM 5421 N N . SER A 1 672 ? -12.413 7.918 35.031 1.00 86.75 672 SER A N 1
ATOM 5422 C CA . SER A 1 672 ? -11.870 8.020 33.672 1.00 86.75 672 SER A CA 1
ATOM 5423 C C . SER A 1 672 ? -12.967 8.288 32.635 1.00 86.75 672 SER A C 1
ATOM 5425 O O . SER A 1 672 ? -12.779 9.114 31.749 1.00 86.75 672 SER A O 1
ATOM 5427 N N . ALA A 1 673 ? -14.141 7.665 32.767 1.00 85.56 673 ALA A N 1
ATOM 5428 C CA . ALA A 1 673 ? -15.288 7.907 31.891 1.00 85.56 673 ALA A CA 1
ATOM 5429 C C . ALA A 1 673 ? -15.823 9.344 32.016 1.00 85.56 673 ALA A C 1
ATOM 5431 O O . ALA A 1 673 ? -16.120 9.976 31.004 1.00 85.56 673 ALA A O 1
ATOM 5432 N N . CYS A 1 674 ? -15.883 9.897 33.233 1.00 83.81 674 CYS A N 1
ATOM 5433 C CA . CYS A 1 674 ? -16.244 11.299 33.457 1.00 83.81 674 CYS A CA 1
ATOM 5434 C C . CYS A 1 674 ? -15.246 12.269 32.810 1.00 83.81 674 CYS A C 1
ATOM 5436 O O . CYS A 1 674 ? -15.659 13.307 32.306 1.00 83.81 674 CYS A O 1
ATOM 5438 N N . ALA A 1 675 ? -13.951 11.935 32.784 1.00 81.75 675 ALA A N 1
ATOM 5439 C CA . ALA A 1 675 ? -12.946 12.743 32.090 1.00 81.75 675 ALA A CA 1
ATOM 5440 C C . ALA A 1 675 ? -13.126 12.738 30.557 1.00 81.75 675 ALA A C 1
ATOM 5442 O O . ALA A 1 675 ? -12.673 13.659 29.882 1.00 81.75 675 ALA A O 1
ATOM 5443 N N . LEU A 1 676 ? -13.816 11.729 30.014 1.00 78.25 676 LEU A N 1
ATOM 5444 C CA . LEU A 1 676 ? -14.173 11.604 28.597 1.00 78.25 676 LEU A CA 1
ATOM 5445 C C . LEU A 1 676 ? -15.562 12.185 28.281 1.00 78.25 676 LEU A C 1
ATOM 5447 O O . LEU A 1 676 ? -16.125 11.906 27.212 1.00 78.25 676 LEU A O 1
ATOM 5451 N N . SER A 1 677 ? -16.143 12.967 29.198 1.00 68.12 677 SER A N 1
ATOM 5452 C CA . SER A 1 677 ? -17.465 13.554 29.006 1.00 68.12 677 SER A CA 1
ATOM 5453 C C . SER A 1 677 ? -17.519 14.354 27.698 1.00 68.12 677 SER A C 1
ATOM 5455 O O . SER A 1 677 ? -16.632 15.116 27.319 1.00 68.12 677 SER A O 1
ATOM 5457 N N . GLY A 1 678 ? -18.561 14.079 26.926 1.00 68.44 678 GLY A N 1
ATOM 5458 C CA . GLY A 1 678 ? -18.858 14.718 25.655 1.00 68.44 678 GLY A CA 1
ATOM 5459 C C . GLY A 1 678 ? -18.295 13.975 24.454 1.00 68.44 678 GLY A C 1
ATOM 5460 O O . GLY A 1 678 ? -18.693 14.316 23.347 1.00 68.44 678 GLY A O 1
ATOM 5461 N N . GLN A 1 679 ? -17.430 12.970 24.627 1.00 68.69 679 GLN A N 1
ATOM 5462 C CA . GLN A 1 679 ? -16.754 12.292 23.509 1.00 68.69 679 GLN A CA 1
ATOM 5463 C C . GLN A 1 679 ? -17.399 10.979 23.081 1.00 68.69 679 GLN A C 1
ATOM 5465 O O . GLN A 1 679 ? -17.469 10.687 21.888 1.00 68.69 679 GLN A O 1
ATOM 5470 N N . VAL A 1 680 ? -17.893 10.211 24.047 1.00 71.50 680 VAL A N 1
ATOM 5471 C CA . VAL A 1 680 ? -18.556 8.922 23.824 1.00 71.50 680 VAL A CA 1
ATOM 5472 C C . VAL A 1 680 ? -20.060 9.092 24.013 1.00 71.50 680 VAL A C 1
ATOM 5474 O O . VAL A 1 680 ? -20.500 9.901 24.832 1.00 71.50 680 VAL A O 1
ATOM 5477 N N . LEU A 1 681 ? -20.861 8.342 23.252 1.00 73.69 681 LEU A N 1
ATOM 5478 C CA . LEU A 1 681 ? -22.317 8.358 23.376 1.00 73.69 681 LEU A CA 1
ATOM 5479 C C . LEU A 1 681 ? -22.750 8.022 24.809 1.00 73.69 681 LEU A C 1
ATOM 5481 O O . LEU A 1 681 ? -22.348 7.001 25.360 1.00 73.69 681 LEU A O 1
ATOM 5485 N N . ALA A 1 682 ? -23.617 8.856 25.388 1.00 72.06 682 ALA A N 1
ATOM 5486 C CA . ALA A 1 682 ? -24.094 8.705 26.763 1.00 72.06 682 ALA A CA 1
ATOM 5487 C C . ALA A 1 682 ? -24.641 7.290 27.087 1.00 72.06 682 ALA A C 1
ATOM 5489 O O . ALA A 1 682 ? -24.279 6.761 28.137 1.00 72.06 682 ALA A O 1
ATOM 5490 N N . PRO A 1 683 ? -25.407 6.613 26.200 1.00 81.06 683 PRO A N 1
ATOM 5491 C CA . PRO A 1 683 ? -25.866 5.239 26.432 1.00 81.06 683 PRO A CA 1
ATOM 5492 C C . PRO A 1 683 ? -24.760 4.195 26.638 1.00 81.06 683 PRO A C 1
ATOM 5494 O O . PRO A 1 683 ? -25.007 3.174 27.274 1.00 81.06 683 PRO A O 1
ATOM 5497 N N . TYR A 1 684 ? -23.548 4.429 26.125 1.00 83.44 684 TYR A N 1
ATOM 5498 C CA . TYR A 1 684 ? -22.430 3.486 26.232 1.00 83.44 684 TYR A CA 1
ATOM 5499 C C . TYR A 1 684 ? -22.013 3.228 27.687 1.00 83.44 684 TYR A C 1
ATOM 5501 O O . TYR A 1 684 ? -21.609 2.121 28.030 1.00 83.44 684 TYR A O 1
ATOM 5509 N N . TRP A 1 685 ? -22.150 4.232 28.557 1.00 87.62 685 TRP A N 1
ATOM 5510 C CA . TRP A 1 685 ? -21.733 4.152 29.960 1.00 87.62 685 TRP A CA 1
ATOM 5511 C C . TRP A 1 685 ? -22.811 3.596 30.902 1.00 87.62 685 TRP A C 1
ATOM 5513 O O . TRP A 1 685 ? -22.550 3.421 32.092 1.00 87.62 685 TRP A O 1
ATOM 5523 N N . GLU A 1 686 ? -24.011 3.281 30.403 1.00 89.94 686 GLU A N 1
ATOM 5524 C CA . GLU A 1 686 ? -25.097 2.717 31.218 1.00 89.94 686 GLU A CA 1
ATOM 5525 C C . GLU A 1 686 ? -24.704 1.412 31.942 1.00 89.94 686 GLU A C 1
ATOM 5527 O O . GLU A 1 686 ? -24.915 1.336 33.160 1.00 89.94 686 GLU A O 1
ATOM 5532 N N . PRO A 1 687 ? -24.030 0.437 31.290 1.00 92.19 687 PRO A N 1
ATOM 5533 C CA . PRO A 1 687 ? -23.612 -0.797 31.952 1.00 92.19 687 PRO A CA 1
ATOM 5534 C C . PRO A 1 687 ? -22.582 -0.568 33.061 1.00 92.19 687 PRO A C 1
ATOM 5536 O O . PRO A 1 687 ? -22.579 -1.290 34.056 1.00 92.19 687 PRO A O 1
ATOM 5539 N N . LEU A 1 688 ? -21.717 0.445 32.925 1.00 92.44 688 LEU A N 1
ATOM 5540 C CA . LEU A 1 688 ? -20.744 0.806 33.957 1.00 92.44 688 LEU A CA 1
ATOM 5541 C C . LEU A 1 688 ? -21.455 1.282 35.229 1.00 92.44 688 LEU A C 1
ATOM 5543 O O . LEU A 1 688 ? -21.145 0.799 36.318 1.00 92.44 688 LEU A O 1
ATOM 5547 N N . LEU A 1 689 ? -22.439 2.177 35.095 1.00 92.50 689 LEU A N 1
ATOM 5548 C CA . LEU A 1 689 ? -23.223 2.676 36.230 1.00 92.50 689 LEU A CA 1
ATOM 5549 C C . LEU A 1 689 ? -24.046 1.570 36.889 1.00 92.50 689 LEU A C 1
ATOM 5551 O O . LEU A 1 689 ? -24.086 1.486 38.116 1.00 92.50 689 LEU A O 1
ATOM 5555 N N . ASN A 1 690 ? -24.653 0.696 36.086 1.00 93.44 690 ASN A N 1
ATOM 5556 C CA . ASN A 1 690 ? -25.396 -0.451 36.593 1.00 93.44 690 ASN A CA 1
ATOM 5557 C C . ASN A 1 690 ? -24.498 -1.436 37.346 1.00 93.44 690 ASN A C 1
ATOM 5559 O O . ASN A 1 690 ? -24.858 -1.856 38.443 1.00 93.44 690 ASN A O 1
ATOM 5563 N N . ASN A 1 691 ? -23.313 -1.760 36.823 1.00 94.12 691 ASN A N 1
ATOM 5564 C CA . ASN A 1 691 ? -22.363 -2.642 37.507 1.00 94.12 691 ASN A CA 1
ATOM 5565 C C . ASN A 1 691 ? -21.864 -2.029 38.820 1.00 94.12 691 ASN A C 1
ATOM 5567 O O . ASN A 1 691 ? -21.737 -2.734 39.821 1.00 94.12 691 ASN A O 1
ATOM 5571 N N . LEU A 1 692 ? -21.657 -0.711 38.847 1.00 93.75 692 LEU A N 1
ATOM 5572 C CA . LEU A 1 692 ? -21.261 0.016 40.049 1.00 93.75 692 LEU A CA 1
ATOM 5573 C C . LEU A 1 692 ? -22.391 0.004 41.101 1.00 93.75 692 LEU A C 1
ATOM 5575 O O . LEU A 1 692 ? -22.165 -0.304 42.275 1.00 93.75 692 LEU A O 1
ATOM 5579 N N . ALA A 1 693 ? -23.636 0.209 40.676 1.00 93.94 693 ALA A N 1
ATOM 5580 C CA . ALA A 1 693 ? -24.804 0.074 41.540 1.00 93.94 693 ALA A CA 1
ATOM 5581 C C . ALA A 1 693 ? -24.996 -1.366 42.059 1.00 93.94 693 ALA A C 1
ATOM 5583 O O . ALA A 1 693 ? -25.282 -1.570 43.241 1.00 93.94 693 ALA A O 1
ATOM 5584 N N . PHE A 1 694 ? -24.751 -2.381 41.221 1.00 93.88 694 PHE A N 1
ATOM 5585 C CA . PHE A 1 694 ? -24.760 -3.781 41.643 1.00 93.88 694 PHE A CA 1
ATOM 5586 C C . PHE A 1 694 ? -23.688 -4.077 42.694 1.00 93.88 694 PHE A C 1
ATOM 5588 O O . PHE A 1 694 ? -23.983 -4.811 43.640 1.00 93.88 694 PHE A O 1
ATOM 5595 N N . THR A 1 695 ? -22.480 -3.510 42.577 1.00 94.56 695 THR A N 1
ATOM 5596 C CA . THR A 1 695 ? -21.450 -3.630 43.625 1.00 94.56 695 THR A CA 1
ATOM 5597 C C . THR A 1 695 ? -21.876 -2.972 44.933 1.00 94.56 695 THR A C 1
ATOM 5599 O O . THR A 1 695 ? -21.777 -3.613 45.978 1.00 94.56 695 THR A O 1
ATOM 5602 N N . TYR A 1 696 ? -22.419 -1.751 44.893 1.00 94.69 696 TYR A N 1
ATOM 5603 C CA . TYR A 1 696 ? -22.895 -1.059 46.095 1.00 94.69 696 TYR A CA 1
ATOM 5604 C C . TYR A 1 696 ? -24.011 -1.822 46.806 1.00 94.69 696 TYR A C 1
ATOM 5606 O O . TYR A 1 696 ? -23.979 -1.984 48.027 1.00 94.69 696 TYR A O 1
ATOM 5614 N N . ARG A 1 697 ? -24.947 -2.386 46.036 1.00 94.12 697 ARG A N 1
ATOM 5615 C CA . ARG A 1 697 ? -26.030 -3.217 46.565 1.00 94.12 697 ARG A CA 1
ATOM 5616 C C . ARG A 1 697 ? -25.507 -4.437 47.328 1.00 94.12 697 ARG A C 1
ATOM 5618 O O . ARG A 1 697 ? -26.035 -4.751 48.389 1.00 94.12 697 ARG A O 1
ATOM 5625 N N . GLN A 1 698 ? -24.474 -5.114 46.815 1.00 93.19 698 GLN A N 1
ATOM 5626 C CA . GLN A 1 698 ? -23.870 -6.271 47.498 1.00 93.19 698 GLN A CA 1
ATOM 5627 C C . GLN A 1 698 ? -23.082 -5.876 48.754 1.00 93.19 698 GLN A C 1
ATOM 5629 O O . GLN A 1 698 ? -23.040 -6.645 49.709 1.00 93.19 698 GLN A O 1
ATOM 5634 N N . LEU A 1 699 ? -22.504 -4.672 48.782 1.00 93.12 699 LEU A N 1
ATOM 5635 C CA . LEU A 1 699 ? -21.819 -4.114 49.954 1.00 93.12 699 LEU A CA 1
ATOM 5636 C C . LEU A 1 699 ? -22.784 -3.549 51.017 1.00 93.12 699 LEU A C 1
ATOM 5638 O O . LEU A 1 699 ? -22.337 -3.102 52.070 1.00 93.12 699 LEU A O 1
ATOM 5642 N N . GLY A 1 700 ? -24.099 -3.559 50.763 1.00 91.38 700 GLY A N 1
ATOM 5643 C CA . GLY A 1 700 ? -25.120 -3.015 51.667 1.00 91.38 700 GLY A CA 1
ATOM 5644 C C . GLY A 1 700 ? -25.287 -1.491 51.601 1.00 91.38 700 GLY A C 1
ATOM 5645 O O . GLY A 1 700 ? -26.082 -0.933 52.354 1.00 91.38 700 GLY A O 1
ATOM 5646 N N . GLN A 1 701 ? -24.586 -0.819 50.686 1.00 93.94 701 GLN A N 1
ATOM 5647 C CA . GLN A 1 701 ? -24.676 0.622 50.428 1.00 93.94 701 GLN A CA 1
ATOM 5648 C C . GLN A 1 701 ? -25.858 0.910 49.490 1.00 93.94 701 GLN A C 1
ATOM 5650 O O . GLN A 1 701 ? -25.706 1.114 48.285 1.00 93.94 701 GLN A O 1
ATOM 5655 N N . LEU A 1 702 ? -27.078 0.792 50.025 1.00 93.50 702 LEU A N 1
ATOM 5656 C CA . LEU A 1 702 ? -28.306 0.800 49.219 1.00 93.50 702 LEU A CA 1
ATOM 5657 C C . LEU A 1 702 ? -28.655 2.187 48.654 1.00 93.50 702 LEU A C 1
ATOM 5659 O O . LEU A 1 702 ? -29.230 2.267 47.568 1.00 93.50 702 LEU A O 1
ATOM 5663 N N . ASP A 1 703 ? -28.306 3.267 49.355 1.00 91.75 703 ASP A N 1
ATOM 5664 C CA . ASP A 1 703 ? -28.612 4.632 48.911 1.00 91.75 703 ASP A CA 1
ATOM 5665 C C . ASP A 1 703 ? -27.732 5.035 47.722 1.00 91.75 703 ASP A C 1
ATOM 5667 O O . ASP A 1 703 ? -28.248 5.480 46.694 1.00 91.75 703 ASP A O 1
ATOM 5671 N N . GLU A 1 704 ? -26.428 4.759 47.797 1.00 92.06 704 GLU A N 1
ATOM 5672 C CA . GLU A 1 704 ? -25.485 4.963 46.696 1.00 92.06 704 GLU A CA 1
ATOM 5673 C C . GLU A 1 704 ? -25.840 4.083 45.486 1.00 92.06 704 GLU A C 1
ATOM 5675 O O . GLU A 1 704 ? -25.774 4.534 44.340 1.00 92.06 704 GLU A O 1
ATOM 5680 N N . ALA A 1 705 ? -26.296 2.844 45.713 1.00 93.75 705 ALA A N 1
ATOM 5681 C CA . ALA A 1 705 ? -26.788 1.980 44.638 1.00 93.75 705 ALA A CA 1
ATOM 5682 C C . ALA A 1 705 ? -27.990 2.599 43.898 1.00 93.75 705 ALA A C 1
ATOM 5684 O O . ALA A 1 705 ? -28.049 2.560 42.665 1.00 93.75 705 ALA A O 1
ATOM 5685 N N . LEU A 1 706 ? -28.937 3.208 44.624 1.00 93.06 706 LEU A N 1
ATOM 5686 C CA . LEU A 1 706 ? -30.069 3.909 44.012 1.00 93.06 706 LEU A CA 1
ATOM 5687 C C . LEU A 1 706 ? -29.637 5.155 43.243 1.00 93.06 706 LEU A C 1
ATOM 5689 O O . LEU A 1 706 ? -30.193 5.413 42.176 1.00 93.06 706 LEU A O 1
ATOM 5693 N N . GLU A 1 707 ? -28.686 5.936 43.756 1.00 93.38 707 GLU A N 1
ATOM 5694 C CA . GLU A 1 707 ? -28.164 7.105 43.037 1.00 93.38 707 GLU A CA 1
ATOM 5695 C C . GLU A 1 707 ? -27.541 6.708 41.699 1.00 93.38 707 GLU A C 1
ATOM 5697 O O . GLU A 1 707 ? -27.854 7.310 40.668 1.00 93.38 707 GLU A O 1
ATOM 5702 N N . MET A 1 708 ? -26.741 5.642 41.689 1.00 92.69 708 MET A N 1
ATOM 5703 C CA . MET A 1 708 ? -26.073 5.165 40.479 1.00 92.69 708 MET A CA 1
ATOM 5704 C C . MET A 1 708 ? -27.050 4.564 39.466 1.00 92.69 708 MET A C 1
ATOM 5706 O O . MET A 1 708 ? -26.944 4.859 38.276 1.00 92.69 708 MET A O 1
ATOM 5710 N N . HIS A 1 709 ? -28.066 3.812 39.901 1.00 92.75 709 HIS A N 1
ATOM 5711 C CA . HIS A 1 709 ? -29.118 3.360 38.984 1.00 92.75 709 HIS A CA 1
ATOM 5712 C C . HIS A 1 709 ? -29.991 4.512 38.459 1.00 92.75 709 HIS A C 1
ATOM 5714 O O . HIS A 1 709 ? -30.370 4.510 37.288 1.00 92.75 709 HIS A O 1
ATOM 5720 N N . LYS A 1 710 ? -30.286 5.535 39.275 1.00 91.12 710 LYS A N 1
ATOM 5721 C CA . LYS A 1 710 ? -30.965 6.753 38.794 1.00 91.12 710 LYS A CA 1
ATOM 5722 C C . LYS A 1 710 ? -30.111 7.479 37.755 1.00 91.12 710 LYS A C 1
ATOM 5724 O O . LYS A 1 710 ? -30.653 7.969 36.767 1.00 91.12 710 LYS A O 1
ATOM 5729 N N . ALA A 1 711 ? -28.794 7.537 37.952 1.00 89.44 711 ALA A N 1
ATOM 5730 C CA . ALA A 1 711 ? -27.866 8.071 36.961 1.00 89.44 711 ALA A CA 1
ATOM 5731 C C . ALA A 1 711 ? -27.859 7.224 35.674 1.00 89.44 711 ALA A C 1
ATOM 5733 O O . ALA A 1 711 ? -27.919 7.788 34.587 1.00 89.44 711 ALA A O 1
ATOM 5734 N N . ALA A 1 712 ? -27.895 5.893 35.776 1.00 90.75 712 ALA A N 1
ATOM 5735 C CA . ALA A 1 712 ? -28.011 4.988 34.629 1.00 90.75 712 ALA A CA 1
ATOM 5736 C C . ALA A 1 712 ? -29.304 5.221 33.828 1.00 90.75 712 ALA A C 1
ATOM 5738 O O . ALA A 1 712 ? -29.268 5.336 32.603 1.00 90.75 712 ALA A O 1
ATOM 5739 N N . LEU A 1 713 ? -30.435 5.397 34.517 1.00 89.94 713 LEU A N 1
ATOM 5740 C CA . LEU A 1 713 ? -31.730 5.688 33.893 1.00 89.94 713 LEU A CA 1
ATOM 5741 C C . LEU A 1 713 ? -31.773 7.076 33.229 1.00 89.94 713 LEU A C 1
ATOM 5743 O O . LEU A 1 713 ? -32.523 7.286 32.279 1.00 89.94 713 LEU A O 1
ATOM 5747 N N . LYS A 1 714 ? -30.952 8.028 33.698 1.00 88.75 714 LYS A N 1
ATOM 5748 C CA . LYS A 1 714 ? -30.756 9.312 33.010 1.00 88.75 714 LYS A CA 1
ATOM 5749 C C . LYS A 1 714 ? -29.996 9.151 31.687 1.00 88.75 714 LYS A C 1
ATOM 5751 O O . LYS A 1 714 ? -30.178 10.016 30.835 1.00 88.75 714 LYS A O 1
ATOM 5756 N N . LEU A 1 715 ? -29.147 8.130 31.524 1.00 86.19 715 LEU A N 1
ATOM 5757 C CA . LEU A 1 715 ? -28.411 7.879 30.275 1.00 86.19 715 LEU A CA 1
ATOM 5758 C C . LEU A 1 715 ? -29.276 7.140 29.251 1.00 86.19 715 LEU A C 1
ATOM 5760 O O . LEU A 1 715 ? -29.352 7.553 28.097 1.00 86.19 715 LEU A O 1
ATOM 5764 N N . VAL A 1 716 ? -29.933 6.061 29.682 1.00 86.06 716 VAL A N 1
ATOM 5765 C CA . VAL A 1 716 ? -30.875 5.293 28.862 1.00 86.06 716 VAL A CA 1
ATOM 5766 C C . VAL A 1 716 ? -32.247 5.380 29.501 1.00 86.06 716 VAL A C 1
ATOM 5768 O O . VAL A 1 716 ? -32.560 4.675 30.465 1.00 86.06 716 VAL A O 1
ATOM 5771 N N . GLU A 1 717 ? -33.073 6.256 28.938 1.00 85.25 717 GLU A N 1
ATOM 5772 C CA . GLU A 1 717 ? -34.464 6.381 29.349 1.00 85.25 717 GLU A CA 1
ATOM 5773 C C . GLU A 1 717 ? -35.187 5.058 29.060 1.00 85.25 717 GLU A C 1
ATOM 5775 O O . GLU A 1 717 ? -35.043 4.478 27.984 1.00 85.25 717 GLU A O 1
ATOM 5780 N N . ASN A 1 718 ? -35.958 4.566 30.034 1.00 84.50 718 ASN A N 1
ATOM 5781 C CA . ASN A 1 718 ? -36.737 3.327 29.923 1.00 84.50 718 ASN A CA 1
ATOM 5782 C C . ASN A 1 718 ? -35.898 2.045 29.704 1.00 84.50 718 ASN A C 1
ATOM 5784 O O . ASN A 1 718 ? -36.326 1.136 28.995 1.00 84.50 718 ASN A O 1
ATOM 5788 N N . SER A 1 719 ? -34.719 1.923 30.329 1.00 88.44 719 SER A N 1
ATOM 5789 C CA . SER A 1 719 ? -33.996 0.638 30.389 1.00 88.44 719 SER A CA 1
ATOM 5790 C C . SER A 1 719 ? -34.716 -0.343 31.338 1.00 88.44 719 SER A C 1
ATOM 5792 O O . SER A 1 719 ? -34.753 -0.085 32.547 1.00 88.44 719 SER A O 1
ATOM 5794 N N . PRO A 1 720 ? -35.274 -1.476 30.850 1.00 89.00 720 PRO A N 1
ATOM 5795 C CA . PRO A 1 720 ? -35.998 -2.421 31.704 1.00 89.00 720 PRO A CA 1
ATOM 5796 C C . PRO A 1 720 ? -35.087 -3.027 32.777 1.00 89.00 720 PRO A C 1
ATOM 5798 O O . PRO A 1 720 ? -35.466 -3.089 33.942 1.00 89.00 720 PRO A O 1
ATOM 5801 N N . ARG A 1 721 ? -33.843 -3.370 32.413 1.00 88.31 721 ARG A N 1
ATOM 5802 C CA . ARG A 1 721 ? -32.851 -3.953 33.334 1.00 88.31 721 ARG A CA 1
ATOM 5803 C C . ARG A 1 721 ? -32.516 -3.019 34.497 1.00 88.31 721 ARG A C 1
ATOM 5805 O O . ARG A 1 721 ? -32.410 -3.465 35.636 1.00 88.31 721 ARG A O 1
ATOM 5812 N N . THR A 1 722 ? -32.370 -1.725 34.222 1.00 90.25 722 THR A N 1
ATOM 5813 C CA . THR A 1 722 ? -32.080 -0.716 35.252 1.00 90.25 722 THR A CA 1
ATOM 5814 C C . THR A 1 722 ? -33.267 -0.530 36.190 1.00 90.25 722 THR A C 1
ATOM 5816 O O . THR A 1 722 ? -33.086 -0.471 37.404 1.00 90.25 722 THR A O 1
ATOM 5819 N N . LEU A 1 723 ? -34.493 -0.497 35.656 1.00 91.00 723 LEU A N 1
ATOM 5820 C CA . LEU A 1 723 ? -35.715 -0.384 36.460 1.00 91.00 723 LEU A CA 1
ATOM 5821 C C . LEU A 1 723 ? -35.930 -1.605 37.369 1.00 91.00 723 LEU A C 1
ATOM 5823 O O . LEU A 1 723 ? -36.286 -1.445 38.538 1.00 91.00 723 LEU A O 1
ATOM 5827 N N . GLU A 1 724 ? -35.660 -2.812 36.871 1.00 90.62 724 GLU A N 1
ATOM 5828 C CA . GLU A 1 724 ? -35.675 -4.045 37.668 1.00 90.62 724 GLU A CA 1
ATOM 5829 C C . GLU A 1 724 ? -34.633 -4.017 38.788 1.00 90.62 724 GLU A C 1
ATOM 5831 O O . GLU A 1 724 ? -34.935 -4.332 39.942 1.00 90.62 724 GLU A O 1
ATOM 5836 N N . ALA A 1 725 ? -33.410 -3.593 38.467 1.00 91.12 725 ALA A N 1
ATOM 5837 C CA . ALA A 1 725 ? -32.334 -3.460 39.436 1.00 91.12 725 ALA A CA 1
ATOM 5838 C C . ALA A 1 725 ? -32.671 -2.441 40.538 1.00 91.12 725 ALA A C 1
ATOM 5840 O O . ALA A 1 725 ? -32.480 -2.726 41.722 1.00 91.12 725 ALA A O 1
ATOM 5841 N N . MET A 1 726 ? -33.267 -1.299 40.180 1.00 92.06 726 MET A N 1
ATOM 5842 C CA . MET A 1 726 ? -33.785 -0.325 41.148 1.00 92.06 726 MET A CA 1
ATOM 5843 C C . MET A 1 726 ? -34.880 -0.918 42.030 1.00 92.06 726 MET A C 1
ATOM 5845 O O . MET A 1 726 ? -34.874 -0.703 43.242 1.00 92.06 726 MET A O 1
ATOM 5849 N N . ALA A 1 727 ? -35.812 -1.676 41.449 1.00 91.50 727 ALA A N 1
ATOM 5850 C CA . ALA A 1 727 ? -36.878 -2.320 42.205 1.00 91.50 727 ALA A CA 1
ATOM 5851 C C . ALA A 1 727 ? -36.335 -3.323 43.232 1.00 91.50 727 ALA A C 1
ATOM 5853 O O . ALA A 1 727 ? -36.843 -3.377 44.352 1.00 91.50 727 ALA A O 1
ATOM 5854 N N . LEU A 1 728 ? -35.272 -4.060 42.891 1.00 92.06 728 LEU A N 1
ATOM 5855 C CA . LEU A 1 728 ? -34.569 -4.935 43.831 1.00 92.06 728 LEU A CA 1
ATOM 5856 C C . LEU A 1 728 ? -33.965 -4.153 45.003 1.00 92.06 728 LEU A C 1
ATOM 5858 O O . LEU A 1 728 ? -34.105 -4.585 46.147 1.00 92.06 728 LEU A O 1
ATOM 5862 N N . VAL A 1 729 ? -33.337 -3.001 44.747 1.00 93.44 729 VAL A N 1
ATOM 5863 C CA . VAL A 1 729 ? -32.798 -2.149 45.822 1.00 93.44 729 VAL A CA 1
ATOM 5864 C C . VAL A 1 729 ? -33.930 -1.601 46.701 1.00 93.44 729 VAL A C 1
ATOM 5866 O O . VAL A 1 729 ? -33.856 -1.703 47.924 1.00 93.44 729 VAL A O 1
ATOM 5869 N N . TYR A 1 730 ? -35.026 -1.113 46.108 1.00 93.25 730 TYR A N 1
ATOM 5870 C CA . TYR A 1 730 ? -36.200 -0.652 46.862 1.00 93.25 730 TYR A CA 1
ATOM 5871 C C . TYR A 1 730 ? -36.834 -1.757 47.712 1.00 93.25 730 TYR A C 1
ATOM 5873 O O . TYR A 1 730 ? -37.235 -1.504 48.848 1.00 93.25 730 TYR A O 1
ATOM 5881 N N . ALA A 1 731 ? -36.905 -2.984 47.191 1.00 90.81 731 ALA A N 1
ATOM 5882 C CA . ALA A 1 731 ? -37.396 -4.137 47.935 1.00 90.81 731 ALA A CA 1
ATOM 5883 C C . ALA A 1 731 ? -36.477 -4.487 49.118 1.00 90.81 731 ALA A C 1
ATOM 5885 O O . ALA A 1 731 ? -36.982 -4.786 50.199 1.00 90.81 731 ALA A O 1
ATOM 5886 N N . GLN A 1 732 ? -35.150 -4.395 48.950 1.00 91.38 732 GLN A N 1
ATOM 5887 C CA . GLN A 1 732 ? -34.179 -4.595 50.036 1.00 91.38 732 GLN A CA 1
ATOM 5888 C C . GLN A 1 732 ? -34.264 -3.511 51.119 1.00 91.38 732 GLN A C 1
ATOM 5890 O O . GLN A 1 732 ? -34.091 -3.819 52.295 1.00 91.38 732 GLN A O 1
ATOM 5895 N N . GLN A 1 733 ? -34.592 -2.271 50.750 1.00 91.44 733 GLN A N 1
ATOM 5896 C CA . GLN A 1 733 ? -34.862 -1.188 51.703 1.00 91.44 733 GLN A CA 1
ATOM 5897 C C . GLN A 1 733 ? -36.247 -1.291 52.380 1.00 91.44 733 GLN A C 1
ATOM 5899 O O . GLN A 1 733 ? -36.544 -0.516 53.284 1.00 91.44 733 GLN A O 1
ATOM 5904 N N . GLY A 1 734 ? -37.120 -2.208 51.942 1.00 87.94 734 GLY A N 1
ATOM 5905 C CA . GLY A 1 734 ? -38.491 -2.351 52.450 1.00 87.94 734 GLY A CA 1
ATOM 5906 C C . GLY A 1 734 ? -39.518 -1.388 51.835 1.00 87.94 734 GLY A C 1
ATOM 5907 O O . GLY A 1 734 ? -40.683 -1.399 52.234 1.00 87.94 734 GLY A O 1
ATOM 5908 N N . HIS A 1 735 ? -39.132 -0.592 50.832 1.00 92.62 735 HIS A N 1
ATOM 5909 C CA . HIS A 1 735 ? -39.993 0.350 50.109 1.00 92.62 735 HIS A CA 1
ATOM 5910 C C . HIS A 1 735 ? -40.774 -0.337 48.969 1.00 92.62 735 HIS A C 1
ATOM 5912 O O . HIS A 1 735 ? -40.672 0.041 47.796 1.00 92.62 735 HIS A O 1
ATOM 5918 N N . PHE A 1 736 ? -41.593 -1.346 49.287 1.00 91.12 736 PHE A N 1
ATOM 5919 C CA . PHE A 1 736 ? -42.249 -2.183 48.267 1.00 91.12 736 PHE A CA 1
ATOM 5920 C C . PHE A 1 736 ? -43.185 -1.410 47.321 1.00 91.12 736 PHE A C 1
ATOM 5922 O O . PHE A 1 736 ? -43.271 -1.749 46.144 1.00 91.12 736 PHE A O 1
ATOM 5929 N N . GLY A 1 737 ? -43.828 -0.327 47.774 1.00 89.44 737 GLY A N 1
ATOM 5930 C CA . GLY A 1 737 ? -44.674 0.507 46.907 1.00 89.44 737 GLY A CA 1
ATOM 5931 C C . GLY A 1 737 ? -43.904 1.245 45.798 1.00 89.44 737 GLY A C 1
ATOM 5932 O O . GLY A 1 737 ? -44.450 1.506 44.727 1.00 89.44 737 GLY A O 1
ATOM 5933 N N . GLN A 1 738 ? -42.628 1.583 46.020 1.00 90.69 738 GLN A N 1
ATOM 5934 C CA . GLN A 1 738 ? -41.761 2.147 44.974 1.00 90.69 738 GLN A CA 1
ATOM 5935 C C . GLN A 1 738 ? -41.247 1.048 44.037 1.00 90.69 738 GLN A C 1
ATOM 5937 O O . GLN A 1 738 ? -41.263 1.239 42.822 1.00 90.69 738 GLN A O 1
ATOM 5942 N N . ALA A 1 739 ? -40.896 -0.121 44.587 1.00 91.44 739 ALA A N 1
ATOM 5943 C CA . ALA A 1 739 ? -40.490 -1.289 43.806 1.00 91.44 739 ALA A CA 1
ATOM 5944 C C . ALA A 1 739 ? -41.583 -1.738 42.817 1.00 91.44 739 ALA A C 1
ATOM 5946 O O . ALA A 1 739 ? -41.301 -1.927 41.637 1.00 91.44 739 ALA A O 1
ATOM 5947 N N . ILE A 1 740 ? -42.841 -1.822 43.267 1.00 92.00 740 ILE A N 1
ATOM 5948 C CA . ILE A 1 740 ? -43.996 -2.175 42.422 1.00 92.00 740 ILE A CA 1
ATOM 5949 C C . ILE A 1 740 ? -44.133 -1.199 41.249 1.00 92.00 740 ILE A C 1
ATOM 5951 O O . ILE A 1 740 ? -44.281 -1.634 40.111 1.00 92.00 740 ILE A O 1
ATOM 5955 N N . ARG A 1 741 ? -44.030 0.114 41.501 1.00 90.62 741 ARG A N 1
ATOM 5956 C CA . ARG A 1 741 ? -44.120 1.130 40.440 1.00 90.62 741 ARG A CA 1
ATOM 5957 C C . ARG A 1 741 ? -43.007 0.978 39.403 1.00 90.62 741 ARG A C 1
ATOM 5959 O O . ARG A 1 741 ? -43.299 0.997 38.213 1.00 90.62 741 ARG A O 1
ATOM 5966 N N . ALA A 1 742 ? -41.763 0.780 39.840 1.00 89.12 742 ALA A N 1
ATOM 5967 C CA . ALA A 1 742 ? -40.631 0.574 38.935 1.00 89.12 742 ALA A CA 1
ATOM 5968 C C . ALA A 1 742 ? -40.796 -0.697 38.072 1.00 89.12 742 ALA A C 1
ATOM 5970 O O . ALA A 1 742 ? -40.539 -0.672 36.869 1.00 89.12 742 ALA A O 1
ATOM 5971 N N . LEU A 1 743 ? -41.309 -1.788 38.648 1.00 90.25 743 LEU A N 1
ATOM 5972 C CA . LEU A 1 743 ? -41.567 -3.037 37.917 1.00 90.25 743 LEU A CA 1
ATOM 5973 C C . LEU A 1 743 ? -42.739 -2.920 36.942 1.00 90.25 743 LEU A C 1
ATOM 5975 O O . LEU A 1 743 ? -42.663 -3.440 35.833 1.00 90.25 743 LEU A O 1
ATOM 5979 N N . GLN A 1 744 ? -43.794 -2.193 37.313 1.00 89.94 744 GLN A N 1
ATOM 5980 C CA . GLN A 1 744 ? -44.908 -1.889 36.412 1.00 89.94 744 GLN A CA 1
ATOM 5981 C C . GLN A 1 744 ? -44.459 -1.047 35.214 1.00 89.94 744 GLN A C 1
ATOM 5983 O O . GLN A 1 744 ? -44.969 -1.246 34.115 1.00 89.94 744 GLN A O 1
ATOM 5988 N N . THR A 1 745 ? -43.486 -0.146 35.401 1.00 89.25 745 THR A N 1
ATOM 5989 C CA . THR A 1 745 ? -42.874 0.588 34.284 1.00 89.25 745 THR A CA 1
ATOM 5990 C C . THR A 1 745 ? -41.931 -0.276 33.447 1.00 89.25 745 THR A C 1
ATOM 5992 O O . THR A 1 745 ? -41.864 -0.073 32.241 1.00 89.25 745 THR A O 1
ATOM 5995 N N . ALA A 1 746 ? -41.240 -1.251 34.048 1.00 88.75 746 ALA A N 1
ATOM 5996 C CA . ALA A 1 746 ? -40.315 -2.145 33.348 1.00 88.75 746 ALA A CA 1
ATOM 5997 C C . ALA A 1 746 ? -41.039 -3.177 32.470 1.00 88.75 746 ALA A C 1
ATOM 5999 O O . ALA A 1 746 ? -40.644 -3.408 31.330 1.00 88.75 746 ALA A O 1
ATOM 6000 N N . LEU A 1 747 ? -42.131 -3.760 32.975 1.00 87.69 747 LEU A N 1
ATOM 6001 C CA . LEU A 1 747 ? -42.852 -4.866 32.343 1.00 87.69 747 LEU A CA 1
ATOM 6002 C C . LEU A 1 747 ? -43.221 -4.649 30.856 1.00 87.69 747 LEU A C 1
ATOM 6004 O O . LEU A 1 747 ? -42.941 -5.545 30.057 1.00 87.69 747 LEU A O 1
ATOM 6008 N N . PRO A 1 748 ? -43.802 -3.504 30.434 1.00 87.19 748 PRO A N 1
ATOM 6009 C CA . PRO A 1 748 ? -44.140 -3.275 29.026 1.00 87.19 748 PRO A CA 1
ATOM 6010 C C . PRO A 1 748 ? -42.920 -3.062 28.115 1.00 87.19 748 PRO A C 1
ATOM 6012 O O . PRO A 1 748 ? -43.068 -3.090 26.897 1.00 87.19 748 PRO A O 1
ATOM 6015 N N . LEU A 1 749 ? -41.726 -2.838 28.674 1.00 86.25 749 LEU A N 1
ATOM 6016 C CA . LEU A 1 749 ? -40.504 -2.526 27.924 1.00 86.25 749 LEU A CA 1
ATOM 6017 C C . LEU A 1 749 ? -39.709 -3.781 27.524 1.00 86.25 749 LEU A C 1
ATOM 6019 O O . LEU A 1 749 ? -38.744 -3.683 26.764 1.00 86.25 749 LEU A O 1
ATOM 6023 N N . HIS A 1 750 ? -40.084 -4.965 28.013 1.00 81.56 750 HIS A N 1
ATOM 6024 C CA . HIS A 1 750 ? -39.415 -6.212 27.645 1.00 81.56 750 HIS A CA 1
ATOM 6025 C C . HIS A 1 750 ? -39.779 -6.650 26.223 1.00 81.56 750 HIS A C 1
ATOM 6027 O O . HIS A 1 750 ? -40.948 -6.807 25.879 1.00 81.56 750 HIS A O 1
ATOM 6033 N N . ALA A 1 751 ? -38.757 -6.935 25.413 1.00 73.81 751 ALA A N 1
ATOM 6034 C CA . ALA A 1 751 ? -38.924 -7.372 24.026 1.00 73.81 751 ALA A CA 1
ATOM 6035 C C . ALA A 1 751 ? -39.506 -8.793 23.898 1.00 73.81 751 ALA A C 1
ATOM 6037 O O . ALA A 1 751 ? -40.041 -9.153 22.853 1.00 73.81 751 ALA A O 1
ATOM 6038 N N . SER A 1 752 ? -39.391 -9.620 24.944 1.00 76.94 752 SER A N 1
ATOM 6039 C CA . SER A 1 752 ? -39.892 -10.996 24.948 1.00 76.94 752 SER A CA 1
ATOM 6040 C C . SER A 1 752 ? -40.524 -11.378 26.285 1.00 76.94 752 SER A C 1
ATOM 6042 O O . SER A 1 752 ? -40.102 -10.930 27.352 1.00 76.94 752 SER A O 1
ATOM 6044 N N . ARG A 1 753 ? -41.499 -12.291 26.233 1.00 71.94 753 ARG A N 1
ATOM 6045 C CA . ARG A 1 753 ? -42.195 -12.806 27.422 1.00 71.94 753 ARG A CA 1
ATOM 6046 C C . ARG A 1 753 ? -41.262 -13.532 28.398 1.00 71.94 753 ARG A C 1
ATOM 6048 O O . ARG A 1 753 ? -41.501 -13.475 29.594 1.00 71.94 753 ARG A O 1
ATOM 6055 N N . VAL A 1 754 ? -40.201 -14.171 27.900 1.00 71.69 754 VAL A N 1
ATOM 6056 C CA . VAL A 1 754 ? -39.191 -14.870 28.721 1.00 71.69 754 VAL A CA 1
ATOM 6057 C C . VAL A 1 754 ? -38.374 -13.887 29.557 1.00 71.69 754 VAL A C 1
ATOM 6059 O O . VAL A 1 754 ? -38.024 -14.183 30.689 1.00 71.69 754 VAL A O 1
ATOM 6062 N N . GLN A 1 755 ? -38.089 -12.697 29.031 1.00 69.94 755 GLN A N 1
ATOM 6063 C CA . GLN A 1 755 ? -37.395 -11.667 29.807 1.00 69.94 755 GLN A CA 1
ATOM 6064 C C . GLN A 1 755 ? -38.304 -11.067 30.887 1.00 69.94 755 GLN A C 1
ATOM 6066 O O . GLN A 1 755 ? -37.819 -10.720 31.955 1.00 69.94 755 GLN A O 1
ATOM 6071 N N . ALA A 1 756 ? -39.613 -11.006 30.628 1.00 79.38 756 ALA A N 1
ATOM 6072 C CA . ALA A 1 756 ? -40.600 -10.461 31.553 1.00 79.38 756 ALA A CA 1
ATOM 6073 C C . ALA A 1 756 ? -40.947 -11.390 32.735 1.00 79.38 756 ALA A C 1
ATOM 6075 O O . ALA A 1 756 ? -41.556 -10.934 33.701 1.00 79.38 756 ALA A O 1
ATOM 6076 N N . THR A 1 757 ? -40.606 -12.688 32.700 1.00 83.00 757 THR A N 1
ATOM 6077 C CA . THR A 1 757 ? -40.976 -13.616 33.790 1.00 83.00 757 THR A CA 1
ATOM 6078 C C . THR A 1 757 ? -40.317 -13.237 35.111 1.00 83.00 757 THR A C 1
ATOM 6080 O O . THR A 1 757 ? -40.988 -13.220 36.137 1.00 83.00 757 THR A O 1
ATOM 6083 N N . ILE A 1 758 ? -39.038 -12.852 35.079 1.00 81.31 758 ILE A N 1
ATOM 6084 C CA . ILE A 1 758 ? -38.289 -12.420 36.269 1.00 81.31 758 ILE A CA 1
ATOM 6085 C C . ILE A 1 758 ? -38.938 -11.167 36.874 1.00 81.31 758 ILE A C 1
ATOM 6087 O O . ILE A 1 758 ? -39.132 -11.085 38.088 1.00 81.31 758 ILE A O 1
ATOM 6091 N N . THR A 1 759 ? -39.330 -10.218 36.022 1.00 84.38 759 THR A N 1
ATOM 6092 C CA . THR A 1 759 ? -40.040 -8.995 36.409 1.00 84.38 759 THR A CA 1
ATOM 6093 C C . THR A 1 759 ? -41.367 -9.314 37.091 1.00 84.38 759 THR A C 1
ATOM 6095 O O . THR A 1 759 ? -41.683 -8.731 38.126 1.00 84.38 759 THR A O 1
ATOM 6098 N N . VAL A 1 760 ? -42.143 -10.250 36.531 1.00 86.88 760 VAL A N 1
ATOM 6099 C CA . VAL A 1 760 ? -43.447 -10.676 37.066 1.00 86.88 760 VAL A CA 1
ATOM 6100 C C . VAL A 1 760 ? -43.291 -11.387 38.407 1.00 86.88 760 VAL A C 1
ATOM 6102 O O . VAL A 1 760 ? -44.041 -11.099 39.340 1.00 86.88 760 VAL A O 1
ATOM 6105 N N . ASP A 1 761 ? -42.314 -12.280 38.535 1.00 88.06 761 ASP A N 1
ATOM 6106 C CA . ASP A 1 761 ? -42.046 -12.996 39.784 1.00 88.06 761 ASP A CA 1
ATOM 6107 C C . ASP A 1 761 ? -41.640 -12.030 40.898 1.00 88.06 761 ASP A C 1
ATOM 6109 O O . ASP A 1 761 ? -42.171 -12.092 42.014 1.00 88.06 761 ASP A O 1
ATOM 6113 N N . LEU A 1 762 ? -40.762 -11.076 40.580 1.00 87.94 762 LEU A N 1
ATOM 6114 C CA . LEU A 1 762 ? -40.358 -10.030 41.509 1.00 87.94 762 LEU A CA 1
ATOM 6115 C C . LEU A 1 762 ? -41.528 -9.102 41.868 1.00 87.94 762 LEU A C 1
ATOM 6117 O O . LEU A 1 762 ? -41.700 -8.748 43.034 1.00 87.94 762 LEU A O 1
ATOM 6121 N N . LEU A 1 763 ? -42.379 -8.759 40.899 1.00 90.44 763 LEU A N 1
ATOM 6122 C CA . LEU A 1 763 ? -43.575 -7.945 41.118 1.00 90.44 763 LEU A CA 1
ATOM 6123 C C . LEU A 1 763 ? -44.554 -8.650 42.068 1.00 90.44 763 LEU A C 1
ATOM 6125 O O . LEU A 1 763 ? -45.019 -8.046 43.036 1.00 90.44 763 LEU A O 1
ATOM 6129 N N . ASN A 1 764 ? -44.805 -9.944 41.857 1.00 89.69 764 ASN A N 1
ATOM 6130 C CA . ASN A 1 764 ? -45.632 -10.771 42.737 1.00 89.69 764 ASN A CA 1
ATOM 6131 C C . ASN A 1 764 ? -45.050 -10.866 44.153 1.00 89.69 764 ASN A C 1
ATOM 6133 O O . ASN A 1 764 ? -45.790 -10.772 45.138 1.00 89.69 764 ASN A O 1
ATOM 6137 N N . PHE A 1 765 ? -43.730 -11.025 44.272 1.00 90.56 765 PHE A N 1
ATOM 6138 C CA . PHE A 1 765 ? -43.038 -11.006 45.559 1.00 90.56 765 PHE A CA 1
ATOM 6139 C C . PHE A 1 765 ? -43.239 -9.668 46.285 1.00 90.56 765 PHE A C 1
ATOM 6141 O O . PHE A 1 765 ? -43.666 -9.655 47.444 1.00 90.56 765 PHE A O 1
ATOM 6148 N N . CYS A 1 766 ? -43.014 -8.542 45.600 1.00 90.69 766 CYS A N 1
ATOM 6149 C CA . CYS A 1 766 ? -43.205 -7.212 46.172 1.00 90.69 766 CYS A CA 1
ATOM 6150 C C . CYS A 1 766 ? -44.666 -6.953 46.569 1.00 90.69 766 CYS A C 1
ATOM 6152 O O . CYS A 1 766 ? -44.899 -6.396 47.639 1.00 90.69 766 CYS A O 1
ATOM 6154 N N . HIS A 1 767 ? -45.652 -7.403 45.782 1.00 90.62 767 HIS A N 1
ATOM 6155 C CA . HIS A 1 767 ? -47.073 -7.295 46.138 1.00 90.62 767 HIS A CA 1
ATOM 6156 C C . HIS A 1 767 ? -47.420 -8.053 47.423 1.00 90.62 767 HIS A C 1
ATOM 6158 O O . HIS A 1 767 ? -48.088 -7.497 48.294 1.00 90.62 767 HIS A O 1
ATOM 6164 N N . ARG A 1 768 ? -46.938 -9.294 47.583 1.00 90.25 768 ARG A N 1
ATOM 6165 C CA . ARG A 1 768 ? -47.166 -10.083 48.809 1.00 90.25 768 ARG A CA 1
ATOM 6166 C C . ARG A 1 768 ? -46.535 -9.425 50.032 1.00 90.25 768 ARG A C 1
ATOM 6168 O O . ARG A 1 768 ? -47.149 -9.384 51.094 1.00 90.25 768 ARG A O 1
ATOM 6175 N N . MET A 1 769 ? -45.316 -8.908 49.889 1.00 89.38 769 MET A N 1
ATOM 6176 C CA . MET A 1 769 ? -44.622 -8.225 50.980 1.00 89.38 769 MET A CA 1
ATOM 6177 C C . MET A 1 769 ? -45.282 -6.894 51.351 1.00 89.38 769 MET A C 1
ATOM 6179 O O . MET A 1 769 ? -45.405 -6.587 52.535 1.00 89.38 769 MET A O 1
ATOM 6183 N N . TYR A 1 770 ? -45.767 -6.142 50.362 1.00 89.31 770 TYR A N 1
ATOM 6184 C CA . TYR A 1 770 ? -46.517 -4.909 50.589 1.00 89.31 770 TYR A CA 1
ATOM 6185 C C . TYR A 1 770 ? -47.858 -5.171 51.293 1.00 89.31 770 TYR A C 1
ATOM 6187 O O . TYR A 1 770 ? -48.197 -4.468 52.241 1.00 89.31 770 TYR A O 1
ATOM 6195 N N . ALA A 1 771 ? -48.583 -6.225 50.900 1.00 86.94 771 ALA A N 1
ATOM 6196 C CA . ALA A 1 771 ? -49.813 -6.644 51.575 1.00 86.94 771 ALA A CA 1
ATOM 6197 C C . ALA A 1 771 ? -49.565 -7.018 53.048 1.00 86.94 771 ALA A C 1
ATOM 6199 O O . ALA A 1 771 ? -50.281 -6.545 53.925 1.00 86.94 771 ALA A O 1
ATOM 6200 N N . ARG A 1 772 ? -48.492 -7.770 53.340 1.00 85.38 772 ARG A N 1
ATOM 6201 C CA . ARG A 1 772 ? -48.091 -8.088 54.723 1.00 85.38 772 ARG A CA 1
ATOM 6202 C C . ARG A 1 772 ? -47.753 -6.847 55.548 1.00 85.38 772 ARG A C 1
ATOM 6204 O O . ARG A 1 772 ? -48.141 -6.777 56.708 1.00 85.38 772 ARG A O 1
ATOM 6211 N N . GLN A 1 773 ? -47.044 -5.872 54.972 1.00 82.25 773 GLN A N 1
ATOM 6212 C CA . GLN A 1 773 ? -46.766 -4.606 55.663 1.00 82.25 773 GLN A CA 1
ATOM 6213 C C . GLN A 1 773 ? -48.060 -3.872 56.031 1.00 82.25 773 GLN A C 1
ATOM 6215 O O . GLN A 1 773 ? -48.177 -3.365 57.144 1.00 82.25 773 GLN A O 1
ATOM 6220 N N . LEU A 1 774 ? -49.046 -3.852 55.131 1.00 81.31 774 LEU A N 1
ATOM 6221 C CA . LEU A 1 774 ? -50.351 -3.255 55.410 1.00 81.31 774 LEU A CA 1
ATOM 6222 C C . LEU A 1 774 ? -51.085 -4.017 56.524 1.00 81.31 774 LEU A C 1
ATOM 6224 O O . LEU A 1 774 ? -51.547 -3.391 57.471 1.00 81.31 774 LEU A O 1
ATOM 6228 N N . GLU A 1 775 ? -51.116 -5.351 56.486 1.00 74.12 775 GLU A N 1
ATOM 6229 C CA . GLU A 1 775 ? -51.730 -6.178 57.540 1.00 74.12 775 GLU A CA 1
ATOM 6230 C C . GLU A 1 775 ? -51.109 -5.934 58.927 1.00 74.12 775 GLU A C 1
ATOM 6232 O O . GLU A 1 775 ? -51.836 -5.843 59.914 1.00 74.12 775 GLU A O 1
ATOM 6237 N N . THR A 1 776 ? -49.786 -5.744 59.018 1.00 62.41 776 THR A N 1
ATOM 6238 C CA . THR A 1 776 ? -49.114 -5.428 60.295 1.00 62.41 776 THR A CA 1
ATOM 6239 C C . THR A 1 776 ? -49.428 -4.033 60.842 1.00 62.41 776 THR A C 1
ATOM 6241 O O . THR A 1 776 ? -49.329 -3.820 62.046 1.00 62.41 776 THR A O 1
ATOM 6244 N N . VAL A 1 777 ? -49.825 -3.087 59.986 1.00 59.16 777 VAL A N 1
ATOM 6245 C CA . VAL A 1 777 ? -50.210 -1.721 60.388 1.00 59.16 777 VAL A CA 1
ATOM 6246 C C . VAL A 1 777 ? -51.680 -1.659 60.839 1.00 59.16 777 VAL A C 1
ATOM 6248 O O . VAL A 1 777 ? -52.058 -0.747 61.570 1.00 59.16 777 VAL A O 1
ATOM 6251 N N . PHE A 1 778 ? -52.505 -2.646 60.465 1.00 54.38 778 PHE A N 1
ATOM 6252 C CA . PHE A 1 778 ? -53.947 -2.699 60.749 1.00 54.38 778 PHE A CA 1
ATOM 6253 C C . PHE A 1 778 ? -54.355 -3.617 61.923 1.00 54.38 778 PHE A C 1
ATOM 6255 O O . PHE A 1 778 ? -55.533 -3.947 62.048 1.00 54.38 778 PHE A O 1
ATOM 6262 N N . LEU A 1 779 ? -53.438 -3.985 62.827 1.00 44.22 779 LEU A N 1
ATOM 6263 C CA . LEU A 1 779 ? -53.789 -4.590 64.122 1.00 44.22 779 LEU A CA 1
ATOM 6264 C C . LEU A 1 779 ? -53.855 -3.507 65.219 1.00 44.22 779 LEU A C 1
ATOM 6266 O O . LEU A 1 779 ? -52.816 -3.160 65.779 1.00 44.22 779 LEU A O 1
ATOM 6270 N N . PRO A 1 780 ? -55.035 -2.955 65.565 1.00 44.72 780 PRO A N 1
ATOM 6271 C CA . PRO A 1 780 ? -55.184 -2.221 66.812 1.00 44.72 780 PRO A CA 1
ATOM 6272 C C . PRO A 1 780 ? -55.159 -3.207 67.986 1.00 44.72 780 PRO A C 1
ATOM 6274 O O . PRO A 1 780 ? -55.917 -4.180 68.005 1.00 44.72 780 PRO A O 1
ATOM 6277 N N . ASP A 1 781 ? -54.309 -2.924 68.973 1.00 40.31 781 ASP A N 1
ATOM 6278 C CA . ASP A 1 781 ? -54.327 -3.543 70.298 1.00 40.31 781 ASP A CA 1
ATOM 6279 C C . ASP A 1 781 ? -55.740 -3.461 70.901 1.00 40.31 781 ASP A C 1
ATOM 6281 O O . ASP A 1 781 ? -56.153 -2.434 71.442 1.00 40.31 781 ASP A O 1
ATOM 6285 N N . TYR A 1 782 ? -56.491 -4.557 70.829 1.00 41.28 782 TYR A N 1
ATOM 6286 C CA . TYR A 1 782 ? -57.664 -4.779 71.668 1.00 41.28 782 TYR A CA 1
ATOM 6287 C C . TYR A 1 782 ? -57.296 -5.804 72.749 1.00 41.28 782 TYR A C 1
ATOM 6289 O O . TYR A 1 782 ? -56.826 -6.895 72.417 1.00 41.28 782 TYR A O 1
ATOM 6297 N N . PRO A 1 783 ? -57.512 -5.510 74.046 1.00 40.84 783 PRO A N 1
ATOM 6298 C CA . PRO A 1 783 ? -57.244 -6.471 75.105 1.00 40.84 783 PRO A CA 1
ATOM 6299 C C . PRO A 1 783 ? -58.284 -7.598 75.048 1.00 40.84 783 PRO A C 1
ATOM 6301 O O . PRO A 1 783 ? -59.460 -7.396 75.350 1.00 40.84 783 PRO A O 1
ATOM 6304 N N . LEU A 1 784 ? -57.852 -8.801 74.667 1.00 36.91 784 LEU A N 1
ATOM 6305 C CA . LEU A 1 784 ? -58.667 -10.012 74.748 1.00 36.91 784 LEU A CA 1
ATOM 6306 C C . LEU A 1 784 ? -58.694 -10.528 76.196 1.00 36.91 784 LEU A C 1
ATOM 6308 O O . LEU A 1 784 ? -57.724 -11.101 76.692 1.00 36.91 784 LEU A O 1
ATOM 6312 N N . GLY A 1 785 ? -59.835 -10.337 76.863 1.00 30.05 785 GLY A N 1
ATOM 6313 C CA . GLY A 1 785 ? -60.273 -11.188 77.974 1.00 30.05 785 GLY A CA 1
ATOM 6314 C C . GLY A 1 785 ? -60.682 -12.586 77.472 1.00 30.05 785 GLY A C 1
ATOM 6315 O O . GLY A 1 785 ? -60.946 -12.759 76.283 1.00 30.05 785 GLY A O 1
ATOM 6316 N N . PRO A 1 786 ? -60.698 -13.608 78.344 1.00 51.44 786 PRO A N 1
ATOM 6317 C CA . PRO A 1 786 ? -60.448 -14.993 77.953 1.00 51.44 786 PRO A CA 1
ATOM 6318 C C . PRO A 1 786 ? -61.716 -15.725 77.503 1.00 51.44 786 PRO A C 1
ATOM 6320 O O . PRO A 1 786 ? -62.774 -15.522 78.091 1.00 51.44 786 PRO A O 1
ATOM 6323 N N . THR A 1 787 ? -61.600 -16.664 76.554 1.00 34.53 787 THR A N 1
ATOM 6324 C CA . THR A 1 787 ? -62.240 -17.995 76.669 1.00 34.53 787 THR A CA 1
ATOM 6325 C C . THR A 1 787 ? -61.772 -19.004 75.606 1.00 34.53 787 THR A C 1
ATOM 6327 O O . THR A 1 787 ? -61.903 -18.801 74.407 1.00 34.53 787 THR A O 1
ATOM 6330 N N . SER A 1 788 ? -61.240 -20.110 76.139 1.00 30.64 788 SER A N 1
ATOM 6331 C CA . SER A 1 788 ? -61.278 -21.515 75.699 1.00 30.64 788 SER A CA 1
ATOM 6332 C C . SER A 1 788 ? -60.891 -21.938 74.273 1.00 30.64 788 SER A C 1
ATOM 6334 O O . SER A 1 788 ? -61.623 -21.772 73.304 1.00 30.64 788 SER A O 1
ATOM 6336 N N . ALA A 1 789 ? -59.788 -22.689 74.256 1.00 34.75 789 ALA A N 1
ATOM 6337 C CA . ALA A 1 789 ? -59.359 -23.697 73.296 1.00 34.75 789 ALA A CA 1
ATOM 6338 C C . ALA A 1 789 ? -60.467 -24.622 72.750 1.00 34.75 789 ALA A C 1
ATOM 6340 O O . ALA A 1 789 ? -61.321 -25.086 73.502 1.00 34.75 789 ALA A O 1
ATOM 6341 N N . THR A 1 790 ? -60.348 -25.037 71.484 1.00 34.78 790 THR A N 1
ATOM 6342 C CA . THR A 1 790 ? -59.879 -26.392 71.107 1.00 34.78 790 THR A CA 1
ATOM 6343 C C . THR A 1 790 ? -59.804 -26.573 69.582 1.00 34.78 790 THR A C 1
ATOM 6345 O O . THR A 1 790 ? -60.654 -26.093 68.843 1.00 34.78 790 THR A O 1
ATOM 6348 N N . ASN A 1 791 ? -58.787 -27.336 69.163 1.00 30.66 791 ASN A N 1
ATOM 6349 C CA . ASN A 1 791 ? -58.630 -28.054 67.888 1.00 30.66 791 ASN A CA 1
ATOM 6350 C C . ASN A 1 791 ? -57.969 -27.328 66.705 1.00 30.66 791 ASN A C 1
ATOM 6352 O O . ASN A 1 791 ? -58.582 -26.997 65.695 1.00 30.66 791 ASN A O 1
ATOM 6356 N N . ALA A 1 792 ? -56.640 -27.246 66.803 1.00 34.44 792 ALA A N 1
ATOM 6357 C CA . ALA A 1 792 ? -55.753 -27.452 65.666 1.00 34.44 792 ALA A CA 1
ATOM 6358 C C . ALA A 1 792 ? -55.595 -28.965 65.415 1.00 34.44 792 ALA A C 1
ATOM 6360 O O . ALA A 1 792 ? -55.112 -29.657 66.307 1.00 34.44 792 ALA A O 1
ATOM 6361 N N . ALA A 1 793 ? -56.016 -29.443 64.237 1.00 32.59 793 ALA A N 1
ATOM 6362 C CA . ALA A 1 793 ? -55.520 -30.620 63.497 1.00 32.59 793 ALA A CA 1
ATOM 6363 C C . ALA A 1 793 ? -56.616 -31.096 62.524 1.00 32.59 793 ALA A C 1
ATOM 6365 O O . ALA A 1 793 ? -57.512 -31.798 62.968 1.00 32.59 793 ALA A O 1
ATOM 6366 N N . ASP A 1 794 ? -56.571 -30.690 61.242 1.00 30.86 794 ASP A N 1
ATOM 6367 C CA . ASP A 1 794 ? -57.020 -31.577 60.137 1.00 30.86 794 ASP A CA 1
ATOM 6368 C C . ASP A 1 794 ? -56.859 -31.038 58.701 1.00 30.86 794 ASP A C 1
ATOM 6370 O O . ASP A 1 794 ? -56.957 -31.804 57.749 1.00 30.86 794 ASP A O 1
ATOM 6374 N N . ALA A 1 795 ? -56.568 -29.758 58.463 1.00 30.59 795 ALA A N 1
ATOM 6375 C CA . ALA A 1 795 ? -56.644 -29.222 57.092 1.00 30.59 795 ALA A CA 1
ATOM 6376 C C . ALA A 1 795 ? -55.305 -29.186 56.320 1.00 30.59 795 ALA A C 1
ATOM 6378 O O . ALA A 1 795 ? -55.073 -28.279 55.525 1.00 30.59 795 ALA A O 1
ATOM 6379 N N . ALA A 1 796 ? -54.421 -30.165 56.535 1.00 31.25 796 ALA A N 1
ATOM 6380 C CA . ALA A 1 796 ? -53.165 -30.320 55.792 1.00 31.25 796 ALA A CA 1
ATOM 6381 C C . ALA A 1 796 ? -53.062 -31.707 55.134 1.00 31.25 796 ALA A C 1
ATOM 6383 O O . ALA A 1 796 ? -52.127 -32.449 55.400 1.00 31.25 796 ALA A O 1
ATOM 6384 N N . ALA A 1 797 ? -54.030 -32.074 54.290 1.00 31.11 797 ALA A N 1
ATOM 6385 C CA . ALA A 1 797 ? -53.888 -33.148 53.302 1.00 31.11 797 ALA A CA 1
ATOM 6386 C C . ALA A 1 797 ? -55.111 -33.177 52.380 1.00 31.11 797 ALA A C 1
ATOM 6388 O O . ALA A 1 797 ? -56.134 -33.750 52.746 1.00 31.11 797 ALA A O 1
ATOM 6389 N N . ARG A 1 798 ? -54.998 -32.560 51.197 1.00 29.16 798 ARG A N 1
ATOM 6390 C CA . ARG A 1 798 ? -55.632 -32.967 49.924 1.00 29.16 798 ARG A CA 1
ATOM 6391 C C . ARG A 1 798 ? -55.338 -31.904 48.864 1.00 29.16 798 ARG A C 1
ATOM 6393 O O . ARG A 1 798 ? -56.173 -31.081 48.511 1.00 29.16 798 ARG A O 1
ATOM 6400 N N . CYS A 1 799 ? -54.110 -31.946 48.350 1.00 28.83 799 CYS A N 1
ATOM 6401 C CA . CYS A 1 799 ? -53.924 -31.719 46.921 1.00 28.83 799 CYS A CA 1
ATOM 6402 C C . CYS A 1 799 ? -54.748 -32.779 46.172 1.00 28.83 799 CYS A C 1
ATOM 6404 O O . CYS A 1 799 ? -54.799 -33.912 46.644 1.00 28.83 799 CYS A O 1
ATOM 6406 N N . THR A 1 800 ? -55.359 -32.429 45.040 1.00 29.41 800 THR A N 1
ATOM 6407 C CA . THR A 1 800 ? -55.032 -32.952 43.694 1.00 29.41 800 THR A CA 1
ATOM 6408 C C . THR A 1 800 ? -56.256 -32.934 42.770 1.00 29.41 800 THR A C 1
ATOM 6410 O O . THR A 1 800 ? -57.308 -33.426 43.166 1.00 29.41 800 THR A O 1
ATOM 6413 N N . ASN A 1 801 ? -56.012 -32.494 41.527 1.00 27.36 801 ASN A N 1
ATOM 6414 C CA . ASN A 1 801 ? -56.775 -32.729 40.286 1.00 27.36 801 ASN A CA 1
ATOM 6415 C C . ASN A 1 801 ? -58.043 -31.849 40.162 1.00 27.36 801 ASN A C 1
ATOM 6417 O O . ASN A 1 801 ? -58.830 -31.756 41.089 1.00 27.36 801 ASN A O 1
ATOM 6421 N N . GLU A 1 802 ? -58.244 -31.065 39.105 1.00 28.44 802 GLU A N 1
ATOM 6422 C CA . GLU A 1 802 ? -58.394 -31.481 37.711 1.00 28.44 802 GLU A CA 1
ATOM 6423 C C . GLU A 1 802 ? -58.270 -30.263 36.775 1.00 28.44 802 GLU A C 1
ATOM 6425 O O . GLU A 1 802 ? -58.608 -29.132 37.130 1.00 28.44 802 GLU A O 1
ATOM 6430 N N . GLU A 1 803 ? -57.764 -30.538 35.577 1.00 30.47 803 GLU A N 1
ATOM 6431 C CA . GLU A 1 803 ? -57.792 -29.689 34.390 1.00 30.47 803 GLU A CA 1
ATOM 6432 C C . GLU A 1 803 ? -59.208 -29.697 33.792 1.00 30.47 803 GLU A C 1
ATOM 6434 O O . GLU A 1 803 ? -59.813 -30.760 33.714 1.00 30.47 803 GLU A O 1
ATOM 6439 N N . ASP A 1 804 ? -59.732 -28.545 33.363 1.00 30.05 804 ASP A N 1
ATOM 6440 C CA . ASP A 1 804 ? -60.111 -28.273 31.964 1.00 30.05 804 ASP A CA 1
ATOM 6441 C C . ASP A 1 804 ? -61.067 -27.065 31.832 1.00 30.05 804 ASP A C 1
ATOM 6443 O O . ASP A 1 804 ? -62.104 -26.973 32.480 1.00 30.05 804 ASP A O 1
ATOM 6447 N N . LYS A 1 805 ? -60.685 -26.206 30.879 1.00 27.41 805 LYS A N 1
ATOM 6448 C CA . LYS A 1 805 ? -61.489 -25.568 29.820 1.00 27.41 805 LYS A CA 1
ATOM 6449 C C . LYS A 1 805 ? -62.542 -24.479 30.088 1.00 27.41 805 LYS A C 1
ATOM 6451 O O . LYS A 1 805 ? -63.534 -24.640 30.782 1.00 27.41 805 LYS A O 1
ATOM 6456 N N . GLU A 1 806 ? -62.326 -23.462 29.249 1.00 26.83 806 GLU A N 1
ATOM 6457 C CA . GLU A 1 806 ? -63.277 -22.677 28.454 1.00 26.83 806 GLU A CA 1
ATOM 6458 C C . GLU A 1 806 ? -63.944 -21.436 29.063 1.00 26.83 806 GLU A C 1
ATOM 6460 O O . GLU A 1 806 ? -64.688 -21.481 30.033 1.00 26.83 806 GLU A O 1
ATOM 6465 N N . GLU A 1 807 ? -63.599 -20.320 28.400 1.00 29.47 807 GLU A N 1
ATOM 6466 C CA . GLU A 1 807 ? -64.421 -19.178 27.984 1.00 29.47 807 GLU A CA 1
ATOM 6467 C C . GLU A 1 807 ? -65.585 -18.749 28.884 1.00 29.47 807 GLU A C 1
ATOM 6469 O O . GLU A 1 807 ? -66.525 -19.494 29.091 1.00 29.47 807 GLU A O 1
ATOM 6474 N N . PHE A 1 808 ? -65.631 -17.464 29.251 1.00 25.52 808 PHE A N 1
ATOM 6475 C CA . PHE A 1 808 ? -66.752 -16.608 28.847 1.00 25.52 808 PHE A CA 1
ATOM 6476 C C . PHE A 1 808 ? -66.446 -15.125 29.071 1.00 25.52 808 PHE A C 1
ATOM 6478 O O . PHE A 1 808 ? -65.686 -14.713 29.947 1.00 25.52 808 PHE A O 1
ATOM 6485 N N . ALA A 1 809 ? -67.051 -14.340 28.193 1.00 25.75 809 ALA A N 1
ATOM 6486 C CA . ALA A 1 809 ? -66.873 -12.922 27.995 1.00 25.75 809 ALA A CA 1
ATOM 6487 C C . ALA A 1 809 ? -67.740 -12.040 28.925 1.00 25.75 809 ALA A C 1
ATOM 6489 O O . ALA A 1 809 ? -68.710 -12.494 29.522 1.00 25.75 809 ALA A O 1
ATOM 6490 N N . VAL A 1 810 ? -67.429 -10.738 28.871 1.00 28.64 810 VAL A N 1
ATOM 6491 C CA . VAL A 1 810 ? -68.308 -9.569 29.095 1.00 28.64 810 VAL A CA 1
ATOM 6492 C C . VAL A 1 810 ? -68.699 -9.228 30.542 1.00 28.64 810 VAL A C 1
ATOM 6494 O O . VAL A 1 810 ? -69.614 -9.791 31.127 1.00 28.64 810 VAL A O 1
ATOM 6497 N N . GLY A 1 811 ? -68.083 -8.139 31.018 1.00 28.14 811 GLY A N 1
ATOM 6498 C CA . GLY A 1 811 ? -68.789 -6.903 31.376 1.00 28.14 811 GLY A CA 1
ATOM 6499 C C . GLY A 1 811 ? -69.562 -6.866 32.693 1.00 28.14 811 GLY A C 1
ATOM 6500 O O . GLY A 1 811 ? -70.590 -7.517 32.841 1.00 28.14 811 GLY A O 1
ATOM 6501 N N . ARG A 1 812 ? -69.160 -5.945 33.577 1.00 28.17 812 ARG A N 1
ATOM 6502 C CA . ARG A 1 812 ? -70.094 -5.038 34.260 1.00 28.17 812 ARG A CA 1
ATOM 6503 C C . ARG A 1 812 ? -69.380 -3.823 34.845 1.00 28.17 812 ARG A C 1
ATOM 6505 O O . ARG A 1 812 ? -68.267 -3.916 35.353 1.00 28.17 812 ARG A O 1
ATOM 6512 N N . ASP A 1 813 ? -70.083 -2.710 34.696 1.00 27.84 813 ASP A N 1
ATOM 6513 C CA . ASP A 1 813 ? -69.777 -1.340 35.075 1.00 27.84 813 ASP A CA 1
ATOM 6514 C C . ASP A 1 813 ? -69.293 -1.151 36.513 1.00 27.84 813 ASP A C 1
ATOM 6516 O O . ASP A 1 813 ? -69.869 -1.699 37.452 1.00 27.84 813 ASP A O 1
ATOM 6520 N N . ILE A 1 814 ? -68.335 -0.235 36.678 1.00 31.47 814 ILE A N 1
ATOM 6521 C CA . ILE A 1 814 ? -68.280 0.640 37.852 1.00 31.47 814 ILE A CA 1
ATOM 6522 C C . ILE A 1 814 ? -68.109 2.071 37.339 1.00 31.47 814 ILE A C 1
ATOM 6524 O O . ILE A 1 814 ? -67.010 2.561 37.080 1.00 31.47 814 ILE A O 1
ATOM 6528 N N . THR A 1 815 ? -69.249 2.723 37.143 1.00 27.64 815 THR A N 1
ATOM 6529 C CA . THR A 1 815 ? -69.386 4.171 37.046 1.00 27.64 815 THR A CA 1
ATOM 6530 C C . THR A 1 815 ? -69.197 4.773 38.435 1.00 27.64 815 THR A C 1
ATOM 6532 O O . THR A 1 815 ? -70.059 4.572 39.280 1.00 27.64 815 THR A O 1
ATOM 6535 N N . GLU A 1 816 ? -68.088 5.481 38.658 1.00 28.56 816 GLU A N 1
ATOM 6536 C CA . GLU A 1 816 ? -67.979 6.693 39.495 1.00 28.56 816 GLU A CA 1
ATOM 6537 C C . GLU A 1 816 ? -66.511 7.168 39.515 1.00 28.56 816 GLU A C 1
ATOM 6539 O O . GLU A 1 816 ? -65.684 6.726 40.307 1.00 28.56 816 GLU A O 1
ATOM 6544 N N . MET A 1 817 ? -66.174 8.073 38.589 1.00 25.36 817 MET A N 1
ATOM 6545 C CA . MET A 1 817 ? -64.963 8.903 38.645 1.00 25.36 817 MET A CA 1
ATOM 6546 C C . MET A 1 817 ? -65.333 10.289 39.200 1.00 25.36 817 MET A C 1
ATOM 6548 O O . MET A 1 817 ? -66.247 10.911 38.652 1.00 25.36 817 MET A O 1
ATOM 6552 N N . PRO A 1 818 ? -64.601 10.842 40.185 1.00 28.75 818 PRO A N 1
ATOM 6553 C CA . PRO A 1 818 ? -64.537 12.284 40.396 1.00 28.75 818 PRO A CA 1
ATOM 6554 C C . PRO A 1 818 ? -63.516 12.927 39.423 1.00 28.75 818 PRO A C 1
ATOM 6556 O O . PRO A 1 818 ? -62.738 12.219 38.777 1.00 28.75 818 PRO A O 1
ATOM 6559 N N . PRO A 1 819 ? -63.560 14.257 39.216 1.00 30.70 819 PRO A N 1
ATOM 6560 C CA . PRO A 1 819 ? -63.128 14.876 37.967 1.00 30.70 819 PRO A CA 1
ATOM 6561 C C . PRO A 1 819 ? -61.609 15.043 37.836 1.00 30.70 819 PRO A C 1
ATOM 6563 O O . PRO A 1 819 ? -60.865 15.113 38.807 1.00 30.70 819 PRO A O 1
ATOM 6566 N N . LYS A 1 820 ? -61.187 15.160 36.571 1.00 40.72 820 LYS A N 1
ATOM 6567 C CA . LYS A 1 820 ? -59.834 15.460 36.086 1.00 40.72 820 LYS A CA 1
ATOM 6568 C C . LYS A 1 820 ? -59.144 16.579 36.879 1.00 40.72 820 LYS A C 1
ATOM 6570 O O . LYS A 1 820 ? -59.356 17.756 36.590 1.00 40.72 820 LYS A O 1
ATOM 6575 N N . GLU A 1 821 ? -58.201 16.211 37.737 1.00 25.81 821 GLU A N 1
ATOM 6576 C CA . GLU A 1 821 ? -57.092 17.092 38.096 1.00 25.81 821 GLU A CA 1
ATOM 6577 C C . GLU A 1 821 ? -55.924 16.836 37.138 1.00 25.81 821 GLU A C 1
ATOM 6579 O O . GLU A 1 821 ? -55.371 15.740 37.040 1.00 25.81 821 GLU A O 1
ATOM 6584 N N . ARG A 1 822 ? -55.580 17.870 36.364 1.00 28.19 822 ARG A N 1
ATOM 6585 C CA . ARG A 1 822 ? -54.320 17.961 35.622 1.00 28.19 822 ARG A CA 1
ATOM 6586 C C . ARG A 1 822 ? -53.180 17.905 36.640 1.00 28.19 822 ARG A C 1
ATOM 6588 O O . ARG A 1 822 ? -52.865 18.925 37.248 1.00 28.19 822 ARG A O 1
ATOM 6595 N N . PHE A 1 823 ? -52.545 16.750 36.803 1.00 28.11 823 PHE A N 1
ATOM 6596 C CA . PHE A 1 823 ? -51.323 16.671 37.595 1.00 28.11 823 PHE A CA 1
ATOM 6597 C C . PHE A 1 823 ? -50.155 17.247 36.798 1.00 28.11 823 PHE A C 1
ATOM 6599 O O . PHE A 1 823 ? -49.729 16.713 35.773 1.00 28.11 823 PHE A O 1
ATOM 6606 N N . GLN A 1 824 ? -49.702 18.405 37.272 1.00 25.19 824 GLN A N 1
ATOM 6607 C CA . GLN A 1 824 ? -48.478 19.071 36.867 1.00 25.19 824 GLN A CA 1
ATOM 6608 C C . GLN A 1 824 ? -47.289 18.124 37.048 1.00 25.19 824 GLN A C 1
ATOM 6610 O O . GLN A 1 824 ? -47.143 17.468 38.080 1.00 25.19 824 GLN A O 1
ATOM 6615 N N . LEU A 1 825 ? -46.433 18.091 36.028 1.00 26.45 825 LEU A N 1
ATOM 6616 C CA . LEU A 1 825 ? -45.066 17.598 36.124 1.00 26.45 825 LEU A CA 1
ATOM 6617 C C . LEU A 1 825 ? -44.396 18.231 37.351 1.00 26.45 825 LEU A C 1
ATOM 6619 O O . LEU A 1 825 ? -44.482 19.443 37.549 1.00 26.45 825 LEU A O 1
ATOM 6623 N N . LEU A 1 826 ? -43.759 17.397 38.172 1.00 28.38 826 LEU A N 1
ATOM 6624 C CA . LEU A 1 826 ? -42.951 17.808 39.317 1.00 28.38 826 LEU A CA 1
ATOM 6625 C C . LEU A 1 826 ? -41.934 18.879 38.886 1.00 28.38 826 LEU A C 1
ATOM 6627 O O . LEU A 1 826 ? -40.942 18.570 38.230 1.00 28.38 826 LEU A O 1
ATOM 6631 N N . ASN A 1 827 ? -42.180 20.130 39.278 1.00 25.25 827 ASN A N 1
ATOM 6632 C CA . ASN A 1 827 ? -41.155 21.167 39.329 1.00 25.25 827 ASN A CA 1
ATOM 6633 C C . ASN A 1 827 ? -40.222 20.879 40.521 1.00 25.25 827 ASN A C 1
ATOM 6635 O O . ASN A 1 827 ? -40.717 20.656 41.630 1.00 25.25 827 ASN A O 1
ATOM 6639 N N . PRO A 1 828 ? -38.891 20.919 40.344 1.00 31.47 828 PRO A N 1
ATOM 6640 C CA . PRO A 1 828 ? -37.943 20.754 41.430 1.00 31.47 828 PRO A CA 1
ATOM 6641 C C . PRO A 1 828 ? -37.633 22.123 42.039 1.00 31.47 828 PRO A C 1
ATOM 6643 O O . PRO A 1 828 ? -36.766 22.849 41.563 1.00 31.47 828 PRO A O 1
ATOM 6646 N N . SER A 1 829 ? -38.327 22.500 43.106 1.00 29.58 829 SER A N 1
ATOM 6647 C CA . SER A 1 829 ? -37.882 23.626 43.931 1.00 29.58 829 SER A CA 1
ATOM 6648 C C . SER A 1 829 ? -38.466 23.535 45.335 1.00 29.58 829 SER A C 1
ATOM 6650 O O . SER A 1 829 ? -39.595 23.968 45.532 1.00 29.58 829 SER A O 1
ATOM 6652 N N . LEU A 1 830 ? -37.705 22.963 46.282 1.00 26.20 830 LEU A N 1
ATOM 6653 C CA . LEU A 1 830 ? -37.481 23.483 47.648 1.00 26.20 830 LEU A CA 1
ATOM 6654 C C . LEU A 1 830 ? -36.739 22.467 48.548 1.00 26.20 830 LEU A C 1
ATOM 6656 O O . LEU A 1 830 ? -37.334 21.510 49.025 1.00 26.20 830 LEU A O 1
ATOM 6660 N N . SER A 1 831 ? -35.467 22.792 48.835 1.00 26.66 831 SER A N 1
ATOM 6661 C CA . SER A 1 831 ? -34.578 22.337 49.934 1.00 26.66 831 SER A CA 1
ATOM 6662 C C . SER A 1 831 ? -34.251 20.836 50.029 1.00 26.66 831 SER A C 1
ATOM 6664 O O . SER A 1 831 ? -35.136 20.002 49.968 1.00 26.66 831 SER A O 1
ATOM 6666 N N . SER A 1 832 ? -33.011 20.387 50.208 1.00 25.81 832 SER A N 1
ATOM 6667 C CA . SER A 1 832 ? -31.802 20.946 50.826 1.00 25.81 832 SER A CA 1
ATOM 6668 C C . SER A 1 832 ? -30.573 20.713 49.926 1.00 25.81 832 SER A C 1
ATOM 6670 O O . SER A 1 832 ? -30.610 19.883 49.023 1.00 25.81 832 SER A O 1
ATOM 6672 N N . GLY A 1 833 ? -29.499 21.489 50.119 1.00 26.14 833 GLY A N 1
ATOM 6673 C CA . GLY A 1 833 ? -28.284 21.399 49.293 1.00 26.14 833 GLY A CA 1
ATOM 6674 C C . GLY A 1 833 ? -27.676 19.986 49.256 1.00 26.14 833 GLY A C 1
ATOM 6675 O O . GLY A 1 833 ? -27.834 19.235 50.221 1.00 26.14 833 GLY A O 1
ATOM 6676 N N . PRO A 1 834 ? -26.984 19.612 48.165 1.00 26.45 834 PRO A N 1
ATOM 6677 C CA . PRO A 1 834 ? -26.444 18.269 48.024 1.00 26.45 834 PRO A CA 1
ATOM 6678 C C . PRO A 1 834 ? -25.292 18.052 49.019 1.00 26.45 834 PRO A C 1
ATOM 6680 O O . PRO A 1 834 ? -24.474 18.962 49.209 1.00 26.45 834 PRO A O 1
ATOM 6683 N N . PRO A 1 835 ? -25.164 16.864 49.635 1.00 27.12 835 PRO A N 1
ATOM 6684 C CA . PRO A 1 835 ? -23.885 16.457 50.188 1.00 27.12 835 PRO A CA 1
ATOM 6685 C C . PRO A 1 835 ? -22.873 16.349 49.036 1.00 27.12 835 PRO A C 1
ATOM 6687 O O . PRO A 1 835 ? -23.177 15.860 47.949 1.00 27.12 835 PRO A O 1
ATOM 6690 N N . GLN A 1 836 ? -21.674 16.881 49.258 1.00 30.00 836 GLN A N 1
ATOM 6691 C CA . GLN A 1 836 ? -20.571 16.869 48.297 1.00 30.00 836 GLN A CA 1
ATOM 6692 C C . GLN A 1 836 ? -20.241 15.430 47.869 1.00 30.00 836 GLN A C 1
ATOM 6694 O O . GLN A 1 836 ? -19.955 14.603 48.732 1.00 30.00 836 GLN A O 1
ATOM 6699 N N . GLY A 1 837 ? -20.200 15.138 46.560 1.00 33.91 837 GLY A N 1
ATOM 6700 C CA . GLY A 1 837 ? -19.530 13.912 46.103 1.00 33.91 837 GLY A CA 1
ATOM 6701 C C . GLY A 1 837 ? -19.824 13.350 44.711 1.00 33.91 837 GLY A C 1
ATOM 6702 O O . GLY A 1 837 ? -18.984 12.599 44.223 1.00 33.91 837 GLY A O 1
ATOM 6703 N N . VAL A 1 838 ? -20.934 13.681 44.041 1.00 33.75 838 VAL A N 1
ATOM 6704 C CA . VAL A 1 838 ? -21.295 13.020 42.765 1.00 33.75 838 VAL A CA 1
ATOM 6705 C C . VAL A 1 838 ? -21.460 14.042 41.626 1.00 33.75 838 VAL A C 1
ATOM 6707 O O . VAL A 1 838 ? -22.438 14.788 41.626 1.00 33.75 838 VAL A O 1
ATOM 6710 N N . PRO A 1 839 ? -20.526 14.111 40.652 1.00 37.06 839 PRO A N 1
ATOM 6711 C CA . PRO A 1 839 ? -20.673 14.942 39.454 1.00 37.06 839 PRO A CA 1
ATOM 6712 C C . PRO A 1 839 ? -21.834 14.461 38.567 1.00 37.06 839 PRO A C 1
ATOM 6714 O O . PRO A 1 839 ? -21.996 13.260 38.339 1.00 37.06 839 PRO A O 1
ATOM 6717 N N . ASN A 1 840 ? -22.644 15.396 38.063 1.00 41.62 840 ASN A N 1
ATOM 6718 C CA . ASN A 1 840 ? -23.850 15.137 37.272 1.00 41.62 840 ASN A CA 1
ATOM 6719 C C . ASN A 1 840 ? -23.488 14.929 35.788 1.00 41.62 840 ASN A C 1
ATOM 6721 O O . ASN A 1 840 ? -23.477 15.872 35.006 1.00 41.62 840 ASN A O 1
ATOM 6725 N N . ILE A 1 841 ? -23.230 13.678 35.390 1.00 43.94 841 ILE A N 1
ATOM 6726 C CA . ILE A 1 841 ? -22.769 13.301 34.035 1.00 43.94 841 ILE A CA 1
ATOM 6727 C C . ILE A 1 841 ? -23.640 13.863 32.894 1.00 43.94 841 ILE A C 1
ATOM 6729 O O . ILE A 1 841 ? -23.127 14.119 31.813 1.00 43.94 841 ILE A O 1
ATOM 6733 N N . ARG A 1 842 ? -24.948 14.069 33.096 1.00 38.53 842 ARG A N 1
ATOM 6734 C CA . ARG A 1 842 ? -25.859 14.511 32.022 1.00 38.53 842 ARG A CA 1
ATOM 6735 C C . ARG A 1 842 ? -25.718 16.001 31.677 1.00 38.53 842 ARG A C 1
ATOM 6737 O O . ARG A 1 842 ? -25.842 16.346 30.510 1.00 38.53 842 ARG A O 1
ATOM 6744 N N . GLU A 1 843 ? -25.424 16.864 32.651 1.00 42.38 843 GLU A N 1
ATOM 6745 C CA . GLU A 1 843 ? -25.293 18.315 32.412 1.00 42.38 843 GLU A CA 1
ATOM 6746 C C . GLU A 1 843 ? -23.976 18.672 31.706 1.00 42.38 843 GLU A C 1
ATOM 6748 O O . GLU A 1 843 ? -23.959 19.586 30.888 1.00 42.38 843 GLU A O 1
ATOM 6753 N N . ASP A 1 844 ? -22.918 17.882 31.914 1.00 38.38 844 ASP A N 1
ATOM 6754 C CA . ASP A 1 844 ? -21.646 18.020 31.187 1.00 38.38 844 ASP A CA 1
ATOM 6755 C C . ASP A 1 844 ? -21.698 17.430 29.756 1.00 38.38 844 ASP A C 1
ATOM 6757 O O . ASP A 1 844 ? -20.766 17.609 28.969 1.00 38.38 844 ASP A O 1
ATOM 6761 N N . LEU A 1 845 ? -22.780 16.722 29.393 1.00 40.53 845 LEU A N 1
ATOM 6762 C CA . LEU A 1 845 ? -22.959 16.045 28.098 1.00 40.53 845 LEU A CA 1
ATOM 6763 C C . LEU A 1 845 ? -23.917 16.759 27.126 1.00 40.53 845 LEU A C 1
ATOM 6765 O O . LEU A 1 845 ? -23.928 16.420 25.939 1.00 40.53 845 LEU A O 1
ATOM 6769 N N . ASP A 1 846 ? -24.679 17.757 27.580 1.00 30.91 846 ASP A N 1
ATOM 6770 C CA . ASP A 1 846 ? -25.685 18.462 26.775 1.00 30.91 846 ASP A CA 1
ATOM 6771 C C . ASP A 1 846 ? -25.132 19.759 26.138 1.00 30.91 846 ASP A C 1
ATOM 6773 O O . ASP A 1 846 ? -25.440 20.875 26.551 1.00 30.91 846 ASP A O 1
ATOM 6777 N N . ILE A 1 847 ? -24.379 19.627 25.038 1.00 31.86 847 ILE A N 1
ATOM 6778 C CA . ILE A 1 847 ? -24.305 20.668 23.989 1.00 31.86 847 ILE A CA 1
ATOM 6779 C C . ILE A 1 847 ? -24.767 20.048 22.667 1.00 31.86 847 ILE A C 1
ATOM 6781 O O . ILE A 1 847 ? -23.967 19.710 21.799 1.00 31.86 847 ILE A O 1
ATOM 6785 N N . ALA A 1 848 ? -26.081 19.865 22.527 1.00 30.28 848 ALA A N 1
ATOM 6786 C CA . ALA A 1 848 ? -26.747 19.671 21.237 1.00 30.28 848 ALA A CA 1
ATOM 6787 C C . ALA A 1 848 ? -28.253 19.973 21.339 1.00 30.28 848 ALA A C 1
ATOM 6789 O O . ALA A 1 848 ? -29.107 19.122 21.103 1.00 30.28 848 ALA A O 1
ATOM 6790 N N . ARG A 1 849 ? -28.603 21.218 21.673 1.00 27.14 849 ARG A N 1
ATOM 6791 C CA . ARG A 1 849 ? -29.903 21.796 21.301 1.00 27.14 849 ARG A CA 1
ATOM 6792 C C . ARG A 1 849 ? -29.664 23.183 20.727 1.00 27.14 849 ARG A C 1
ATOM 6794 O O . ARG A 1 849 ? -29.733 24.179 21.439 1.00 27.14 849 ARG A O 1
ATOM 6801 N N . VAL A 1 850 ? -29.370 23.242 19.428 1.00 27.52 850 VAL A N 1
ATOM 6802 C CA . VAL A 1 850 ? -29.536 24.496 18.689 1.00 27.52 850 VAL A CA 1
ATOM 6803 C C . VAL A 1 850 ? -31.036 24.739 18.582 1.00 27.52 850 VAL A C 1
ATOM 6805 O O . VAL A 1 850 ? -31.797 23.937 18.046 1.00 27.52 850 VAL A O 1
ATOM 6808 N N . SER A 1 851 ? -31.432 25.839 19.201 1.00 26.25 851 SER A N 1
ATOM 6809 C CA . SER A 1 851 ? -32.765 26.405 19.282 1.00 26.25 851 SER A CA 1
ATOM 6810 C C . SER A 1 851 ? -33.430 26.556 17.915 1.00 26.25 851 SER A C 1
ATOM 6812 O O . SER A 1 851 ? -32.928 27.274 17.050 1.00 26.25 851 SER A O 1
ATOM 6814 N N . ALA A 1 852 ? -34.620 25.977 17.772 1.00 26.38 852 ALA A N 1
ATOM 6815 C CA . ALA A 1 852 ? -35.618 26.494 16.849 1.00 26.38 852 ALA A CA 1
ATOM 6816 C C . ALA A 1 852 ? -36.037 27.900 17.321 1.00 26.38 852 ALA A C 1
ATOM 6818 O O . ALA A 1 852 ? -36.472 28.067 18.462 1.00 26.38 852 ALA A O 1
ATOM 6819 N N . ALA A 1 853 ? -35.894 28.902 16.454 1.00 25.52 853 ALA A N 1
ATOM 6820 C CA . ALA A 1 853 ? -36.418 30.254 16.644 1.00 25.52 853 ALA A CA 1
ATOM 6821 C C . ALA A 1 853 ? -37.440 30.578 15.531 1.00 25.52 853 ALA A C 1
ATOM 6823 O O . ALA A 1 853 ? -37.385 29.971 14.460 1.00 25.52 853 ALA A O 1
ATOM 6824 N N . PRO A 1 854 ? -38.419 31.464 15.793 1.00 27.83 854 PRO A N 1
ATOM 6825 C CA . PRO A 1 854 ? -39.732 31.419 15.162 1.00 27.83 854 PRO A CA 1
ATOM 6826 C C . PRO A 1 854 ? -39.828 32.194 13.842 1.00 27.83 854 PRO A C 1
ATOM 6828 O O . PRO A 1 854 ? -39.083 33.129 13.564 1.00 27.83 854 PRO A O 1
ATOM 6831 N N . SER A 1 855 ? -40.840 31.805 13.071 1.00 25.69 855 SER A N 1
ATOM 6832 C CA . SER A 1 855 ? -41.362 32.425 11.853 1.00 25.69 855 SER A CA 1
ATOM 6833 C C . SER A 1 855 ? -41.425 33.960 11.876 1.00 25.69 855 SER A C 1
ATOM 6835 O O . SER A 1 855 ? -42.117 34.539 12.716 1.00 25.69 855 SER A O 1
ATOM 6837 N N . GLN A 1 856 ? -40.844 34.600 10.857 1.00 26.28 856 GLN A N 1
ATOM 6838 C CA . GLN A 1 856 ? -41.276 35.913 10.373 1.00 26.28 856 GLN A CA 1
ATOM 6839 C C . GLN A 1 856 ? -41.525 35.865 8.863 1.00 26.28 856 GLN A C 1
ATOM 6841 O O . GLN A 1 856 ? -40.689 35.436 8.074 1.00 26.28 856 GLN A O 1
ATOM 6846 N N . SER A 1 857 ? -42.730 36.290 8.494 1.00 26.84 857 SER A N 1
ATOM 6847 C CA . SER A 1 857 ? -43.253 36.435 7.142 1.00 26.84 857 SER A CA 1
ATOM 6848 C C . SER A 1 857 ? -42.614 37.614 6.409 1.00 26.84 857 SER A C 1
ATOM 6850 O O . SER A 1 857 ? -42.754 38.745 6.875 1.00 26.84 857 SER A O 1
ATOM 6852 N N . ILE A 1 858 ? -42.040 37.392 5.224 1.00 28.80 858 ILE A N 1
ATOM 6853 C CA . ILE A 1 858 ? -41.861 38.444 4.213 1.00 28.80 858 ILE A CA 1
ATOM 6854 C C . ILE A 1 858 ? -42.215 37.872 2.834 1.00 28.80 858 ILE A C 1
ATOM 6856 O O . ILE A 1 858 ? -41.609 36.920 2.353 1.00 28.80 858 ILE A O 1
ATOM 6860 N N . ASN A 1 859 ? -43.244 38.472 2.232 1.00 26.67 859 ASN A N 1
ATOM 6861 C CA . ASN A 1 859 ? -43.684 38.300 0.850 1.00 26.67 859 ASN A CA 1
ATOM 6862 C C . ASN A 1 859 ? -42.632 38.838 -0.133 1.00 26.67 859 ASN A C 1
ATOM 6864 O O . ASN A 1 859 ? -42.296 40.014 -0.025 1.00 26.67 859 ASN A O 1
ATOM 6868 N N . GLN A 1 860 ? -42.216 38.041 -1.126 1.00 26.06 860 GLN A N 1
ATOM 6869 C CA . GLN A 1 860 ? -42.229 38.346 -2.577 1.00 26.06 860 GLN A CA 1
ATOM 6870 C C . GLN A 1 860 ? -41.425 37.295 -3.386 1.00 26.06 860 GLN A C 1
ATOM 6872 O O . GLN A 1 860 ? -40.542 36.648 -2.828 1.00 26.06 860 GLN A O 1
ATOM 6877 N N . PRO A 1 861 ? -41.777 37.054 -4.668 1.00 27.38 861 PRO A N 1
ATOM 6878 C CA . PRO A 1 861 ? -41.519 35.788 -5.360 1.00 27.38 861 PRO A CA 1
ATOM 6879 C C . PRO A 1 861 ? -40.173 35.755 -6.112 1.00 27.38 861 PRO A C 1
ATOM 6881 O O . PRO A 1 861 ? -39.700 36.805 -6.552 1.00 27.38 861 PRO A O 1
ATOM 6884 N N . PRO A 1 862 ? -39.577 34.568 -6.343 1.00 29.34 862 PRO A N 1
ATOM 6885 C CA . PRO A 1 862 ? -38.468 34.411 -7.278 1.00 29.34 862 PRO A CA 1
ATOM 6886 C C . PRO A 1 862 ? -38.977 34.234 -8.725 1.00 29.34 862 PRO A C 1
ATOM 6888 O O . PRO A 1 862 ? -40.105 33.776 -8.931 1.00 29.34 862 PRO A O 1
ATOM 6891 N N . PRO A 1 863 ? -38.170 34.593 -9.740 1.00 27.77 863 PRO A N 1
ATOM 6892 C CA . PRO A 1 863 ? -38.571 34.522 -11.136 1.00 27.77 863 PRO A CA 1
ATOM 6893 C C . PRO A 1 863 ? -38.505 33.092 -11.681 1.00 27.77 863 PRO A C 1
ATOM 6895 O O . PRO A 1 863 ? -37.636 32.293 -11.332 1.00 27.77 863 PRO A O 1
ATOM 6898 N N . GLU A 1 864 ? -39.437 32.814 -12.585 1.00 28.72 864 GLU A N 1
ATOM 6899 C CA . GLU A 1 864 ? -39.562 31.598 -13.380 1.00 28.72 864 GLU A CA 1
ATOM 6900 C C . GLU A 1 864 ? -38.297 31.283 -14.194 1.00 28.72 864 GLU A C 1
ATOM 6902 O O . GLU A 1 864 ? -37.755 32.158 -14.874 1.00 28.72 864 GLU A O 1
ATOM 6907 N N . ARG A 1 865 ? -37.923 29.997 -14.253 1.00 27.89 865 ARG A N 1
ATOM 6908 C CA . ARG A 1 865 ? -37.475 29.363 -15.504 1.00 27.89 865 ARG A CA 1
ATOM 6909 C C . ARG A 1 865 ? -37.634 27.838 -15.480 1.00 27.89 865 ARG A C 1
ATOM 6911 O O . ARG A 1 865 ? -36.823 27.115 -14.923 1.00 27.89 865 ARG A O 1
ATOM 6918 N N . GLN A 1 866 ? -38.708 27.432 -16.156 1.00 27.17 866 GLN A N 1
ATOM 6919 C CA . GLN A 1 866 ? -38.826 26.337 -17.128 1.00 27.17 866 GLN A CA 1
ATOM 6920 C C . GLN A 1 866 ? -38.561 24.890 -16.681 1.00 27.17 866 GLN A C 1
ATOM 6922 O O . GLN A 1 866 ? -37.443 24.392 -16.636 1.00 27.17 866 GLN A O 1
ATOM 6927 N N . SER A 1 867 ? -39.689 24.206 -16.505 1.00 26.59 867 SER A N 1
ATOM 6928 C CA . SER A 1 867 ? -39.928 22.776 -16.679 1.00 26.59 867 SER A CA 1
ATOM 6929 C C . SER A 1 867 ? -39.477 22.239 -18.045 1.00 26.59 867 SER A C 1
ATOM 6931 O O . SER A 1 867 ? -39.741 22.884 -19.062 1.00 26.59 867 SER A O 1
ATOM 6933 N N . ASN A 1 868 ? -38.947 21.008 -18.093 1.00 29.84 868 ASN A N 1
ATOM 6934 C CA . ASN A 1 868 ? -39.671 19.868 -18.682 1.00 29.84 868 ASN A CA 1
ATOM 6935 C C . ASN A 1 868 ? -38.949 18.502 -18.524 1.00 29.84 868 ASN A C 1
ATOM 6937 O O . ASN A 1 868 ? -37.771 18.487 -18.176 1.00 29.84 868 ASN A O 1
ATOM 6941 N N . PRO A 1 869 ? -39.681 17.377 -18.714 1.00 32.44 869 PRO A N 1
ATOM 6942 C CA . PRO A 1 869 ? -39.547 16.123 -17.961 1.00 32.44 869 PRO A CA 1
ATOM 6943 C C . PRO A 1 869 ? -39.117 14.904 -18.806 1.00 32.44 869 PRO A C 1
ATOM 6945 O O . PRO A 1 869 ? -39.190 14.969 -20.030 1.00 32.44 869 PRO A O 1
ATOM 6948 N N . ALA A 1 870 ? -38.734 13.811 -18.128 1.00 26.75 870 ALA A N 1
ATOM 6949 C CA . ALA A 1 870 ? -38.695 12.388 -18.548 1.00 26.75 870 ALA A CA 1
ATOM 6950 C C . ALA A 1 870 ? -37.670 11.669 -17.632 1.00 26.75 870 ALA A C 1
ATOM 6952 O O . ALA A 1 870 ? -36.613 12.237 -17.383 1.00 26.75 870 ALA A O 1
ATOM 6953 N N . ASP A 1 871 ? -37.829 10.479 -17.056 1.00 28.33 871 ASP A N 1
ATOM 6954 C CA . ASP A 1 871 ? -38.862 9.449 -17.085 1.00 28.33 871 ASP A CA 1
ATOM 6955 C C . ASP A 1 871 ? -38.737 8.585 -15.805 1.00 28.33 871 ASP A C 1
ATOM 6957 O O . ASP A 1 871 ? -37.703 8.552 -15.134 1.00 28.33 871 ASP A O 1
ATOM 6961 N N . SER A 1 872 ? -39.859 7.937 -15.491 1.00 26.88 872 SER A N 1
ATOM 6962 C CA . SER A 1 872 ? -40.146 6.829 -14.563 1.00 26.88 872 SER A CA 1
ATOM 6963 C C . SER A 1 872 ? -38.980 5.894 -14.204 1.00 26.88 872 SER A C 1
ATOM 6965 O O . SER A 1 872 ? -38.258 5.430 -15.076 1.00 26.88 872 SER A O 1
ATOM 6967 N N . VAL A 1 873 ? -38.747 5.607 -12.918 1.00 29.97 873 VAL A N 1
ATOM 6968 C CA . VAL A 1 873 ? -39.275 4.423 -12.192 1.00 29.97 873 VAL A CA 1
ATOM 6969 C C . VAL A 1 873 ? -39.091 3.111 -12.960 1.00 29.97 873 VAL A C 1
ATOM 6971 O O . VAL A 1 873 ? -39.919 2.786 -13.800 1.00 29.97 873 VAL A O 1
ATOM 6974 N N . GLU A 1 874 ? -38.087 2.325 -12.568 1.00 24.88 874 GLU A N 1
ATOM 6975 C CA . GLU A 1 874 ? -38.144 0.859 -12.601 1.00 24.88 874 GLU A CA 1
ATOM 6976 C C . GLU A 1 874 ? -37.410 0.306 -11.367 1.00 24.88 874 GLU A C 1
ATOM 6978 O O . GLU A 1 874 ? -36.189 0.394 -11.232 1.00 24.88 874 GLU A O 1
ATOM 6983 N N . GLU A 1 875 ? -38.202 -0.214 -10.427 1.00 26.11 875 GLU A N 1
ATOM 6984 C CA . GLU A 1 875 ? -37.766 -1.169 -9.413 1.00 26.11 875 GLU A CA 1
ATOM 6985 C C . GLU A 1 875 ? -37.322 -2.450 -10.125 1.00 26.11 875 GLU A C 1
ATOM 6987 O O . GLU A 1 875 ? -38.112 -3.063 -10.840 1.00 26.11 875 GLU A O 1
ATOM 6992 N N . VAL A 1 876 ? -36.085 -2.893 -9.900 1.00 25.31 876 VAL A N 1
ATOM 6993 C CA . VAL A 1 876 ? -35.674 -4.258 -10.241 1.00 25.31 876 VAL A CA 1
ATOM 6994 C C . VAL A 1 876 ? -35.262 -4.965 -8.960 1.00 25.31 876 VAL A C 1
ATOM 6996 O O . VAL A 1 876 ? -34.160 -4.809 -8.437 1.00 25.31 876 VAL A O 1
ATOM 6999 N N . SER A 1 877 ? -36.213 -5.740 -8.457 1.00 27.28 877 SER A N 1
ATOM 7000 C CA . SER A 1 877 ? -36.007 -6.901 -7.608 1.00 27.28 877 SER A CA 1
ATOM 7001 C C . SER A 1 877 ? -35.194 -7.959 -8.364 1.00 27.28 877 SER A C 1
ATOM 7003 O O . SER A 1 877 ? -35.528 -8.328 -9.485 1.00 27.28 877 SER A O 1
ATOM 7005 N N . MET A 1 878 ? -34.143 -8.493 -7.742 1.00 24.95 878 MET A N 1
ATOM 7006 C CA . MET A 1 878 ? -33.569 -9.780 -8.143 1.00 24.95 878 MET A CA 1
ATOM 7007 C C . MET A 1 878 ? -33.312 -10.627 -6.904 1.00 24.95 878 MET A C 1
ATOM 7009 O O . MET A 1 878 ? -32.363 -10.413 -6.148 1.00 24.95 878 MET A O 1
ATOM 7013 N N . GLU A 1 879 ? -34.220 -11.578 -6.719 1.00 26.72 879 GLU A N 1
ATOM 7014 C CA . GLU A 1 879 ? -34.016 -12.799 -5.956 1.00 26.72 879 GLU A CA 1
ATOM 7015 C C . GLU A 1 879 ? -33.096 -13.757 -6.737 1.00 26.72 879 GLU A C 1
ATOM 7017 O O . GLU A 1 879 ? -33.207 -13.876 -7.952 1.00 26.72 879 GLU A O 1
ATOM 7022 N N . MET A 1 880 ? -32.205 -14.407 -5.984 1.00 29.45 880 MET A N 1
ATOM 7023 C CA . MET A 1 880 ? -31.640 -15.759 -6.137 1.00 29.45 880 MET A CA 1
ATOM 7024 C C . MET A 1 880 ? -31.381 -16.367 -7.533 1.00 29.45 880 MET A C 1
ATOM 7026 O O . MET A 1 880 ? -32.314 -16.746 -8.231 1.00 29.45 880 MET A O 1
ATOM 7030 N N . GLU A 1 881 ? -30.108 -16.714 -7.770 1.00 30.94 881 GLU A N 1
ATOM 7031 C CA . GLU A 1 881 ? -29.639 -18.103 -7.976 1.00 30.94 881 GLU A CA 1
ATOM 7032 C C . GLU A 1 881 ? -28.214 -18.279 -7.424 1.00 30.94 881 GLU A C 1
ATOM 7034 O O . GLU A 1 881 ? -27.384 -17.355 -7.609 1.00 30.94 881 GLU A O 1
#

Secondary structure (DSSP, 8-state):
-HHHHHHHHHTT-TT--HHHHHHHHHHH--TTT----TTSPPEEEEEEESS-HHHHHHHHHHHHHHHHHHT--EEEEEEEE-SSSPP-HHHHHHHHHHHHHHHHHSS-TT-TTTT--EEEEE-TTEEESSTT------SS-EE--SEEEETTEEEEPPTT---SEEEEEHHHHHHHTSS-S---SBSSHHHHHHHHHHHTTPPPB---GGGGEEEE---S---PBPTTHHHHHHHT-SHHHHHSSSGGG---EEEEEEE-SSEEEEEEE--HHHHHHHHHHTT-HHHHHHHHHT-HHHHHSHHHHHHHHHHHHHTT-HHHHHHHHHHHHHTT-TT----TT--PPP--TT-----TT-TTGGGSSPTT--HHHHHHHHHHHHHHHHHHTT-HHHHHHHHHHHHHH-TT-HHHHHHHHHTT---HHHHHHHTT---TT--HHHHHHHHHHHT-S-GGGS-SS--TT-GGGGG-HHHHHHHHHHHHHTT-HHHHHHHHHHHHHH-TT-TTHHHHHHHHHHHTT-HHHHHHHHHHHHHH-TT-HHHHHHHHHHHHHTT-HHHHHHHHHHHHHH-TT-HHHHHHHHHHHHHTT-HHHHHHHHHHHHHH--S-SHHHHHHHHHHHHTT-HHHHHHHHHHHHHH-TT-HHHHHHHHHHHHHTT-HHHHHHHHHHHHHHHHHTTTTS-GGGGHHHHHHHHHHHHHTT-HHHHHHHHHHHHHHSTT-HHHHHHHHHHHHHTT-HHHHHHHHHHHGGG-SSHHHHHHHHHHHHHHHHHHHHHHHHHS---------------S-S--------------------PPP----------S--PPPS----TTTTT----PPP--------PPPP-----------------

Sequence (881 aa):
MSKIHDLTVTLYKPDLTYAEMDGMASLRYDKNECRINKSLSKFLIVIPAKDRRQDLLQFLLYMPSYFCFQGASMDILVVEQRSNGSFNKGLLFNAAIREVDRANSGSNPHDRLAGYDCFAFHDIDKLPVYPNVPYICKSGPHCLMTERRYESGFRISYSTFLGGIVMFTRKQLEKMNGASNSFLNWGGEDDDLWNRAKIVNLTVYRPKQEEGVYYEFDIDHKRIMNPDRFDLLANRNNYKSMMDDGLRQANYKLVERVDYNNFVWLNTIKDTLLLADVLINSGQYHRAIDLLNRNEKLRESYYGRFLIAQCYFKCHGFVEALNVLDNMEANQRSGLRFSSGAFIHFPNPKGQLDLTASVLDHTYLPEGVSVSMLTSSVSLLRGHVHVALNNIALAIVNYKEAFRQDPFCFEALERLQSLEAMCEDDQKQISKLDLVGFSPEMTSLVEAIYMRKHPEDFPTNIPCGLEPLKESFEVILNLAEFYLSINHYKKVYEITSRILEDDPLNPECLPIHISILKMLDKTNDLFALANQLVSIYPKSAIAWFATGTYCLSTRKHDLAKRHLRKATHEDRRFGYAWLALGHAHAADNEHDQAIAAYCTAAQVIRTSHIPMLYIGVEYGRSGNKKLAERFLKHTLSLAPNDPAVLHELGTLNYEFTNFDTALKYLQAAYKSACALSGQVLAPYWEPLLNNLAFTYRQLGQLDEALEMHKAALKLVENSPRTLEAMALVYAQQGHFGQAIRALQTALPLHASRVQATITVDLLNFCHRMYARQLETVFLPDYPLGPTSATNAADAAARCTNEEDKEEFAVGRDITEMPPKERFQLLNPSLSSGPPQGVPNIREDLDIARVSAAPSQSINQPPPERQSNPADSVEEVSMEME

Organism: Rodentolepis nana (NCBI:txid102285)